Protein AF-A0A4T0J9M1-F1 (afdb_monomer_lite)

Structure (mmCIF, N/CA/C/O backbone):
data_AF-A0A4T0J9M1-F1
#
_entry.id   AF-A0A4T0J9M1-F1
#
loop_
_atom_site.group_PDB
_atom_site.id
_atom_site.type_symbol
_atom_site.label_atom_id
_atom_site.label_alt_id
_atom_site.label_comp_id
_atom_site.label_asym_id
_atom_site.label_entity_id
_atom_site.label_seq_id
_atom_site.pdbx_PDB_ins_code
_atom_site.Cartn_x
_atom_site.Cartn_y
_atom_site.Cartn_z
_atom_site.occupancy
_atom_site.B_iso_or_equiv
_atom_site.auth_seq_id
_atom_site.auth_comp_id
_atom_site.auth_asym_id
_atom_site.auth_atom_id
_atom_site.pdbx_PDB_model_num
ATOM 1 N N . MET A 1 1 ? -14.932 -12.174 -35.934 1.00 91.06 1 MET A N 1
ATOM 2 C CA . MET A 1 1 ? -14.111 -11.379 -34.983 1.00 91.06 1 MET A CA 1
ATOM 3 C C . MET A 1 1 ? -13.053 -10.595 -35.754 1.00 91.06 1 MET A C 1
ATOM 5 O O . MET A 1 1 ? -12.493 -11.152 -36.687 1.00 91.06 1 MET A O 1
ATOM 9 N N . PHE A 1 2 ? -12.762 -9.340 -35.395 1.00 94.94 2 PHE A N 1
ATOM 10 C CA . PHE A 1 2 ? -11.687 -8.546 -36.011 1.00 94.94 2 PHE A CA 1
ATOM 11 C C . PHE A 1 2 ? -10.565 -8.279 -34.999 1.00 94.94 2 PHE A C 1
ATOM 13 O O . PHE A 1 2 ? -10.802 -7.610 -33.996 1.00 94.94 2 PHE A O 1
ATOM 20 N N . ILE A 1 3 ? -9.358 -8.788 -35.247 1.00 95.25 3 ILE A N 1
ATOM 21 C CA . ILE A 1 3 ? -8.186 -8.604 -34.378 1.00 95.25 3 ILE A CA 1
ATOM 22 C C . ILE A 1 3 ? -7.215 -7.611 -35.021 1.00 95.25 3 ILE A C 1
ATOM 24 O O . ILE A 1 3 ? -6.750 -7.816 -36.137 1.00 95.25 3 ILE A O 1
ATOM 28 N N . ALA A 1 4 ? -6.854 -6.551 -34.309 1.00 93.56 4 ALA A N 1
ATOM 29 C CA . ALA A 1 4 ? -5.764 -5.667 -34.697 1.00 93.56 4 ALA A CA 1
ATOM 30 C C . ALA A 1 4 ? -4.542 -5.938 -33.815 1.00 93.56 4 ALA A C 1
ATOM 32 O O . ALA A 1 4 ? -4.623 -5.809 -32.597 1.00 93.56 4 ALA A O 1
ATOM 33 N N . LEU A 1 5 ? -3.420 -6.313 -34.426 1.00 93.44 5 LEU A N 1
ATOM 34 C CA . LEU A 1 5 ? -2.163 -6.601 -33.740 1.00 93.44 5 LEU A CA 1
ATOM 35 C C . LEU A 1 5 ? -1.244 -5.379 -33.788 1.00 93.44 5 LEU A C 1
ATOM 37 O O . LEU A 1 5 ? -1.016 -4.812 -34.861 1.00 93.44 5 LEU A O 1
ATOM 41 N N . VAL A 1 6 ? -0.678 -5.004 -32.642 1.00 89.81 6 VAL A N 1
ATOM 42 C CA . VAL A 1 6 ? 0.314 -3.926 -32.532 1.00 89.81 6 VAL A CA 1
ATOM 43 C C . VAL A 1 6 ? 1.514 -4.425 -31.740 1.00 89.81 6 VAL A C 1
ATOM 45 O O . VAL A 1 6 ? 1.366 -5.000 -30.667 1.00 89.81 6 VAL A O 1
ATOM 48 N N . SER A 1 7 ? 2.711 -4.237 -32.288 1.00 89.06 7 SER A N 1
ATOM 49 C CA . SER A 1 7 ? 3.962 -4.660 -31.665 1.00 89.06 7 SER A CA 1
ATOM 50 C C . SER A 1 7 ? 5.155 -3.927 -32.265 1.00 89.06 7 SER A C 1
ATOM 52 O O . SER A 1 7 ? 5.129 -3.520 -33.431 1.00 89.06 7 SER A O 1
ATOM 54 N N . LEU A 1 8 ? 6.230 -3.858 -31.483 1.00 84.62 8 LEU A N 1
ATOM 55 C CA . LEU A 1 8 ? 7.567 -3.505 -31.958 1.00 84.62 8 LEU A CA 1
ATOM 56 C C . LEU A 1 8 ? 8.360 -4.726 -32.449 1.00 84.62 8 LEU A C 1
ATOM 58 O O . LEU A 1 8 ? 9.337 -4.557 -33.178 1.00 84.62 8 LEU A O 1
ATOM 62 N N . ASP A 1 9 ? 7.938 -5.942 -32.090 1.00 88.75 9 ASP A N 1
ATOM 63 C CA . ASP A 1 9 ? 8.544 -7.186 -32.548 1.00 88.75 9 ASP A CA 1
ATOM 64 C C . ASP A 1 9 ? 7.755 -7.794 -33.715 1.00 88.75 9 ASP A C 1
ATOM 66 O O . ASP A 1 9 ? 6.706 -8.424 -33.560 1.00 88.75 9 ASP A O 1
ATOM 70 N N . LYS A 1 10 ? 8.305 -7.663 -34.918 1.00 86.62 10 LYS A N 1
ATOM 71 C CA . LYS A 1 10 ? 7.690 -8.217 -36.128 1.00 86.62 10 LYS A CA 1
ATOM 72 C C . LYS A 1 10 ? 7.734 -9.746 -36.207 1.00 86.62 10 LYS A C 1
ATOM 74 O O . LYS A 1 10 ? 6.868 -10.302 -36.878 1.00 86.62 10 LYS A O 1
ATOM 79 N N . ASN A 1 11 ? 8.672 -10.419 -35.538 1.00 89.56 11 ASN A N 1
ATOM 80 C CA . ASN A 1 11 ? 8.694 -11.883 -35.483 1.00 89.56 11 ASN A CA 1
ATOM 81 C C . ASN A 1 11 ? 7.492 -12.376 -34.678 1.00 89.56 11 ASN A C 1
ATOM 83 O O . ASN A 1 11 ? 6.708 -13.176 -35.177 1.00 89.56 11 ASN A O 1
ATOM 87 N N . THR A 1 12 ? 7.271 -11.795 -33.498 1.00 91.25 12 THR A N 1
ATOM 88 C CA . THR A 1 12 ? 6.100 -12.075 -32.654 1.00 91.25 12 THR A CA 1
ATOM 89 C C . THR A 1 12 ? 4.778 -11.795 -33.384 1.00 91.25 12 THR A C 1
ATOM 91 O O . THR A 1 12 ? 3.839 -12.595 -33.322 1.00 91.25 12 THR A O 1
ATOM 94 N N . VAL A 1 13 ? 4.699 -10.701 -34.151 1.00 92.00 13 VAL A N 1
ATOM 95 C CA . VAL A 1 13 ? 3.540 -10.415 -35.020 1.00 92.00 13 VAL A CA 1
ATOM 96 C C . VAL A 1 13 ? 3.348 -11.502 -36.073 1.00 92.00 13 VAL A C 1
ATOM 98 O O . VAL A 1 13 ? 2.228 -11.971 -36.270 1.00 92.00 13 VAL A O 1
ATOM 101 N N . GLN A 1 14 ? 4.421 -11.914 -36.748 1.00 91.75 14 GLN A N 1
ATOM 102 C CA . GLN A 1 14 ? 4.361 -12.937 -37.786 1.00 91.75 14 GLN A CA 1
ATOM 103 C C . GLN A 1 14 ? 3.925 -14.297 -37.226 1.00 91.75 14 GLN A C 1
ATOM 105 O O . GLN A 1 14 ? 3.047 -14.926 -37.815 1.00 91.75 14 GLN A O 1
ATOM 110 N N . TRP A 1 15 ? 4.472 -14.714 -36.082 1.00 94.25 15 TRP A N 1
ATOM 111 C CA . TRP A 1 15 ? 4.070 -15.939 -35.386 1.00 94.25 15 TRP A CA 1
ATOM 112 C C . TRP A 1 15 ? 2.586 -15.901 -35.009 1.00 94.25 15 TRP A C 1
ATOM 114 O O . TRP A 1 15 ? 1.848 -16.850 -35.268 1.00 94.25 15 TRP A O 1
ATOM 124 N N . THR A 1 16 ? 2.103 -14.761 -34.507 1.00 95.38 16 THR A N 1
ATOM 125 C CA . THR A 1 16 ? 0.679 -14.581 -34.176 1.00 95.38 16 THR A CA 1
ATOM 126 C C . THR A 1 16 ? -0.215 -14.651 -35.416 1.00 95.38 16 THR A C 1
ATOM 128 O O . THR A 1 16 ? -1.261 -15.296 -35.385 1.00 95.38 16 THR A O 1
ATOM 131 N N . LEU A 1 17 ? 0.182 -14.022 -36.528 1.00 94.31 17 LEU A N 1
ATOM 132 C CA . LEU A 1 17 ? -0.555 -14.105 -37.795 1.00 94.31 17 LEU A CA 1
ATOM 133 C C . LEU A 1 17 ? -0.624 -15.545 -38.319 1.00 94.31 17 LEU A C 1
ATOM 135 O O . LEU A 1 17 ? -1.683 -15.984 -38.766 1.00 94.31 17 LEU A O 1
ATOM 139 N N . GLN A 1 18 ? 0.487 -16.283 -38.247 1.00 93.50 18 GLN A N 1
ATOM 140 C CA . GLN A 1 18 ? 0.551 -17.684 -38.662 1.00 93.50 18 GLN A CA 1
ATOM 141 C C . GLN A 1 18 ? -0.350 -18.564 -37.796 1.00 93.50 18 GLN A C 1
ATOM 143 O O . GLN A 1 18 ? -1.111 -19.355 -38.347 1.00 93.50 18 GLN A O 1
ATOM 148 N N . TYR A 1 19 ? -0.330 -18.379 -36.476 1.00 95.81 19 TYR A N 1
ATOM 149 C CA . TYR A 1 19 ? -1.232 -19.053 -35.543 1.00 95.81 19 TYR A CA 1
ATOM 150 C C . TYR A 1 19 ? -2.709 -18.769 -35.858 1.00 95.81 19 TYR A C 1
ATOM 152 O O . TYR A 1 19 ? -3.493 -19.695 -36.066 1.00 95.81 19 TYR A O 1
ATOM 160 N N . LEU A 1 20 ? -3.092 -17.492 -35.978 1.00 95.81 20 LEU A N 1
ATOM 161 C CA . LEU A 1 20 ? -4.474 -17.094 -36.266 1.00 95.81 20 LEU A CA 1
ATOM 162 C C . LEU A 1 20 ? -4.959 -17.611 -37.630 1.00 95.81 20 LEU A C 1
ATOM 164 O O . LEU A 1 20 ? -6.119 -17.998 -37.771 1.00 95.81 20 LEU A O 1
ATOM 168 N N . SER A 1 21 ? -4.087 -17.635 -38.637 1.00 92.75 21 SER A N 1
ATOM 169 C CA . SER A 1 21 ? -4.426 -18.135 -39.970 1.00 92.75 21 SER A CA 1
ATOM 170 C C . SER A 1 21 ? -4.533 -19.664 -40.006 1.00 92.75 21 SER A C 1
ATOM 172 O O . SER A 1 21 ? -5.538 -20.182 -40.487 1.00 92.75 21 SER A O 1
ATOM 174 N N . ARG A 1 22 ? -3.534 -20.385 -39.472 1.00 92.50 22 ARG A N 1
ATOM 175 C CA . ARG A 1 22 ? -3.446 -21.856 -39.536 1.00 92.50 22 ARG A CA 1
ATOM 176 C C . ARG A 1 22 ? -4.435 -22.557 -38.610 1.00 92.50 22 ARG A C 1
ATOM 178 O O . ARG A 1 22 ? -5.008 -23.563 -39.009 1.00 92.50 22 ARG A O 1
ATOM 185 N N . GLU A 1 23 ? -4.609 -22.054 -37.388 1.00 94.25 23 GLU A N 1
ATOM 186 C CA . GLU A 1 23 ? -5.429 -22.723 -36.368 1.00 94.25 23 GLU A CA 1
ATOM 187 C C . GLU A 1 23 ? -6.856 -22.161 -36.287 1.00 94.25 23 GLU A C 1
ATOM 189 O O . GLU A 1 23 ? -7.774 -22.890 -35.923 1.00 94.25 23 GLU A O 1
ATOM 194 N N . HIS A 1 24 ? -7.072 -20.893 -36.669 1.00 94.12 24 HIS A N 1
ATOM 195 C CA . HIS A 1 24 ? -8.346 -20.187 -36.430 1.00 94.12 24 HIS A CA 1
ATOM 196 C C . HIS A 1 24 ? -8.985 -19.556 -37.680 1.00 94.12 24 HIS A C 1
ATOM 198 O O . HIS A 1 24 ? -9.993 -18.849 -37.574 1.00 94.12 24 HIS A O 1
ATOM 204 N N . ASN A 1 25 ? -8.438 -19.827 -38.871 1.00 93.25 25 ASN A N 1
ATOM 205 C CA . ASN A 1 25 ? -8.951 -19.372 -40.172 1.00 93.25 25 ASN A CA 1
ATOM 206 C C . ASN A 1 25 ? -9.137 -17.845 -40.287 1.00 93.25 25 ASN A C 1
ATOM 208 O O . ASN A 1 25 ? -10.081 -17.367 -40.922 1.00 93.25 25 ASN A O 1
ATOM 212 N N . PHE A 1 26 ? -8.255 -17.056 -39.669 1.00 95.00 26 PHE A N 1
ATOM 213 C CA . PHE A 1 26 ? -8.274 -15.603 -39.829 1.00 95.00 26 PHE A CA 1
ATOM 214 C C . PHE A 1 26 ? -7.753 -15.180 -41.207 1.00 95.00 26 PHE A C 1
ATOM 216 O O . PHE A 1 26 ? -6.703 -15.633 -41.665 1.00 95.00 26 PHE A O 1
ATOM 223 N N . THR A 1 27 ? -8.469 -14.251 -41.841 1.00 93.56 27 THR A N 1
ATOM 224 C CA . THR A 1 27 ? -8.069 -13.603 -43.095 1.00 93.56 27 THR A CA 1
ATOM 225 C C . THR A 1 27 ? -7.381 -12.275 -42.800 1.00 93.56 27 THR A C 1
ATOM 227 O O . THR A 1 27 ? -7.929 -11.425 -42.095 1.00 93.56 27 THR A O 1
ATOM 230 N N . GLN A 1 28 ? -6.178 -12.082 -43.340 1.00 92.94 28 GLN A N 1
ATOM 231 C CA . GLN A 1 28 ? -5.397 -10.869 -43.110 1.00 92.94 28 GLN A CA 1
ATOM 232 C C . GLN A 1 28 ? -5.844 -9.715 -44.025 1.00 92.94 28 GLN A C 1
ATOM 234 O O . GLN A 1 28 ? -5.947 -9.881 -45.243 1.00 92.94 28 GLN A O 1
ATOM 239 N N . LEU A 1 29 ? -6.063 -8.539 -43.428 1.00 91.75 29 LEU A N 1
ATOM 240 C CA . LEU A 1 29 ? -6.312 -7.267 -44.106 1.00 91.75 29 LEU A CA 1
ATOM 241 C C . LEU A 1 29 ? -5.082 -6.355 -43.982 1.00 91.75 29 LEU A C 1
ATOM 243 O O . LEU A 1 29 ? -4.580 -6.130 -42.875 1.00 91.75 29 LEU A O 1
ATOM 247 N N . GLU A 1 30 ? -4.622 -5.797 -45.101 1.00 87.50 30 GLU A N 1
ATOM 248 C CA . GLU A 1 30 ? -3.402 -4.978 -45.182 1.00 87.50 30 GLU A CA 1
ATOM 249 C C . GLU A 1 30 ? -3.643 -3.649 -45.917 1.00 87.50 30 GLU A C 1
ATOM 251 O O . GLU A 1 30 ? -4.551 -3.533 -46.743 1.00 87.50 30 GLU A O 1
ATOM 256 N N . LEU A 1 31 ? -2.805 -2.644 -45.643 1.00 84.12 31 LEU A N 1
ATOM 257 C CA . LEU A 1 31 ? -2.751 -1.404 -46.425 1.00 84.12 31 LEU A CA 1
ATOM 258 C C . LEU A 1 31 ? -1.731 -1.492 -47.567 1.00 84.12 31 LEU A C 1
ATOM 260 O O . LEU A 1 31 ? -0.605 -1.946 -47.358 1.00 84.12 31 LEU A O 1
ATOM 264 N N . GLU A 1 32 ? -2.093 -0.995 -48.755 1.00 68.56 32 GLU A N 1
ATOM 265 C CA . GLU A 1 32 ? -1.255 -1.080 -49.966 1.00 68.56 32 GLU A CA 1
ATOM 266 C C . GLU A 1 32 ? 0.131 -0.431 -49.822 1.00 68.56 32 GLU A C 1
ATOM 268 O O . GLU A 1 32 ? 1.099 -0.891 -50.428 1.00 68.56 32 GLU A O 1
ATOM 273 N N . SER A 1 33 ? 0.266 0.599 -48.985 1.00 57.97 33 SER A N 1
ATOM 274 C CA . SER A 1 33 ? 1.518 1.340 -48.788 1.00 57.97 33 SER A CA 1
ATOM 275 C C . SER A 1 33 ? 2.606 0.579 -48.011 1.00 57.97 33 SER A C 1
ATOM 277 O O . SER A 1 33 ? 3.711 1.101 -47.866 1.00 57.97 33 SER A O 1
ATOM 279 N N . GLN A 1 34 ? 2.329 -0.633 -47.505 1.00 56.00 34 GLN A N 1
ATOM 280 C CA . GLN A 1 34 ? 3.184 -1.312 -46.519 1.00 56.00 34 GLN A CA 1
ATOM 281 C C . GLN A 1 34 ? 3.882 -2.603 -47.008 1.00 56.00 34 GLN A C 1
ATOM 283 O O . GLN A 1 34 ? 4.758 -3.091 -46.293 1.00 56.00 34 GLN A O 1
ATOM 288 N N . VAL A 1 35 ? 3.573 -3.159 -48.198 1.00 48.84 35 VAL A N 1
ATOM 289 C CA . VAL A 1 35 ? 4.156 -4.443 -48.682 1.00 48.84 35 VAL A CA 1
ATOM 290 C C . VAL A 1 35 ? 4.231 -4.536 -50.231 1.00 48.84 35 VAL A C 1
ATOM 292 O O . VAL A 1 35 ? 3.295 -4.110 -50.911 1.00 48.84 35 VAL A O 1
ATOM 295 N N . PRO A 1 36 ? 5.275 -5.159 -50.834 1.00 50.53 36 PRO A N 1
ATOM 296 C CA . PRO A 1 36 ? 5.316 -5.478 -52.271 1.00 50.53 36 PRO A CA 1
ATOM 297 C C . PRO A 1 36 ? 4.144 -6.362 -52.764 1.00 50.53 36 PRO A C 1
ATOM 299 O O . PRO A 1 36 ? 3.498 -7.080 -51.997 1.00 50.53 36 PRO A O 1
ATOM 302 N N . LYS A 1 37 ? 3.862 -6.331 -54.076 1.00 48.00 37 LYS A N 1
ATOM 303 C CA . LYS A 1 37 ? 2.660 -6.888 -54.751 1.00 48.00 37 LYS A CA 1
ATOM 304 C C . LYS A 1 37 ? 2.394 -8.407 -54.623 1.00 48.00 37 LYS A C 1
ATOM 306 O O . LYS A 1 37 ? 1.376 -8.863 -55.124 1.00 48.00 37 LYS A O 1
ATOM 311 N N . GLU A 1 38 ? 3.235 -9.186 -53.942 1.00 47.19 38 GLU A N 1
ATOM 312 C CA . GLU A 1 38 ? 3.243 -10.660 -54.050 1.00 47.19 38 GLU A CA 1
ATOM 313 C C . GLU A 1 38 ? 2.638 -11.443 -52.858 1.00 47.19 38 GLU A C 1
ATOM 315 O O . GLU A 1 38 ? 2.594 -12.669 -52.902 1.00 47.19 38 GLU A O 1
ATOM 320 N N . ARG A 1 39 ? 2.136 -10.790 -51.795 1.00 51.97 39 ARG A N 1
ATOM 321 C CA . ARG A 1 39 ? 1.487 -11.474 -50.646 1.00 51.97 39 ARG A CA 1
ATOM 322 C C . ARG A 1 39 ? -0.049 -11.443 -50.721 1.00 51.97 39 ARG A C 1
ATOM 324 O O . ARG A 1 39 ? -0.624 -10.384 -50.974 1.00 51.97 39 ARG A O 1
ATOM 331 N N . GLY A 1 40 ? -0.685 -12.599 -50.495 1.00 54.25 40 GLY A N 1
ATOM 332 C CA . GLY A 1 40 ? -2.107 -12.904 -50.742 1.00 54.25 40 GLY A CA 1
ATOM 333 C C . GLY A 1 40 ? -3.127 -12.484 -49.670 1.00 54.25 40 GLY A C 1
ATOM 334 O O . GLY A 1 40 ? -4.030 -13.261 -49.375 1.00 54.25 40 GLY A O 1
ATOM 335 N N . GLY A 1 41 ? -2.997 -11.288 -49.087 1.00 64.81 41 GLY A N 1
ATOM 336 C CA . GLY A 1 41 ? -4.019 -10.678 -48.217 1.00 64.81 41 GLY A CA 1
ATOM 337 C C . GLY A 1 41 ? -4.959 -9.737 -48.981 1.00 64.81 41 GLY A C 1
ATOM 338 O O . GLY A 1 41 ? -4.648 -9.317 -50.099 1.00 64.81 41 GLY A O 1
ATOM 339 N N . GLN A 1 42 ? -6.098 -9.375 -48.382 1.00 80.19 42 GLN A N 1
ATOM 340 C CA . GLN A 1 42 ? -6.990 -8.371 -48.967 1.00 80.19 42 GLN A CA 1
ATOM 341 C C . GLN A 1 42 ? -6.479 -6.963 -48.655 1.00 80.19 42 GLN A C 1
ATOM 343 O O . GLN A 1 42 ? -6.186 -6.638 -47.502 1.00 80.19 42 GLN A O 1
ATOM 348 N N . ARG A 1 43 ? -6.343 -6.144 -49.700 1.00 83.50 43 ARG A N 1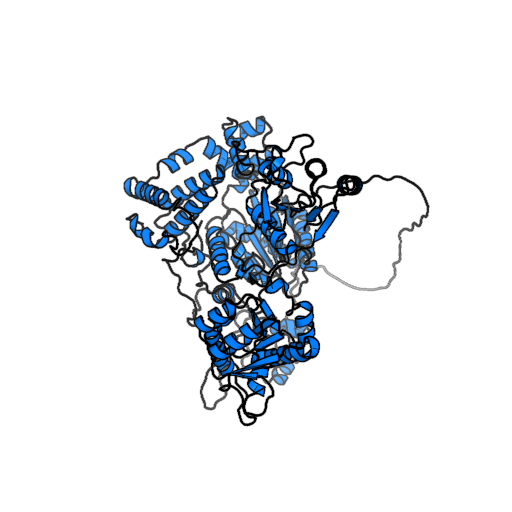
ATOM 349 C CA . ARG A 1 43 ? -5.624 -4.868 -49.658 1.00 83.50 43 ARG A CA 1
ATOM 350 C C . ARG A 1 43 ? -6.575 -3.682 -49.738 1.00 83.50 43 ARG A C 1
ATOM 352 O O . ARG A 1 43 ? -7.588 -3.752 -50.432 1.00 83.50 43 ARG A O 1
ATOM 359 N N . PHE A 1 44 ? -6.223 -2.610 -49.037 1.00 87.31 44 PHE A N 1
ATOM 360 C CA . PHE A 1 44 ? -6.982 -1.361 -48.998 1.00 87.31 44 PHE A CA 1
ATOM 361 C C . PHE A 1 44 ? -6.043 -0.157 -49.112 1.00 87.31 44 PHE A C 1
ATOM 363 O O . PHE A 1 44 ? -4.923 -0.190 -48.597 1.00 87.31 44 PHE A O 1
ATOM 370 N N . ASP A 1 45 ? -6.510 0.929 -49.723 1.00 85.12 45 ASP A N 1
ATOM 371 C CA . ASP A 1 45 ? -5.718 2.159 -49.862 1.00 85.12 45 ASP A CA 1
ATOM 372 C C . ASP A 1 45 ? -5.713 2.971 -48.564 1.00 85.12 45 ASP A C 1
ATOM 374 O O . ASP A 1 45 ? -4.765 3.695 -48.258 1.00 85.12 45 ASP A O 1
ATOM 378 N N . THR A 1 46 ? -6.796 2.864 -47.788 1.00 86.88 46 THR A N 1
ATOM 379 C CA . THR A 1 46 ? -7.013 3.660 -46.576 1.00 86.88 46 THR A CA 1
ATOM 380 C C . THR A 1 46 ? -7.566 2.820 -45.429 1.00 86.88 46 THR A C 1
ATOM 382 O O . THR A 1 46 ? -8.316 1.861 -45.631 1.00 86.88 46 THR A O 1
ATOM 385 N N . HIS A 1 47 ? -7.273 3.234 -44.190 1.00 88.00 47 HIS A N 1
ATOM 386 C CA . HIS A 1 47 ? -7.885 2.659 -42.985 1.00 88.00 47 HIS A CA 1
ATOM 387 C C . HIS A 1 47 ? -9.418 2.729 -43.006 1.00 88.00 47 HIS A C 1
ATOM 389 O O . HIS A 1 47 ? -10.073 1.847 -42.459 1.00 88.00 47 HIS A O 1
ATOM 395 N N . THR A 1 48 ? -9.990 3.745 -43.664 1.00 88.56 48 THR A N 1
ATOM 396 C CA . THR A 1 48 ? -11.447 3.920 -43.796 1.00 88.56 48 THR A CA 1
ATOM 397 C C . THR A 1 48 ? -12.069 2.801 -44.631 1.00 88.56 48 THR A C 1
ATOM 399 O O . THR A 1 48 ? -12.987 2.130 -44.166 1.00 88.56 48 THR A O 1
ATOM 402 N N . GLN A 1 49 ? -11.519 2.519 -45.814 1.00 90.50 49 GLN A N 1
ATOM 403 C CA . GLN A 1 49 ? -11.989 1.408 -46.651 1.00 90.50 49 GLN A CA 1
ATOM 404 C C . GLN A 1 49 ? -11.842 0.057 -45.935 1.00 90.50 49 GLN A C 1
ATOM 406 O O . GLN A 1 49 ? -12.730 -0.791 -46.011 1.00 90.50 49 GLN A O 1
ATOM 411 N N . MET A 1 50 ? -10.744 -0.134 -45.193 1.00 92.06 50 MET A N 1
ATOM 412 C CA . MET A 1 50 ? -10.515 -1.357 -44.423 1.00 92.06 50 MET A CA 1
ATOM 413 C C . MET A 1 50 ? -11.582 -1.562 -43.340 1.00 92.06 50 MET A C 1
ATOM 415 O O . MET A 1 50 ? -12.125 -2.661 -43.222 1.00 92.06 50 MET A O 1
ATOM 419 N N . ILE A 1 51 ? -11.903 -0.534 -42.543 1.00 91.44 51 ILE A N 1
ATOM 420 C CA . ILE A 1 51 ? -12.917 -0.670 -41.487 1.00 91.44 51 ILE A CA 1
ATOM 421 C C . ILE A 1 51 ? -14.333 -0.788 -42.058 1.00 91.44 51 ILE A C 1
ATOM 423 O O . ILE A 1 51 ? -15.168 -1.479 -41.473 1.00 91.44 51 ILE A O 1
ATOM 427 N N . GLU A 1 52 ? -14.619 -0.165 -43.203 1.00 92.88 52 GLU A N 1
ATOM 428 C CA . GLU A 1 52 ? -15.880 -0.349 -43.929 1.00 92.88 52 GLU A CA 1
ATOM 429 C C . GLU A 1 52 ? -16.042 -1.797 -44.390 1.00 92.88 52 GLU A C 1
ATOM 431 O O . GLU A 1 52 ? -17.071 -2.417 -44.110 1.00 92.88 52 GLU A O 1
ATOM 436 N N . TYR A 1 53 ? -14.999 -2.372 -44.990 1.00 93.94 53 TYR A N 1
ATOM 437 C CA . TYR A 1 53 ? -14.976 -3.783 -45.353 1.00 93.94 53 TYR A CA 1
ATOM 438 C C . TYR A 1 53 ? -15.129 -4.687 -44.126 1.00 93.94 53 TYR A C 1
ATOM 440 O O . TYR A 1 53 ? -16.018 -5.535 -44.085 1.00 93.94 53 TYR A O 1
ATOM 448 N N . ALA A 1 54 ? -14.336 -4.470 -43.073 1.00 93.06 54 ALA A N 1
ATOM 449 C CA . ALA A 1 54 ? -14.444 -5.250 -41.841 1.00 93.06 54 ALA A CA 1
ATOM 450 C C . ALA A 1 54 ? -15.845 -5.150 -41.211 1.00 93.06 54 ALA A C 1
ATOM 452 O O . ALA A 1 54 ? -16.337 -6.121 -40.646 1.00 93.06 54 ALA A O 1
ATOM 453 N N . THR A 1 55 ? -16.518 -4.002 -41.349 1.00 94.19 55 THR A N 1
ATOM 454 C CA . THR A 1 55 ? -17.903 -3.810 -40.896 1.00 94.19 55 THR A CA 1
ATOM 455 C C . THR A 1 55 ? -18.900 -4.593 -41.750 1.00 94.19 55 THR A C 1
ATOM 457 O O . THR A 1 55 ? -19.824 -5.180 -41.196 1.00 94.19 55 THR A O 1
ATOM 460 N N . GLN A 1 56 ? -18.726 -4.651 -43.072 1.00 94.69 56 GLN A N 1
ATOM 461 C CA . GLN A 1 56 ? -19.567 -5.473 -43.956 1.00 94.69 56 GLN A CA 1
ATOM 462 C C . GLN A 1 56 ? -19.354 -6.976 -43.716 1.00 94.69 56 GLN A C 1
ATOM 464 O O . GLN A 1 56 ? -20.295 -7.761 -43.809 1.00 94.69 56 GLN A O 1
ATOM 469 N N . HIS A 1 57 ? -18.139 -7.359 -43.325 1.00 93.44 57 HIS A N 1
ATOM 470 C CA . HIS A 1 57 ? -17.713 -8.740 -43.103 1.00 93.44 57 HIS A CA 1
ATOM 471 C C . HIS A 1 57 ? -17.527 -9.082 -41.615 1.00 93.44 57 HIS A C 1
ATOM 473 O O . HIS A 1 57 ? -16.753 -9.974 -41.277 1.00 93.44 57 HIS A O 1
ATOM 479 N N . TRP A 1 58 ? -18.251 -8.414 -40.710 1.00 92.19 58 TRP A N 1
ATOM 480 C CA . TRP A 1 58 ? -18.047 -8.506 -39.253 1.00 92.19 58 TRP A CA 1
ATOM 481 C C . TRP A 1 58 ? -18.181 -9.925 -38.666 1.00 92.19 58 TRP A C 1
ATOM 483 O O . TRP A 1 58 ? -17.621 -10.219 -37.607 1.00 92.19 58 TRP A O 1
ATOM 493 N N . GLN A 1 59 ? -18.912 -10.808 -39.353 1.00 89.88 59 GLN A N 1
ATOM 494 C CA . GLN A 1 59 ? -19.082 -12.220 -38.986 1.00 89.88 59 GLN A CA 1
ATOM 495 C C . GLN A 1 59 ? -17.871 -13.093 -39.349 1.00 89.88 59 GLN A C 1
ATOM 497 O O . GLN A 1 59 ? -17.764 -14.213 -38.864 1.00 89.88 59 GLN A O 1
ATOM 502 N N . SER A 1 60 ? -16.962 -12.599 -40.191 1.00 92.69 60 SER A N 1
ATOM 503 C CA . SER A 1 60 ? -15.744 -13.314 -40.582 1.00 92.69 60 SER A CA 1
ATOM 504 C C . SER A 1 60 ? -14.631 -13.123 -39.546 1.00 92.69 60 SER A C 1
ATOM 506 O O . SER A 1 60 ? -14.640 -12.164 -38.766 1.00 92.69 60 SER A O 1
ATOM 508 N N . ASN A 1 61 ? -13.655 -14.032 -39.540 1.00 94.88 61 ASN A N 1
ATOM 509 C CA . ASN A 1 61 ? -12.428 -13.899 -38.755 1.00 94.88 61 ASN A CA 1
ATOM 510 C C . ASN A 1 61 ? -11.404 -13.096 -39.554 1.00 94.88 61 ASN A C 1
ATOM 512 O O . ASN A 1 61 ? -10.913 -13.544 -40.587 1.00 94.88 61 ASN A O 1
ATOM 516 N N . LEU A 1 62 ? -11.120 -11.885 -39.091 1.00 95.31 62 LEU A N 1
ATOM 517 C CA . LEU A 1 62 ? -10.314 -10.892 -39.790 1.00 95.31 62 LEU A CA 1
ATOM 518 C C . LEU A 1 62 ? -9.178 -10.426 -38.878 1.00 95.31 62 LEU A C 1
ATOM 520 O O . LEU A 1 62 ? -9.393 -10.226 -37.683 1.00 95.31 62 LEU A O 1
ATOM 524 N N . VAL A 1 63 ? -7.975 -10.249 -39.419 1.00 95.38 63 VAL A N 1
ATOM 525 C CA . VAL A 1 63 ? -6.815 -9.756 -38.661 1.00 95.38 63 VAL A CA 1
ATOM 526 C C . VAL A 1 63 ? -6.083 -8.660 -39.425 1.00 95.38 63 VAL A C 1
ATOM 528 O O . VAL A 1 63 ? -5.975 -8.725 -40.644 1.00 95.38 63 VAL A O 1
ATOM 531 N N . THR A 1 64 ? -5.556 -7.650 -38.738 1.00 92.69 64 THR A N 1
ATOM 532 C CA . THR A 1 64 ? -4.686 -6.639 -39.351 1.00 92.69 64 THR A CA 1
ATOM 533 C C . THR A 1 64 ? -3.484 -6.314 -38.473 1.00 92.69 64 THR A C 1
ATOM 535 O O . THR A 1 64 ? -3.543 -6.415 -37.251 1.00 92.69 64 THR A O 1
ATOM 538 N N . THR A 1 65 ? -2.401 -5.874 -39.105 1.00 90.56 65 THR A N 1
ATOM 539 C CA . THR A 1 65 ? -1.212 -5.298 -38.456 1.00 90.56 65 THR A CA 1
ATOM 540 C C . THR A 1 65 ? -1.031 -3.821 -38.812 1.00 90.56 65 THR A C 1
ATOM 542 O O . THR A 1 65 ? -0.104 -3.170 -38.334 1.00 90.56 65 THR A O 1
ATOM 545 N N . SER A 1 66 ? -1.911 -3.253 -39.643 1.00 85.25 66 SER A N 1
ATOM 546 C CA . SER A 1 66 ? -1.741 -1.924 -40.246 1.00 85.25 66 SER A CA 1
ATOM 547 C C . SER A 1 66 ? -2.118 -0.753 -39.326 1.00 85.25 66 SER A C 1
ATOM 549 O O . SER A 1 66 ? -2.101 0.398 -39.763 1.00 85.25 66 SER A O 1
ATOM 551 N N . LEU A 1 67 ? -2.423 -1.013 -38.049 1.00 81.25 67 LEU A N 1
ATOM 552 C CA . LEU A 1 67 ? -2.692 0.031 -37.045 1.00 81.25 67 LEU A CA 1
ATOM 553 C C . LEU A 1 67 ? -1.431 0.518 -36.306 1.00 81.25 67 LEU A C 1
ATOM 555 O O . LEU A 1 67 ? -1.511 1.382 -35.439 1.00 81.25 67 LEU A O 1
ATOM 559 N N . HIS A 1 68 ? -0.248 0.005 -36.651 1.00 69.94 68 HIS A N 1
ATOM 560 C CA . HIS A 1 68 ? 1.017 0.385 -36.007 1.00 69.94 68 HIS A CA 1
ATOM 561 C C . HIS A 1 68 ? 1.498 1.815 -36.336 1.00 69.94 68 HIS A C 1
ATOM 563 O O . HIS A 1 68 ? 2.418 2.309 -35.689 1.00 69.94 68 HIS A O 1
ATOM 569 N N . SER A 1 69 ? 0.934 2.454 -37.366 1.00 64.62 69 SER A N 1
ATOM 570 C CA . SER A 1 69 ? 1.366 3.756 -37.908 1.00 64.62 69 SER A CA 1
ATOM 571 C C . SER A 1 69 ? 0.225 4.773 -38.059 1.00 64.62 69 SER A C 1
ATOM 573 O O . SER A 1 69 ? 0.415 5.823 -38.671 1.00 64.62 69 SER A O 1
ATOM 575 N N . CYS A 1 70 ? -0.960 4.480 -37.514 1.00 70.25 70 CYS A N 1
ATOM 576 C CA . CYS A 1 70 ? -2.124 5.361 -37.598 1.00 70.25 70 CYS A CA 1
ATOM 577 C C . CYS A 1 70 ? -2.247 6.288 -36.382 1.00 70.25 70 CYS A C 1
ATOM 579 O O . CYS A 1 70 ? -1.654 6.048 -35.329 1.00 70.25 70 CYS A O 1
ATOM 581 N N . THR A 1 71 ? -3.037 7.353 -36.514 1.00 73.62 71 THR A N 1
ATOM 582 C CA . THR A 1 71 ? -3.275 8.285 -35.407 1.00 73.62 71 THR A CA 1
ATOM 583 C C . THR A 1 71 ? -4.190 7.661 -34.352 1.00 73.62 71 THR A C 1
ATOM 585 O O . THR A 1 71 ? -4.953 6.733 -34.627 1.00 73.62 71 THR A O 1
ATOM 588 N N . CYS A 1 72 ? -4.193 8.214 -33.138 1.00 73.88 72 CYS A N 1
ATOM 589 C CA . CYS A 1 72 ? -5.106 7.785 -32.072 1.00 73.88 72 CYS A CA 1
ATOM 590 C C . CYS A 1 72 ? -6.587 7.849 -32.483 1.00 73.88 72 CYS A C 1
ATOM 592 O O . CYS A 1 72 ? -7.376 7.005 -32.065 1.00 73.88 72 CYS A O 1
ATOM 594 N N . SER A 1 73 ? -6.949 8.824 -33.324 1.00 78.06 73 SER A N 1
ATOM 595 C CA . SER A 1 73 ? -8.306 8.976 -33.859 1.00 78.06 73 SER A CA 1
ATOM 596 C C . SER A 1 73 ? -8.689 7.830 -34.801 1.00 78.06 73 SER A C 1
ATOM 598 O O . SER A 1 73 ? -9.846 7.399 -34.828 1.00 78.06 73 SER A O 1
ATOM 600 N N . ASP A 1 74 ? -7.723 7.309 -35.558 1.00 80.00 74 ASP A N 1
ATOM 601 C CA . ASP A 1 74 ? -7.950 6.176 -36.452 1.00 80.00 74 ASP A CA 1
ATOM 602 C C . ASP A 1 74 ? -8.200 4.913 -35.629 1.00 80.00 74 ASP A C 1
ATOM 604 O O . ASP A 1 74 ? -9.227 4.266 -35.816 1.00 80.00 74 ASP A O 1
ATOM 608 N N . VAL A 1 75 ? -7.346 4.623 -34.637 1.00 86.56 75 VAL A N 1
ATOM 609 C CA . VAL A 1 75 ? -7.521 3.486 -33.710 1.00 86.56 75 VAL A CA 1
ATOM 610 C C . VAL A 1 75 ? -8.895 3.532 -33.033 1.00 86.56 75 VAL A C 1
ATOM 612 O O . VAL A 1 75 ? -9.609 2.529 -33.009 1.00 86.56 75 VAL A O 1
ATOM 615 N N . ASP A 1 76 ? -9.314 4.706 -32.550 1.00 86.50 76 ASP A N 1
ATOM 616 C CA . ASP A 1 76 ? -10.637 4.913 -31.949 1.00 86.50 76 ASP A CA 1
ATOM 617 C C . ASP A 1 76 ? -11.792 4.549 -32.889 1.00 86.50 76 ASP A C 1
ATOM 619 O O . ASP A 1 76 ? -12.832 4.054 -32.450 1.00 86.50 76 ASP A O 1
ATOM 623 N N . THR A 1 77 ? -11.626 4.767 -34.191 1.00 88.88 77 THR A N 1
ATOM 624 C CA . THR A 1 77 ? -12.647 4.431 -35.188 1.00 88.88 77 THR A CA 1
ATOM 625 C C . THR A 1 77 ? -12.844 2.918 -35.292 1.00 88.88 77 THR A C 1
ATOM 627 O O . THR A 1 77 ? -13.988 2.457 -35.354 1.00 88.88 77 THR A O 1
ATOM 630 N N . PHE A 1 78 ? -11.759 2.140 -35.221 1.00 90.81 78 PHE A N 1
ATOM 631 C CA . PHE A 1 78 ? -11.823 0.677 -35.157 1.00 90.81 78 PHE A CA 1
ATOM 632 C C . PHE A 1 78 ? -12.415 0.199 -33.827 1.00 90.81 78 PHE A C 1
ATOM 634 O O . PHE A 1 78 ? -13.302 -0.657 -33.832 1.00 90.81 78 PHE A O 1
ATOM 641 N N . LEU A 1 79 ? -11.981 0.770 -32.697 1.00 90.56 79 LEU A N 1
ATOM 642 C CA . LEU A 1 79 ? -12.415 0.363 -31.352 1.00 90.56 79 LEU A CA 1
ATOM 643 C C . LEU A 1 79 ? -13.893 0.660 -31.057 1.00 90.56 79 LEU A C 1
ATOM 645 O O . LEU A 1 79 ? -14.503 -0.011 -30.229 1.00 90.56 79 LEU A O 1
ATOM 649 N N . ARG A 1 80 ? -14.513 1.616 -31.761 1.00 90.06 80 ARG A N 1
ATOM 650 C CA . ARG A 1 80 ? -15.972 1.839 -31.699 1.00 90.06 80 ARG A CA 1
ATOM 651 C C . ARG A 1 80 ? -16.785 0.659 -32.231 1.00 90.06 80 ARG A C 1
ATOM 653 O O . ARG A 1 80 ? -17.993 0.610 -31.996 1.00 90.06 80 ARG A O 1
ATOM 660 N N . ARG A 1 81 ? -16.184 -0.249 -33.005 1.00 92.75 81 ARG A N 1
ATOM 661 C CA . ARG A 1 81 ? -16.875 -1.428 -33.528 1.00 92.75 81 ARG A CA 1
ATOM 662 C C . ARG A 1 81 ? -16.840 -2.548 -32.482 1.00 92.75 81 ARG A C 1
ATOM 664 O O . ARG A 1 81 ? -15.758 -2.963 -32.081 1.00 92.75 81 ARG A O 1
ATOM 671 N N . PRO A 1 82 ? -17.996 -3.101 -32.077 1.00 91.00 82 PRO A N 1
ATOM 672 C CA . PRO A 1 82 ? -18.071 -4.086 -30.992 1.00 91.00 82 PRO A CA 1
ATOM 673 C C . PRO A 1 82 ? -17.455 -5.448 -31.345 1.00 91.00 82 PRO A C 1
ATOM 675 O O . PRO A 1 82 ? -17.381 -6.320 -30.489 1.00 91.00 82 PRO A O 1
ATOM 678 N N . PHE A 1 83 ? -17.052 -5.654 -32.601 1.00 92.50 83 PHE A N 1
ATOM 679 C CA . PHE A 1 83 ? -16.381 -6.864 -33.071 1.00 92.50 83 PHE A CA 1
ATOM 680 C C . PHE A 1 83 ? -14.848 -6.719 -33.142 1.00 92.50 83 PHE A C 1
ATOM 682 O O . PHE A 1 83 ? -14.181 -7.677 -33.536 1.00 92.50 83 PHE A O 1
ATOM 689 N N . THR A 1 84 ? -14.304 -5.549 -32.784 1.00 93.44 84 THR A N 1
ATOM 690 C CA . THR A 1 84 ? -12.868 -5.237 -32.818 1.00 93.44 84 THR A CA 1
ATOM 691 C C . THR A 1 84 ? -12.191 -5.545 -31.484 1.00 93.44 84 THR A C 1
ATOM 693 O O . THR A 1 84 ? -12.614 -5.052 -30.438 1.00 93.44 84 THR A O 1
ATOM 696 N N . LEU A 1 85 ? -11.074 -6.267 -31.546 1.00 93.81 85 LEU A N 1
ATOM 697 C CA . LEU A 1 85 ? -10.132 -6.471 -30.452 1.00 93.81 85 LEU A CA 1
ATOM 698 C C . LEU A 1 85 ? -8.743 -5.961 -30.863 1.00 93.81 85 LEU A C 1
ATOM 700 O O . LEU A 1 85 ? -8.149 -6.472 -31.807 1.00 93.81 85 LEU A O 1
ATOM 704 N N . LEU A 1 86 ? -8.215 -4.970 -30.154 1.00 93.25 86 LEU A N 1
ATOM 705 C CA . LEU A 1 86 ? -6.841 -4.491 -30.266 1.00 93.25 86 LEU A CA 1
ATOM 706 C C . LEU A 1 86 ? -5.964 -5.248 -29.269 1.00 93.25 86 LEU A C 1
ATOM 708 O O . LEU A 1 86 ? -6.198 -5.204 -28.058 1.00 93.25 86 LEU A O 1
ATOM 712 N N . VAL A 1 87 ? -4.953 -5.931 -29.796 1.00 93.75 87 VAL A N 1
ATOM 713 C CA . VAL A 1 87 ? -4.024 -6.766 -29.039 1.00 93.75 87 VAL A CA 1
ATOM 714 C C . VAL A 1 87 ? -2.619 -6.197 -29.181 1.00 93.75 87 VAL A C 1
ATOM 716 O O . VAL A 1 87 ? -2.099 -6.089 -30.295 1.00 93.75 87 VAL A O 1
ATOM 719 N N . ALA A 1 88 ? -1.999 -5.845 -28.057 1.00 92.62 88 ALA A N 1
ATOM 720 C CA . ALA A 1 88 ? -0.585 -5.514 -28.016 1.00 92.62 88 ALA A CA 1
ATOM 721 C C . ALA A 1 88 ? 0.228 -6.787 -27.775 1.00 92.62 88 ALA A C 1
ATOM 723 O O . ALA A 1 88 ? -0.025 -7.532 -26.826 1.00 92.62 88 ALA A O 1
ATOM 724 N N . LEU A 1 89 ? 1.204 -7.032 -28.642 1.00 91.69 89 LEU A N 1
ATOM 725 C CA . LEU A 1 89 ? 2.168 -8.111 -28.482 1.00 91.69 89 LEU A CA 1
ATOM 726 C C . LEU A 1 89 ? 3.471 -7.484 -27.993 1.00 91.69 89 LEU A C 1
ATOM 728 O O . LEU A 1 89 ? 4.160 -6.794 -28.746 1.00 91.69 89 LEU A O 1
ATOM 732 N N . GLU A 1 90 ? 3.788 -7.675 -26.723 1.00 86.75 90 GLU A N 1
ATOM 733 C CA . GLU A 1 90 ? 5.029 -7.202 -26.119 1.00 86.75 90 GLU A CA 1
ATOM 734 C C . GLU A 1 90 ? 6.100 -8.287 -26.216 1.00 86.75 90 GLU A C 1
ATOM 736 O O . GLU A 1 90 ? 5.800 -9.468 -26.371 1.00 86.75 90 GLU A O 1
ATOM 741 N N . SER A 1 91 ? 7.374 -7.914 -26.177 1.00 85.00 91 SER A N 1
ATOM 742 C CA . SER A 1 91 ? 8.477 -8.876 -26.265 1.00 85.00 91 SER A CA 1
ATOM 743 C C . SER A 1 91 ? 9.677 -8.377 -25.478 1.00 85.00 91 SER A C 1
ATOM 745 O O . SER A 1 91 ? 9.806 -7.175 -25.233 1.00 85.00 91 SER A O 1
ATOM 747 N N . SER A 1 92 ? 10.567 -9.288 -25.083 1.00 81.69 92 SER A N 1
ATOM 748 C CA . SER A 1 92 ? 11.841 -8.892 -24.481 1.00 81.69 92 SER A CA 1
ATOM 749 C C . SER A 1 92 ? 12.622 -7.958 -25.418 1.00 81.69 92 SER A C 1
ATOM 751 O O . SER A 1 92 ? 12.560 -8.062 -26.646 1.00 81.69 92 SER A O 1
ATOM 753 N N . ILE A 1 93 ? 13.386 -7.035 -24.833 1.00 79.56 93 ILE A N 1
ATOM 754 C CA . ILE A 1 93 ? 14.223 -6.088 -25.583 1.00 79.56 93 ILE A CA 1
ATOM 755 C C . ILE A 1 93 ? 15.198 -6.836 -26.511 1.00 79.56 93 ILE A C 1
ATOM 757 O O . ILE A 1 93 ? 15.469 -6.399 -27.631 1.00 79.56 93 ILE A O 1
ATOM 761 N N . GLU A 1 94 ? 15.682 -7.994 -26.068 1.00 82.38 94 GLU A N 1
ATOM 762 C CA . GLU A 1 94 ? 16.556 -8.873 -26.838 1.00 82.38 94 GLU A CA 1
ATOM 763 C C . GLU A 1 94 ? 15.854 -9.479 -28.062 1.00 82.38 94 GLU A C 1
ATOM 765 O O . GLU A 1 94 ? 16.398 -9.409 -29.167 1.00 82.38 94 GLU A O 1
ATOM 770 N N . ASN A 1 95 ? 14.618 -9.968 -27.910 1.00 81.94 95 ASN A N 1
ATOM 771 C CA . ASN A 1 95 ? 13.810 -10.464 -29.027 1.00 81.94 95 ASN A CA 1
ATOM 772 C C . ASN A 1 95 ? 13.530 -9.361 -30.053 1.00 81.94 95 ASN A C 1
ATOM 774 O O . ASN A 1 95 ? 13.708 -9.571 -31.255 1.00 81.94 95 ASN A O 1
ATOM 778 N N . ILE A 1 96 ? 13.203 -8.151 -29.587 1.00 86.00 96 ILE A N 1
ATOM 779 C CA . ILE A 1 96 ? 12.990 -6.983 -30.453 1.00 86.00 96 ILE A CA 1
ATOM 780 C C . ILE A 1 96 ? 14.275 -6.638 -31.218 1.00 86.00 96 ILE A C 1
ATOM 782 O O . ILE A 1 96 ? 14.234 -6.399 -32.427 1.00 86.00 96 ILE A O 1
ATOM 786 N N . LYS A 1 97 ? 15.437 -6.661 -30.553 1.00 85.00 97 LYS A N 1
ATOM 787 C CA . LYS A 1 97 ? 16.737 -6.426 -31.199 1.00 85.00 97 LYS A CA 1
ATOM 788 C C . LYS A 1 97 ? 17.057 -7.493 -32.246 1.00 85.00 97 LYS A C 1
ATOM 790 O O . LYS A 1 97 ? 17.510 -7.150 -33.341 1.00 85.00 97 LYS A O 1
ATOM 795 N N . LYS A 1 98 ? 16.825 -8.769 -31.933 1.00 84.25 98 LYS A N 1
ATOM 796 C CA . LYS A 1 98 ? 17.055 -9.914 -32.831 1.00 84.25 98 LYS A CA 1
ATOM 797 C C . LYS A 1 98 ? 16.175 -9.805 -34.078 1.00 84.25 98 LYS A C 1
ATOM 799 O O . LYS A 1 98 ? 16.685 -9.857 -35.195 1.00 84.25 98 LYS A O 1
ATOM 804 N N . SER A 1 99 ? 14.888 -9.539 -33.874 1.00 85.06 99 SER A N 1
ATOM 805 C CA . SER A 1 99 ? 13.879 -9.298 -34.909 1.00 85.06 99 SER A CA 1
ATOM 806 C C . SER A 1 99 ? 14.241 -8.124 -35.821 1.00 85.06 99 SER A C 1
ATOM 808 O O . SER A 1 99 ? 14.229 -8.259 -37.046 1.00 85.06 99 SER A O 1
ATOM 810 N N . LEU A 1 100 ? 14.658 -6.990 -35.246 1.00 84.38 100 LEU A N 1
ATOM 811 C CA . LEU A 1 100 ? 15.120 -5.830 -36.010 1.00 84.38 100 LEU A CA 1
ATOM 812 C C . LEU A 1 100 ? 16.375 -6.153 -36.831 1.00 84.38 100 LEU A C 1
ATOM 814 O O . LEU A 1 100 ? 16.453 -5.801 -38.005 1.00 84.38 100 LEU A O 1
ATOM 818 N N . THR A 1 101 ? 17.345 -6.839 -36.226 1.00 83.06 101 THR A N 1
ATOM 819 C CA . THR A 1 101 ? 18.620 -7.172 -36.879 1.00 83.06 101 THR A CA 1
ATOM 820 C C . THR A 1 101 ? 18.412 -8.104 -38.074 1.00 83.06 101 THR A C 1
ATOM 822 O O . THR A 1 101 ? 19.028 -7.898 -39.113 1.00 83.06 101 THR A O 1
ATOM 825 N N . GLN A 1 102 ? 17.498 -9.075 -37.968 1.00 82.69 102 GLN A N 1
ATOM 826 C CA . GLN A 1 102 ? 17.147 -9.997 -39.059 1.00 82.69 102 GLN A CA 1
ATOM 827 C C . GLN A 1 102 ? 16.499 -9.309 -40.271 1.00 82.69 102 GLN A C 1
ATOM 829 O O . GLN A 1 102 ? 16.518 -9.856 -41.370 1.00 82.69 102 GLN A O 1
ATOM 834 N N . GLN A 1 103 ? 15.915 -8.125 -40.084 1.00 77.50 103 GLN A N 1
ATOM 835 C CA . GLN A 1 103 ? 15.253 -7.372 -41.154 1.00 77.50 103 GLN A CA 1
ATOM 836 C C . GLN A 1 103 ? 16.155 -6.353 -41.836 1.00 77.50 103 GLN A C 1
ATOM 838 O O . GLN A 1 103 ? 15.791 -5.817 -42.885 1.00 77.50 103 GLN A O 1
ATOM 843 N N . LEU A 1 104 ? 17.298 -6.039 -41.232 1.00 80.00 104 LEU A N 1
ATOM 844 C CA . LEU A 1 104 ? 18.267 -5.149 -41.843 1.0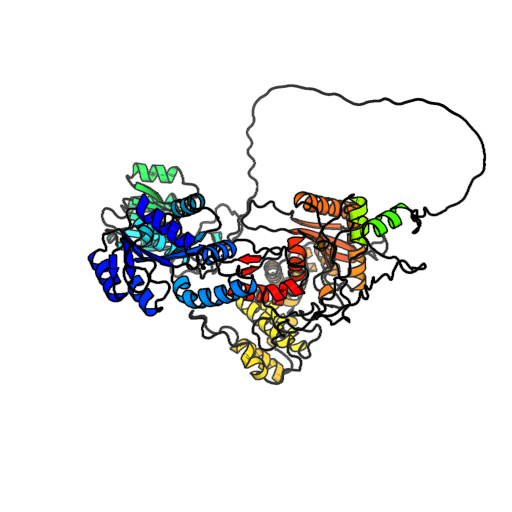0 80.00 104 LEU A CA 1
ATOM 845 C C . LEU A 1 104 ? 18.996 -5.884 -42.976 1.00 80.00 104 LEU A C 1
ATOM 847 O O . LEU A 1 104 ? 19.225 -7.091 -42.881 1.00 80.00 104 LEU A O 1
ATOM 851 N N . PRO A 1 105 ? 19.384 -5.181 -44.057 1.00 81.62 105 PRO A N 1
ATOM 852 C CA . PRO A 1 105 ? 20.182 -5.781 -45.118 1.00 81.62 105 PRO A CA 1
ATOM 853 C C . PRO A 1 105 ? 21.442 -6.456 -44.547 1.00 81.62 105 PRO A C 1
ATOM 855 O O . PRO A 1 105 ? 22.059 -5.870 -43.654 1.00 81.62 105 PRO A O 1
ATOM 858 N N . PRO A 1 106 ? 21.892 -7.608 -45.082 1.00 73.44 106 PRO A N 1
ATOM 859 C CA . PRO A 1 106 ? 23.061 -8.336 -44.567 1.00 73.44 106 PRO A CA 1
ATOM 860 C C . PRO A 1 106 ? 24.360 -7.516 -44.525 1.00 73.44 106 PRO A C 1
ATOM 862 O O . PRO A 1 106 ? 25.279 -7.839 -43.782 1.00 73.44 106 PRO A O 1
ATOM 865 N N . SER A 1 107 ? 24.443 -6.452 -45.328 1.00 73.19 107 SER A N 1
ATOM 866 C CA . SER A 1 107 ? 25.562 -5.506 -45.374 1.00 73.19 107 SER A CA 1
ATOM 867 C C . SER A 1 107 ? 25.539 -4.451 -44.257 1.00 73.19 107 SER A C 1
ATOM 869 O O . SER A 1 107 ? 26.439 -3.616 -44.191 1.00 73.19 107 SER A O 1
ATOM 871 N N . THR A 1 108 ? 24.503 -4.434 -43.414 1.00 73.19 108 THR A N 1
ATOM 872 C CA . THR A 1 108 ? 24.352 -3.475 -42.312 1.00 73.19 108 THR A CA 1
ATOM 873 C C . THR A 1 108 ? 25.161 -3.957 -41.108 1.00 73.19 108 THR A C 1
ATOM 875 O O . THR A 1 108 ? 24.955 -5.091 -40.673 1.00 73.19 108 THR A O 1
ATOM 878 N N . PRO A 1 109 ? 26.069 -3.143 -40.540 1.00 69.25 109 PRO A N 1
ATOM 879 C CA . PRO A 1 109 ? 26.773 -3.524 -39.321 1.00 69.25 109 PRO A CA 1
ATOM 880 C C . PRO A 1 109 ? 25.772 -3.781 -38.188 1.00 69.25 109 PRO A C 1
ATOM 882 O O . PRO A 1 109 ? 24.757 -3.089 -38.078 1.00 69.25 109 PRO A O 1
ATOM 885 N N . ALA A 1 110 ? 26.058 -4.787 -37.355 1.00 64.69 110 ALA A N 1
ATOM 886 C CA . ALA A 1 110 ? 25.214 -5.135 -36.216 1.00 64.69 110 ALA A CA 1
ATOM 887 C C . ALA A 1 110 ? 24.968 -3.893 -35.344 1.00 64.69 110 ALA A C 1
ATOM 889 O O . ALA A 1 110 ? 25.918 -3.188 -34.998 1.00 64.69 110 ALA A O 1
ATOM 890 N N . LEU A 1 111 ? 23.703 -3.619 -34.995 1.00 68.56 111 LEU A N 1
ATOM 891 C CA . LEU A 1 111 ? 23.389 -2.472 -34.146 1.00 68.56 111 LEU A CA 1
ATOM 892 C C . LEU A 1 111 ? 24.081 -2.624 -32.789 1.00 68.56 111 LEU A C 1
ATOM 894 O O . LEU A 1 111 ? 23.807 -3.563 -32.026 1.00 68.56 111 LEU A O 1
ATOM 898 N N . ASP A 1 112 ? 24.923 -1.644 -32.464 1.00 78.94 112 ASP A N 1
ATOM 899 C CA . ASP A 1 112 ? 25.397 -1.469 -31.102 1.00 78.94 112 ASP A CA 1
ATOM 900 C C . ASP A 1 112 ? 24.205 -1.224 -30.155 1.00 78.94 112 ASP A C 1
ATOM 902 O O . ASP A 1 112 ? 23.104 -0.832 -30.565 1.00 78.94 112 ASP A O 1
ATOM 906 N N . LEU A 1 113 ? 24.400 -1.523 -28.868 1.00 71.38 113 LEU A N 1
ATOM 907 C CA . LEU A 1 113 ? 23.325 -1.440 -27.880 1.00 71.38 113 LEU A CA 1
ATOM 908 C C . LEU A 1 113 ? 22.749 -0.019 -27.779 1.00 71.38 113 LEU A C 1
ATOM 910 O O . LEU A 1 113 ? 21.538 0.139 -27.667 1.00 71.38 113 LEU A O 1
ATOM 914 N N . ALA A 1 114 ? 23.584 1.015 -27.879 1.00 71.69 114 ALA A N 1
ATOM 915 C CA . ALA A 1 114 ? 23.150 2.401 -27.740 1.00 71.69 114 ALA A CA 1
ATOM 916 C C . ALA A 1 114 ? 22.305 2.870 -28.939 1.00 71.69 114 ALA A C 1
ATOM 918 O O . ALA A 1 114 ? 21.315 3.580 -28.768 1.00 71.69 114 ALA A O 1
ATOM 919 N N . ALA A 1 115 ? 22.665 2.469 -30.157 1.00 73.88 115 ALA A N 1
ATOM 920 C CA . ALA A 1 115 ? 21.922 2.730 -31.381 1.00 73.88 115 ALA A CA 1
ATOM 921 C C . ALA A 1 115 ? 20.574 2.013 -31.367 1.00 73.88 115 ALA A C 1
ATOM 923 O O . ALA A 1 115 ? 19.559 2.615 -31.721 1.00 73.88 115 ALA A O 1
ATOM 924 N N . PHE A 1 116 ? 20.555 0.764 -30.901 1.00 81.50 116 PHE A N 1
ATOM 925 C CA . PHE A 1 116 ? 19.320 0.007 -30.756 1.00 81.50 116 PHE A CA 1
ATOM 926 C C . PHE A 1 116 ? 18.389 0.638 -29.711 1.00 81.50 116 PHE A C 1
ATOM 928 O O . PHE A 1 116 ? 17.218 0.843 -30.012 1.00 81.50 116 PHE A O 1
ATOM 935 N N . LEU A 1 117 ? 18.896 1.024 -28.534 1.00 77.75 117 LEU A N 1
ATOM 936 C CA . LEU A 1 117 ? 18.079 1.665 -27.495 1.00 77.75 117 LEU A CA 1
ATOM 937 C C . LEU A 1 117 ? 17.502 3.012 -27.960 1.00 77.75 117 LEU A C 1
ATOM 939 O O . LEU A 1 117 ? 16.327 3.280 -27.731 1.00 77.75 117 LEU A O 1
ATOM 943 N N . ARG A 1 118 ? 18.272 3.824 -28.701 1.00 78.56 118 ARG A N 1
ATOM 944 C CA . ARG A 1 118 ? 17.757 5.068 -29.309 1.00 78.56 118 ARG A CA 1
ATOM 945 C C . ARG A 1 118 ? 16.640 4.809 -30.320 1.00 78.56 118 ARG A C 1
ATOM 947 O O . ARG A 1 118 ? 15.657 5.549 -30.347 1.00 78.56 118 ARG A O 1
ATOM 954 N N . TRP A 1 119 ? 16.793 3.784 -31.160 1.00 84.44 119 TRP A N 1
ATOM 955 C CA . TRP A 1 119 ? 15.742 3.372 -32.091 1.00 84.44 119 TRP A CA 1
ATOM 956 C C . TRP A 1 119 ? 14.501 2.874 -31.338 1.00 84.44 119 TRP A C 1
ATOM 958 O O . TRP A 1 119 ? 13.392 3.304 -31.652 1.00 84.44 119 TRP A O 1
ATOM 968 N N . PHE A 1 120 ? 14.693 2.029 -30.320 1.00 79.19 120 PHE A N 1
ATOM 969 C CA . PHE A 1 120 ? 13.626 1.446 -29.511 1.00 79.19 120 PHE A CA 1
ATOM 970 C C . PHE A 1 120 ? 12.808 2.527 -28.803 1.00 79.19 120 PHE A C 1
ATOM 972 O O . PHE A 1 120 ? 11.588 2.544 -28.940 1.00 79.19 120 PHE A O 1
ATOM 979 N N . ASP A 1 121 ? 13.461 3.485 -28.139 1.00 75.12 121 ASP A N 1
ATOM 980 C CA . ASP A 1 121 ? 12.789 4.612 -27.485 1.00 75.12 121 ASP A CA 1
ATOM 981 C C . ASP A 1 121 ? 11.950 5.431 -28.471 1.00 75.12 121 ASP A C 1
ATOM 983 O O . ASP A 1 121 ? 10.823 5.828 -28.162 1.00 75.12 121 ASP A O 1
ATOM 987 N N . GLY A 1 122 ? 12.483 5.686 -29.670 1.00 78.06 122 GLY A N 1
ATOM 988 C CA . GLY A 1 122 ? 11.764 6.391 -30.728 1.00 78.06 122 GLY A CA 1
ATOM 989 C C . GLY A 1 122 ? 10.535 5.617 -31.210 1.00 78.06 122 GLY A C 1
ATOM 990 O O . GLY A 1 122 ? 9.439 6.178 -31.281 1.00 78.06 122 GLY A O 1
ATOM 991 N N . ALA A 1 123 ? 10.702 4.325 -31.493 1.00 78.19 123 ALA A N 1
ATOM 992 C CA . ALA A 1 123 ? 9.635 3.454 -31.976 1.00 78.19 123 ALA A CA 1
ATOM 993 C C . ALA A 1 123 ? 8.540 3.238 -30.916 1.00 78.19 123 ALA A C 1
ATOM 995 O O . ALA A 1 123 ? 7.352 3.341 -31.223 1.00 78.19 123 ALA A O 1
ATOM 996 N N . TYR A 1 124 ? 8.925 3.034 -29.653 1.00 77.88 124 TYR A N 1
ATOM 997 C CA . TYR A 1 124 ? 7.996 2.897 -28.534 1.00 77.88 124 TYR A CA 1
ATOM 998 C C . TYR A 1 124 ? 7.213 4.186 -28.289 1.00 77.88 124 TYR A C 1
ATOM 1000 O O . TYR A 1 124 ? 5.992 4.145 -28.159 1.00 77.88 124 TYR A O 1
ATOM 1008 N N . ARG A 1 125 ? 7.869 5.358 -28.300 1.00 75.75 125 ARG A N 1
ATOM 1009 C CA . ARG A 1 125 ? 7.172 6.653 -28.180 1.00 75.75 125 ARG A CA 1
ATOM 1010 C C . ARG A 1 125 ? 6.154 6.870 -29.296 1.00 75.75 125 ARG A C 1
ATOM 1012 O O . ARG A 1 125 ? 5.083 7.395 -29.014 1.00 75.75 125 ARG A O 1
ATOM 1019 N N . ALA A 1 126 ? 6.469 6.457 -30.524 1.00 74.88 126 ALA A N 1
ATOM 1020 C CA . ALA A 1 126 ? 5.562 6.585 -31.662 1.00 74.88 126 ALA A CA 1
ATOM 1021 C C . ALA A 1 126 ? 4.310 5.697 -31.539 1.00 74.88 126 ALA A C 1
ATOM 1023 O O . ALA A 1 126 ? 3.250 6.079 -32.023 1.00 74.88 126 ALA A O 1
ATOM 1024 N N . GLN A 1 127 ? 4.417 4.537 -30.881 1.00 75.31 127 GLN A N 1
ATOM 1025 C CA . GLN A 1 127 ? 3.308 3.585 -30.723 1.00 75.31 127 GLN A CA 1
ATOM 1026 C C . GLN A 1 127 ? 2.636 3.618 -29.345 1.00 75.31 127 GLN A C 1
ATOM 1028 O O . GLN A 1 127 ? 1.613 2.960 -29.157 1.00 75.31 127 GLN A O 1
ATOM 1033 N N . ARG A 1 128 ? 3.179 4.376 -28.385 1.00 80.69 128 ARG A N 1
ATOM 1034 C CA . ARG A 1 128 ? 2.750 4.403 -26.978 1.00 80.69 128 ARG A CA 1
ATOM 1035 C C . ARG A 1 128 ? 1.243 4.560 -26.816 1.00 80.69 128 ARG A C 1
ATOM 1037 O O . ARG A 1 128 ? 0.635 3.835 -26.032 1.00 80.69 128 ARG A O 1
ATOM 1044 N N . ASP A 1 129 ? 0.650 5.501 -27.539 1.00 79.12 129 ASP A N 1
ATOM 1045 C CA . ASP A 1 129 ? -0.772 5.791 -27.393 1.00 79.12 129 ASP A CA 1
ATOM 1046 C C . ASP A 1 129 ? -1.629 4.635 -27.924 1.00 79.12 129 ASP A C 1
ATOM 1048 O O . ASP A 1 129 ? -2.592 4.240 -27.270 1.00 79.12 129 ASP A O 1
ATOM 1052 N N . THR A 1 130 ? -1.250 4.032 -29.054 1.00 79.75 130 THR A N 1
ATOM 1053 C CA . THR A 1 130 ? -1.919 2.844 -29.603 1.00 79.75 130 THR A CA 1
ATOM 1054 C C . THR A 1 130 ? -1.772 1.642 -28.672 1.00 79.75 130 THR A C 1
ATOM 1056 O O . THR A 1 130 ? -2.766 0.980 -28.383 1.00 79.75 130 THR A O 1
ATOM 1059 N N . LEU A 1 131 ? -0.569 1.394 -28.143 1.00 81.50 131 LEU A N 1
ATOM 1060 C CA . LEU A 1 131 ? -0.311 0.324 -27.173 1.00 81.50 131 LEU A CA 1
ATOM 1061 C C . LEU A 1 131 ? -1.159 0.503 -25.905 1.00 81.50 131 LEU A C 1
ATOM 1063 O O . LEU A 1 131 ? -1.793 -0.441 -25.451 1.00 81.50 131 LEU A O 1
ATOM 1067 N N . SER A 1 132 ? -1.274 1.732 -25.388 1.00 80.31 132 SER A N 1
ATOM 1068 C CA . SER A 1 132 ? -2.083 2.030 -24.194 1.00 80.31 132 SER A CA 1
ATOM 1069 C C . SER A 1 132 ? -3.591 1.791 -24.363 1.00 80.31 132 SER A C 1
ATOM 1071 O O . SER A 1 132 ? -4.323 1.748 -23.376 1.00 80.31 132 SER A O 1
ATOM 1073 N N . ARG A 1 133 ? -4.063 1.654 -25.608 1.00 84.06 133 ARG A N 1
ATOM 1074 C CA . ARG A 1 133 ? -5.471 1.424 -25.957 1.00 84.06 133 ARG A CA 1
ATOM 1075 C C . ARG A 1 133 ? -5.795 -0.053 -26.179 1.00 84.06 133 ARG A C 1
ATOM 1077 O O . ARG A 1 133 ? -6.963 -0.373 -26.401 1.00 84.06 133 ARG A O 1
ATOM 1084 N N . ALA A 1 134 ? -4.795 -0.935 -26.169 1.00 88.44 134 ALA A N 1
ATOM 1085 C CA . ALA A 1 134 ? -5.004 -2.362 -26.363 1.00 88.44 134 ALA A CA 1
ATOM 1086 C C . ALA A 1 134 ? -5.891 -2.938 -25.251 1.00 88.44 134 ALA A C 1
ATOM 1088 O O . ALA A 1 134 ? -5.705 -2.649 -24.070 1.00 88.44 134 ALA A O 1
ATOM 1089 N N . GLN A 1 135 ? -6.871 -3.759 -25.630 1.00 89.38 135 GLN A N 1
ATOM 1090 C CA . GLN A 1 135 ? -7.749 -4.439 -24.671 1.00 89.38 135 GLN A CA 1
ATOM 1091 C C . GLN A 1 135 ? -7.146 -5.756 -24.168 1.00 89.38 135 GLN A C 1
ATOM 1093 O O . GLN A 1 135 ? -7.670 -6.354 -23.228 1.00 89.38 135 GLN A O 1
ATOM 1098 N N . LEU A 1 136 ? -6.068 -6.223 -24.803 1.00 89.38 136 LEU A N 1
ATOM 1099 C CA . LEU A 1 136 ? -5.323 -7.414 -24.419 1.00 89.38 136 LEU A CA 1
ATOM 1100 C C . LEU A 1 136 ? -3.829 -7.189 -24.672 1.00 89.38 136 LEU A C 1
ATOM 1102 O O . LEU A 1 136 ? -3.447 -6.831 -25.784 1.00 89.38 136 LEU A O 1
ATOM 1106 N N . ASN A 1 137 ? -3.002 -7.442 -23.659 1.00 89.56 137 ASN A N 1
ATOM 1107 C CA . ASN A 1 137 ? -1.544 -7.429 -23.770 1.00 89.56 137 ASN A CA 1
ATOM 1108 C C . ASN A 1 137 ? -1.036 -8.866 -23.627 1.00 89.56 137 ASN A C 1
ATOM 1110 O O . ASN A 1 137 ? -1.393 -9.544 -22.663 1.00 89.56 137 ASN A O 1
ATOM 1114 N N . ILE A 1 138 ? -0.231 -9.331 -24.579 1.00 88.94 138 ILE A N 1
ATOM 1115 C CA . ILE A 1 138 ? 0.392 -10.659 -24.555 1.00 88.94 138 ILE A CA 1
ATOM 1116 C C . ILE A 1 138 ? 1.901 -10.461 -24.603 1.00 88.94 138 ILE A C 1
ATOM 1118 O O . ILE A 1 138 ? 2.411 -9.837 -25.531 1.00 88.94 138 ILE A O 1
ATOM 1122 N N . TYR A 1 139 ? 2.612 -10.986 -23.608 1.00 89.19 139 TYR A N 1
ATOM 1123 C CA . TYR A 1 139 ? 4.063 -10.872 -23.518 1.00 89.19 139 TYR A CA 1
ATOM 1124 C C . TYR A 1 139 ? 4.757 -12.098 -24.119 1.00 89.19 139 TYR A C 1
ATOM 1126 O O . TYR A 1 139 ? 4.469 -13.231 -23.738 1.00 89.19 139 TYR A O 1
ATOM 1134 N N . ASN A 1 140 ? 5.706 -11.867 -25.023 1.00 87.69 140 ASN A N 1
ATOM 1135 C CA . ASN A 1 140 ? 6.602 -12.881 -25.557 1.00 87.69 140 ASN A CA 1
ATOM 1136 C C . ASN A 1 140 ? 7.971 -12.843 -24.854 1.00 87.69 140 ASN A C 1
ATOM 1138 O O . ASN A 1 140 ? 8.854 -12.049 -25.204 1.00 87.69 140 ASN A O 1
ATOM 1142 N N . GLY A 1 141 ? 8.156 -13.747 -23.893 1.00 83.88 141 GLY A N 1
ATOM 1143 C CA . GLY A 1 141 ? 9.449 -14.021 -23.260 1.00 83.88 141 GLY A CA 1
ATOM 1144 C C . GLY A 1 141 ? 10.250 -15.143 -23.927 1.00 83.88 141 GLY A C 1
ATOM 1145 O O . GLY A 1 141 ? 11.322 -15.487 -23.438 1.00 83.88 141 GLY A O 1
ATOM 1146 N N . HIS A 1 142 ? 9.744 -15.737 -25.009 1.00 87.56 142 HIS A N 1
ATOM 1147 C CA . HIS A 1 142 ? 10.311 -16.935 -25.620 1.00 87.56 142 HIS A CA 1
ATOM 1148 C C . HIS A 1 142 ? 11.041 -16.620 -26.927 1.00 87.56 142 HIS A C 1
ATOM 1150 O O . HIS A 1 142 ? 10.704 -15.691 -27.658 1.00 87.56 142 HIS A O 1
ATOM 1156 N N . GLU A 1 143 ? 12.058 -17.419 -27.242 1.00 84.00 143 GLU A N 1
ATOM 1157 C CA . GLU A 1 143 ? 12.859 -17.246 -28.460 1.00 84.00 143 GLU A CA 1
ATOM 1158 C C . GLU A 1 143 ? 12.330 -18.018 -29.679 1.00 84.00 143 GLU A C 1
ATOM 1160 O O . GLU A 1 143 ? 12.846 -17.837 -30.784 1.00 84.00 143 GLU A O 1
ATOM 1165 N N . THR A 1 144 ? 11.339 -18.897 -29.492 1.00 88.69 144 THR A N 1
ATOM 1166 C CA . THR A 1 144 ? 10.837 -19.819 -30.525 1.00 88.69 144 THR A CA 1
ATOM 1167 C C . THR A 1 144 ? 9.343 -19.623 -30.788 1.00 88.69 144 THR A C 1
ATOM 1169 O O . THR A 1 144 ? 8.594 -19.267 -29.879 1.00 88.69 144 THR A O 1
ATOM 1172 N N . GLU A 1 145 ? 8.921 -19.880 -32.034 1.00 91.56 145 GLU A N 1
ATOM 1173 C CA . GLU A 1 145 ? 7.514 -19.802 -32.467 1.00 91.56 145 GLU A CA 1
ATOM 1174 C C . GLU A 1 145 ? 6.633 -20.744 -31.640 1.00 91.56 145 GLU A C 1
ATOM 1176 O O . GLU A 1 145 ? 5.647 -20.289 -31.072 1.00 91.56 145 GLU A O 1
ATOM 1181 N N . ASP A 1 146 ? 7.020 -22.017 -31.499 1.00 92.50 146 ASP A N 1
ATOM 1182 C CA . ASP A 1 146 ? 6.217 -23.033 -30.801 1.00 92.50 146 ASP A CA 1
ATOM 1183 C C . ASP A 1 146 ? 5.922 -22.647 -29.344 1.00 92.50 146 ASP A C 1
ATOM 1185 O O . ASP A 1 146 ? 4.770 -22.678 -28.914 1.00 92.50 146 ASP A O 1
ATOM 1189 N N . ALA A 1 147 ? 6.943 -22.197 -28.604 1.00 91.88 147 ALA A N 1
ATOM 1190 C CA . ALA A 1 147 ? 6.774 -21.780 -27.214 1.00 91.88 147 ALA A CA 1
ATOM 1191 C C . ALA A 1 147 ? 5.866 -20.547 -27.087 1.00 91.88 147 ALA A C 1
ATOM 1193 O O . ALA A 1 147 ? 5.065 -20.454 -26.160 1.00 91.88 147 ALA A O 1
ATOM 1194 N N . PHE A 1 148 ? 5.955 -19.599 -28.026 1.00 93.31 148 PHE A N 1
ATOM 1195 C CA . PHE A 1 148 ? 5.067 -18.440 -28.021 1.00 93.31 148 PHE A CA 1
ATOM 1196 C C . PHE A 1 148 ? 3.634 -18.791 -28.456 1.00 93.31 148 PHE A C 1
ATOM 1198 O O . PHE A 1 148 ? 2.671 -18.222 -27.942 1.00 93.31 148 PHE A O 1
ATOM 1205 N N . VAL A 1 149 ? 3.458 -19.755 -29.360 1.00 93.31 149 VAL A N 1
ATOM 1206 C CA . VAL A 1 149 ? 2.134 -20.262 -29.743 1.00 93.31 149 VAL A CA 1
ATOM 1207 C C . VAL A 1 149 ? 1.415 -20.895 -28.549 1.00 93.31 149 VAL A C 1
ATOM 1209 O O . VAL A 1 149 ? 0.211 -20.688 -28.397 1.00 93.31 149 VAL A O 1
ATOM 1212 N N . ASP A 1 150 ? 2.125 -21.582 -27.654 1.00 91.62 150 ASP A N 1
ATOM 1213 C CA . ASP A 1 150 ? 1.526 -22.096 -26.416 1.00 91.62 150 ASP A CA 1
ATOM 1214 C C . ASP A 1 150 ? 1.007 -20.967 -25.510 1.00 91.62 150 ASP A C 1
ATOM 1216 O O . ASP A 1 150 ? -0.111 -21.064 -24.995 1.00 91.62 150 ASP A O 1
ATOM 1220 N N . VAL A 1 151 ? 1.726 -19.840 -25.426 1.00 90.50 151 VAL A N 1
ATOM 1221 C CA . VAL A 1 151 ? 1.240 -18.624 -24.745 1.00 90.50 151 VAL A CA 1
ATOM 1222 C C . VAL A 1 151 ? -0.039 -18.094 -25.404 1.00 90.50 151 VAL A C 1
ATOM 1224 O O . VAL A 1 151 ? -0.978 -17.708 -24.709 1.00 90.50 151 VAL A O 1
ATOM 1227 N N . LEU A 1 152 ? -0.130 -18.098 -26.740 1.00 92.38 152 LEU A N 1
ATOM 1228 C CA . LEU A 1 152 ? -1.340 -17.669 -27.460 1.00 92.38 152 LEU A CA 1
ATOM 1229 C C . LEU A 1 152 ? -2.541 -18.597 -27.210 1.00 92.38 152 LEU A C 1
ATOM 1231 O O . LEU A 1 152 ? -3.678 -18.114 -27.125 1.00 92.38 152 LEU A O 1
ATOM 1235 N N . ARG A 1 153 ? -2.302 -19.910 -27.086 1.00 92.31 153 ARG A N 1
ATOM 1236 C CA . ARG A 1 153 ? -3.330 -20.908 -26.746 1.00 92.31 153 ARG A CA 1
ATOM 1237 C C . ARG A 1 153 ? -3.829 -20.717 -25.319 1.00 92.31 153 ARG A C 1
ATOM 1239 O O . ARG A 1 153 ? -5.040 -20.654 -25.111 1.00 92.31 153 ARG A O 1
ATOM 1246 N N . GLU A 1 154 ? -2.922 -20.551 -24.360 1.00 88.25 154 GLU A N 1
ATOM 1247 C CA . GLU A 1 154 ? -3.266 -20.295 -22.958 1.00 88.25 154 GLU A CA 1
ATOM 1248 C C . GLU A 1 154 ? -4.019 -18.967 -22.796 1.00 88.25 154 GLU A C 1
ATOM 1250 O O . GLU A 1 154 ? -5.073 -18.905 -22.154 1.00 88.25 154 GLU A O 1
ATOM 1255 N N . ALA A 1 155 ? -3.537 -17.912 -23.460 1.00 85.81 155 ALA A N 1
ATOM 1256 C CA . ALA A 1 155 ? -4.189 -16.611 -23.474 1.00 85.81 155 ALA A CA 1
ATOM 1257 C C . ALA A 1 155 ? -5.563 -16.643 -24.160 1.00 85.81 155 ALA A C 1
ATOM 1259 O O . ALA A 1 155 ? -6.359 -15.729 -23.946 1.00 85.81 155 ALA A O 1
ATOM 1260 N N . ASN A 1 156 ? -5.868 -17.657 -24.975 1.00 89.62 156 ASN A N 1
ATOM 1261 C CA . ASN A 1 156 ? -7.108 -17.781 -25.739 1.00 89.62 156 ASN A CA 1
ATOM 1262 C C . ASN A 1 156 ? -7.502 -16.454 -26.419 1.00 89.62 156 ASN A C 1
ATOM 1264 O O . ASN A 1 156 ? -8.546 -15.854 -26.138 1.00 89.62 156 ASN A O 1
ATOM 1268 N N . ILE A 1 157 ? -6.607 -15.945 -27.271 1.00 89.44 157 ILE A N 1
ATOM 1269 C CA . ILE A 1 157 ? -6.760 -14.653 -27.966 1.00 89.44 157 ILE A CA 1
ATOM 1270 C C . ILE A 1 157 ? -8.051 -14.569 -28.807 1.00 89.44 157 ILE A C 1
ATOM 1272 O O . ILE A 1 157 ? -8.565 -13.476 -29.032 1.00 89.44 157 ILE A O 1
ATOM 1276 N N . VAL A 1 158 ? -8.598 -15.715 -29.224 1.00 91.06 158 VAL A N 1
ATOM 1277 C CA . VAL A 1 158 ? -9.816 -15.838 -30.044 1.00 91.06 158 VAL A CA 1
ATOM 1278 C C . VAL A 1 158 ? -11.115 -15.916 -29.231 1.00 91.06 158 VAL A C 1
ATOM 1280 O O . VAL A 1 158 ? -12.184 -16.122 -29.800 1.00 91.06 158 VAL A O 1
ATOM 1283 N N . ASP A 1 159 ? -11.053 -15.762 -27.906 1.00 89.12 159 ASP A N 1
ATOM 1284 C CA . ASP A 1 159 ? -12.238 -15.809 -27.048 1.00 89.12 159 ASP A CA 1
ATOM 1285 C C . ASP A 1 159 ? -13.210 -14.658 -27.356 1.00 89.12 159 ASP A C 1
ATOM 1287 O O . ASP A 1 159 ? -12.961 -13.493 -27.026 1.00 89.12 159 ASP A O 1
ATOM 1291 N N . GLU A 1 160 ? -14.363 -14.984 -27.943 1.00 85.62 160 GLU A N 1
ATOM 1292 C CA . GLU A 1 160 ? -15.405 -14.008 -28.270 1.00 85.62 160 GLU A CA 1
ATOM 1293 C C . GLU A 1 160 ? -15.966 -13.292 -27.030 1.00 85.62 160 GLU A C 1
ATOM 1295 O O . GLU A 1 160 ? -16.440 -12.156 -27.137 1.00 85.62 160 GLU A O 1
ATOM 1300 N N . GLN A 1 161 ? -15.849 -13.882 -25.832 1.00 84.75 161 GLN A N 1
ATOM 1301 C CA . GLN A 1 161 ? -16.277 -13.233 -24.589 1.00 84.75 161 GLN A CA 1
ATOM 1302 C C . GLN A 1 161 ? -15.468 -11.964 -24.281 1.00 84.75 161 GLN A C 1
ATOM 1304 O O . GLN A 1 161 ? -15.935 -11.093 -23.541 1.00 84.75 161 GLN A O 1
ATOM 1309 N N . ARG A 1 162 ? -14.282 -11.808 -24.892 1.00 83.81 162 ARG A N 1
ATOM 1310 C CA . ARG A 1 162 ? -13.435 -10.612 -24.764 1.00 83.81 162 ARG A CA 1
ATOM 1311 C C . ARG A 1 162 ? -14.066 -9.388 -25.411 1.00 83.81 162 ARG A C 1
ATOM 1313 O O . ARG A 1 162 ? -14.001 -8.309 -24.824 1.00 83.81 162 ARG A O 1
ATOM 1320 N N . ILE A 1 163 ? -14.710 -9.559 -26.566 1.00 87.00 163 ILE A N 1
ATOM 1321 C CA . ILE A 1 163 ? -15.399 -8.483 -27.294 1.00 87.00 163 ILE A CA 1
ATOM 1322 C C . ILE A 1 163 ? -16.865 -8.352 -26.874 1.00 87.00 163 ILE A C 1
ATOM 1324 O O . ILE A 1 163 ? -17.411 -7.249 -26.848 1.00 87.00 163 ILE A O 1
ATOM 1328 N N . ARG A 1 164 ? -17.502 -9.462 -26.483 1.00 86.50 164 ARG A N 1
ATOM 1329 C CA . ARG A 1 164 ? -18.897 -9.479 -26.049 1.00 86.50 164 ARG A CA 1
ATOM 1330 C C . ARG A 1 164 ? -19.097 -10.492 -24.919 1.00 86.50 164 ARG A C 1
ATOM 1332 O O . ARG A 1 164 ? -19.209 -11.682 -25.204 1.00 86.50 164 ARG A O 1
ATOM 1339 N N . PRO A 1 165 ? -19.192 -10.048 -23.653 1.00 88.06 165 PRO A N 1
ATOM 1340 C CA . PRO A 1 165 ? -19.365 -10.966 -22.534 1.00 88.06 165 PRO A CA 1
ATOM 1341 C C . PRO A 1 165 ? -20.658 -11.777 -22.676 1.00 88.06 165 PRO A C 1
ATOM 1343 O O . PRO A 1 165 ? -21.664 -11.293 -23.209 1.00 88.06 165 PRO A O 1
ATOM 1346 N N . SER A 1 166 ? -20.633 -13.014 -22.174 1.00 89.81 166 SER A N 1
ATOM 1347 C CA . SER A 1 166 ? -21.847 -13.819 -22.026 1.00 89.81 166 SER A CA 1
ATOM 1348 C C . SER A 1 166 ? -22.801 -13.168 -21.015 1.00 89.81 166 SER A C 1
ATOM 1350 O O . SER A 1 166 ? -22.398 -12.303 -20.237 1.00 89.81 166 SER A O 1
ATOM 1352 N N . TRP A 1 167 ? -24.069 -13.588 -20.993 1.00 92.44 167 TRP A N 1
ATOM 1353 C CA . TRP A 1 167 ? -25.020 -13.084 -19.995 1.00 92.44 167 TRP A CA 1
ATOM 1354 C C . TRP A 1 167 ? -24.567 -13.379 -18.569 1.00 92.44 167 TRP A C 1
ATOM 1356 O O . TRP A 1 167 ? -24.623 -12.483 -17.732 1.00 92.44 167 TRP A O 1
ATOM 1366 N N . ASP A 1 168 ? -24.061 -14.587 -18.318 1.00 91.25 168 ASP A N 1
ATOM 1367 C CA . ASP A 1 168 ? -23.534 -14.947 -17.005 1.00 91.25 168 ASP A CA 1
ATOM 1368 C C . ASP A 1 168 ? -22.342 -14.055 -16.639 1.00 91.25 168 ASP A C 1
ATOM 1370 O O . ASP A 1 168 ? -22.323 -13.484 -15.555 1.00 91.25 168 ASP A O 1
ATOM 1374 N N . THR A 1 169 ? -21.394 -13.850 -17.563 1.00 88.62 169 THR A N 1
ATOM 1375 C CA . THR A 1 169 ? -20.243 -12.955 -17.350 1.00 88.62 169 THR A CA 1
ATOM 1376 C C . THR A 1 169 ? -20.703 -11.533 -17.024 1.00 88.62 169 THR A C 1
ATOM 1378 O O . THR A 1 169 ? -20.250 -10.951 -16.046 1.00 88.62 169 THR A O 1
ATOM 1381 N N . TYR A 1 170 ? -21.642 -10.988 -17.801 1.00 92.19 170 TYR A N 1
ATOM 1382 C CA . TYR A 1 170 ? -22.166 -9.636 -17.618 1.00 92.19 170 TYR A CA 1
ATOM 1383 C C . TYR A 1 170 ? -22.882 -9.453 -16.272 1.00 92.19 170 TYR A C 1
ATOM 1385 O O . TYR A 1 170 ? -22.637 -8.475 -15.566 1.00 92.19 170 TYR A O 1
ATOM 1393 N N . PHE A 1 171 ? -23.762 -10.382 -15.891 1.00 95.25 171 PHE A N 1
ATOM 1394 C CA . PHE A 1 171 ? -24.503 -10.268 -14.635 1.00 95.25 171 PHE A CA 1
ATOM 1395 C C . PHE A 1 171 ? -23.648 -10.580 -13.407 1.00 95.25 171 PHE A C 1
ATOM 1397 O O . PHE A 1 171 ? -23.867 -9.969 -12.362 1.00 95.25 171 PHE A O 1
ATOM 1404 N N . MET A 1 172 ? -22.649 -11.456 -13.531 1.00 92.38 172 MET A N 1
ATOM 1405 C CA . MET A 1 172 ? -21.656 -11.660 -12.479 1.00 92.38 172 MET A CA 1
ATOM 1406 C C . MET A 1 172 ? -20.749 -10.431 -12.308 1.00 92.38 172 MET A C 1
ATOM 1408 O O . MET A 1 172 ? -20.541 -10.015 -11.174 1.00 92.38 172 MET A O 1
ATOM 1412 N N . GLU A 1 173 ? -20.303 -9.776 -13.391 1.00 91.31 173 GLU A N 1
ATOM 1413 C CA . GLU A 1 173 ? -19.584 -8.488 -13.310 1.00 91.31 173 GLU A CA 1
ATOM 1414 C C . GLU A 1 173 ? -20.439 -7.408 -12.618 1.00 91.31 173 GLU A C 1
ATOM 1416 O O . GLU A 1 173 ? -19.936 -6.635 -11.802 1.00 91.31 173 GLU A O 1
ATOM 1421 N N . LEU A 1 174 ? -21.751 -7.370 -12.886 1.00 94.69 174 LEU A N 1
ATOM 1422 C CA . LEU A 1 174 ? -22.677 -6.475 -12.182 1.00 94.69 174 LEU A CA 1
ATOM 1423 C C . LEU A 1 174 ? -22.844 -6.835 -10.699 1.00 94.69 174 LEU A C 1
ATOM 1425 O O . LEU A 1 174 ? -22.966 -5.931 -9.872 1.00 94.69 174 LEU A O 1
ATOM 1429 N N . ALA A 1 175 ? -22.857 -8.123 -10.351 1.00 94.38 175 ALA A N 1
ATOM 1430 C CA . ALA A 1 175 ? -22.908 -8.575 -8.962 1.00 94.38 175 ALA A CA 1
ATOM 1431 C C . ALA A 1 175 ? -21.626 -8.199 -8.207 1.00 94.38 175 ALA A C 1
ATOM 1433 O O . ALA A 1 175 ? -21.710 -7.663 -7.100 1.00 94.38 175 ALA A O 1
ATOM 1434 N N . ASP A 1 176 ? -20.460 -8.366 -8.829 1.00 91.88 176 ASP A N 1
ATOM 1435 C CA . ASP A 1 176 ? -19.180 -7.926 -8.272 1.00 91.88 176 ASP A CA 1
ATOM 1436 C C . ASP A 1 176 ? -19.154 -6.397 -8.101 1.00 91.88 176 ASP A C 1
ATOM 1438 O O . ASP A 1 176 ? -18.782 -5.898 -7.037 1.00 91.88 176 ASP A O 1
ATOM 1442 N N . LEU A 1 177 ? -19.647 -5.627 -9.078 1.00 93.69 177 LEU A N 1
ATOM 1443 C CA . LEU A 1 177 ? -19.787 -4.171 -8.955 1.00 93.69 177 LEU A CA 1
ATOM 1444 C C . LEU A 1 177 ? -20.736 -3.776 -7.811 1.00 93.69 177 LEU A C 1
ATOM 1446 O O . LEU A 1 177 ? -20.438 -2.859 -7.046 1.00 93.69 177 LEU A O 1
ATOM 1450 N N . ALA A 1 178 ? -21.867 -4.471 -7.655 1.00 94.75 178 ALA A N 1
ATOM 1451 C CA . ALA A 1 178 ? -22.784 -4.244 -6.541 1.00 94.75 178 ALA A CA 1
ATOM 1452 C C . ALA A 1 178 ? -22.115 -4.547 -5.191 1.00 94.75 178 ALA A C 1
ATOM 1454 O O . ALA A 1 178 ? -22.306 -3.794 -4.235 1.00 94.75 178 ALA A O 1
ATOM 1455 N N . SER A 1 179 ? -21.278 -5.587 -5.118 1.00 94.69 179 SER A N 1
ATOM 1456 C CA . SER A 1 179 ? -20.557 -5.964 -3.896 1.00 94.69 179 SER A CA 1
ATOM 1457 C C . SER A 1 179 ? -19.624 -4.857 -3.383 1.00 94.69 179 SER A C 1
ATOM 1459 O O . SER A 1 179 ? -19.467 -4.707 -2.172 1.00 94.69 179 SER A O 1
ATOM 1461 N N . GLN A 1 180 ? -19.088 -4.010 -4.275 1.00 93.50 180 GLN A N 1
ATOM 1462 C CA . GLN A 1 180 ? -18.261 -2.849 -3.908 1.00 93.50 180 GLN A CA 1
ATOM 1463 C C . GLN A 1 180 ? -19.032 -1.789 -3.103 1.00 93.50 180 GLN A C 1
ATOM 1465 O O . GLN A 1 180 ? -18.421 -0.932 -2.469 1.00 93.50 180 GLN A O 1
ATOM 1470 N N . ARG A 1 181 ? -20.373 -1.832 -3.099 1.00 93.25 181 ARG A N 1
ATOM 1471 C CA . ARG A 1 181 ? -21.217 -0.980 -2.242 1.00 93.25 181 ARG A CA 1
ATOM 1472 C C . ARG A 1 181 ? -21.497 -1.574 -0.861 1.00 93.25 181 ARG A C 1
ATOM 1474 O O . ARG A 1 181 ? -22.143 -0.907 -0.051 1.00 93.25 181 ARG A O 1
ATOM 1481 N N . SER A 1 182 ? -21.055 -2.803 -0.598 1.00 92.12 182 SER A N 1
ATOM 1482 C CA . SER A 1 182 ? -21.221 -3.446 0.702 1.00 92.12 182 SER A CA 1
ATOM 1483 C C . SER A 1 182 ? -20.607 -2.598 1.812 1.00 92.12 182 SER A C 1
ATOM 1485 O O . SER A 1 182 ? -19.492 -2.096 1.689 1.00 92.12 182 SER A O 1
ATOM 1487 N N . ASN A 1 183 ? -21.341 -2.457 2.912 1.00 88.38 183 ASN A N 1
ATOM 1488 C CA . ASN A 1 183 ? -20.850 -1.786 4.115 1.00 88.38 183 ASN A CA 1
ATOM 1489 C C . ASN A 1 183 ? -20.600 -2.764 5.270 1.00 88.38 183 ASN A C 1
ATOM 1491 O O . ASN A 1 183 ? -20.290 -2.327 6.378 1.00 88.38 183 ASN A O 1
ATOM 1495 N N . CYS A 1 184 ? -20.761 -4.070 5.029 1.00 88.81 184 CYS A N 1
ATOM 1496 C CA . CYS A 1 184 ? -20.496 -5.108 6.014 1.00 88.81 184 CYS A CA 1
ATOM 1497 C C . CYS A 1 184 ? -18.989 -5.244 6.257 1.00 88.81 184 CYS A C 1
ATOM 1499 O O . CYS A 1 184 ? -18.207 -5.350 5.319 1.00 88.81 184 CYS A O 1
ATOM 1501 N N . MET A 1 185 ? -18.592 -5.327 7.527 1.00 87.12 185 MET A N 1
ATOM 1502 C CA . MET A 1 185 ? -17.180 -5.425 7.926 1.00 87.12 185 MET A CA 1
ATOM 1503 C C . MET A 1 185 ? -16.590 -6.836 7.807 1.00 87.12 185 MET A C 1
ATOM 1505 O O . MET A 1 185 ? -15.423 -7.029 8.117 1.00 87.12 185 MET A O 1
ATOM 1509 N N . LYS A 1 186 ? -17.399 -7.836 7.431 1.00 83.88 186 LYS A N 1
ATOM 1510 C CA . LYS A 1 186 ? -16.981 -9.247 7.4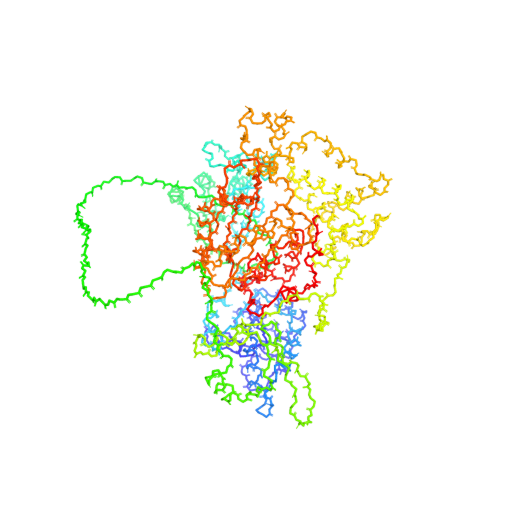19 1.00 83.88 186 LYS A CA 1
ATOM 1511 C C . LYS A 1 186 ? -16.899 -9.878 6.036 1.00 83.88 186 LYS A C 1
ATOM 1513 O O . LYS A 1 186 ? -16.176 -10.848 5.894 1.00 83.88 186 LYS A O 1
ATOM 1518 N N . ARG A 1 187 ? -17.710 -9.425 5.076 1.00 84.69 187 ARG A N 1
ATOM 1519 C CA . ARG A 1 187 ? -17.766 -9.982 3.714 1.00 84.69 187 ARG A CA 1
ATOM 1520 C C . ARG A 1 187 ? -18.271 -8.931 2.743 1.00 84.69 187 ARG A C 1
ATOM 1522 O O . ARG A 1 187 ? -19.187 -8.185 3.094 1.00 84.69 187 ARG A O 1
ATOM 1529 N N . ARG A 1 188 ? -17.782 -8.963 1.506 1.00 90.94 188 ARG A N 1
ATOM 1530 C CA . ARG A 1 188 ? -18.277 -8.136 0.396 1.00 90.94 188 ARG A CA 1
ATOM 1531 C C . ARG A 1 188 ? -19.089 -8.978 -0.572 1.00 90.94 188 ARG A C 1
ATOM 1533 O O . ARG A 1 188 ? -18.548 -9.612 -1.472 1.00 90.94 188 ARG A O 1
ATOM 1540 N N . VAL A 1 189 ? -20.399 -8.997 -0.359 1.00 93.38 189 VAL A N 1
ATOM 1541 C CA . VAL A 1 189 ? -21.326 -9.800 -1.156 1.00 93.38 189 VAL A CA 1
ATOM 1542 C C . VAL A 1 189 ? -22.208 -8.880 -1.984 1.00 93.38 189 VAL A C 1
ATOM 1544 O O . VAL A 1 189 ? -22.742 -7.890 -1.475 1.00 93.38 189 VAL A O 1
ATOM 1547 N N . GLY A 1 190 ? -22.361 -9.215 -3.259 1.00 96.06 190 GLY A N 1
ATOM 1548 C CA . GLY A 1 190 ? -23.254 -8.539 -4.190 1.00 96.06 190 GLY A CA 1
ATOM 1549 C C . GLY A 1 190 ? -24.112 -9.550 -4.932 1.00 96.06 190 GLY A C 1
ATOM 1550 O O . GLY A 1 190 ? -23.657 -10.650 -5.242 1.00 96.06 190 GLY A O 1
ATOM 1551 N N . ALA A 1 191 ? -25.358 -9.172 -5.201 1.00 97.12 191 ALA A N 1
ATOM 1552 C CA . ALA A 1 191 ? -26.330 -10.000 -5.891 1.00 97.12 191 ALA A CA 1
ATOM 1553 C C . ALA A 1 191 ? -27.112 -9.190 -6.931 1.00 97.12 191 ALA A C 1
ATOM 1555 O O . ALA A 1 191 ? -27.425 -8.015 -6.729 1.00 97.12 191 ALA A O 1
ATOM 1556 N N . VAL A 1 192 ? -27.464 -9.829 -8.040 1.00 97.81 192 VAL A N 1
ATOM 1557 C CA . VAL A 1 192 ? -28.270 -9.254 -9.117 1.00 97.81 192 VAL A CA 1
ATOM 1558 C C . VAL A 1 192 ? -29.377 -10.233 -9.451 1.00 97.81 192 VAL A C 1
ATOM 1560 O O . VAL A 1 192 ? -29.119 -11.365 -9.855 1.00 97.81 192 VAL A O 1
ATOM 1563 N N . LEU A 1 193 ? -30.621 -9.792 -9.298 1.00 97.19 193 LEU A N 1
ATOM 1564 C CA . LEU A 1 193 ? -31.773 -10.549 -9.755 1.00 97.19 193 LEU A CA 1
ATOM 1565 C C . LEU A 1 193 ? -32.107 -10.127 -11.177 1.00 97.19 193 LEU A C 1
ATOM 1567 O O . LEU A 1 193 ? -32.239 -8.936 -11.473 1.00 97.19 193 LEU A O 1
ATOM 1571 N N . THR A 1 194 ? -32.281 -11.109 -12.049 1.00 96.56 194 THR A N 1
ATOM 1572 C CA . THR A 1 194 ? -32.603 -10.879 -13.451 1.00 96.56 194 THR A CA 1
ATOM 1573 C C . THR A 1 194 ? -33.822 -11.668 -13.886 1.00 96.56 194 THR A C 1
ATOM 1575 O O . THR A 1 194 ? -34.129 -12.729 -13.344 1.00 96.56 194 THR A O 1
ATOM 1578 N N . GLN A 1 195 ? -34.487 -11.147 -14.906 1.00 93.12 195 GLN A N 1
ATOM 1579 C CA . GLN A 1 195 ? -35.566 -11.810 -15.618 1.00 93.12 195 GLN A CA 1
ATOM 1580 C C . GLN A 1 195 ? -35.479 -11.397 -17.085 1.00 93.12 195 GLN A C 1
ATOM 1582 O O . GLN A 1 195 ? -35.225 -10.228 -17.377 1.00 93.12 195 GLN A O 1
ATOM 1587 N N . ASP A 1 196 ? -35.612 -12.347 -18.010 1.00 90.62 196 ASP A N 1
ATOM 1588 C CA . ASP A 1 196 ? -35.512 -12.095 -19.456 1.00 90.62 196 ASP A CA 1
ATOM 1589 C C . ASP A 1 196 ? -34.258 -11.299 -19.860 1.00 90.62 196 ASP A C 1
ATOM 1591 O O . ASP A 1 196 ? -34.300 -10.412 -20.717 1.00 90.62 196 ASP A O 1
ATOM 1595 N N . LYS A 1 197 ? -33.121 -11.601 -19.212 1.00 91.75 197 LYS A N 1
ATOM 1596 C CA . LYS A 1 197 ? -31.833 -10.902 -19.395 1.00 91.75 197 LYS A CA 1
ATOM 1597 C C . LYS A 1 197 ? -31.915 -9.396 -19.095 1.00 91.75 197 LYS A C 1
ATOM 1599 O O . LYS A 1 197 ? -31.182 -8.593 -19.673 1.00 91.75 197 LYS A O 1
ATOM 1604 N N . ARG A 1 198 ? -32.791 -9.000 -18.172 1.00 92.12 198 ARG A N 1
ATOM 1605 C CA . ARG A 1 198 ? -32.902 -7.641 -17.631 1.00 92.12 198 ARG A CA 1
ATOM 1606 C C . ARG A 1 198 ? -32.730 -7.669 -16.125 1.00 92.12 198 ARG A C 1
ATOM 1608 O O . ARG A 1 198 ? -33.200 -8.589 -15.466 1.00 92.12 198 ARG A O 1
ATOM 1615 N N . VAL A 1 199 ? -32.086 -6.643 -15.582 1.00 96.19 199 VAL A N 1
ATOM 1616 C CA . VAL A 1 199 ? -31.944 -6.480 -14.133 1.00 96.19 199 VAL A CA 1
ATOM 1617 C C . VAL A 1 199 ? -33.294 -6.080 -13.536 1.00 96.19 199 VAL A C 1
ATOM 1619 O O . VAL A 1 199 ? -33.869 -5.063 -13.921 1.00 96.19 199 VAL A O 1
ATOM 1622 N N . VAL A 1 200 ? -33.789 -6.879 -12.592 1.00 95.44 200 VAL A N 1
ATOM 1623 C CA . VAL A 1 200 ? -34.997 -6.599 -11.798 1.00 95.44 200 VAL A CA 1
ATOM 1624 C C . VAL A 1 200 ? -34.626 -5.788 -10.558 1.00 95.44 200 VAL A C 1
ATOM 1626 O O . VAL A 1 200 ? -35.284 -4.796 -10.223 1.00 95.44 200 VAL A O 1
ATOM 1629 N N . SER A 1 201 ? -33.560 -6.209 -9.881 1.00 96.69 201 SER A N 1
ATOM 1630 C CA . SER A 1 201 ? -33.015 -5.557 -8.695 1.00 96.69 201 SER A CA 1
ATOM 1631 C C . SER A 1 201 ? -31.548 -5.931 -8.491 1.00 96.69 201 SER A C 1
ATOM 1633 O O . SER A 1 201 ? -31.038 -6.912 -9.036 1.00 96.69 201 SER A O 1
ATOM 1635 N N . THR A 1 202 ? -30.875 -5.131 -7.673 1.00 97.12 202 THR A N 1
ATOM 1636 C CA . THR A 1 202 ? -29.517 -5.382 -7.192 1.00 97.12 202 THR A CA 1
ATOM 1637 C C . THR A 1 202 ? -29.527 -5.358 -5.675 1.00 97.12 202 THR A C 1
ATOM 1639 O O . THR A 1 202 ? -30.249 -4.557 -5.082 1.00 97.12 202 THR A O 1
ATOM 1642 N N . GLY A 1 203 ? -28.691 -6.172 -5.051 1.00 96.38 203 GLY A N 1
ATOM 1643 C CA . GLY A 1 203 ? -28.492 -6.183 -3.614 1.00 96.38 203 GLY A CA 1
ATOM 1644 C C . GLY A 1 203 ? -27.014 -6.239 -3.266 1.00 96.38 203 GLY A C 1
ATOM 1645 O O . GLY A 1 203 ? -26.190 -6.750 -4.019 1.00 96.38 203 GLY A O 1
ATOM 1646 N N . TYR A 1 204 ? -26.683 -5.696 -2.107 1.00 96.19 204 TYR A N 1
ATOM 1647 C CA . TYR A 1 204 ? -25.375 -5.811 -1.477 1.00 96.19 204 TYR A CA 1
ATOM 1648 C C . TYR A 1 204 ? -25.594 -5.944 0.021 1.00 96.19 204 TYR A C 1
ATOM 1650 O O . TYR A 1 204 ? -26.611 -5.477 0.539 1.00 96.19 204 TYR A O 1
ATOM 1658 N N . ASN A 1 205 ? -24.691 -6.612 0.726 1.00 94.06 205 ASN A N 1
ATOM 1659 C CA . ASN A 1 205 ? -24.890 -6.856 2.149 1.00 94.06 205 ASN A CA 1
ATOM 1660 C C . ASN A 1 205 ? -24.585 -5.613 3.011 1.00 94.06 205 ASN A C 1
ATOM 1662 O O . ASN A 1 205 ? -23.668 -4.839 2.728 1.00 94.06 205 ASN A O 1
ATOM 1666 N N . GLY A 1 206 ? -25.364 -5.417 4.078 1.00 93.31 206 GLY A N 1
ATOM 1667 C CA . GLY A 1 206 ? -25.238 -4.255 4.963 1.00 93.31 206 GLY A CA 1
ATOM 1668 C C . GLY A 1 206 ? -26.385 -4.101 5.961 1.00 93.31 206 GLY A C 1
ATOM 1669 O O . GLY A 1 206 ? -27.338 -4.878 5.944 1.00 93.31 206 GLY A O 1
ATOM 1670 N N . THR A 1 207 ? -26.298 -3.120 6.861 1.00 93.06 207 THR A N 1
ATOM 1671 C CA . THR A 1 207 ? -27.363 -2.860 7.851 1.00 93.06 207 THR A CA 1
ATOM 1672 C C . THR A 1 207 ? -28.652 -2.323 7.203 1.00 93.06 207 THR A C 1
ATOM 1674 O O . THR A 1 207 ? -28.600 -1.721 6.127 1.00 93.06 207 THR A O 1
ATOM 1677 N N . PRO A 1 208 ? -29.824 -2.519 7.844 1.00 91.38 208 PRO A N 1
ATOM 1678 C CA . PRO A 1 208 ? -31.107 -2.037 7.344 1.00 91.38 208 PRO A CA 1
ATOM 1679 C C . PRO A 1 208 ? -31.161 -0.525 7.108 1.00 91.38 208 PRO A C 1
ATOM 1681 O O . PRO A 1 208 ? -30.504 0.270 7.785 1.00 91.38 208 PRO A O 1
ATOM 1684 N N . LYS A 1 209 ? -32.031 -0.120 6.177 1.00 88.12 209 LYS A N 1
ATOM 1685 C CA . LYS A 1 209 ? -32.262 1.287 5.832 1.00 88.12 209 LYS A CA 1
ATOM 1686 C C . LYS A 1 209 ? -32.634 2.114 7.068 1.00 88.12 209 LYS A C 1
ATOM 1688 O O . LYS A 1 209 ? -33.527 1.750 7.825 1.00 88.12 209 LYS A O 1
ATOM 1693 N N . GLY A 1 210 ? -31.987 3.271 7.213 1.00 87.56 210 GLY A N 1
ATOM 1694 C CA . GLY A 1 210 ? -32.242 4.217 8.304 1.00 87.56 210 GLY A CA 1
ATOM 1695 C C . GLY A 1 210 ? -31.457 3.935 9.587 1.00 87.56 210 GLY A C 1
ATOM 1696 O O . GLY A 1 210 ? -31.549 4.724 10.523 1.00 87.56 210 GLY A O 1
ATOM 1697 N N . LEU A 1 211 ? -30.668 2.858 9.629 1.00 89.81 211 LEU A N 1
ATOM 1698 C CA . LEU A 1 211 ? -29.725 2.583 10.711 1.00 89.81 211 LEU A CA 1
ATOM 1699 C C . LEU A 1 211 ? -28.304 3.008 10.317 1.00 89.81 211 LEU A C 1
ATOM 1701 O O . LEU A 1 211 ? -28.016 3.270 9.149 1.00 89.81 211 LEU A O 1
ATOM 1705 N N . LEU A 1 212 ? -27.409 3.076 11.306 1.00 89.44 212 LEU A N 1
ATOM 1706 C CA . LEU A 1 212 ? -25.980 3.277 11.059 1.00 89.44 212 LEU A CA 1
ATOM 1707 C C . LEU A 1 212 ? -25.441 2.137 10.188 1.00 89.44 212 LEU A C 1
ATOM 1709 O O . LEU A 1 212 ? -25.810 0.975 10.393 1.00 89.44 212 LEU A O 1
ATOM 1713 N N . ASN A 1 213 ? -24.568 2.453 9.228 1.00 90.31 213 ASN A N 1
ATOM 1714 C CA . ASN A 1 213 ? -23.936 1.424 8.404 1.00 90.31 213 ASN A CA 1
ATOM 1715 C C . ASN A 1 213 ? -23.081 0.505 9.276 1.00 90.31 213 ASN A C 1
ATOM 1717 O O . ASN A 1 213 ? -22.557 0.924 10.310 1.00 90.31 213 ASN A O 1
ATOM 1721 N N . CYS A 1 214 ? -22.882 -0.741 8.849 1.00 88.88 214 CYS A N 1
ATOM 1722 C CA . CYS A 1 214 ? -22.013 -1.654 9.585 1.00 88.88 214 CYS A CA 1
ATOM 1723 C C . CYS A 1 214 ? -20.579 -1.099 9.714 1.00 88.88 214 CYS A C 1
ATOM 1725 O O . CYS A 1 214 ? -20.025 -1.176 10.808 1.00 88.88 214 CYS A O 1
ATOM 1727 N N . ALA A 1 215 ? -20.031 -0.481 8.662 1.00 87.56 215 ALA A N 1
ATOM 1728 C CA . ALA A 1 215 ? -18.732 0.202 8.681 1.00 87.56 215 ALA A CA 1
ATOM 1729 C C . ALA A 1 215 ? -18.660 1.430 9.608 1.00 87.56 215 ALA A C 1
ATOM 1731 O O . ALA A 1 215 ? -17.578 1.801 10.047 1.00 87.56 215 ALA A O 1
ATOM 1732 N N . ASP A 1 216 ? -19.809 2.010 9.964 1.00 89.62 216 ASP A N 1
ATOM 1733 C CA . ASP A 1 216 ? -19.929 3.118 10.922 1.00 89.62 216 ASP A CA 1
ATOM 1734 C C . ASP A 1 216 ? -20.249 2.611 12.350 1.00 89.62 216 ASP A C 1
ATOM 1736 O O . ASP A 1 216 ? -20.712 3.367 13.203 1.00 89.62 216 ASP A O 1
ATOM 1740 N N . GLY A 1 217 ? -20.069 1.310 12.618 1.00 86.06 217 GLY A N 1
ATOM 1741 C CA . GLY A 1 217 ? -20.345 0.691 13.921 1.00 86.06 217 GLY A CA 1
ATOM 1742 C C . GLY A 1 217 ? -21.788 0.209 14.127 1.00 86.06 217 GLY A C 1
ATOM 1743 O O . GLY A 1 217 ? -22.151 -0.195 15.232 1.00 86.06 217 GLY A O 1
ATOM 1744 N N . GLY A 1 218 ? -22.627 0.201 13.086 1.00 86.44 218 GLY A N 1
ATOM 1745 C CA . GLY A 1 218 ? -24.051 -0.149 13.182 1.00 86.44 218 GLY A CA 1
ATOM 1746 C C . GLY A 1 218 ? -24.363 -1.618 13.490 1.00 86.44 218 GLY A C 1
ATOM 1747 O O . GLY A 1 218 ? -25.483 -1.935 13.879 1.00 86.44 218 GLY A O 1
ATOM 1748 N N . CYS A 1 219 ? -23.395 -2.529 13.352 1.00 87.50 219 CYS A N 1
ATOM 1749 C CA . CYS A 1 219 ? -23.570 -3.954 13.650 1.00 87.50 219 CYS A CA 1
ATOM 1750 C C . CYS A 1 219 ? -22.543 -4.424 14.685 1.00 87.50 219 CYS A C 1
ATOM 1752 O O . CYS A 1 219 ? -21.362 -4.567 14.367 1.00 87.50 219 CYS A O 1
ATOM 1754 N N . LYS A 1 220 ? -22.988 -4.717 15.913 1.00 83.31 220 LYS A N 1
ATOM 1755 C CA . LYS A 1 220 ? -22.096 -5.135 17.009 1.00 83.31 220 LYS A CA 1
ATOM 1756 C C . LYS A 1 220 ? -21.330 -6.420 16.686 1.00 83.31 220 LYS A C 1
ATOM 1758 O O . LYS A 1 220 ? -20.124 -6.445 16.877 1.00 83.31 220 LYS A O 1
ATOM 1763 N N . ARG A 1 221 ? -22.001 -7.435 16.121 1.00 84.81 221 ARG A N 1
ATOM 1764 C CA . ARG A 1 221 ? -21.379 -8.715 15.730 1.00 84.81 221 ARG A CA 1
ATOM 1765 C C . ARG A 1 221 ? -20.266 -8.538 14.693 1.00 84.81 221 ARG A C 1
ATOM 1767 O O . ARG A 1 221 ? -19.214 -9.151 14.796 1.00 84.81 221 ARG A O 1
ATOM 1774 N N . CYS A 1 222 ? -20.491 -7.720 13.666 1.00 84.31 222 CYS A N 1
ATOM 1775 C CA . CYS A 1 222 ? -19.487 -7.524 12.617 1.00 84.31 222 CYS A CA 1
ATOM 1776 C C . CYS A 1 222 ? -18.284 -6.703 13.105 1.00 84.31 222 CYS A C 1
ATOM 1778 O O . CYS A 1 222 ? -17.187 -6.895 12.593 1.00 84.31 222 CYS A O 1
ATOM 1780 N N . ASN A 1 223 ? -18.482 -5.824 14.092 1.00 83.31 223 ASN A N 1
ATOM 1781 C CA . ASN A 1 223 ? -17.453 -4.930 14.628 1.00 83.31 223 ASN A CA 1
ATOM 1782 C C . ASN A 1 223 ? -16.744 -5.468 15.890 1.00 83.31 223 ASN A C 1
ATOM 1784 O O . ASN A 1 223 ? -15.839 -4.806 16.395 1.00 83.31 223 ASN A O 1
ATOM 1788 N N . SER A 1 224 ? -17.139 -6.631 16.426 1.00 73.12 224 SER A N 1
ATOM 1789 C CA . SER A 1 224 ? -16.660 -7.114 17.730 1.00 73.12 224 SER A CA 1
ATOM 1790 C C . SER A 1 224 ? -15.310 -7.831 17.716 1.00 73.12 224 SER A C 1
ATOM 1792 O O . SER A 1 224 ? -14.824 -8.132 18.795 1.00 73.12 224 SER A O 1
ATOM 1794 N N . GLY A 1 225 ? -14.689 -8.102 16.560 1.00 59.41 225 GLY A N 1
ATOM 1795 C CA . GLY A 1 225 ? -13.318 -8.650 16.457 1.00 59.41 225 GLY A CA 1
ATOM 1796 C C . GLY A 1 225 ? -13.070 -10.047 17.056 1.00 59.41 225 GLY A C 1
ATOM 1797 O O . GLY A 1 225 ? -12.018 -10.609 16.820 1.00 59.41 225 GLY A O 1
ATOM 1798 N N . VAL A 1 226 ? -14.027 -10.611 17.791 1.00 55.00 226 VAL A N 1
ATOM 1799 C CA . VAL A 1 226 ? -13.962 -11.923 18.449 1.00 55.00 226 VAL A CA 1
ATOM 1800 C C . VAL A 1 226 ? -14.977 -12.858 17.782 1.00 55.00 226 VAL A C 1
ATOM 1802 O O . VAL A 1 226 ? -16.073 -12.400 17.426 1.00 55.00 226 VAL A O 1
ATOM 1805 N N . GLU A 1 227 ? -14.662 -14.153 17.654 1.00 46.31 227 GLU A N 1
ATOM 1806 C CA . GLU A 1 227 ? -15.629 -15.227 17.359 1.00 46.31 227 GLU A CA 1
ATOM 1807 C C . GLU A 1 227 ? -16.624 -15.398 18.524 1.00 46.31 227 GLU A C 1
ATOM 1809 O O . GLU A 1 227 ? -16.666 -16.395 19.237 1.00 46.31 227 GLU A O 1
ATOM 1814 N N . MET A 1 228 ? -17.435 -14.375 18.779 1.00 42.34 228 MET A N 1
ATOM 1815 C CA . MET A 1 228 ? -18.469 -14.445 19.801 1.00 42.34 228 MET A CA 1
ATOM 1816 C C . MET A 1 228 ? -19.617 -15.302 19.282 1.00 42.34 228 MET A C 1
ATOM 1818 O O . MET A 1 228 ? -20.367 -14.901 18.384 1.00 42.34 228 MET A O 1
ATOM 1822 N N . GLY A 1 229 ? -19.784 -16.463 19.909 1.00 48.78 229 GLY A N 1
ATOM 1823 C CA . GLY A 1 229 ? -21.035 -17.203 19.894 1.00 48.78 229 GLY A CA 1
ATOM 1824 C C . GLY A 1 229 ? -22.229 -16.309 20.267 1.00 48.78 229 GLY A C 1
ATOM 1825 O O . GLY A 1 229 ? -22.135 -15.397 21.087 1.00 48.78 229 GLY A O 1
ATOM 1826 N N . PHE A 1 230 ? -23.365 -16.599 19.631 1.00 45.09 230 PHE A N 1
ATOM 1827 C CA . PHE A 1 230 ? -24.724 -16.096 19.892 1.00 45.09 230 PHE A CA 1
ATOM 1828 C C . PHE A 1 230 ? -25.073 -14.616 19.623 1.00 45.09 230 PHE A C 1
ATOM 1830 O O . PHE A 1 230 ? -26.262 -14.299 19.646 1.00 45.09 230 PHE A O 1
ATOM 1837 N N . ALA A 1 231 ? -24.146 -13.708 19.292 1.00 53.31 231 ALA A N 1
ATOM 1838 C CA . ALA A 1 231 ? -24.547 -12.360 18.850 1.00 53.31 231 ALA A CA 1
ATOM 1839 C C . ALA A 1 231 ? -25.108 -12.392 17.410 1.00 53.31 231 ALA A C 1
ATOM 1841 O O . ALA A 1 231 ? -24.404 -12.752 16.465 1.00 53.31 231 ALA A O 1
ATOM 1842 N N . GLU A 1 232 ? -26.375 -12.010 17.215 1.00 70.12 232 GLU A N 1
ATOM 1843 C CA . GLU A 1 232 ? -27.021 -12.018 15.894 1.00 70.12 232 GLU A CA 1
ATOM 1844 C C . GLU A 1 232 ? -26.458 -10.914 14.977 1.00 70.12 232 GLU A C 1
ATOM 1846 O O . GLU A 1 232 ? -26.138 -9.805 15.415 1.00 70.12 232 GLU A O 1
ATOM 1851 N N . CYS A 1 233 ? -26.275 -11.225 13.688 1.00 83.75 233 CYS A N 1
ATOM 1852 C CA . CYS A 1 233 ? -25.814 -10.227 12.723 1.00 83.75 233 CYS A CA 1
ATOM 1853 C C . CYS A 1 233 ? -26.991 -9.332 12.342 1.00 83.75 233 CYS A C 1
ATOM 1855 O O . CYS A 1 233 ? -28.021 -9.844 11.922 1.00 83.75 233 CYS A O 1
ATOM 1857 N N . LEU A 1 234 ? -26.822 -8.010 12.422 1.00 88.50 234 LEU A N 1
ATOM 1858 C CA . LEU A 1 234 ? -27.843 -7.070 11.952 1.00 88.50 234 LEU A CA 1
ATOM 1859 C C . LEU A 1 234 ? -27.818 -6.886 10.425 1.00 88.50 234 LEU A C 1
ATOM 1861 O O . LEU A 1 234 ? -28.755 -6.333 9.859 1.00 88.50 234 LEU A O 1
ATOM 1865 N N . CYS A 1 235 ? -26.735 -7.278 9.751 1.00 90.12 235 CYS A N 1
ATOM 1866 C CA . CYS A 1 235 ? -26.605 -7.059 8.314 1.00 90.12 235 CYS A CA 1
ATOM 1867 C C . CYS A 1 235 ? -27.522 -8.003 7.535 1.00 90.12 235 CYS A C 1
ATOM 1869 O O . CYS A 1 235 ? -27.478 -9.214 7.736 1.00 90.12 235 CYS A O 1
ATOM 1871 N N . LEU A 1 236 ? -28.278 -7.441 6.597 1.00 93.19 236 LEU A N 1
ATOM 1872 C CA . LEU A 1 236 ? -28.971 -8.195 5.563 1.00 93.19 236 LEU A CA 1
ATOM 1873 C C . LEU A 1 236 ? -27.958 -8.652 4.516 1.00 93.19 236 LEU A C 1
ATOM 1875 O O . LEU A 1 236 ? -27.028 -7.916 4.169 1.00 93.19 236 LEU A O 1
ATOM 1879 N N . HIS A 1 237 ? -28.134 -9.869 4.022 1.00 93.62 237 HIS A N 1
ATOM 1880 C CA . HIS A 1 237 ? -27.343 -10.424 2.937 1.00 93.62 237 HIS A CA 1
ATOM 1881 C C . HIS A 1 237 ? -27.714 -9.777 1.595 1.00 93.62 237 HIS A C 1
ATOM 1883 O O . HIS A 1 237 ? -28.778 -9.173 1.434 1.00 93.62 237 HIS A O 1
ATOM 1889 N N . ALA A 1 238 ? -26.823 -9.892 0.610 1.00 96.19 238 ALA A N 1
ATOM 1890 C CA . ALA A 1 238 ? -27.030 -9.271 -0.693 1.00 96.19 238 ALA A CA 1
ATOM 1891 C C . ALA A 1 238 ? -28.248 -9.861 -1.412 1.00 96.19 238 ALA A C 1
ATOM 1893 O O . ALA A 1 238 ? -29.040 -9.124 -1.994 1.00 96.19 238 ALA A O 1
ATOM 1894 N N . GLU A 1 239 ? -28.431 -11.175 -1.312 1.00 95.81 239 GLU A N 1
ATOM 1895 C CA . GLU A 1 239 ? -29.565 -11.912 -1.857 1.00 95.81 239 GLU A CA 1
ATOM 1896 C C . GLU A 1 239 ? -30.874 -11.427 -1.232 1.00 95.81 239 GLU A C 1
ATOM 1898 O O . GLU A 1 239 ? -31.844 -11.173 -1.939 1.00 95.81 239 GLU A O 1
ATOM 1903 N N . GLU A 1 240 ? -30.891 -11.223 0.087 1.00 94.88 240 GLU A N 1
ATOM 1904 C CA . GLU A 1 240 ? -32.063 -10.704 0.795 1.00 94.88 240 GLU A CA 1
ATOM 1905 C C . GLU A 1 240 ? -32.409 -9.294 0.338 1.00 94.88 240 GLU A C 1
ATOM 1907 O O . GLU A 1 240 ? -33.569 -9.022 0.040 1.00 94.88 240 GLU A O 1
ATOM 1912 N N . ASN A 1 241 ? -31.414 -8.413 0.231 1.00 95.19 241 ASN A N 1
ATOM 1913 C CA . ASN A 1 241 ? -31.633 -7.055 -0.252 1.00 95.19 241 ASN A CA 1
ATOM 1914 C C . ASN A 1 241 ? -32.123 -7.046 -1.706 1.00 95.19 241 ASN A C 1
ATOM 1916 O O . ASN A 1 241 ? -33.057 -6.314 -2.021 1.00 95.19 241 ASN A O 1
ATOM 1920 N N . ALA A 1 242 ? -31.581 -7.902 -2.578 1.00 96.56 242 ALA A N 1
ATOM 1921 C CA . ALA A 1 242 ? -32.067 -8.029 -3.951 1.00 96.56 242 ALA A CA 1
ATOM 1922 C C . ALA A 1 242 ? -33.541 -8.479 -3.990 1.00 96.56 242 ALA A C 1
ATOM 1924 O O . ALA A 1 242 ? -34.341 -7.913 -4.740 1.00 96.56 242 ALA A O 1
ATOM 1925 N N . LEU A 1 243 ? -33.921 -9.452 -3.157 1.00 95.50 243 LEU A N 1
ATOM 1926 C CA . LEU A 1 243 ? -35.299 -9.939 -3.046 1.00 95.50 243 LEU A CA 1
ATOM 1927 C C . LEU A 1 243 ? -36.257 -8.888 -2.468 1.00 95.50 243 LEU A C 1
ATOM 1929 O O . LEU A 1 243 ? -37.365 -8.720 -2.981 1.00 95.50 243 LEU A O 1
ATOM 1933 N N . LEU A 1 244 ? -35.843 -8.180 -1.414 1.00 94.31 244 LEU A N 1
ATOM 1934 C CA . LEU A 1 244 ? -36.637 -7.129 -0.770 1.00 94.31 244 LEU A CA 1
ATOM 1935 C C . LEU A 1 244 ? -36.888 -5.963 -1.719 1.00 94.31 244 LEU A C 1
ATOM 1937 O O . LEU A 1 244 ? -38.024 -5.505 -1.825 1.00 94.31 244 LEU A O 1
ATOM 1941 N N . GLU A 1 245 ? -35.853 -5.527 -2.439 1.00 93.06 245 GLU A N 1
ATOM 1942 C CA . GLU A 1 245 ? -35.987 -4.473 -3.436 1.00 93.06 245 GLU A CA 1
ATOM 1943 C C . GLU A 1 245 ? -36.926 -4.917 -4.552 1.00 93.06 245 GLU A C 1
ATOM 1945 O O . GLU A 1 245 ? -37.860 -4.184 -4.867 1.00 93.06 245 GLU A O 1
ATOM 1950 N N . ALA A 1 246 ? -36.746 -6.122 -5.111 1.00 93.44 246 ALA A N 1
ATOM 1951 C CA . ALA A 1 246 ? -37.637 -6.662 -6.140 1.00 93.44 246 ALA A CA 1
ATOM 1952 C C . ALA A 1 246 ? -39.103 -6.658 -5.678 1.00 93.44 246 ALA A C 1
ATOM 1954 O O . ALA A 1 246 ? -39.985 -6.182 -6.399 1.00 93.44 246 ALA A O 1
ATOM 1955 N N . GLY A 1 247 ? -39.358 -7.140 -4.461 1.00 86.75 247 GLY A N 1
ATOM 1956 C CA . GLY A 1 247 ? -40.705 -7.407 -3.978 1.00 86.75 247 GLY A CA 1
ATOM 1957 C C . GLY A 1 247 ? -41.378 -8.539 -4.767 1.00 86.75 247 GLY A C 1
ATOM 1958 O O . GLY A 1 247 ? -41.020 -8.854 -5.901 1.00 86.75 247 GLY A O 1
ATOM 1959 N N . ARG A 1 248 ? -42.399 -9.170 -4.179 1.00 74.44 248 ARG A N 1
ATOM 1960 C CA . ARG A 1 248 ? -43.007 -10.386 -4.754 1.00 74.44 248 ARG A CA 1
ATOM 1961 C C . ARG A 1 248 ? -43.599 -10.183 -6.156 1.00 74.44 248 ARG A C 1
ATOM 1963 O O . ARG A 1 248 ? -43.552 -11.093 -6.968 1.00 74.44 248 ARG A O 1
ATOM 1970 N N . GLY A 1 249 ? -44.150 -9.003 -6.445 1.00 77.38 249 GLY A N 1
ATOM 1971 C CA . GLY A 1 249 ? -44.852 -8.735 -7.706 1.00 77.38 249 GLY A CA 1
ATOM 1972 C C . GLY A 1 249 ? -43.955 -8.567 -8.938 1.00 77.38 249 GLY A C 1
ATOM 1973 O O . GLY A 1 249 ? -44.484 -8.533 -10.043 1.00 77.38 249 GLY A O 1
ATOM 1974 N N . ARG A 1 250 ? -42.629 -8.435 -8.771 1.00 83.12 250 ARG A N 1
ATOM 1975 C CA . ARG A 1 250 ? -41.683 -8.209 -9.884 1.00 83.12 250 ARG A CA 1
ATOM 1976 C C . ARG A 1 250 ? -40.819 -9.422 -10.224 1.00 83.12 250 ARG A C 1
ATOM 1978 O O . ARG A 1 250 ? -39.999 -9.326 -11.128 1.00 83.12 250 ARG A O 1
ATOM 1985 N N . ILE A 1 251 ? -40.983 -10.529 -9.502 1.00 88.12 251 ILE A N 1
ATOM 1986 C CA . ILE A 1 251 ? -40.261 -11.778 -9.752 1.00 88.12 251 ILE A CA 1
ATOM 1987 C C . ILE A 1 251 ? -41.182 -12.668 -10.582 1.00 88.12 251 ILE A C 1
ATOM 1989 O O . ILE A 1 251 ? -42.127 -13.250 -10.053 1.00 88.12 251 ILE A O 1
ATOM 1993 N N . GLY A 1 252 ? -40.961 -12.691 -11.894 1.00 80.56 252 GLY A N 1
ATOM 1994 C CA . GLY A 1 252 ? -41.704 -13.548 -12.811 1.00 80.56 252 GLY A CA 1
ATOM 1995 C C . GLY A 1 252 ? -41.097 -14.940 -12.968 1.00 80.56 252 GLY A C 1
ATOM 1996 O O . GLY A 1 252 ? -40.108 -15.299 -12.324 1.00 80.56 252 GLY A O 1
ATOM 1997 N N . GLU A 1 253 ? -41.703 -15.724 -13.857 1.00 81.06 253 GLU A N 1
ATOM 1998 C CA . GLU A 1 253 ? -41.216 -17.053 -14.222 1.00 81.06 253 GLU A CA 1
ATOM 1999 C C . GLU A 1 253 ? -39.791 -16.977 -14.796 1.00 81.06 253 GLU A C 1
ATOM 2001 O O . GLU A 1 253 ? -39.407 -15.999 -15.438 1.00 81.06 253 GLU A O 1
ATOM 2006 N N . CYS A 1 254 ? -38.988 -18.013 -14.539 1.00 86.00 254 CYS A N 1
ATOM 2007 C CA . CYS A 1 254 ? -37.603 -18.120 -15.012 1.00 86.00 254 CYS A CA 1
ATOM 2008 C C . CYS A 1 254 ? -36.634 -17.031 -14.501 1.00 86.00 254 CYS A C 1
ATOM 2010 O O . CYS A 1 254 ? -35.602 -16.778 -15.125 1.00 86.00 254 CYS A O 1
ATOM 2012 N N . ALA A 1 255 ? -36.915 -16.401 -13.355 1.00 94.62 255 ALA A N 1
ATOM 2013 C CA . ALA A 1 255 ? -35.970 -15.476 -12.734 1.00 94.62 255 ALA A CA 1
ATOM 2014 C C . ALA A 1 255 ? -34.652 -16.181 -12.349 1.00 94.62 255 ALA A C 1
ATOM 2016 O O . ALA A 1 255 ? -34.660 -17.331 -11.885 1.00 94.62 255 ALA A O 1
ATOM 2017 N N . VAL A 1 256 ? -33.533 -15.472 -12.527 1.00 96.88 256 VAL A N 1
ATOM 2018 C CA . VAL A 1 256 ? -32.171 -15.945 -12.232 1.00 96.88 256 VAL A CA 1
ATOM 2019 C C . VAL A 1 256 ? -31.479 -14.969 -11.290 1.00 96.88 256 VAL A C 1
ATOM 2021 O O . VAL A 1 256 ? -31.413 -13.771 -11.581 1.00 96.88 256 VAL A O 1
ATOM 2024 N N . LEU A 1 257 ? -30.941 -15.479 -10.183 1.00 97.06 257 LEU A N 1
ATOM 2025 C CA . LEU A 1 257 ? -30.152 -14.709 -9.224 1.00 97.06 257 LEU A CA 1
ATOM 2026 C C . LEU A 1 257 ? -28.658 -14.973 -9.430 1.00 97.06 257 LEU A C 1
ATOM 2028 O O . LEU A 1 257 ? -28.202 -16.105 -9.301 1.00 97.06 257 LEU A O 1
ATOM 2032 N N . TYR A 1 258 ? -27.897 -13.921 -9.692 1.00 97.00 258 TYR A N 1
ATOM 2033 C CA . TYR A 1 258 ? -26.438 -13.946 -9.724 1.00 97.00 258 TYR A CA 1
ATOM 2034 C C . TYR A 1 258 ? -25.917 -13.436 -8.386 1.00 97.00 258 TYR A C 1
ATOM 2036 O O . TYR A 1 258 ? -26.385 -12.400 -7.922 1.00 97.00 258 TYR A O 1
ATOM 2044 N N . CYS A 1 259 ? -24.981 -14.135 -7.754 1.00 93.69 259 CYS A N 1
ATOM 2045 C CA . CYS A 1 259 ? -24.367 -13.711 -6.496 1.00 93.69 259 CYS A CA 1
ATOM 2046 C C . CYS A 1 259 ? -22.891 -14.087 -6.495 1.00 93.69 259 CYS A C 1
ATOM 2048 O O . CYS A 1 259 ? -22.539 -15.186 -6.902 1.00 93.69 259 CYS A O 1
ATOM 2050 N N . ASN A 1 260 ? -22.005 -13.219 -6.021 1.00 90.62 260 ASN A N 1
ATOM 2051 C CA . ASN A 1 260 ? -20.587 -13.577 -5.971 1.00 90.62 260 ASN A CA 1
ATOM 2052 C C . ASN A 1 260 ? -20.307 -14.717 -4.962 1.00 90.62 260 ASN A C 1
ATOM 2054 O O . ASN A 1 260 ? -19.429 -15.543 -5.177 1.00 90.62 260 ASN A O 1
ATOM 2058 N N . THR A 1 261 ? -21.108 -14.886 -3.910 1.00 88.38 261 THR A N 1
ATOM 2059 C CA . THR A 1 261 ? -20.980 -16.032 -2.988 1.00 88.38 261 THR A CA 1
ATOM 2060 C C . THR A 1 261 ? -22.153 -17.000 -3.089 1.00 88.38 261 THR A C 1
ATOM 2062 O O . THR A 1 261 ? -23.276 -16.595 -3.379 1.00 88.38 261 THR A O 1
ATOM 2065 N N . CYS A 1 262 ? -21.922 -18.285 -2.798 1.00 89.31 262 CYS A N 1
ATOM 2066 C CA . CYS A 1 262 ? -23.019 -19.246 -2.659 1.00 89.31 262 CYS A CA 1
ATOM 2067 C C . CYS A 1 262 ? -23.984 -18.796 -1.536 1.00 89.31 262 CYS A C 1
ATOM 2069 O O . CYS A 1 262 ? -23.511 -18.534 -0.423 1.00 89.31 262 CYS A O 1
ATOM 2071 N N . PRO A 1 263 ? -25.312 -18.743 -1.773 1.00 91.12 263 PRO A N 1
ATOM 2072 C CA . PRO A 1 263 ? -26.263 -18.303 -0.756 1.00 91.12 263 PRO A CA 1
ATOM 2073 C C . PRO A 1 263 ? -26.241 -19.176 0.502 1.00 91.12 263 PRO A C 1
ATOM 2075 O O . PRO A 1 263 ? -26.164 -20.405 0.430 1.00 91.12 263 PRO A O 1
ATOM 2078 N N . CYS A 1 264 ? -26.365 -18.550 1.674 1.00 89.69 264 CYS A N 1
ATOM 2079 C CA . CYS A 1 264 ? -26.553 -19.285 2.927 1.00 89.69 264 CYS A CA 1
ATOM 2080 C C . CYS A 1 264 ? -27.943 -19.945 2.979 1.00 89.69 264 CYS A C 1
ATOM 2082 O O . CYS A 1 264 ? -28.855 -19.527 2.262 1.00 89.69 264 CYS A O 1
ATOM 2084 N N . LEU A 1 265 ? -28.144 -20.909 3.885 1.00 89.94 265 LEU A N 1
ATOM 2085 C CA . LEU A 1 265 ? -29.428 -21.606 4.040 1.00 89.94 265 LEU A CA 1
ATOM 2086 C C . LEU A 1 265 ? -30.615 -20.642 4.233 1.00 89.94 265 LEU A C 1
ATOM 2088 O O . LEU A 1 265 ? -31.669 -20.822 3.627 1.00 89.94 265 LEU A O 1
ATOM 2092 N N . GLY A 1 266 ? -30.437 -19.574 5.019 1.00 91.12 266 GLY A N 1
ATOM 2093 C CA . GLY A 1 266 ? -31.480 -18.565 5.243 1.00 91.12 266 GLY A CA 1
ATOM 2094 C C . GLY A 1 266 ? -31.877 -17.802 3.974 1.00 91.12 266 GLY A C 1
ATOM 2095 O O . GLY A 1 266 ? -33.062 -17.561 3.742 1.00 91.12 266 GLY A O 1
ATOM 2096 N N . CYS A 1 267 ? -30.907 -17.468 3.119 1.00 93.69 267 CYS A N 1
ATOM 2097 C CA . CYS A 1 267 ? -31.170 -16.864 1.813 1.00 93.69 267 CYS A CA 1
ATOM 2098 C C . CYS A 1 267 ? -31.790 -17.880 0.852 1.00 93.69 267 CYS A C 1
ATOM 2100 O O . CYS A 1 267 ? -32.737 -17.548 0.148 1.00 93.69 267 CYS A O 1
ATOM 2102 N N . ALA A 1 268 ? -31.313 -19.127 0.862 1.00 94.00 268 ALA A N 1
ATOM 2103 C CA . ALA A 1 268 ? -31.810 -20.196 0.004 1.00 94.00 268 ALA A CA 1
ATOM 2104 C C . ALA A 1 268 ? -33.309 -20.462 0.211 1.00 94.00 268 ALA A C 1
ATOM 2106 O O . ALA A 1 268 ? -34.056 -20.535 -0.763 1.00 94.00 268 ALA A O 1
ATOM 2107 N N . VAL A 1 269 ? -33.779 -20.489 1.465 1.00 94.56 269 VAL A N 1
ATOM 2108 C CA . VAL A 1 269 ? -35.218 -20.598 1.780 1.00 94.56 269 VAL A CA 1
ATOM 2109 C C . VAL A 1 269 ? -36.017 -19.450 1.153 1.00 94.56 269 VAL A C 1
ATOM 2111 O O . VAL A 1 269 ? -37.075 -19.676 0.568 1.00 94.56 269 VAL A O 1
ATOM 2114 N N . LYS A 1 270 ? -35.505 -18.216 1.219 1.00 95.12 270 LYS A N 1
ATOM 2115 C CA . LYS A 1 270 ? -36.171 -17.027 0.658 1.00 95.12 270 LYS A CA 1
ATOM 2116 C C . LYS A 1 270 ? -36.161 -17.025 -0.874 1.00 95.12 270 LYS A C 1
ATOM 2118 O O . LYS A 1 270 ? -37.155 -16.649 -1.492 1.00 95.12 270 LYS A O 1
ATOM 2123 N N . ILE A 1 271 ? -35.072 -17.486 -1.485 1.00 94.81 271 ILE A N 1
ATOM 2124 C CA . ILE A 1 271 ? -34.933 -17.656 -2.938 1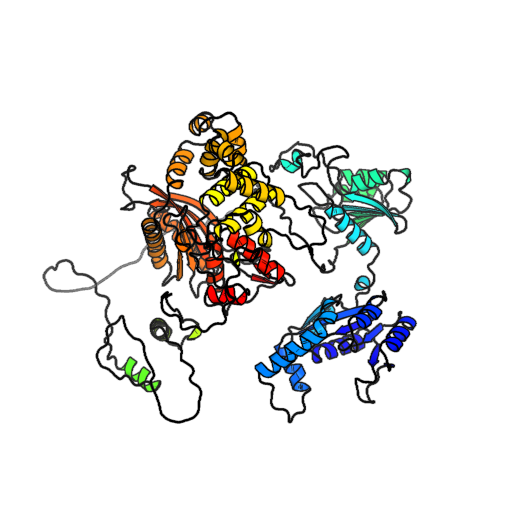.00 94.81 271 ILE A CA 1
ATOM 2125 C C . ILE A 1 271 ? -35.971 -18.660 -3.454 1.00 94.81 271 ILE A C 1
ATOM 2127 O O . ILE A 1 271 ? -36.710 -18.355 -4.387 1.00 94.81 271 ILE A O 1
ATOM 2131 N N . VAL A 1 272 ? -36.097 -19.817 -2.797 1.00 94.19 272 VAL A N 1
ATOM 2132 C CA . VAL A 1 272 ? -37.115 -20.825 -3.139 1.00 94.19 272 VAL A CA 1
ATOM 2133 C C . VAL A 1 272 ? -38.524 -20.245 -2.997 1.00 94.19 272 VAL A C 1
ATOM 2135 O O . VAL A 1 272 ? -39.327 -20.325 -3.923 1.00 94.19 272 VAL A O 1
ATOM 2138 N N . GLN A 1 273 ? -38.815 -19.594 -1.868 1.00 93.19 273 GLN A N 1
ATOM 2139 C CA . GLN A 1 273 ? -40.138 -19.031 -1.584 1.00 93.19 273 GLN A CA 1
ATOM 2140 C C . GLN A 1 273 ? -40.574 -17.948 -2.586 1.00 93.19 273 GLN A C 1
ATOM 2142 O O . GLN A 1 273 ? -41.772 -17.719 -2.773 1.00 93.19 273 GLN A O 1
ATOM 2147 N N . THR A 1 274 ? -39.618 -17.256 -3.207 1.00 91.94 274 THR A N 1
ATOM 2148 C CA . THR A 1 274 ? -39.884 -16.188 -4.181 1.00 91.94 274 THR A CA 1
ATOM 2149 C C . THR A 1 274 ? -40.042 -16.692 -5.615 1.00 91.94 274 THR A C 1
ATOM 2151 O O . THR A 1 274 ? -40.440 -15.907 -6.469 1.00 91.94 274 THR A O 1
ATOM 2154 N N . GLY A 1 275 ? -39.816 -17.987 -5.874 1.00 90.94 275 GLY A N 1
ATOM 2155 C CA . GLY A 1 275 ? -40.017 -18.601 -7.190 1.00 90.94 275 GLY A CA 1
ATOM 2156 C C . GLY A 1 275 ? -38.846 -18.423 -8.160 1.00 90.94 275 GLY A C 1
ATOM 2157 O O . GLY A 1 275 ? -39.027 -18.547 -9.369 1.00 90.94 275 GLY A O 1
ATOM 2158 N N . ILE A 1 276 ? -37.644 -18.128 -7.656 1.00 94.94 276 ILE A N 1
ATOM 2159 C CA . ILE A 1 276 ? -36.439 -18.045 -8.488 1.00 94.94 276 ILE A CA 1
ATOM 2160 C C . ILE A 1 276 ? -36.082 -19.436 -9.008 1.00 94.94 276 ILE A C 1
ATOM 2162 O O . ILE A 1 276 ? -35.955 -20.385 -8.241 1.00 94.94 276 ILE A O 1
ATOM 2166 N N . SER A 1 277 ? -35.879 -19.539 -10.319 1.00 94.19 277 SER A N 1
ATOM 2167 C CA . SER A 1 277 ? -35.623 -20.813 -11.002 1.00 94.19 277 SER A CA 1
ATOM 2168 C C . SER A 1 277 ? -34.154 -21.236 -10.986 1.00 94.19 277 SER A C 1
ATOM 2170 O O . SER A 1 277 ? -33.842 -22.425 -11.073 1.00 94.19 277 SER A O 1
ATOM 2172 N N . GLN A 1 278 ? -33.237 -20.270 -10.883 1.00 95.88 278 GLN A N 1
ATOM 2173 C CA . GLN A 1 278 ? -31.808 -20.526 -10.999 1.00 95.88 278 GLN A CA 1
ATOM 2174 C C . GLN A 1 278 ? -30.971 -19.549 -10.172 1.00 95.88 278 GLN A C 1
ATOM 2176 O O . GLN A 1 278 ? -31.272 -18.358 -10.095 1.00 95.88 278 GLN A O 1
ATOM 2181 N N . VAL A 1 279 ? -29.882 -20.060 -9.603 1.00 95.19 279 VAL A N 1
ATOM 2182 C CA . VAL A 1 279 ? -28.854 -19.289 -8.902 1.00 95.19 279 VAL A CA 1
ATOM 2183 C C . VAL A 1 279 ? -27.498 -19.547 -9.555 1.00 95.19 279 VAL A C 1
ATOM 2185 O O . VAL A 1 279 ? -27.121 -20.700 -9.769 1.00 95.19 279 VAL A O 1
ATOM 2188 N N . VAL A 1 280 ? -26.759 -18.482 -9.857 1.00 94.31 280 VAL A N 1
ATOM 2189 C CA . VAL A 1 280 ? -25.409 -18.527 -10.433 1.00 94.31 280 VAL A CA 1
ATOM 2190 C C . VAL A 1 280 ? -24.429 -17.843 -9.481 1.00 94.31 280 VAL A C 1
ATOM 2192 O O . VAL A 1 280 ? -24.721 -16.748 -9.002 1.00 94.31 280 VAL A O 1
ATOM 2195 N N . TYR A 1 281 ? -23.282 -18.469 -9.195 1.00 91.19 281 TYR A N 1
ATOM 2196 C CA . TYR A 1 281 ? -22.279 -17.912 -8.274 1.00 91.19 281 TYR A CA 1
ATOM 2197 C C . TYR A 1 281 ? -20.819 -18.158 -8.682 1.00 91.19 281 TYR A C 1
ATOM 2199 O O . TYR A 1 281 ? -20.563 -19.104 -9.426 1.00 91.19 281 TYR A O 1
ATOM 2207 N N . ASN A 1 282 ? -19.860 -17.336 -8.206 1.00 82.31 282 ASN A N 1
ATOM 2208 C CA . ASN A 1 282 ? -18.433 -17.430 -8.594 1.00 82.31 282 ASN A CA 1
ATOM 2209 C C . ASN A 1 282 ? -17.459 -17.881 -7.481 1.00 82.31 282 ASN A C 1
ATOM 2211 O O . ASN A 1 282 ? -16.554 -18.661 -7.779 1.00 82.31 282 ASN A O 1
ATOM 2215 N N . HIS A 1 283 ? -17.609 -17.470 -6.217 1.00 71.62 283 HIS A N 1
ATOM 2216 C CA . HIS A 1 283 ? -16.668 -17.825 -5.150 1.00 71.62 283 HIS A CA 1
ATOM 2217 C C . HIS A 1 283 ? -17.017 -19.166 -4.496 1.00 71.62 283 HIS A C 1
ATOM 2219 O O . HIS A 1 283 ? -18.115 -19.370 -3.972 1.00 71.62 283 HIS A O 1
ATOM 2225 N N . GLY A 1 284 ? -16.043 -20.079 -4.496 1.00 52.19 284 GLY A N 1
ATOM 2226 C CA . GLY A 1 284 ? -16.118 -21.376 -3.829 1.00 52.19 284 GLY A CA 1
ATOM 2227 C C . GLY A 1 284 ? -15.752 -21.275 -2.350 1.00 52.19 284 GLY A C 1
ATOM 2228 O O . GLY A 1 284 ? -14.684 -21.721 -1.955 1.00 52.19 284 GLY A O 1
ATOM 2229 N N . TYR A 1 285 ? -16.621 -20.692 -1.525 1.00 48.81 285 TYR A N 1
ATOM 2230 C CA . TYR A 1 285 ? -16.554 -20.897 -0.074 1.00 48.81 285 TYR A CA 1
ATOM 2231 C C . TYR A 1 285 ? -17.584 -21.958 0.320 1.00 48.81 285 TYR A C 1
ATOM 2233 O O . TYR A 1 285 ? -18.653 -21.997 -0.287 1.00 48.81 285 TYR A O 1
ATOM 2241 N N . ARG A 1 286 ? -17.237 -22.810 1.301 1.00 54.22 286 ARG A N 1
ATOM 2242 C CA . ARG A 1 286 ? -18.031 -23.920 1.878 1.00 54.22 286 ARG A CA 1
ATOM 2243 C C . ARG A 1 286 ? -19.490 -23.944 1.404 1.00 54.22 286 ARG A C 1
ATOM 2245 O O . ARG A 1 286 ? -20.337 -23.247 1.963 1.00 54.22 286 ARG A O 1
ATOM 2252 N N . VAL A 1 287 ? -19.776 -24.747 0.381 1.00 62.19 287 VAL A N 1
ATOM 2253 C CA . VAL A 1 287 ? -21.156 -24.967 -0.050 1.00 62.19 287 VAL A CA 1
ATOM 2254 C C . VAL A 1 287 ? -21.849 -25.774 1.046 1.00 62.19 287 VAL A C 1
ATOM 2256 O O . VAL A 1 287 ? -21.479 -26.917 1.305 1.00 62.19 287 VAL A O 1
ATOM 2259 N N . ASP A 1 288 ? -22.816 -25.163 1.729 1.00 73.44 288 ASP A N 1
ATOM 2260 C CA . ASP A 1 288 ? -23.603 -25.845 2.755 1.00 73.44 288 ASP A CA 1
ATOM 2261 C C . ASP A 1 288 ? -24.435 -26.954 2.096 1.00 73.44 288 ASP A C 1
ATOM 2263 O O . ASP A 1 288 ? -25.284 -26.690 1.237 1.00 73.44 288 ASP A O 1
ATOM 2267 N N . GLN A 1 289 ? -24.198 -28.198 2.513 1.00 83.06 289 GLN A N 1
ATOM 2268 C CA . GLN A 1 289 ? -24.907 -29.378 2.025 1.00 83.06 289 GLN A CA 1
ATOM 2269 C C . GLN A 1 289 ? -26.432 -29.213 2.147 1.00 83.06 289 GLN A C 1
ATOM 2271 O O . GLN A 1 289 ? -27.176 -29.627 1.257 1.00 83.06 289 GLN A O 1
ATOM 2276 N N . LYS A 1 290 ? -26.903 -28.511 3.188 1.00 85.81 290 LYS A N 1
ATOM 2277 C CA . LYS A 1 290 ? -28.333 -28.230 3.385 1.00 85.81 290 LYS A CA 1
ATOM 2278 C C . LYS A 1 290 ? -28.897 -27.278 2.332 1.00 85.81 290 LYS A C 1
ATOM 2280 O O . LYS A 1 290 ? -30.027 -27.466 1.887 1.00 85.81 290 LYS A O 1
ATOM 2285 N N . THR A 1 291 ? -28.128 -26.274 1.905 1.00 88.06 291 THR A N 1
ATOM 2286 C CA . THR A 1 291 ? -28.527 -25.370 0.813 1.00 88.06 291 THR A CA 1
ATOM 2287 C C . THR A 1 291 ? -28.652 -26.132 -0.507 1.00 88.06 291 THR A C 1
ATOM 2289 O O . THR A 1 291 ? -29.622 -25.932 -1.239 1.00 88.06 291 THR A O 1
ATOM 2292 N N . LEU A 1 292 ? -27.704 -27.031 -0.801 1.00 87.62 292 LEU A N 1
ATOM 2293 C CA . LEU A 1 292 ? -27.743 -27.866 -2.007 1.00 87.62 292 LEU A CA 1
ATOM 2294 C C . LEU A 1 292 ? -28.980 -28.760 -2.046 1.00 87.62 292 LEU A C 1
ATOM 2296 O O . LEU A 1 292 ? -29.669 -28.821 -3.064 1.00 87.62 292 LEU A O 1
ATOM 2300 N N . GLU A 1 293 ? -29.262 -29.445 -0.939 1.00 91.56 293 GLU A N 1
ATOM 2301 C CA . GLU A 1 293 ? -30.430 -30.316 -0.810 1.00 91.56 293 GLU A CA 1
ATOM 2302 C C . GLU A 1 293 ? -31.734 -29.530 -0.938 1.00 91.56 293 GLU A C 1
ATOM 2304 O O . GLU A 1 293 ? -32.636 -29.959 -1.657 1.00 91.56 293 GLU A O 1
ATOM 2309 N N . LEU A 1 294 ? -31.817 -28.348 -0.319 1.00 93.62 294 LEU A N 1
ATOM 2310 C CA . LEU A 1 294 ? -32.981 -27.474 -0.428 1.00 93.62 294 LEU A CA 1
ATOM 2311 C C . LEU A 1 294 ? -33.244 -27.049 -1.878 1.00 93.62 294 LEU A C 1
ATOM 2313 O O . LEU A 1 294 ? -34.365 -27.208 -2.359 1.00 93.62 294 LEU A O 1
ATOM 2317 N N . PHE A 1 295 ? -32.231 -26.537 -2.585 1.00 94.56 295 PHE A N 1
ATOM 2318 C CA . PHE A 1 295 ? -32.394 -26.131 -3.983 1.00 94.56 295 PHE A CA 1
ATOM 2319 C C . PHE A 1 295 ? -32.747 -27.313 -4.884 1.00 94.56 295 PHE A C 1
ATOM 2321 O O . PHE A 1 295 ? -33.657 -27.194 -5.703 1.00 94.56 295 PHE A O 1
ATOM 2328 N N . ARG A 1 296 ? -32.108 -28.473 -4.683 1.00 93.38 296 ARG A N 1
ATOM 2329 C CA . ARG A 1 296 ? -32.425 -29.702 -5.422 1.00 93.38 296 ARG A CA 1
ATOM 2330 C C . ARG A 1 296 ? -33.883 -30.118 -5.223 1.00 93.38 296 ARG A C 1
ATOM 2332 O O . ARG A 1 296 ? -34.570 -30.379 -6.205 1.00 93.38 296 ARG A O 1
ATOM 2339 N N . ASN A 1 297 ? -34.360 -30.145 -3.980 1.00 94.19 297 ASN A N 1
ATOM 2340 C CA . ASN A 1 297 ? -35.732 -30.543 -3.652 1.00 94.19 297 ASN A CA 1
ATOM 2341 C C . ASN A 1 297 ? -36.775 -29.534 -4.155 1.00 94.19 297 ASN A C 1
ATOM 2343 O O . ASN A 1 297 ? -37.890 -29.920 -4.492 1.00 94.19 297 ASN A O 1
ATOM 2347 N N . ALA A 1 298 ? -36.412 -28.253 -4.222 1.00 94.00 298 ALA A N 1
ATOM 2348 C CA . ALA A 1 298 ? -37.268 -27.184 -4.728 1.00 94.00 298 ALA A CA 1
ATOM 2349 C C . ALA A 1 298 ? -37.224 -27.012 -6.259 1.00 94.00 298 ALA A C 1
ATOM 2351 O O . ALA A 1 298 ? -37.964 -26.190 -6.794 1.00 94.00 298 ALA A O 1
ATOM 2352 N N . GLY A 1 299 ? -36.357 -27.746 -6.968 1.00 93.38 299 GLY A N 1
ATOM 2353 C CA . GLY A 1 299 ? -36.179 -27.610 -8.417 1.00 93.38 299 GLY A CA 1
ATOM 2354 C C . GLY A 1 299 ? -35.438 -26.339 -8.855 1.00 93.38 299 GLY A C 1
ATOM 2355 O O . GLY A 1 299 ? -35.540 -25.953 -10.017 1.00 93.38 299 GLY A O 1
ATOM 2356 N N . VAL A 1 300 ? -34.690 -25.689 -7.956 1.00 95.44 300 VAL A N 1
ATOM 2357 C CA . VAL A 1 300 ? -33.864 -24.513 -8.275 1.00 95.44 300 VAL A CA 1
ATOM 2358 C C . VAL A 1 300 ? -32.501 -24.973 -8.785 1.00 95.44 300 VAL A C 1
ATOM 2360 O O . VAL A 1 300 ? -31.774 -25.692 -8.098 1.00 95.44 300 VAL A O 1
ATOM 2363 N N . VAL A 1 301 ? -32.120 -24.542 -9.987 1.00 94.56 301 VAL A N 1
ATOM 2364 C CA . VAL A 1 301 ? -30.830 -24.912 -10.584 1.00 94.56 301 VAL A CA 1
ATOM 2365 C C . VAL A 1 301 ? -29.716 -24.070 -9.965 1.00 94.56 301 VAL A C 1
ATOM 2367 O O . VAL A 1 301 ? -29.705 -22.852 -10.117 1.00 94.56 301 VAL A O 1
ATOM 2370 N N . LEU A 1 302 ? -28.740 -24.702 -9.316 1.00 91.88 302 LEU A N 1
ATOM 2371 C CA . LEU A 1 302 ? -27.549 -24.024 -8.801 1.00 91.88 302 LEU A CA 1
ATOM 2372 C C . LEU A 1 302 ? -26.368 -24.231 -9.765 1.00 91.88 302 LEU A C 1
ATOM 2374 O O . LEU A 1 302 ? -25.992 -25.370 -10.037 1.00 91.88 302 LEU A O 1
ATOM 2378 N N . ARG A 1 303 ? -25.777 -23.144 -10.280 1.00 90.75 303 ARG A N 1
ATOM 2379 C CA . ARG A 1 303 ? -24.606 -23.179 -11.176 1.00 90.75 303 ARG A CA 1
ATOM 2380 C C . ARG A 1 303 ? -23.429 -22.407 -10.596 1.00 90.75 303 ARG A C 1
ATOM 2382 O O . ARG A 1 303 ? -23.551 -21.233 -10.260 1.00 90.75 303 ARG A O 1
ATOM 2389 N N . HIS A 1 304 ? -22.266 -23.044 -10.570 1.00 87.00 304 HIS A N 1
ATOM 2390 C CA . HIS A 1 304 ? -20.999 -22.372 -10.302 1.00 87.00 304 HIS A CA 1
ATOM 2391 C C . HIS A 1 304 ? -20.379 -21.907 -11.621 1.00 87.00 304 HIS A C 1
ATOM 2393 O O . HIS A 1 304 ? -20.276 -22.685 -12.566 1.00 87.00 304 HIS A O 1
ATOM 2399 N N . THR A 1 305 ? -20.012 -20.631 -11.710 1.00 78.38 305 THR A N 1
ATOM 2400 C CA . THR A 1 305 ? -19.310 -20.047 -12.858 1.00 78.38 305 THR A CA 1
ATOM 2401 C C . THR A 1 305 ? -18.067 -19.332 -12.337 1.00 78.38 305 THR A C 1
ATOM 2403 O O . THR A 1 305 ? -18.175 -18.195 -11.871 1.00 78.38 305 THR A O 1
ATOM 2406 N N . PRO A 1 306 ? -16.884 -19.971 -12.368 1.00 65.25 306 PRO A N 1
ATOM 2407 C CA . PRO A 1 306 ? -15.652 -19.294 -11.994 1.00 65.25 306 PRO A CA 1
ATOM 2408 C C . PRO A 1 306 ? -15.419 -18.137 -12.970 1.00 65.25 306 PRO A C 1
ATOM 2410 O O . PRO A 1 306 ? -15.312 -18.339 -14.181 1.00 65.25 306 PRO A O 1
ATOM 2413 N N . MET A 1 307 ? -15.366 -16.908 -12.459 1.00 60.56 307 MET A N 1
ATOM 2414 C CA . MET A 1 307 ? -15.036 -15.763 -13.299 1.00 60.56 307 MET A CA 1
ATOM 2415 C C . MET A 1 307 ? -13.555 -15.815 -13.663 1.00 60.56 307 MET A C 1
ATOM 2417 O O . MET A 1 307 ? -12.689 -15.667 -12.802 1.00 60.56 307 MET A O 1
ATOM 2421 N N . LYS A 1 308 ? -13.253 -15.948 -14.958 1.00 51.12 308 LYS A N 1
ATOM 2422 C CA . LYS A 1 308 ? -11.968 -15.494 -15.494 1.00 51.12 308 LYS A CA 1
ATOM 2423 C C . LYS A 1 308 ? -12.004 -13.971 -15.430 1.00 51.12 308 LYS A C 1
ATOM 2425 O O . LYS A 1 308 ? -12.667 -13.348 -16.256 1.00 51.12 308 LYS A O 1
ATOM 2430 N N . ARG A 1 309 ? -11.396 -13.370 -14.402 1.00 41.44 309 ARG A N 1
ATOM 2431 C CA . ARG A 1 309 ? -11.323 -11.905 -14.283 1.00 41.44 309 ARG A CA 1
ATOM 2432 C C . ARG A 1 309 ? -10.815 -11.343 -15.615 1.00 41.44 309 ARG A C 1
ATOM 2434 O O . ARG A 1 309 ? -9.741 -11.733 -16.071 1.00 41.44 309 ARG A O 1
ATOM 2441 N N . ARG A 1 310 ? -11.551 -10.412 -16.233 1.00 36.41 310 ARG A N 1
ATOM 2442 C CA . ARG A 1 310 ? -10.900 -9.439 -17.118 1.00 36.41 310 ARG A CA 1
ATOM 2443 C C . ARG A 1 310 ? -9.841 -8.776 -16.248 1.00 36.41 310 ARG A C 1
ATOM 2445 O O . ARG A 1 310 ? -10.202 -8.257 -15.195 1.00 36.41 310 ARG A O 1
ATOM 2452 N N . ALA A 1 311 ? -8.567 -8.867 -16.634 1.00 27.52 311 ALA A N 1
ATOM 2453 C CA . ALA A 1 311 ? -7.516 -8.085 -15.996 1.00 27.52 311 ALA A CA 1
ATOM 2454 C C . ALA A 1 311 ? -8.043 -6.647 -15.916 1.00 27.52 311 ALA A C 1
ATOM 2456 O O . ALA A 1 311 ? -8.363 -6.074 -16.965 1.00 27.52 311 ALA A O 1
ATOM 2457 N N . PRO A 1 312 ? -8.288 -6.103 -14.716 1.00 25.56 312 PRO A N 1
ATOM 2458 C CA . PRO A 1 312 ? -8.858 -4.781 -14.637 1.00 25.56 312 PRO A CA 1
ATOM 2459 C C . PRO A 1 312 ? -7.844 -3.809 -15.241 1.00 25.56 312 PRO A C 1
ATOM 2461 O O . PRO A 1 312 ? -6.639 -3.920 -15.011 1.00 25.56 312 PRO A O 1
ATOM 2464 N N . SER A 1 313 ? -8.326 -2.826 -15.995 1.00 29.98 313 SER A N 1
ATOM 2465 C CA . SER A 1 313 ? -7.602 -1.568 -16.164 1.00 29.98 313 SER A CA 1
ATOM 2466 C C . SER A 1 313 ? -7.578 -0.883 -14.788 1.00 29.98 313 SER A C 1
ATOM 2468 O O . SER A 1 313 ? -8.426 -0.033 -14.506 1.00 29.98 313 SER A O 1
ATOM 2470 N N . ASP A 1 314 ? -6.737 -1.362 -13.867 1.00 26.55 314 ASP A N 1
ATOM 2471 C CA . ASP A 1 314 ? -6.995 -1.167 -12.441 1.00 26.55 314 ASP A CA 1
ATOM 2472 C C . ASP A 1 314 ? -6.450 0.159 -11.906 1.00 26.55 314 ASP A C 1
ATOM 2474 O O . ASP A 1 314 ? -5.256 0.364 -11.683 1.00 26.55 314 ASP A O 1
ATOM 2478 N N . LYS A 1 315 ? -7.396 1.059 -11.640 1.00 27.75 315 LYS A N 1
ATOM 2479 C CA . LYS A 1 315 ? -7.390 1.913 -10.458 1.00 27.75 315 LYS A CA 1
ATOM 2480 C C . LYS A 1 315 ? -8.222 1.197 -9.383 1.00 27.75 315 LYS A C 1
ATOM 2482 O O . LYS A 1 315 ? -9.438 1.288 -9.487 1.00 27.75 315 LYS A O 1
ATOM 2487 N N . SER A 1 316 ? -7.628 0.607 -8.339 1.00 26.86 316 SER A N 1
ATOM 2488 C CA . SER A 1 316 ? -8.265 0.390 -7.013 1.00 26.86 316 SER A CA 1
ATOM 2489 C C . SER A 1 316 ? -7.295 -0.337 -6.051 1.00 26.86 316 SER A C 1
ATOM 2491 O O . SER A 1 316 ? -6.563 -1.229 -6.447 1.00 26.86 316 SER A O 1
ATOM 2493 N N . THR A 1 317 ? -6.939 0.242 -4.896 1.00 24.34 317 THR A N 1
ATOM 2494 C CA . THR A 1 317 ? -7.448 -0.066 -3.535 1.00 24.34 317 THR A CA 1
ATOM 2495 C C . THR A 1 317 ? -7.424 -1.550 -3.150 1.00 24.34 317 THR A C 1
ATOM 2497 O O . THR A 1 317 ? -8.296 -2.311 -3.545 1.00 24.34 317 THR A O 1
ATOM 2500 N N . THR A 1 318 ? -6.473 -1.929 -2.292 1.00 25.55 318 THR A N 1
ATOM 2501 C CA . THR A 1 318 ? -6.499 -3.187 -1.537 1.00 25.55 318 THR A CA 1
ATOM 2502 C C . THR A 1 318 ? -7.051 -2.915 -0.141 1.00 25.55 318 THR A C 1
ATOM 2504 O O . THR A 1 318 ? -6.391 -2.258 0.667 1.00 25.55 318 THR A O 1
ATOM 2507 N N . ASP A 1 319 ? -8.260 -3.402 0.117 1.00 22.80 319 ASP A N 1
ATOM 2508 C CA . ASP A 1 319 ? -8.755 -3.670 1.462 1.00 22.80 319 ASP A CA 1
ATOM 2509 C C . ASP A 1 319 ? -8.175 -5.013 1.922 1.00 22.80 319 ASP A C 1
ATOM 2511 O O . ASP A 1 319 ? -8.261 -6.007 1.203 1.00 22.80 319 ASP A O 1
ATOM 2515 N N . GLU A 1 320 ? -7.537 -5.014 3.089 1.00 26.58 320 GLU A N 1
ATOM 2516 C CA . GLU A 1 320 ? -7.007 -6.205 3.750 1.00 26.58 320 GLU A CA 1
ATOM 2517 C C . GLU A 1 320 ? -8.130 -6.861 4.570 1.00 26.58 320 GLU A C 1
ATOM 2519 O O . GLU A 1 320 ? -8.653 -6.249 5.503 1.00 26.58 320 GLU A O 1
ATOM 2524 N N . GLU A 1 321 ? -8.500 -8.099 4.232 1.00 26.19 321 GLU A N 1
ATOM 2525 C CA . GLU A 1 321 ? -9.183 -9.006 5.160 1.00 26.19 321 GLU A CA 1
ATOM 2526 C C . GLU A 1 321 ? -8.123 -9.703 6.030 1.00 26.19 321 GLU A C 1
ATOM 2528 O O . GLU A 1 321 ? -7.127 -10.235 5.540 1.00 26.19 321 GLU A O 1
ATOM 2533 N N . CYS A 1 322 ? -8.335 -9.622 7.341 1.00 23.62 322 CYS A N 1
ATOM 2534 C CA . CYS A 1 322 ? -7.661 -10.379 8.383 1.00 23.62 322 CYS A CA 1
ATOM 2535 C C . CYS A 1 322 ? -8.302 -11.769 8.485 1.00 23.62 322 CYS A C 1
ATOM 2537 O O . CYS A 1 322 ? -9.519 -11.843 8.663 1.00 23.62 322 CYS A O 1
ATOM 2539 N N . ASP A 1 323 ? -7.504 -12.833 8.433 1.00 24.91 323 ASP A N 1
ATOM 2540 C CA . ASP A 1 323 ? -7.927 -14.149 8.915 1.00 24.91 323 ASP A CA 1
ATOM 2541 C C . ASP A 1 323 ? -7.061 -14.534 10.118 1.00 24.91 323 ASP A C 1
ATOM 2543 O O . ASP A 1 323 ? -5.839 -14.680 10.023 1.00 24.91 323 ASP A O 1
ATOM 2547 N N . ASP A 1 324 ? -7.752 -14.617 11.254 1.00 23.83 324 ASP A N 1
ATOM 2548 C CA . ASP A 1 324 ? -7.398 -15.380 12.441 1.00 23.83 324 ASP A CA 1
ATOM 2549 C C . ASP A 1 324 ? -7.518 -16.875 12.106 1.00 23.83 324 ASP A C 1
ATOM 2551 O O . ASP A 1 324 ? -8.475 -17.297 11.453 1.00 23.83 324 ASP A O 1
ATOM 2555 N N . SER A 1 325 ? -6.602 -17.704 12.600 1.00 26.66 325 SER A N 1
ATOM 2556 C CA . SER A 1 325 ? -6.849 -19.143 12.698 1.00 26.66 325 SER A CA 1
ATOM 2557 C C . SER A 1 325 ? -6.240 -19.682 13.987 1.00 26.66 325 SER A C 1
ATOM 2559 O O . SER A 1 325 ? -5.048 -19.991 14.036 1.00 26.66 325 SER A O 1
ATOM 2561 N N . ASP A 1 326 ? -7.094 -19.764 15.007 1.00 24.89 326 ASP A N 1
ATOM 2562 C CA . ASP A 1 326 ? -6.920 -20.585 16.200 1.00 24.89 326 ASP A CA 1
ATOM 2563 C C . ASP A 1 326 ? -7.180 -22.071 15.888 1.00 24.89 326 ASP A C 1
ATOM 2565 O O . ASP A 1 326 ? -7.927 -22.446 14.979 1.00 24.89 326 ASP A O 1
ATOM 2569 N N . GLU A 1 327 ? -6.522 -22.900 16.692 1.00 23.78 327 GLU A N 1
ATOM 2570 C CA . GLU A 1 327 ? -6.544 -24.357 16.750 1.00 23.78 327 GLU A CA 1
ATOM 2571 C C . GLU A 1 327 ? -7.956 -24.962 16.851 1.00 23.78 327 GLU A C 1
ATOM 2573 O O . GLU A 1 327 ? -8.800 -24.509 17.623 1.00 23.78 327 GLU A O 1
ATOM 2578 N N . ILE A 1 328 ? -8.179 -26.096 16.175 1.00 23.22 328 ILE A N 1
ATOM 2579 C CA . ILE A 1 328 ? -9.225 -27.049 16.567 1.00 23.22 328 ILE A CA 1
ATOM 2580 C C . ILE A 1 328 ? -8.600 -28.432 16.719 1.00 23.22 328 ILE A C 1
ATOM 2582 O O . ILE A 1 328 ? -8.249 -29.102 15.748 1.00 23.22 328 ILE A O 1
ATOM 2586 N N . ALA A 1 329 ? -8.518 -28.849 17.981 1.00 22.80 329 ALA A N 1
ATOM 2587 C CA . ALA A 1 329 ? -8.312 -30.215 18.418 1.00 22.80 329 ALA A CA 1
ATOM 2588 C C . ALA A 1 329 ? -9.363 -31.158 17.807 1.00 22.80 329 ALA A C 1
ATOM 2590 O O . ALA A 1 329 ? -10.566 -30.892 17.863 1.00 22.80 329 ALA A O 1
ATOM 2591 N N . GLN A 1 330 ? -8.918 -32.301 17.288 1.00 24.41 330 GLN A N 1
ATOM 2592 C CA . GLN A 1 330 ? -9.779 -33.455 17.055 1.00 24.41 330 GLN A CA 1
ATOM 2593 C C . GLN A 1 330 ? -9.258 -34.631 17.877 1.00 24.41 330 GLN A C 1
ATOM 2595 O O . GLN A 1 330 ? -8.266 -35.264 17.532 1.00 24.41 330 GLN A O 1
ATOM 2600 N N . ASN A 1 331 ? -9.965 -34.899 18.976 1.00 22.34 331 ASN A N 1
ATOM 2601 C CA . ASN A 1 331 ? -9.983 -36.197 19.635 1.00 22.34 331 ASN A CA 1
ATOM 2602 C C . ASN A 1 331 ? -10.637 -37.217 18.695 1.00 22.34 331 ASN A C 1
ATOM 2604 O O . ASN A 1 331 ? -11.809 -37.049 18.350 1.00 22.34 331 ASN A O 1
ATOM 2608 N N . GLN A 1 332 ? -9.924 -38.291 18.368 1.00 23.97 332 GLN A N 1
ATOM 2609 C CA . GLN A 1 332 ? -10.517 -39.608 18.136 1.00 23.97 332 GLN A CA 1
ATOM 2610 C C . GLN A 1 332 ? -9.600 -40.664 18.761 1.00 23.97 332 GLN A C 1
ATOM 2612 O O . GLN A 1 332 ? -8.514 -40.936 18.256 1.00 23.97 332 GLN A O 1
ATOM 2617 N N . ASP A 1 333 ? -10.054 -41.229 19.879 1.00 22.59 333 ASP A N 1
ATOM 2618 C CA . ASP A 1 333 ? -9.592 -42.517 20.388 1.00 22.59 333 ASP A CA 1
ATOM 2619 C C . ASP A 1 333 ? -10.064 -43.624 19.427 1.00 22.59 333 ASP A C 1
ATOM 2621 O O . ASP A 1 333 ? -11.249 -43.665 19.092 1.00 22.59 333 ASP A O 1
ATOM 2625 N N . GLN A 1 334 ? -9.171 -44.513 18.980 1.00 22.61 334 GLN A N 1
ATOM 2626 C CA . GLN A 1 334 ? -9.091 -45.902 19.467 1.00 22.61 334 GLN A CA 1
ATOM 2627 C C . GLN A 1 334 ? -8.199 -46.810 18.592 1.00 22.61 334 GLN A C 1
ATOM 2629 O O . GLN A 1 334 ? -8.315 -46.853 17.369 1.00 22.61 334 GLN A O 1
ATOM 2634 N N . ASP A 1 335 ? -7.392 -47.578 19.330 1.00 22.88 335 ASP A N 1
ATOM 2635 C CA . ASP A 1 335 ? -6.920 -48.952 19.109 1.00 22.88 335 ASP A CA 1
ATOM 2636 C C . ASP A 1 335 ? -5.593 -49.228 18.361 1.00 22.88 335 ASP A C 1
ATOM 2638 O O . ASP A 1 335 ? -5.493 -49.267 17.137 1.00 22.88 335 ASP A O 1
ATOM 2642 N N . ASP A 1 336 ? -4.584 -49.503 19.203 1.00 23.11 336 ASP A N 1
ATOM 2643 C CA . ASP A 1 336 ? -3.695 -50.676 19.226 1.00 23.11 336 ASP A CA 1
ATOM 2644 C C . ASP A 1 336 ? -2.997 -51.145 17.933 1.00 23.11 336 ASP A C 1
ATOM 2646 O O . ASP A 1 336 ? -3.575 -51.842 17.103 1.00 23.11 336 ASP A O 1
ATOM 2650 N N . ASN A 1 337 ? -1.662 -51.003 17.887 1.00 23.88 337 ASN A N 1
ATOM 2651 C CA . ASN A 1 337 ? -0.801 -52.160 18.176 1.00 23.88 337 ASN A CA 1
ATOM 2652 C C . ASN A 1 337 ? 0.686 -51.814 18.372 1.00 23.88 337 ASN A C 1
ATOM 2654 O O . ASN A 1 337 ? 1.280 -50.986 17.689 1.00 23.88 337 ASN A O 1
ATOM 2658 N N . SER A 1 338 ? 1.266 -52.559 19.307 1.00 22.48 338 SER A N 1
ATOM 2659 C CA . SER A 1 338 ? 2.670 -52.720 19.687 1.00 22.48 338 SER A CA 1
ATOM 2660 C C . SER A 1 338 ? 3.720 -52.601 18.572 1.00 22.48 338 SER A C 1
ATOM 2662 O O . SER A 1 338 ? 3.582 -53.240 17.531 1.00 22.48 338 SER A O 1
ATOM 2664 N N . SER A 1 339 ? 4.887 -52.018 18.867 1.00 24.48 339 SER A N 1
ATOM 2665 C CA . SER A 1 339 ? 6.084 -52.808 19.228 1.00 24.48 339 SER A CA 1
ATOM 2666 C C . SER A 1 339 ? 7.286 -51.933 19.616 1.00 24.48 339 SER A C 1
ATOM 2668 O O . SER A 1 339 ? 7.582 -50.901 19.026 1.00 24.48 339 SER A O 1
ATOM 2670 N N . GLN A 1 340 ? 7.938 -52.391 20.681 1.00 21.12 340 GLN A N 1
ATOM 2671 C CA . GLN A 1 340 ? 9.139 -51.874 21.324 1.00 21.12 340 GLN A CA 1
ATOM 2672 C C . GLN A 1 340 ? 10.382 -52.015 20.435 1.00 21.12 340 GLN A C 1
ATOM 2674 O O . GLN A 1 340 ? 10.542 -53.045 19.786 1.00 21.12 340 GLN A O 1
ATOM 2679 N N . ALA A 1 341 ? 11.332 -51.084 20.554 1.00 22.56 341 ALA A N 1
ATOM 2680 C CA . ALA A 1 341 ? 12.759 -51.419 20.573 1.00 22.56 341 ALA A CA 1
ATOM 2681 C C . ALA A 1 341 ? 13.578 -50.286 21.216 1.00 22.56 341 ALA A C 1
ATOM 2683 O O . ALA A 1 341 ? 13.790 -49.220 20.649 1.00 22.56 341 ALA A O 1
ATOM 2684 N N . THR A 1 342 ? 14.002 -50.565 22.442 1.00 21.12 342 THR A N 1
ATOM 2685 C CA . THR A 1 342 ? 15.081 -49.949 23.225 1.00 21.12 342 THR A CA 1
ATOM 2686 C C . THR A 1 342 ? 16.463 -50.141 22.585 1.00 21.12 342 THR A C 1
ATOM 2688 O O . THR A 1 342 ? 16.600 -51.041 21.762 1.00 21.12 342 THR A O 1
ATOM 2691 N N . LEU A 1 343 ? 17.462 -49.364 23.047 1.00 23.14 343 LEU A N 1
ATOM 2692 C CA . LEU A 1 343 ? 18.890 -49.691 23.338 1.00 23.14 343 LEU A CA 1
ATOM 2693 C C . LEU A 1 343 ? 19.708 -48.377 23.203 1.00 23.14 343 LEU A C 1
ATOM 2695 O O . LEU A 1 343 ? 19.795 -47.834 22.109 1.00 23.14 343 LEU A O 1
ATOM 2699 N N . SER A 1 344 ? 20.069 -47.635 24.259 1.00 21.33 344 SER A N 1
ATOM 2700 C CA . SER A 1 344 ? 21.081 -47.828 25.326 1.00 21.33 344 SER A CA 1
ATOM 2701 C C . SER A 1 344 ? 22.556 -47.848 24.876 1.00 21.33 344 SER A C 1
ATOM 2703 O O . SER A 1 344 ? 22.993 -48.782 24.214 1.00 21.33 344 SER A O 1
ATOM 2705 N N . GLU A 1 345 ? 23.253 -46.793 25.313 1.00 23.00 345 GLU A N 1
ATOM 2706 C CA . GLU A 1 345 ? 24.667 -46.566 25.678 1.00 23.00 345 GLU A CA 1
ATOM 2707 C C . GLU A 1 345 ? 25.771 -47.620 25.440 1.00 23.00 345 GLU A C 1
ATOM 2709 O O . GLU A 1 345 ? 25.605 -48.810 25.693 1.00 23.00 345 GLU A O 1
ATOM 2714 N N . SER A 1 346 ? 26.968 -47.067 25.178 1.00 22.30 346 SER A N 1
ATOM 2715 C CA . SER A 1 346 ? 28.253 -47.280 25.888 1.00 22.30 346 SER A CA 1
ATOM 2716 C C . SER A 1 346 ? 29.463 -47.743 25.055 1.00 22.30 346 SER A C 1
ATOM 2718 O O . SER A 1 346 ? 29.405 -48.692 24.282 1.00 22.30 346 SER A O 1
ATOM 2720 N N . ASP A 1 347 ? 30.551 -47.003 25.305 1.00 21.48 347 ASP A N 1
ATOM 2721 C CA . ASP A 1 347 ? 31.971 -47.367 25.365 1.00 21.48 347 ASP A CA 1
ATOM 2722 C C . ASP A 1 347 ? 32.736 -47.847 24.122 1.00 21.48 347 ASP A C 1
ATOM 2724 O O . ASP A 1 347 ? 32.385 -48.828 23.479 1.00 21.48 347 ASP A O 1
ATOM 2728 N N . LEU A 1 348 ? 33.881 -47.185 23.866 1.00 24.61 348 LEU A N 1
ATOM 2729 C CA . LEU A 1 348 ? 35.217 -47.813 23.795 1.00 24.61 348 LEU A CA 1
ATOM 2730 C C . LEU A 1 348 ? 36.322 -46.783 23.456 1.00 24.61 348 LEU A C 1
ATOM 2732 O O . LEU A 1 348 ? 36.500 -46.358 22.318 1.00 24.61 348 LEU A O 1
ATOM 2736 N N . ALA A 1 349 ? 37.111 -46.438 24.472 1.00 23.14 349 ALA A N 1
ATOM 2737 C CA . ALA A 1 349 ? 38.571 -46.254 24.403 1.00 23.14 349 ALA A CA 1
ATOM 2738 C C . ALA A 1 349 ? 39.188 -47.451 25.192 1.00 23.14 349 ALA A C 1
ATOM 2740 O O . ALA A 1 349 ? 38.388 -48.143 25.832 1.00 23.14 349 ALA A O 1
ATOM 2741 N N . PRO A 1 350 ? 40.518 -47.737 25.262 1.00 35.56 350 PRO A N 1
ATOM 2742 C CA . PRO A 1 350 ? 41.661 -46.814 25.145 1.00 35.56 350 PRO A CA 1
ATOM 2743 C C . PRO A 1 350 ? 42.986 -47.448 24.604 1.00 35.56 350 PRO A C 1
ATOM 2745 O O . PRO A 1 350 ? 42.969 -48.518 24.002 1.00 35.56 350 PRO A O 1
ATOM 2748 N N . ALA A 1 351 ? 44.113 -46.783 24.933 1.00 23.59 351 ALA A N 1
ATOM 2749 C CA . ALA A 1 351 ? 45.501 -47.272 25.105 1.00 23.59 351 ALA A CA 1
ATOM 2750 C C . ALA A 1 351 ? 46.476 -47.206 23.902 1.00 23.59 351 ALA A C 1
ATOM 2752 O O . ALA A 1 351 ? 46.101 -47.511 22.779 1.00 23.59 351 ALA A O 1
ATOM 2753 N N . GLU A 1 352 ? 47.779 -46.905 24.041 1.00 23.20 352 GLU A N 1
ATOM 2754 C CA . GLU A 1 352 ? 48.629 -46.239 25.059 1.00 23.20 352 GLU A CA 1
ATOM 2755 C C . GLU A 1 352 ? 50.089 -46.184 24.522 1.00 23.20 352 GLU A C 1
ATOM 2757 O O . GLU A 1 352 ? 50.457 -46.992 23.670 1.00 23.20 352 GLU A O 1
ATOM 2762 N N . GLY A 1 353 ? 50.928 -45.303 25.097 1.00 24.67 353 GLY A N 1
ATOM 2763 C CA . GLY A 1 353 ? 52.405 -45.412 25.146 1.00 24.67 353 GLY A CA 1
ATOM 2764 C C . GLY A 1 353 ? 53.189 -44.365 24.328 1.00 24.67 353 GLY A C 1
ATOM 2765 O O . GLY A 1 353 ? 52.934 -44.195 23.145 1.00 24.67 353 GLY A O 1
ATOM 2766 N N . GLY A 1 354 ? 54.185 -43.625 24.834 1.00 23.11 354 GLY A N 1
ATOM 2767 C CA . GLY A 1 354 ? 54.815 -43.539 26.157 1.00 23.11 354 GLY A CA 1
ATOM 2768 C C . GLY A 1 354 ? 56.228 -42.912 26.059 1.00 23.11 354 GLY A C 1
ATOM 2769 O O . GLY A 1 354 ? 57.026 -43.368 25.248 1.00 23.11 354 GLY A O 1
ATOM 2770 N N . GLY A 1 355 ? 56.510 -41.917 26.921 1.00 23.69 355 GLY A N 1
ATOM 2771 C CA . GLY A 1 355 ? 57.834 -41.476 27.431 1.00 23.69 355 GLY A CA 1
ATOM 2772 C C . GLY A 1 355 ? 58.676 -40.487 26.593 1.00 23.69 355 GLY A C 1
ATOM 2773 O O . GLY A 1 355 ? 58.666 -40.531 25.373 1.00 23.69 355 GLY A O 1
ATOM 2774 N N . ASP A 1 356 ? 59.497 -39.589 27.153 1.00 22.50 356 ASP A N 1
ATOM 2775 C CA . ASP A 1 356 ? 59.656 -39.048 28.511 1.00 22.50 356 ASP A CA 1
ATOM 2776 C C . ASP A 1 356 ? 60.584 -37.796 28.438 1.00 22.50 356 ASP A C 1
ATOM 2778 O O . ASP A 1 356 ? 61.358 -37.659 27.490 1.00 22.50 356 ASP A O 1
ATOM 2782 N N . HIS A 1 357 ? 60.537 -36.955 29.481 1.00 25.45 357 HIS A N 1
ATOM 2783 C CA . HIS A 1 357 ? 61.548 -35.989 29.976 1.00 25.45 357 HIS A CA 1
ATOM 2784 C C . HIS A 1 357 ? 61.422 -34.445 29.838 1.00 25.45 357 HIS A C 1
ATOM 2786 O O . HIS A 1 357 ? 61.600 -33.821 28.797 1.00 25.45 357 HIS A O 1
ATOM 2792 N N . SER A 1 358 ? 61.373 -33.868 31.053 1.00 23.88 358 SER A N 1
ATOM 2793 C CA . SER A 1 358 ? 61.971 -32.627 31.584 1.00 23.88 358 SER A CA 1
ATOM 2794 C C . SER A 1 358 ? 61.336 -31.249 31.322 1.00 23.88 358 SER A C 1
ATOM 2796 O O . SER A 1 358 ? 61.524 -30.637 30.282 1.00 23.88 358 SER A O 1
ATOM 2798 N N . GLY A 1 359 ? 60.777 -30.679 32.401 1.00 23.16 359 GLY A N 1
ATOM 2799 C CA . GLY A 1 359 ? 61.388 -29.504 33.039 1.00 23.16 359 GLY A CA 1
ATOM 2800 C C . GLY A 1 359 ? 60.770 -28.114 32.811 1.00 23.16 359 GLY A C 1
ATOM 2801 O O . GLY A 1 359 ? 60.957 -27.496 31.772 1.00 23.16 359 GLY A O 1
ATOM 2802 N N . SER A 1 360 ? 60.259 -27.549 33.913 1.00 22.75 360 SER A N 1
ATOM 2803 C CA . SER A 1 360 ? 60.088 -26.113 34.229 1.00 22.75 360 SER A CA 1
ATOM 2804 C C . SER A 1 360 ? 58.859 -25.370 33.673 1.00 22.75 360 SER A C 1
ATOM 2806 O O . SER A 1 360 ? 58.554 -25.382 32.487 1.00 22.75 360 SER A O 1
ATOM 2808 N N . GLY A 1 361 ? 58.135 -24.714 34.588 1.00 24.69 361 GLY A N 1
ATOM 2809 C CA . GLY A 1 361 ? 56.915 -23.961 34.308 1.00 24.69 361 GLY A CA 1
ATOM 2810 C C . GLY A 1 361 ? 57.158 -22.572 33.721 1.00 24.69 361 GLY A C 1
ATOM 2811 O O . GLY A 1 361 ? 58.182 -21.946 33.988 1.00 24.69 361 GLY A O 1
ATOM 2812 N N . ILE A 1 362 ? 56.173 -22.060 32.973 1.00 23.61 362 ILE A N 1
ATOM 2813 C CA . ILE A 1 362 ? 56.136 -20.672 32.496 1.00 23.61 362 ILE A CA 1
ATOM 2814 C C . ILE A 1 362 ? 54.710 -20.105 32.589 1.00 23.61 362 ILE A C 1
ATOM 2816 O O . ILE A 1 362 ? 53.710 -20.774 32.350 1.00 23.61 362 ILE A O 1
ATOM 2820 N N . LYS A 1 363 ? 54.691 -18.833 32.988 1.00 22.11 363 LYS A N 1
ATOM 2821 C CA . LYS A 1 363 ? 53.590 -17.880 33.131 1.00 22.11 363 LYS A CA 1
ATOM 2822 C C . LYS A 1 363 ? 52.811 -17.642 31.824 1.00 22.11 363 LYS A C 1
ATOM 2824 O O . LYS A 1 363 ? 53.329 -17.845 30.734 1.00 22.11 363 LYS A O 1
ATOM 2829 N N . SER A 1 364 ? 51.598 -17.108 31.991 1.00 27.28 364 SER A N 1
ATOM 2830 C CA . SER A 1 364 ? 50.781 -16.369 31.012 1.00 27.28 364 SER A CA 1
ATOM 2831 C C . SER A 1 364 ? 51.537 -15.860 29.772 1.00 27.28 364 SER A C 1
ATOM 2833 O O . SER A 1 364 ? 52.454 -15.046 29.898 1.00 27.28 364 SER A O 1
ATOM 2835 N N . SER A 1 365 ? 51.105 -16.285 28.578 1.00 21.47 365 SER A N 1
ATOM 2836 C CA . SER A 1 365 ? 51.335 -15.535 27.341 1.00 21.47 365 SER A CA 1
ATOM 2837 C C . SER A 1 365 ? 50.264 -15.813 26.277 1.00 21.47 365 SER A C 1
ATOM 2839 O O . SER A 1 365 ? 49.793 -16.930 26.084 1.00 21.47 365 SER A O 1
ATOM 2841 N N . THR A 1 366 ? 49.878 -14.722 25.629 1.00 21.69 366 THR A N 1
ATOM 2842 C CA . THR A 1 366 ? 48.972 -14.526 24.497 1.00 21.69 366 THR A CA 1
ATOM 2843 C C . THR A 1 366 ? 49.268 -15.449 23.308 1.00 21.69 366 THR A C 1
ATOM 2845 O O . THR A 1 366 ? 50.400 -15.486 22.827 1.00 21.69 366 THR A O 1
ATOM 2848 N N . ILE A 1 367 ? 48.246 -16.114 22.754 1.00 21.98 367 ILE A N 1
ATOM 2849 C CA . ILE A 1 367 ? 48.353 -16.766 21.440 1.00 21.98 367 ILE A CA 1
ATOM 2850 C C . ILE A 1 367 ? 48.337 -15.671 20.365 1.00 21.98 367 ILE A C 1
ATOM 2852 O O . ILE A 1 367 ? 47.322 -15.019 20.129 1.00 21.98 367 ILE A O 1
ATOM 2856 N N . LYS A 1 368 ? 49.498 -15.453 19.739 1.00 20.81 368 LYS A N 1
ATOM 2857 C CA . LYS A 1 368 ? 49.665 -14.663 18.516 1.00 20.81 368 LYS A CA 1
ATOM 2858 C C . LYS A 1 368 ? 49.113 -15.454 17.328 1.00 20.81 368 LYS A C 1
ATOM 2860 O O . LYS A 1 368 ? 49.518 -16.591 17.105 1.00 20.81 368 LYS A O 1
ATOM 2865 N N . THR A 1 369 ? 48.248 -14.832 16.536 1.00 24.06 369 THR A N 1
ATOM 2866 C CA . THR A 1 369 ? 47.938 -15.258 15.165 1.00 24.06 369 THR A CA 1
ATOM 2867 C C . THR A 1 369 ? 49.224 -15.282 14.338 1.00 24.06 369 THR A C 1
ATOM 2869 O O . THR A 1 369 ? 49.949 -14.287 14.296 1.00 24.06 369 THR A O 1
ATOM 2872 N N . ALA A 1 370 ? 49.524 -16.415 13.705 1.00 23.50 370 ALA A N 1
ATOM 2873 C CA . ALA A 1 370 ? 50.689 -16.570 12.845 1.00 23.50 370 ALA A CA 1
ATOM 2874 C C . ALA A 1 370 ? 50.543 -15.708 11.579 1.00 23.50 370 ALA A C 1
ATOM 2876 O O . ALA A 1 370 ? 49.633 -15.901 10.776 1.00 23.50 370 ALA A O 1
ATOM 2877 N N . SER A 1 371 ? 51.452 -14.753 11.414 1.00 25.92 371 SER A N 1
ATOM 2878 C CA . SER A 1 371 ? 51.654 -13.966 10.202 1.00 25.92 371 SER A CA 1
ATOM 2879 C C . SER A 1 371 ? 52.383 -14.810 9.154 1.00 25.92 371 SER A C 1
ATOM 2881 O O . SER A 1 371 ? 53.466 -15.334 9.410 1.00 25.92 371 SER A O 1
ATOM 2883 N N . ILE A 1 372 ? 51.807 -14.935 7.957 1.00 29.22 372 ILE A N 1
ATOM 2884 C CA . ILE A 1 372 ? 52.520 -15.477 6.794 1.00 29.22 372 ILE A CA 1
ATOM 2885 C C . ILE A 1 372 ? 53.520 -14.400 6.332 1.00 29.22 372 ILE A C 1
ATOM 2887 O O . ILE A 1 372 ? 53.105 -13.261 6.115 1.00 29.22 372 ILE A O 1
ATOM 2891 N N . PRO A 1 373 ? 54.822 -14.701 6.178 1.00 30.75 373 PRO A N 1
ATOM 2892 C CA . PRO A 1 373 ? 55.790 -13.718 5.702 1.00 30.75 373 PRO A CA 1
ATOM 2893 C C . PRO A 1 373 ? 55.480 -13.295 4.257 1.00 30.75 373 PRO A C 1
ATOM 2895 O O . PRO A 1 373 ? 55.354 -14.140 3.371 1.00 30.75 373 PRO A O 1
ATOM 2898 N N . LEU A 1 374 ? 55.430 -11.982 4.012 1.00 35.69 374 LEU A N 1
ATOM 2899 C CA . LEU A 1 374 ? 55.117 -11.324 2.729 1.00 35.69 374 LEU A CA 1
ATOM 2900 C C . LEU A 1 374 ? 56.079 -11.639 1.560 1.00 35.69 374 LEU A C 1
ATOM 2902 O O . LEU A 1 374 ? 55.847 -11.190 0.446 1.00 35.69 374 LEU A O 1
ATOM 2906 N N . ASN A 1 375 ? 57.104 -12.467 1.780 1.00 39.88 375 ASN A N 1
ATOM 2907 C CA . ASN A 1 375 ? 58.048 -12.943 0.762 1.00 39.88 375 ASN A CA 1
ATOM 2908 C C . ASN A 1 375 ? 57.898 -14.444 0.450 1.00 39.88 375 ASN A C 1
ATOM 2910 O O . ASN A 1 375 ? 58.871 -15.108 0.089 1.00 39.88 375 ASN A O 1
ATOM 2914 N N . SER A 1 376 ? 56.698 -15.018 0.600 1.00 38.69 376 SER A N 1
ATOM 2915 C CA . SER A 1 376 ? 56.491 -16.419 0.216 1.00 38.69 376 SER A CA 1
ATOM 2916 C C . SER A 1 376 ? 56.648 -16.602 -1.312 1.00 38.69 376 SER A C 1
ATOM 2918 O O . SER A 1 376 ? 56.067 -15.833 -2.087 1.00 38.69 376 SER A O 1
ATOM 2920 N N . PRO A 1 377 ? 57.409 -17.612 -1.780 1.00 40.78 377 PRO A N 1
ATOM 2921 C CA . PRO A 1 377 ? 57.627 -17.860 -3.210 1.00 40.78 377 PRO A CA 1
ATOM 2922 C C . PRO A 1 377 ? 56.329 -18.059 -4.002 1.00 40.78 377 PRO A C 1
ATOM 2924 O O . PRO A 1 377 ? 56.278 -17.736 -5.185 1.00 40.78 377 PRO A O 1
ATOM 2927 N N . SER A 1 378 ? 55.272 -18.540 -3.343 1.00 43.72 378 SER A N 1
ATOM 2928 C CA . SER A 1 378 ? 53.946 -18.767 -3.920 1.00 43.72 378 SER A CA 1
ATOM 2929 C C . SER A 1 378 ? 53.226 -17.472 -4.303 1.00 43.72 378 SER A C 1
ATOM 2931 O O . SER A 1 378 ? 52.566 -17.442 -5.338 1.00 43.72 378 SER A O 1
ATOM 2933 N N . LEU A 1 379 ? 53.383 -16.385 -3.537 1.00 41.09 379 LEU A N 1
ATOM 2934 C CA . LEU A 1 379 ? 52.745 -15.094 -3.837 1.00 41.09 379 LEU A CA 1
ATOM 2935 C C . LEU A 1 379 ? 53.446 -14.374 -4.998 1.00 41.09 379 LEU A C 1
ATOM 2937 O O . LEU A 1 379 ? 52.790 -13.834 -5.888 1.00 41.09 379 LEU A O 1
ATOM 2941 N N . ASN A 1 380 ? 54.779 -14.451 -5.037 1.00 42.53 380 ASN A N 1
ATOM 2942 C CA . ASN A 1 380 ? 55.581 -13.915 -6.138 1.00 42.53 380 ASN A CA 1
ATOM 2943 C C . ASN A 1 380 ? 55.416 -14.733 -7.430 1.00 42.53 380 ASN A C 1
ATOM 2945 O O . ASN A 1 380 ? 55.356 -14.146 -8.510 1.00 42.53 380 ASN A O 1
ATOM 2949 N N . GLN A 1 381 ? 55.278 -16.063 -7.349 1.00 40.84 381 GLN A N 1
ATOM 2950 C CA . GLN A 1 381 ? 54.946 -16.900 -8.512 1.00 40.84 381 GLN A CA 1
ATOM 2951 C C . GLN A 1 381 ? 53.552 -16.584 -9.066 1.00 40.84 381 GLN A C 1
ATOM 2953 O O . GLN A 1 381 ? 53.401 -16.484 -10.284 1.00 40.84 381 GLN A O 1
ATOM 2958 N N . LEU A 1 382 ? 52.561 -16.352 -8.195 1.00 40.69 382 LEU A N 1
ATOM 2959 C CA . LEU A 1 382 ? 51.211 -15.961 -8.606 1.00 40.69 382 LEU A CA 1
ATOM 2960 C C . LEU A 1 382 ? 51.210 -14.574 -9.273 1.00 40.69 382 LEU A C 1
ATOM 2962 O O . LEU A 1 382 ? 50.694 -14.433 -10.380 1.00 40.69 382 LEU A O 1
ATOM 2966 N N . ALA A 1 383 ? 51.864 -13.578 -8.665 1.00 39.88 383 ALA A N 1
ATOM 2967 C CA . ALA A 1 383 ? 51.980 -12.221 -9.211 1.00 39.88 383 ALA A CA 1
ATOM 2968 C C . ALA A 1 383 ? 52.715 -12.184 -10.564 1.00 39.88 383 ALA A C 1
ATOM 2970 O O . ALA A 1 383 ? 52.278 -11.501 -11.491 1.00 39.88 383 ALA A O 1
ATOM 2971 N N . THR A 1 384 ? 53.772 -12.992 -10.715 1.00 39.91 384 THR A N 1
ATOM 2972 C CA . THR A 1 384 ? 54.524 -13.123 -11.975 1.00 39.91 384 THR A CA 1
ATOM 2973 C C . THR A 1 384 ? 53.692 -13.816 -13.059 1.00 39.91 384 THR A C 1
ATOM 2975 O O . THR A 1 384 ? 53.706 -13.381 -14.208 1.00 39.91 384 THR A O 1
ATOM 2978 N N . SER A 1 385 ? 52.912 -14.849 -12.709 1.00 37.69 385 SER A N 1
ATOM 2979 C CA . SER A 1 385 ? 52.008 -15.530 -13.656 1.00 37.69 385 SER A CA 1
ATOM 2980 C C . SER A 1 385 ? 50.851 -14.648 -14.150 1.00 37.69 385 SER A C 1
ATOM 2982 O O . SER A 1 385 ? 50.280 -14.916 -15.204 1.00 37.69 385 SER A O 1
ATOM 2984 N N . LEU A 1 386 ? 50.544 -13.575 -13.412 1.00 35.03 386 LEU A N 1
ATOM 2985 C CA . LEU A 1 386 ? 49.493 -12.597 -13.705 1.00 35.03 386 LEU A CA 1
ATOM 2986 C C . LEU A 1 386 ? 50.025 -11.291 -14.332 1.00 35.03 386 LEU A C 1
ATOM 2988 O O . LEU A 1 386 ? 49.238 -10.387 -14.601 1.00 35.03 386 LEU A O 1
ATOM 2992 N N . GLY A 1 387 ? 51.338 -11.172 -14.574 1.00 30.02 387 GLY A N 1
ATOM 2993 C CA . GLY A 1 387 ? 51.947 -9.990 -15.201 1.00 30.02 387 GLY A CA 1
ATOM 2994 C C . GLY A 1 387 ? 51.999 -8.733 -14.320 1.00 30.02 387 GLY A C 1
ATOM 2995 O O . GLY A 1 387 ? 52.100 -7.627 -14.850 1.00 30.02 387 GLY A O 1
ATOM 2996 N N . LEU A 1 388 ? 51.924 -8.877 -12.993 1.00 33.66 388 LEU A N 1
ATOM 2997 C CA . LEU A 1 388 ? 51.929 -7.761 -12.041 1.00 33.66 388 LEU A CA 1
ATOM 2998 C C . LEU A 1 388 ? 53.346 -7.498 -11.504 1.00 33.66 388 LEU A C 1
ATOM 3000 O O . LEU A 1 388 ? 54.047 -8.423 -11.097 1.00 33.66 388 LEU A O 1
ATOM 3004 N N . LEU A 1 389 ? 53.764 -6.228 -11.486 1.00 30.61 389 LEU A N 1
ATOM 3005 C CA . LEU A 1 389 ? 55.089 -5.787 -11.032 1.00 30.61 389 LEU A CA 1
ATOM 3006 C C . LEU A 1 389 ? 54.979 -5.200 -9.615 1.00 30.61 389 LEU A C 1
ATOM 3008 O O . LEU A 1 389 ? 54.281 -4.210 -9.408 1.00 30.61 389 LEU A O 1
ATOM 3012 N N . ILE A 1 390 ? 55.652 -5.813 -8.638 1.00 38.81 390 ILE A N 1
ATOM 3013 C CA . ILE A 1 390 ? 55.680 -5.352 -7.239 1.00 38.81 390 ILE A CA 1
ATOM 3014 C C . ILE A 1 390 ? 56.873 -4.403 -7.080 1.00 38.81 390 ILE A C 1
ATOM 3016 O O . ILE A 1 390 ? 58.010 -4.825 -7.285 1.00 38.81 390 ILE A O 1
ATOM 3020 N N . THR A 1 391 ? 56.640 -3.126 -6.758 1.00 32.88 391 THR A N 1
ATOM 3021 C CA . THR A 1 391 ? 57.683 -2.086 -6.867 1.00 32.88 391 THR A CA 1
ATOM 3022 C C . THR A 1 391 ? 58.240 -1.515 -5.563 1.00 32.88 391 THR A C 1
ATOM 3024 O O . THR A 1 391 ? 59.168 -0.722 -5.662 1.00 32.88 391 THR A O 1
ATOM 3027 N N . HIS A 1 392 ? 57.805 -1.910 -4.358 1.00 32.16 392 HIS A N 1
ATOM 3028 C CA . HIS A 1 392 ? 58.438 -1.422 -3.116 1.00 32.16 392 HIS A CA 1
ATOM 3029 C C . HIS A 1 392 ? 58.430 -2.431 -1.958 1.00 32.16 392 HIS A C 1
ATOM 3031 O O . HIS A 1 392 ? 57.545 -3.275 -1.856 1.00 32.16 392 HIS A O 1
ATOM 3037 N N . SER A 1 393 ? 59.457 -2.330 -1.104 1.00 35.50 393 SER A N 1
ATOM 3038 C CA . SER A 1 393 ? 59.835 -3.292 -0.060 1.00 35.50 393 SER A CA 1
ATOM 3039 C C . SER A 1 393 ? 59.370 -2.957 1.364 1.00 35.50 393 SER A C 1
ATOM 3041 O O . SER A 1 393 ? 59.726 -3.698 2.270 1.00 35.50 393 SER A O 1
ATOM 3043 N N . ASP A 1 394 ? 58.556 -1.921 1.578 1.00 34.25 394 ASP A N 1
ATOM 3044 C CA . ASP A 1 394 ? 58.012 -1.585 2.903 1.00 34.25 394 ASP A CA 1
ATOM 3045 C C . ASP A 1 394 ? 56.538 -1.168 2.782 1.00 34.25 394 ASP A C 1
ATOM 3047 O O . ASP A 1 394 ? 56.224 -0.182 2.114 1.00 34.25 394 ASP A O 1
ATOM 3051 N N . ILE A 1 395 ? 55.630 -1.934 3.399 1.00 31.00 395 ILE A N 1
ATOM 3052 C CA . ILE A 1 395 ? 54.180 -1.679 3.410 1.00 31.00 395 ILE A CA 1
ATOM 3053 C C . ILE A 1 395 ? 53.632 -1.910 4.827 1.00 31.00 395 ILE A C 1
ATOM 3055 O O . ILE A 1 395 ? 53.799 -2.994 5.389 1.00 31.00 395 ILE A O 1
ATOM 3059 N N . ASP A 1 396 ? 52.957 -0.894 5.372 1.00 28.69 396 ASP A N 1
ATOM 3060 C CA . ASP A 1 396 ? 52.148 -0.949 6.597 1.00 28.69 396 ASP A CA 1
ATOM 3061 C C . ASP A 1 396 ? 50.713 -1.411 6.259 1.00 28.69 396 ASP A C 1
ATOM 3063 O O . ASP A 1 396 ? 50.159 -1.065 5.215 1.00 28.69 396 ASP A O 1
ATOM 3067 N N . VAL A 1 397 ? 50.107 -2.232 7.118 1.00 29.19 397 VAL A N 1
ATOM 3068 C CA . VAL A 1 397 ? 48.979 -3.132 6.778 1.00 29.19 397 VAL A CA 1
ATOM 3069 C C . VAL A 1 397 ? 47.630 -2.401 6.637 1.00 29.19 397 VAL A C 1
ATOM 3071 O O . VAL A 1 397 ? 46.640 -3.011 6.242 1.00 29.19 397 VAL A O 1
ATOM 3074 N N . ASN A 1 398 ? 47.580 -1.093 6.903 1.00 28.44 398 ASN A N 1
ATOM 3075 C CA . ASN A 1 398 ? 46.350 -0.296 6.844 1.00 28.44 398 ASN A CA 1
ATOM 3076 C C . ASN A 1 398 ? 46.243 0.658 5.638 1.00 28.44 398 ASN A C 1
ATOM 3078 O O . ASN A 1 398 ? 45.159 1.186 5.424 1.00 28.44 398 ASN A O 1
ATOM 3082 N N . ASP A 1 399 ? 47.292 0.841 4.824 1.00 30.69 399 ASP A N 1
ATOM 3083 C CA . ASP A 1 399 ? 47.304 1.844 3.740 1.00 30.69 399 ASP A CA 1
ATOM 3084 C C . ASP A 1 399 ? 47.877 1.295 2.419 1.00 30.69 399 ASP A C 1
ATOM 3086 O O . ASP A 1 399 ? 48.965 1.671 1.980 1.00 30.69 399 ASP A O 1
ATOM 3090 N N . VAL A 1 400 ? 47.133 0.424 1.725 1.00 28.39 400 VAL A N 1
ATOM 3091 C CA . VAL A 1 400 ? 47.502 0.005 0.357 1.00 28.39 400 VAL A CA 1
ATOM 3092 C C . VAL A 1 400 ? 46.435 0.410 -0.652 1.00 28.39 400 VAL A C 1
ATOM 3094 O O . VAL A 1 400 ? 45.479 -0.316 -0.911 1.00 28.39 400 VAL A O 1
ATOM 3097 N N . ILE A 1 401 ? 46.661 1.566 -1.279 1.00 26.33 401 ILE A N 1
ATOM 3098 C CA . ILE A 1 401 ? 46.051 1.965 -2.550 1.00 26.33 401 ILE A CA 1
ATOM 3099 C C . ILE A 1 401 ? 47.027 1.561 -3.660 1.00 26.33 401 ILE A C 1
ATOM 3101 O O . ILE A 1 401 ? 48.111 2.133 -3.774 1.00 26.33 401 ILE A O 1
ATOM 3105 N N . VAL A 1 402 ? 46.660 0.597 -4.507 1.00 27.95 402 VAL A N 1
ATOM 3106 C CA . VAL A 1 402 ? 47.447 0.282 -5.710 1.00 27.95 402 VAL A CA 1
ATOM 3107 C C . VAL A 1 402 ? 47.065 1.271 -6.812 1.00 27.95 402 VAL A C 1
ATOM 3109 O O . VAL A 1 402 ? 46.022 1.133 -7.444 1.00 27.95 402 VAL A O 1
ATOM 3112 N N . LYS A 1 403 ? 47.909 2.280 -7.058 1.00 26.31 403 LYS A N 1
ATOM 3113 C CA . LYS A 1 403 ? 47.821 3.117 -8.264 1.00 26.31 403 LYS A CA 1
ATOM 3114 C C . LYS A 1 403 ? 48.564 2.436 -9.411 1.00 26.31 403 LYS A C 1
ATOM 3116 O O . LYS A 1 403 ? 49.777 2.264 -9.339 1.00 26.31 403 LYS A O 1
ATOM 3121 N N . SER A 1 404 ? 47.865 2.097 -10.492 1.00 27.31 404 SER A N 1
ATOM 3122 C CA . SER A 1 404 ? 48.514 1.755 -11.761 1.00 27.31 404 SER A CA 1
ATOM 3123 C C . SER A 1 404 ? 48.765 3.033 -12.571 1.00 27.31 404 SER A C 1
ATOM 3125 O O . SER A 1 404 ? 47.823 3.600 -13.125 1.00 27.31 404 SER A O 1
ATOM 3127 N N . GLU A 1 405 ? 50.015 3.485 -12.679 1.00 27.48 405 GLU A N 1
ATOM 3128 C CA . GLU A 1 405 ? 50.408 4.501 -13.664 1.00 27.48 405 GLU A CA 1
ATOM 3129 C C . GLU A 1 405 ? 51.217 3.882 -14.820 1.00 27.48 405 GLU A C 1
ATOM 3131 O O . GLU A 1 405 ? 52.286 3.315 -14.627 1.00 27.48 405 GLU A O 1
ATOM 3136 N N . CYS A 1 406 ? 50.668 4.071 -16.026 1.00 24.64 406 CYS A N 1
ATOM 3137 C CA . CYS A 1 406 ? 51.301 4.216 -17.345 1.00 24.64 406 CYS A CA 1
ATOM 3138 C C . CYS A 1 406 ? 52.163 3.089 -17.963 1.00 24.64 406 CYS A C 1
ATOM 3140 O O . CYS A 1 406 ? 53.329 2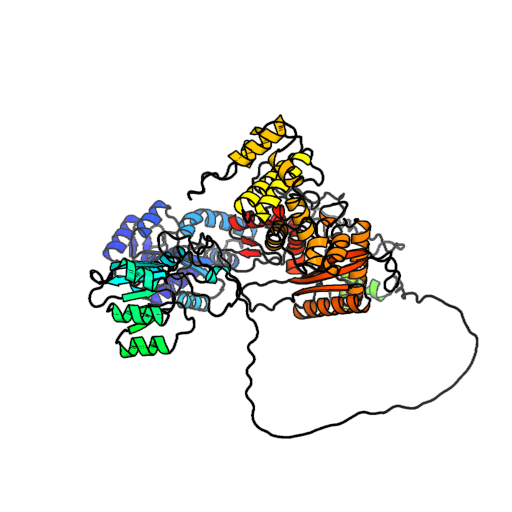.899 -17.632 1.00 24.64 406 CYS A O 1
ATOM 3142 N N . LEU A 1 407 ? 51.662 2.546 -19.085 1.00 24.08 407 LEU A N 1
ATOM 3143 C CA . LEU A 1 407 ? 52.473 2.261 -20.281 1.00 24.08 407 LEU A CA 1
ATOM 3144 C C . LEU A 1 407 ? 52.159 3.306 -21.378 1.00 24.08 407 LEU A C 1
ATOM 3146 O O . LEU A 1 407 ? 51.003 3.722 -21.503 1.00 24.08 407 LEU A O 1
ATOM 3150 N N . PRO A 1 408 ? 53.139 3.754 -22.187 1.00 32.28 408 PRO A N 1
ATOM 3151 C CA . PRO A 1 408 ? 52.940 4.844 -23.138 1.00 32.28 408 PRO A CA 1
ATOM 3152 C C . PRO A 1 408 ? 52.504 4.331 -24.523 1.00 32.28 408 PRO A C 1
ATOM 3154 O O . PRO A 1 408 ? 53.256 3.600 -25.160 1.00 32.28 408 PRO A O 1
ATOM 3157 N N . ASN A 1 409 ? 51.336 4.759 -25.031 1.00 26.62 409 ASN A N 1
ATOM 3158 C CA . ASN A 1 409 ? 51.200 5.460 -26.329 1.00 26.62 409 ASN A CA 1
ATOM 3159 C C . ASN A 1 409 ? 49.741 5.634 -26.825 1.00 26.62 409 ASN A C 1
ATOM 3161 O O . ASN A 1 409 ? 49.076 4.697 -27.242 1.00 26.62 409 ASN A O 1
ATOM 3165 N N . LYS A 1 410 ? 49.320 6.908 -26.843 1.00 33.44 410 LYS A N 1
ATOM 3166 C CA . LYS A 1 410 ? 48.500 7.642 -27.835 1.00 33.44 410 LYS A CA 1
ATOM 3167 C C . LYS A 1 410 ? 47.325 6.917 -28.530 1.00 33.44 410 LYS A C 1
ATOM 3169 O O . LYS A 1 410 ? 47.467 6.468 -29.658 1.00 33.44 410 LYS A O 1
ATOM 3174 N N . HIS A 1 411 ? 46.122 6.998 -27.947 1.00 29.72 411 HIS A N 1
ATOM 3175 C CA . HIS A 1 411 ? 45.037 7.914 -28.374 1.00 29.72 411 HIS A CA 1
ATOM 3176 C C . HIS A 1 411 ? 43.758 7.721 -27.510 1.00 29.72 411 HIS A C 1
ATOM 3178 O O . HIS A 1 411 ? 43.050 6.738 -27.644 1.00 29.72 411 HIS A O 1
ATOM 3184 N N . LYS A 1 412 ? 43.498 8.707 -26.630 1.00 34.84 412 LYS A N 1
ATOM 3185 C CA . LYS A 1 412 ? 42.235 9.142 -25.972 1.00 34.84 412 LYS A CA 1
ATOM 3186 C C . LYS A 1 412 ? 41.132 8.108 -25.625 1.00 34.84 412 LYS A C 1
ATOM 3188 O O . LYS A 1 412 ? 40.254 7.873 -26.441 1.00 34.84 412 LYS A O 1
ATOM 3193 N N . GLN A 1 413 ? 41.041 7.717 -24.349 1.00 29.52 413 GLN A N 1
ATOM 3194 C CA . GLN A 1 413 ? 40.068 8.193 -23.333 1.00 29.52 413 GLN A CA 1
ATOM 3195 C C . GLN A 1 413 ? 40.343 7.449 -22.006 1.00 29.52 413 GLN A C 1
ATOM 3197 O O . GLN A 1 413 ? 40.501 6.234 -21.996 1.00 29.52 413 GLN A O 1
ATOM 3202 N N . GLN A 1 414 ? 40.493 8.193 -20.906 1.00 27.47 414 GLN A N 1
ATOM 3203 C CA . GLN A 1 414 ? 40.807 7.673 -19.570 1.00 27.47 414 GLN A CA 1
ATOM 3204 C C . GLN A 1 414 ? 39.534 7.122 -18.909 1.00 27.47 414 GLN A C 1
ATOM 3206 O O . GLN A 1 414 ? 38.638 7.896 -18.587 1.00 27.47 414 GLN A O 1
ATOM 3211 N N . HIS A 1 415 ? 39.474 5.811 -18.674 1.00 30.14 415 HIS A N 1
ATOM 3212 C CA . HIS A 1 415 ? 38.605 5.226 -17.652 1.00 30.14 415 HIS A CA 1
ATOM 3213 C C . HIS A 1 415 ? 39.442 5.015 -16.386 1.00 30.14 415 HIS A C 1
ATOM 3215 O O . HIS A 1 415 ? 40.495 4.381 -16.441 1.00 30.14 415 HIS A O 1
ATOM 3221 N N . ALA A 1 416 ? 38.990 5.558 -15.255 1.00 28.03 416 ALA A N 1
ATOM 3222 C CA . ALA A 1 416 ? 39.486 5.154 -13.946 1.00 28.03 416 ALA A CA 1
ATOM 3223 C C . ALA A 1 416 ? 39.093 3.683 -13.716 1.00 28.03 416 ALA A C 1
ATOM 3225 O O . ALA A 1 416 ? 37.926 3.320 -13.867 1.00 28.03 416 ALA A O 1
ATOM 3226 N N . HIS A 1 417 ? 40.067 2.824 -13.419 1.00 29.88 417 HIS A N 1
ATOM 3227 C CA . HIS A 1 417 ? 39.828 1.422 -13.071 1.00 29.88 417 HIS A CA 1
ATOM 3228 C C . HIS A 1 417 ? 39.487 1.303 -11.571 1.00 29.88 417 HIS A C 1
ATOM 3230 O O . HIS A 1 417 ? 40.091 2.022 -10.774 1.00 29.88 417 HIS A O 1
ATOM 3236 N N . PRO A 1 418 ? 38.547 0.424 -11.167 1.00 30.52 418 PRO A N 1
ATOM 3237 C CA . PRO A 1 418 ? 38.097 0.323 -9.779 1.00 30.52 418 PRO A CA 1
ATOM 3238 C C . PRO A 1 418 ? 39.163 -0.298 -8.864 1.00 30.52 418 PRO A C 1
ATOM 3240 O O . PRO A 1 418 ? 39.785 -1.307 -9.204 1.00 30.52 418 PRO A O 1
ATOM 3243 N N . SER A 1 419 ? 39.338 0.298 -7.686 1.00 33.00 419 SER A N 1
ATOM 3244 C CA . SER A 1 419 ? 40.136 -0.218 -6.569 1.00 33.00 419 SER A CA 1
ATOM 3245 C C . SER A 1 419 ? 39.569 -1.560 -6.080 1.00 33.00 419 SER A C 1
ATOM 3247 O O . SER A 1 419 ? 38.359 -1.697 -5.918 1.00 33.00 419 SER A O 1
ATOM 3249 N N . VAL A 1 420 ? 40.417 -2.561 -5.826 1.00 37.56 420 VAL A N 1
ATOM 3250 C CA . VAL A 1 420 ? 39.997 -3.911 -5.395 1.00 37.56 420 VAL A CA 1
ATOM 3251 C C . VAL A 1 420 ? 40.364 -4.126 -3.924 1.00 37.56 420 VAL A C 1
ATOM 3253 O O . VAL A 1 420 ? 41.520 -3.951 -3.546 1.00 37.56 420 VAL A O 1
ATOM 3256 N N . CYS A 1 421 ? 39.400 -4.530 -3.090 1.00 37.94 421 CYS A N 1
ATOM 3257 C CA . CYS A 1 421 ? 39.616 -4.794 -1.663 1.00 37.94 421 CYS A CA 1
ATOM 3258 C C . CYS A 1 421 ? 40.477 -6.055 -1.425 1.00 37.94 421 CYS A C 1
ATOM 3260 O O . CYS A 1 421 ? 40.265 -7.089 -2.061 1.00 37.94 421 CYS A O 1
ATOM 3262 N N . HIS A 1 422 ? 41.397 -6.017 -0.448 1.00 41.97 422 HIS A N 1
ATOM 3263 C CA . HIS A 1 422 ? 42.277 -7.143 -0.076 1.00 41.97 422 HIS A CA 1
ATOM 3264 C C . HIS A 1 422 ? 41.522 -8.440 0.301 1.00 41.97 422 HIS A C 1
ATOM 3266 O O . HIS A 1 422 ? 42.078 -9.536 0.206 1.00 41.97 422 HIS A O 1
ATOM 3272 N N . HIS A 1 423 ? 40.244 -8.321 0.685 1.00 43.22 423 HIS A N 1
ATOM 3273 C CA . HIS A 1 423 ? 39.331 -9.434 0.963 1.00 43.22 423 HIS A CA 1
ATOM 3274 C C . HIS A 1 423 ? 39.115 -10.331 -0.264 1.00 43.22 423 HIS A C 1
ATOM 3276 O O . HIS A 1 423 ? 39.146 -11.550 -0.139 1.00 43.22 423 HIS A O 1
ATOM 3282 N N . TRP A 1 424 ? 38.995 -9.747 -1.461 1.00 52.31 424 TRP A N 1
ATOM 3283 C CA . TRP A 1 424 ? 38.812 -10.502 -2.705 1.00 52.31 424 TRP A CA 1
ATOM 3284 C C . TRP A 1 424 ? 39.988 -11.436 -2.995 1.00 52.31 424 TRP A C 1
ATOM 3286 O O . TRP A 1 424 ? 39.798 -12.588 -3.394 1.00 52.31 424 TRP A O 1
ATOM 3296 N N . LEU A 1 425 ? 41.208 -10.937 -2.772 1.00 42.56 425 LEU A N 1
ATOM 3297 C CA . LEU A 1 425 ? 42.436 -11.685 -3.020 1.00 42.56 425 LEU A CA 1
ATOM 3298 C C . LEU A 1 425 ? 42.561 -12.858 -2.039 1.00 42.56 425 LEU A C 1
ATOM 3300 O O . LEU A 1 425 ? 42.905 -13.969 -2.436 1.00 42.56 425 LEU A O 1
ATOM 3304 N N . ARG A 1 426 ? 42.230 -12.617 -0.765 1.00 45.62 426 ARG A N 1
ATOM 3305 C CA . ARG A 1 426 ? 42.255 -13.629 0.296 1.00 45.62 426 ARG A CA 1
ATOM 3306 C C . ARG A 1 426 ? 41.192 -14.706 0.090 1.00 45.62 426 ARG A C 1
ATOM 3308 O O . ARG A 1 426 ? 41.505 -15.885 0.221 1.00 45.62 426 ARG A O 1
ATOM 3315 N N . ASP A 1 427 ? 39.975 -14.323 -0.274 1.00 44.81 427 ASP A N 1
ATOM 3316 C CA . ASP A 1 427 ? 38.857 -15.257 -0.421 1.00 44.81 427 ASP A CA 1
ATOM 3317 C C . ASP A 1 427 ? 38.960 -16.053 -1.729 1.00 44.81 427 ASP A C 1
ATOM 3319 O O . ASP A 1 427 ? 38.657 -17.243 -1.752 1.00 44.81 427 ASP A O 1
ATOM 3323 N N . SER A 1 428 ? 39.498 -15.451 -2.796 1.00 47.62 428 SER A N 1
ATOM 3324 C CA . SER A 1 428 ? 39.857 -16.182 -4.020 1.00 47.62 428 SER A CA 1
ATOM 3325 C C . SER A 1 428 ? 41.003 -17.174 -3.776 1.00 47.62 428 SER A C 1
ATOM 3327 O O . SER A 1 428 ? 40.992 -18.282 -4.316 1.00 47.62 428 SER A O 1
ATOM 3329 N N . ALA A 1 429 ? 41.973 -16.816 -2.924 1.00 42.16 429 ALA A N 1
ATOM 3330 C CA . ALA A 1 429 ? 43.056 -17.712 -2.522 1.00 42.16 429 ALA A CA 1
ATOM 3331 C C . ALA A 1 429 ? 42.560 -18.862 -1.628 1.00 42.16 429 ALA A C 1
ATOM 3333 O O . ALA A 1 429 ? 42.954 -20.007 -1.838 1.00 42.16 429 ALA A O 1
ATOM 3334 N N . ALA A 1 430 ? 41.656 -18.587 -0.683 1.00 43.16 430 ALA A N 1
ATOM 3335 C CA . ALA A 1 430 ? 41.031 -19.605 0.163 1.00 43.16 430 ALA A CA 1
ATOM 3336 C C . ALA A 1 430 ? 40.101 -20.538 -0.633 1.00 43.16 430 ALA A C 1
ATOM 3338 O O . ALA A 1 430 ? 40.044 -21.734 -0.359 1.00 43.16 430 ALA A O 1
ATOM 3339 N N . ALA A 1 431 ? 39.409 -20.014 -1.649 1.00 46.72 431 ALA A N 1
ATOM 3340 C CA . ALA A 1 431 ? 38.529 -20.783 -2.527 1.00 46.72 431 ALA A CA 1
ATOM 3341 C C . ALA A 1 431 ? 39.269 -21.543 -3.645 1.00 46.72 431 ALA A C 1
ATOM 3343 O O . ALA A 1 431 ? 38.632 -22.279 -4.400 1.00 46.72 431 ALA A O 1
ATOM 3344 N N . GLY A 1 432 ? 40.584 -21.341 -3.803 1.00 36.69 432 GLY A N 1
ATOM 3345 C CA . GLY A 1 432 ? 41.385 -21.959 -4.865 1.00 36.69 432 GLY A CA 1
ATOM 3346 C C . GLY A 1 432 ? 40.964 -21.571 -6.291 1.00 36.69 432 GLY A C 1
ATOM 3347 O O . GLY A 1 432 ? 41.346 -22.244 -7.247 1.00 36.69 432 GLY A O 1
ATOM 3348 N N . ARG A 1 433 ? 40.159 -20.513 -6.455 1.00 44.66 433 ARG A N 1
ATOM 3349 C CA . ARG A 1 433 ? 39.655 -20.022 -7.745 1.00 44.66 433 ARG A CA 1
ATOM 3350 C C . ARG A 1 433 ? 39.371 -18.526 -7.682 1.00 44.66 433 ARG A C 1
ATOM 3352 O O . ARG A 1 433 ? 39.020 -18.001 -6.631 1.00 44.66 433 ARG A O 1
ATOM 3359 N N . ILE A 1 434 ? 39.464 -17.853 -8.826 1.00 40.00 434 ILE A N 1
ATOM 3360 C CA . ILE A 1 434 ? 39.172 -16.420 -8.936 1.00 40.00 434 ILE A CA 1
ATOM 3361 C C . ILE A 1 434 ? 37.666 -16.201 -8.763 1.00 40.00 434 ILE A C 1
ATOM 3363 O O . ILE A 1 434 ? 36.867 -16.684 -9.569 1.00 40.00 434 ILE A O 1
ATOM 3367 N N . LEU A 1 435 ? 37.280 -15.481 -7.710 1.00 42.91 435 LEU A N 1
ATOM 3368 C CA . LEU A 1 435 ? 35.888 -15.107 -7.470 1.00 42.91 435 LEU A CA 1
ATOM 3369 C C . LEU A 1 435 ? 35.537 -13.835 -8.272 1.00 42.91 435 LEU A C 1
ATOM 3371 O O . LEU A 1 435 ? 36.422 -13.024 -8.546 1.00 42.91 435 LEU A O 1
ATOM 3375 N N . PRO A 1 436 ? 34.279 -13.625 -8.698 1.00 41.62 436 PRO A N 1
ATOM 3376 C CA . PRO A 1 436 ? 33.910 -12.437 -9.471 1.00 41.62 436 PRO A CA 1
ATOM 3377 C C . PRO A 1 436 ? 34.174 -11.131 -8.705 1.00 41.62 436 PRO A C 1
ATOM 3379 O O . PRO A 1 436 ? 33.624 -10.916 -7.628 1.00 41.62 436 PRO A O 1
ATOM 3382 N N . ILE A 1 437 ? 34.975 -10.228 -9.282 1.00 37.09 437 ILE A N 1
ATOM 3383 C CA . ILE A 1 437 ? 35.429 -8.985 -8.623 1.00 37.09 437 ILE A CA 1
ATOM 3384 C C . ILE A 1 437 ? 34.274 -8.027 -8.278 1.00 37.09 437 ILE A C 1
ATOM 3386 O O . ILE A 1 437 ? 34.340 -7.286 -7.303 1.00 37.09 437 ILE A O 1
ATOM 3390 N N . ALA A 1 438 ? 33.172 -8.108 -9.033 1.00 39.25 438 ALA A N 1
ATOM 3391 C CA . ALA A 1 438 ? 31.957 -7.318 -8.834 1.00 39.25 438 ALA A CA 1
ATOM 3392 C C . ALA A 1 438 ? 31.226 -7.615 -7.507 1.00 39.25 438 ALA A C 1
ATOM 3394 O O . ALA A 1 438 ? 30.338 -6.857 -7.126 1.00 39.25 438 ALA A O 1
ATOM 3395 N N . LEU A 1 439 ? 31.587 -8.708 -6.821 1.00 34.00 439 LEU A N 1
ATOM 3396 C CA . LEU A 1 439 ? 31.013 -9.131 -5.538 1.00 34.00 439 LEU A CA 1
ATOM 3397 C C . LEU A 1 439 ? 31.774 -8.577 -4.319 1.00 34.00 439 LEU A C 1
ATOM 3399 O O . LEU A 1 439 ? 31.338 -8.788 -3.195 1.00 34.00 439 LEU A O 1
ATOM 3403 N N . TYR A 1 440 ? 32.902 -7.888 -4.535 1.00 37.19 440 TYR A N 1
ATOM 3404 C CA . TYR A 1 440 ? 33.841 -7.466 -3.483 1.00 37.19 440 TYR A CA 1
ATOM 3405 C C . TYR A 1 440 ? 34.117 -5.955 -3.474 1.00 37.19 440 TYR A C 1
ATOM 3407 O O . TYR A 1 440 ? 35.078 -5.495 -2.854 1.00 37.19 440 TYR A O 1
ATOM 3415 N N . VAL A 1 441 ? 33.275 -5.177 -4.158 1.00 34.78 441 VAL A N 1
ATOM 3416 C CA . VAL A 1 441 ? 33.307 -3.712 -4.114 1.00 34.78 441 VAL A CA 1
ATOM 3417 C C . VAL A 1 441 ? 32.518 -3.258 -2.887 1.00 34.78 441 VAL A C 1
ATOM 3419 O O . VAL A 1 441 ? 31.291 -3.206 -2.912 1.00 34.78 441 VAL A O 1
ATOM 3422 N N . LEU A 1 442 ? 33.227 -2.960 -1.803 1.00 31.33 442 LEU A N 1
ATOM 3423 C CA . LEU A 1 442 ? 32.730 -2.131 -0.711 1.00 31.33 442 LEU A CA 1
ATOM 3424 C C . LEU A 1 442 ? 33.556 -0.855 -0.753 1.00 31.33 442 LEU A C 1
ATOM 3426 O O . LEU A 1 442 ? 34.770 -0.943 -0.594 1.00 31.33 442 LEU A O 1
ATOM 3430 N N . ASP A 1 443 ? 32.912 0.293 -0.938 1.00 33.00 443 ASP A N 1
ATOM 3431 C CA . ASP A 1 443 ? 33.509 1.535 -0.466 1.00 33.00 443 ASP A CA 1
ATOM 3432 C C . ASP A 1 443 ? 32.795 1.960 0.811 1.00 33.00 443 ASP A C 1
ATOM 3434 O O . ASP A 1 443 ? 31.577 2.166 0.858 1.00 33.00 443 ASP A O 1
ATOM 3438 N N . ASP A 1 444 ? 33.608 2.055 1.859 1.00 29.56 444 ASP A N 1
ATOM 3439 C CA . ASP A 1 444 ? 33.317 2.766 3.086 1.00 29.56 444 ASP A CA 1
ATOM 3440 C C . ASP A 1 444 ? 32.853 4.187 2.744 1.00 29.56 444 ASP A C 1
ATOM 3442 O O . ASP A 1 444 ? 33.519 4.939 2.030 1.00 29.56 444 ASP A O 1
ATOM 3446 N N . TYR A 1 445 ? 31.692 4.577 3.268 1.00 30.95 445 TYR A N 1
ATOM 3447 C CA . TYR A 1 445 ? 31.187 5.937 3.127 1.00 30.95 445 TYR A CA 1
ATOM 3448 C C . TYR A 1 445 ? 32.106 6.914 3.879 1.00 30.95 445 TYR A C 1
ATOM 3450 O O . TYR A 1 445 ? 31.966 7.123 5.085 1.00 30.95 445 TYR A O 1
ATOM 3458 N N . ASN A 1 446 ? 33.042 7.529 3.153 1.00 30.28 446 ASN A N 1
ATOM 3459 C CA . ASN A 1 446 ? 33.753 8.731 3.570 1.00 30.28 446 ASN A CA 1
ATOM 3460 C C . ASN A 1 446 ? 32.981 9.959 3.043 1.00 30.28 446 ASN A C 1
ATOM 3462 O O . ASN A 1 446 ? 32.979 10.196 1.833 1.00 30.28 446 ASN A O 1
ATOM 3466 N N . PRO A 1 447 ? 32.345 10.769 3.909 1.00 31.06 447 PRO A N 1
ATOM 3467 C CA . PRO A 1 447 ? 31.515 11.903 3.492 1.00 31.06 447 PRO A CA 1
ATOM 3468 C C . PRO A 1 447 ? 32.279 13.037 2.778 1.00 31.06 447 PRO A C 1
ATOM 3470 O O . PRO A 1 447 ? 31.647 14.003 2.356 1.00 31.06 447 PRO A O 1
ATOM 3473 N N . ASN A 1 448 ? 33.606 12.936 2.622 1.00 28.75 448 ASN A N 1
ATOM 3474 C CA . ASN A 1 448 ? 34.448 13.983 2.039 1.00 28.75 448 ASN A CA 1
ATOM 3475 C C . ASN A 1 448 ? 35.015 13.684 0.637 1.00 28.75 448 ASN A C 1
ATOM 3477 O O . ASN A 1 448 ? 35.687 14.556 0.091 1.00 28.75 448 ASN A O 1
ATOM 3481 N N . ASN A 1 449 ? 34.746 12.524 0.024 1.00 29.39 449 ASN A N 1
ATOM 3482 C CA . ASN A 1 449 ? 35.177 12.246 -1.357 1.00 29.39 449 ASN A CA 1
ATOM 3483 C C . ASN A 1 449 ? 34.008 12.379 -2.341 1.00 29.39 449 ASN A C 1
ATOM 3485 O O . ASN A 1 449 ? 33.316 11.421 -2.676 1.00 29.39 449 ASN A O 1
ATOM 3489 N N . SER A 1 450 ? 33.785 13.606 -2.804 1.00 36.19 450 SER A N 1
ATOM 3490 C CA . SER A 1 450 ? 32.875 13.931 -3.900 1.00 36.19 450 SER A CA 1
ATOM 3491 C C . SER A 1 450 ? 33.595 13.813 -5.249 1.00 36.19 450 SER A C 1
ATOM 3493 O O . SER A 1 450 ? 34.067 14.820 -5.771 1.00 36.19 450 SER A O 1
ATOM 3495 N N . GLU A 1 451 ? 33.671 12.610 -5.820 1.00 34.62 451 GLU A N 1
ATOM 3496 C CA . GLU A 1 451 ? 34.112 12.412 -7.216 1.00 34.62 451 GLU A CA 1
ATOM 3497 C C . GLU A 1 451 ? 33.189 11.488 -8.044 1.00 34.62 451 GLU A C 1
ATOM 3499 O O . GLU A 1 451 ? 33.600 10.981 -9.080 1.00 34.62 451 GLU A O 1
ATOM 3504 N N . ASP A 1 452 ? 31.908 11.341 -7.671 1.00 38.41 452 ASP A N 1
ATOM 3505 C CA . ASP A 1 452 ? 30.879 10.778 -8.566 1.00 38.41 452 ASP A CA 1
ATOM 3506 C C . ASP A 1 452 ? 30.045 11.899 -9.205 1.00 38.41 452 ASP A C 1
ATOM 3508 O O . ASP A 1 452 ? 29.300 12.627 -8.538 1.00 38.41 452 ASP A O 1
ATOM 3512 N N . GLY A 1 453 ? 30.201 12.054 -10.520 1.00 35.81 453 GLY A N 1
ATOM 3513 C CA . GLY A 1 453 ? 29.577 13.088 -11.342 1.00 35.81 453 GLY A CA 1
ATOM 3514 C C . GLY A 1 453 ? 28.044 13.007 -11.427 1.00 35.81 453 GLY A C 1
ATOM 3515 O O . GLY A 1 453 ? 27.480 12.101 -12.019 1.00 35.81 453 GLY A O 1
ATOM 3516 N N . SER A 1 454 ? 27.385 14.011 -10.848 1.00 42.06 454 SER A N 1
ATOM 3517 C CA . SER A 1 454 ? 26.292 14.837 -11.406 1.00 42.06 454 SER A CA 1
ATOM 3518 C C . SER A 1 454 ? 25.054 14.257 -12.135 1.00 42.06 454 SER A C 1
ATOM 3520 O O . SER A 1 454 ? 24.445 15.027 -12.876 1.00 42.06 454 SER A O 1
ATOM 3522 N N . ASP A 1 455 ? 24.604 13.020 -11.904 1.00 49.53 455 ASP A N 1
ATOM 3523 C CA . ASP A 1 455 ? 23.278 12.544 -12.394 1.00 49.53 455 ASP A CA 1
ATOM 3524 C C . ASP A 1 455 ? 22.169 12.490 -11.315 1.00 49.53 455 ASP A C 1
ATOM 3526 O O . ASP A 1 455 ? 21.028 12.106 -11.590 1.00 49.53 455 ASP A O 1
ATOM 3530 N N . ASP A 1 456 ? 22.454 12.920 -10.081 1.00 59.41 456 ASP A N 1
ATOM 3531 C CA . ASP A 1 456 ? 21.437 12.975 -9.027 1.00 59.41 456 ASP A CA 1
ATOM 3532 C C . ASP A 1 456 ? 20.372 14.036 -9.327 1.00 59.41 456 ASP A C 1
ATOM 3534 O O . ASP A 1 456 ? 20.663 15.223 -9.505 1.00 59.41 456 ASP A O 1
ATOM 3538 N N . LEU A 1 457 ? 19.102 13.625 -9.279 1.00 71.31 457 LEU A N 1
ATOM 3539 C CA . LEU A 1 457 ? 17.992 14.571 -9.268 1.00 71.31 457 LEU A CA 1
ATOM 3540 C C . LEU A 1 457 ? 18.142 15.508 -8.055 1.00 71.31 457 LEU A C 1
ATOM 3542 O O . LEU A 1 457 ? 18.314 15.025 -6.932 1.00 71.31 457 LEU A O 1
ATOM 3546 N N . PRO A 1 458 ? 18.043 16.838 -8.229 1.00 78.94 458 PRO A N 1
ATOM 3547 C CA . PRO A 1 458 ? 18.124 17.752 -7.102 1.00 78.94 458 PRO A CA 1
ATOM 3548 C C . PRO A 1 458 ? 16.881 17.609 -6.206 1.00 78.94 458 PRO A C 1
ATOM 3550 O O . PRO A 1 458 ? 15.768 17.407 -6.715 1.00 78.94 458 PRO A O 1
ATOM 3553 N N . PRO A 1 459 ? 17.018 17.766 -4.875 1.00 85.25 459 PRO A N 1
ATOM 3554 C CA . PRO A 1 459 ? 15.871 17.882 -3.986 1.00 85.25 459 PRO A CA 1
ATOM 3555 C C . PRO A 1 459 ? 14.926 18.993 -4.453 1.00 85.25 459 PRO A C 1
ATOM 3557 O O . PRO A 1 459 ? 15.351 20.082 -4.838 1.00 85.25 459 PRO A O 1
ATOM 3560 N N . ASN A 1 460 ? 13.624 18.730 -4.386 1.00 81.75 460 ASN A N 1
ATOM 3561 C CA . ASN A 1 460 ? 12.591 19.681 -4.763 1.00 81.75 460 ASN A CA 1
ATOM 3562 C C . ASN A 1 460 ? 11.829 20.139 -3.510 1.00 81.75 460 ASN A C 1
ATOM 3564 O O . ASN A 1 460 ? 10.883 19.456 -3.101 1.00 81.75 460 ASN A O 1
ATOM 3568 N N . PRO A 1 461 ? 12.170 21.306 -2.926 1.00 78.38 461 PRO A N 1
ATOM 3569 C CA . PRO A 1 461 ? 11.499 21.815 -1.733 1.00 78.38 461 PRO A CA 1
ATOM 3570 C C . PRO A 1 461 ? 10.009 22.091 -1.969 1.00 78.38 461 PRO A C 1
ATOM 3572 O O . PRO A 1 461 ? 9.232 22.050 -1.025 1.00 78.38 461 PRO A O 1
ATOM 3575 N N . GLN A 1 462 ? 9.576 22.325 -3.212 1.00 73.44 462 GLN A N 1
ATOM 3576 C CA . GLN A 1 462 ? 8.175 22.581 -3.569 1.00 73.44 462 GLN A CA 1
ATOM 3577 C C . GLN A 1 462 ? 7.354 21.300 -3.772 1.00 73.44 462 GLN A C 1
ATOM 3579 O O . GLN A 1 462 ? 6.139 21.364 -3.947 1.00 73.44 462 GLN A O 1
ATOM 3584 N N . SER A 1 463 ? 7.985 20.125 -3.743 1.00 80.00 463 SER A N 1
ATOM 3585 C CA . SER A 1 463 ? 7.283 18.860 -3.941 1.00 80.00 463 SER A CA 1
ATOM 3586 C C . SER A 1 463 ? 6.300 18.571 -2.810 1.00 80.00 463 SER A C 1
ATOM 3588 O O . SER A 1 463 ? 6.614 18.724 -1.628 1.00 80.00 463 SER A O 1
ATOM 3590 N N . LYS A 1 464 ? 5.129 18.034 -3.169 1.00 76.81 464 LYS A N 1
ATOM 3591 C CA . LYS A 1 464 ? 4.140 17.526 -2.206 1.00 76.81 464 LYS A CA 1
ATOM 3592 C C . LYS A 1 464 ? 4.649 16.322 -1.405 1.00 76.81 464 LYS A C 1
ATOM 3594 O O . LYS A 1 464 ? 4.277 16.160 -0.246 1.00 76.81 464 LYS A O 1
ATOM 3599 N N . ASN A 1 465 ? 5.531 15.509 -1.988 1.00 84.56 465 ASN A N 1
ATOM 3600 C CA . ASN A 1 465 ? 6.023 14.278 -1.368 1.00 84.56 465 ASN A CA 1
ATOM 3601 C C . ASN A 1 465 ? 7.252 14.555 -0.495 1.00 84.56 465 ASN A C 1
ATOM 3603 O O . ASN A 1 465 ? 8.217 15.162 -0.959 1.00 84.56 465 ASN A O 1
ATOM 3607 N N . ALA A 1 466 ? 7.243 14.071 0.745 1.00 89.88 466 ALA A N 1
ATOM 3608 C CA . ALA A 1 466 ? 8.343 14.238 1.688 1.00 89.88 466 ALA A CA 1
ATOM 3609 C C . ALA A 1 466 ? 9.675 13.665 1.177 1.00 89.88 466 ALA A C 1
ATOM 3611 O O . ALA A 1 466 ? 10.721 14.263 1.410 1.00 89.88 466 ALA A O 1
ATOM 3612 N N . CYS A 1 467 ? 9.636 12.591 0.386 1.00 91.19 467 CYS A N 1
ATOM 3613 C CA . CYS A 1 467 ? 10.820 11.971 -0.212 1.00 91.19 467 CYS A CA 1
ATOM 3614 C C . CYS A 1 467 ? 11.577 12.848 -1.232 1.00 91.19 467 CYS A C 1
ATOM 3616 O O . CYS A 1 467 ? 12.613 12.437 -1.736 1.00 91.19 467 CYS A O 1
ATOM 3618 N N . PHE A 1 468 ?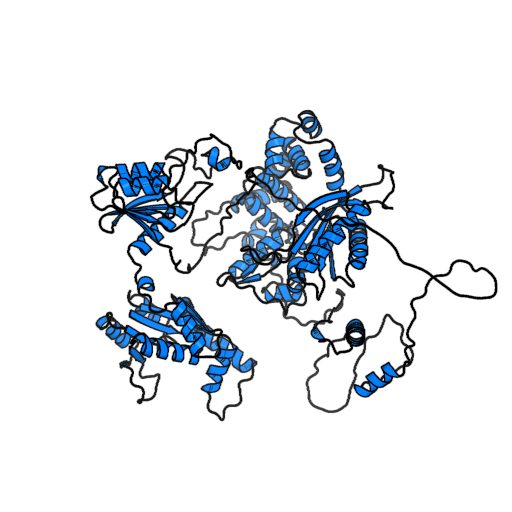 11.080 14.054 -1.531 1.00 89.06 468 PHE A N 1
ATOM 3619 C CA . PHE A 1 468 ? 11.738 15.044 -2.389 1.00 89.06 468 PHE A CA 1
ATOM 3620 C C . PHE A 1 468 ? 12.330 16.232 -1.635 1.00 89.06 468 PHE A C 1
ATOM 3622 O O . PHE A 1 468 ? 13.018 17.044 -2.249 1.00 89.06 468 PHE A O 1
ATOM 3629 N N . ARG A 1 469 ? 12.032 16.388 -0.341 1.00 88.69 469 ARG A N 1
ATOM 3630 C CA . ARG A 1 469 ? 12.427 17.572 0.428 1.00 88.69 469 ARG A CA 1
ATOM 3631 C C . ARG A 1 469 ? 13.450 17.202 1.489 1.00 88.69 469 ARG A C 1
ATOM 3633 O O . ARG A 1 469 ? 13.364 16.148 2.114 1.00 88.69 469 ARG A O 1
ATOM 3640 N N . ILE A 1 470 ? 14.365 18.123 1.743 1.00 92.06 470 ILE A N 1
ATOM 3641 C CA . ILE A 1 470 ? 15.303 18.039 2.859 1.00 92.06 470 ILE A CA 1
ATOM 3642 C C . ILE A 1 470 ? 14.528 18.325 4.151 1.00 92.06 470 ILE A C 1
ATOM 3644 O O . ILE A 1 470 ? 13.891 19.369 4.278 1.00 92.06 470 ILE A O 1
ATOM 3648 N N . HIS A 1 471 ? 14.569 17.393 5.098 1.00 93.69 471 HIS A N 1
ATOM 3649 C CA . HIS A 1 471 ? 13.977 17.530 6.427 1.00 93.69 471 HIS A CA 1
ATOM 3650 C C . HIS A 1 471 ? 15.089 17.419 7.475 1.00 93.69 471 HIS A C 1
ATOM 3652 O O . HIS A 1 471 ? 15.428 16.302 7.884 1.00 93.69 471 HIS A O 1
ATOM 3658 N N . PRO A 1 472 ? 15.688 18.550 7.885 1.00 93.00 472 PRO A N 1
ATOM 3659 C CA . PRO A 1 472 ? 16.780 18.533 8.846 1.00 93.00 472 PRO A CA 1
ATOM 3660 C C . PRO A 1 472 ? 16.294 18.033 10.209 1.00 93.00 472 PRO A C 1
ATOM 3662 O O . PRO A 1 472 ? 15.107 18.116 10.536 1.00 93.00 472 PRO A O 1
ATOM 3665 N N . LEU A 1 473 ? 17.230 17.558 11.033 1.00 92.19 473 LEU A N 1
ATOM 3666 C CA . LEU A 1 473 ? 16.938 17.190 12.419 1.00 92.19 473 LEU A CA 1
ATOM 3667 C C . LEU A 1 473 ? 16.337 18.368 13.203 1.00 92.19 473 LEU A C 1
ATOM 3669 O O . LEU A 1 473 ? 15.335 18.199 13.893 1.00 92.19 473 LEU A O 1
ATOM 3673 N N . ASN A 1 474 ? 16.931 19.556 13.044 1.00 91.50 474 ASN A N 1
ATOM 3674 C CA . ASN A 1 474 ? 16.518 20.788 13.708 1.00 91.50 474 ASN A CA 1
ATOM 3675 C C . ASN A 1 474 ? 15.863 21.736 12.699 1.00 91.50 474 ASN A C 1
ATOM 3677 O O . ASN A 1 474 ? 16.529 22.214 11.778 1.00 91.50 474 ASN A O 1
ATOM 3681 N N . SER A 1 475 ? 14.575 22.038 12.882 1.00 91.56 475 SER A N 1
ATOM 3682 C CA . SER A 1 475 ? 13.855 23.000 12.045 1.00 91.56 475 SER A CA 1
ATOM 3683 C C . SER A 1 475 ? 13.713 24.363 12.733 1.00 91.56 475 SER A C 1
ATOM 3685 O O . SER A 1 475 ? 13.391 24.420 13.922 1.00 91.56 475 SER A O 1
ATOM 3687 N N . PRO A 1 476 ? 13.812 25.490 11.999 1.00 92.31 476 PRO A N 1
ATOM 3688 C CA . PRO A 1 476 ? 13.432 26.807 12.522 1.00 92.31 476 PRO A CA 1
ATOM 3689 C C . PRO A 1 476 ? 11.969 26.886 12.992 1.00 92.31 476 PRO A C 1
ATOM 3691 O O . PRO A 1 476 ? 11.602 27.816 13.712 1.00 92.31 476 PRO A O 1
ATOM 3694 N N . ASN A 1 477 ? 11.134 25.930 12.568 1.00 92.25 477 ASN A N 1
ATOM 3695 C CA . ASN A 1 477 ? 9.698 25.881 12.822 1.00 92.25 477 ASN A CA 1
ATOM 3696 C C . ASN A 1 477 ? 9.296 24.790 13.835 1.00 92.25 477 ASN A C 1
ATOM 3698 O O . ASN A 1 477 ? 8.118 24.438 13.902 1.00 92.25 477 ASN A O 1
ATOM 3702 N N . GLU A 1 478 ? 10.234 24.255 14.629 1.00 92.81 478 GLU A N 1
ATOM 3703 C CA . GLU A 1 478 ? 9.999 23.076 15.485 1.00 92.81 478 GLU A CA 1
ATOM 3704 C C . GLU A 1 478 ? 8.805 23.234 16.445 1.00 92.81 478 GLU A C 1
ATOM 3706 O O . GLU A 1 478 ? 8.034 22.300 16.637 1.00 92.81 478 GLU A O 1
ATOM 3711 N N . HIS A 1 479 ? 8.572 24.431 16.989 1.00 93.75 479 HIS A N 1
ATOM 3712 C CA . HIS A 1 479 ? 7.417 24.693 17.857 1.00 93.75 479 HIS A CA 1
ATOM 3713 C C . HIS A 1 479 ? 6.066 24.530 17.137 1.00 93.75 479 HIS A C 1
ATOM 3715 O O . HIS A 1 479 ? 5.118 23.990 17.710 1.00 93.75 479 HIS A O 1
ATOM 3721 N N . LEU A 1 480 ? 5.972 24.953 15.871 1.00 93.19 480 LEU A N 1
ATOM 3722 C CA . LEU A 1 480 ? 4.776 24.741 15.052 1.00 93.19 480 LEU A CA 1
ATOM 3723 C C . LEU A 1 480 ? 4.628 23.259 14.685 1.00 93.19 480 LEU A C 1
ATOM 3725 O O . LEU A 1 480 ? 3.529 22.713 14.770 1.00 93.19 480 LEU A O 1
ATOM 3729 N N . VAL A 1 481 ? 5.731 22.593 14.327 1.00 93.44 481 VAL A N 1
ATOM 3730 C CA . VAL A 1 481 ? 5.751 21.141 14.080 1.00 93.44 481 VAL A CA 1
ATOM 3731 C C . VAL A 1 481 ? 5.228 20.389 15.308 1.00 93.44 481 VAL A C 1
ATOM 3733 O O . VAL A 1 481 ? 4.342 19.546 15.175 1.00 93.44 481 VAL A O 1
ATOM 3736 N N . HIS A 1 482 ? 5.705 20.734 16.507 1.00 93.31 482 HIS A N 1
ATOM 3737 C CA . HIS A 1 482 ? 5.273 20.135 17.769 1.00 93.31 482 HIS A CA 1
ATOM 3738 C C . HIS A 1 482 ? 3.766 20.311 18.009 1.00 93.31 482 HIS A C 1
ATOM 3740 O O . HIS A 1 482 ? 3.065 19.334 18.275 1.00 93.31 482 HIS A O 1
ATOM 3746 N N . ALA A 1 483 ? 3.238 21.524 17.822 1.00 94.12 483 ALA A N 1
ATOM 3747 C CA . ALA A 1 483 ? 1.809 21.789 17.975 1.00 94.12 483 ALA A CA 1
ATOM 3748 C C . ALA A 1 483 ? 0.950 20.968 16.987 1.00 94.12 483 ALA A C 1
ATOM 3750 O O . ALA A 1 483 ? -0.083 20.412 17.364 1.00 94.12 483 ALA A O 1
ATOM 3751 N N . LEU A 1 484 ? 1.396 20.821 15.732 1.00 93.31 484 LEU A N 1
ATOM 3752 C CA . LEU A 1 484 ? 0.728 19.975 14.734 1.00 93.31 484 LEU A CA 1
ATOM 3753 C C . LEU A 1 484 ? 0.823 18.477 15.075 1.00 93.31 484 LEU A C 1
ATOM 3755 O O . LEU A 1 484 ? -0.122 17.732 14.806 1.00 93.31 484 LEU A O 1
ATOM 3759 N N . ARG A 1 485 ? 1.923 18.024 15.692 1.00 91.50 485 ARG A N 1
ATOM 3760 C CA . ARG A 1 485 ? 2.085 16.635 16.162 1.00 91.50 485 ARG A CA 1
ATOM 3761 C C . ARG A 1 485 ? 1.124 16.290 17.297 1.00 91.50 485 ARG A C 1
ATOM 3763 O O . ARG A 1 485 ? 0.570 15.195 17.269 1.00 91.50 485 ARG A O 1
ATOM 3770 N N . ILE A 1 486 ? 0.872 17.212 18.227 1.00 90.94 486 ILE A N 1
ATOM 3771 C CA . ILE A 1 486 ? -0.130 17.016 19.290 1.00 90.94 486 ILE A CA 1
ATOM 3772 C C . ILE A 1 486 ? -1.521 16.814 18.674 1.00 90.94 486 ILE A C 1
ATOM 3774 O O . ILE A 1 486 ? -2.216 15.851 19.000 1.00 90.94 486 ILE A O 1
ATOM 3778 N N . LEU A 1 487 ? -1.904 17.665 17.712 1.00 92.12 487 LEU A N 1
ATOM 3779 C CA . LEU A 1 487 ? -3.173 17.509 16.991 1.00 92.12 487 LEU A CA 1
ATOM 3780 C C . LEU A 1 487 ? -3.239 16.171 16.247 1.00 92.12 487 LEU A C 1
ATOM 3782 O O . LEU A 1 487 ? -4.249 15.476 16.325 1.00 92.12 487 LEU A O 1
ATOM 3786 N N . LYS A 1 488 ? -2.159 15.772 15.562 1.00 90.50 488 LYS A N 1
ATOM 3787 C CA . LYS A 1 488 ? -2.059 14.452 14.924 1.00 90.50 488 LYS A CA 1
ATOM 3788 C C . LYS A 1 488 ? -2.324 13.331 15.934 1.00 90.50 488 LYS A C 1
ATOM 3790 O O . LYS A 1 488 ? -3.132 12.458 15.636 1.00 90.50 488 LYS A O 1
ATOM 3795 N N . GLN A 1 489 ? -1.637 13.326 17.077 1.00 86.06 489 GLN A N 1
ATOM 3796 C CA . GLN A 1 489 ? -1.756 12.270 18.089 1.00 86.06 489 GLN A CA 1
ATOM 3797 C C . GLN A 1 489 ? -3.185 12.152 18.620 1.00 86.06 489 GLN A C 1
ATOM 3799 O O . GLN A 1 489 ? -3.717 11.047 18.673 1.00 86.06 489 GLN A O 1
ATOM 3804 N N . ASP A 1 490 ? -3.837 13.275 18.921 1.00 86.94 490 ASP A N 1
ATOM 3805 C CA . ASP A 1 490 ? -5.244 13.281 19.331 1.00 86.94 490 ASP A CA 1
ATOM 3806 C C . ASP A 1 490 ? -6.173 12.735 18.234 1.00 86.94 490 ASP A C 1
ATOM 3808 O O . ASP A 1 490 ? -7.076 11.953 18.525 1.00 86.94 490 ASP A O 1
ATOM 3812 N N . ARG A 1 491 ? -5.928 13.062 16.958 1.00 88.88 491 ARG A N 1
ATOM 3813 C CA . ARG A 1 491 ? -6.721 12.503 15.851 1.00 88.88 491 ARG A CA 1
ATOM 3814 C C . ARG A 1 491 ? -6.508 11.008 15.652 1.00 88.88 491 ARG A C 1
ATOM 3816 O O . ARG A 1 491 ? -7.472 10.315 15.350 1.00 88.88 491 ARG A O 1
ATOM 3823 N N . VAL A 1 492 ? -5.293 10.498 15.858 1.00 84.50 492 VAL A N 1
ATOM 3824 C CA . VAL A 1 492 ? -5.041 9.045 15.885 1.00 84.50 492 VAL A CA 1
ATOM 3825 C C . VAL A 1 492 ? -5.820 8.392 17.026 1.00 84.50 492 VAL A C 1
ATOM 3827 O O . VAL A 1 492 ? -6.469 7.376 16.804 1.00 84.50 492 VAL A O 1
ATOM 3830 N N . ALA A 1 493 ? -5.809 8.995 18.217 1.00 80.31 493 ALA A N 1
ATOM 3831 C CA . ALA A 1 493 ? -6.502 8.470 19.392 1.00 80.31 493 ALA A CA 1
ATOM 3832 C C . ALA A 1 493 ? -8.024 8.342 19.181 1.00 80.31 493 ALA A C 1
ATOM 3834 O O . ALA A 1 493 ? -8.647 7.416 19.687 1.00 80.31 493 ALA A O 1
ATOM 3835 N N . ARG A 1 494 ? -8.615 9.252 18.396 1.00 80.69 494 ARG A N 1
ATOM 3836 C CA . ARG A 1 494 ? -10.049 9.271 18.049 1.00 80.69 494 ARG A CA 1
ATOM 3837 C C . ARG A 1 494 ? -10.407 8.450 16.804 1.00 80.69 494 ARG A C 1
ATOM 3839 O O . ARG A 1 494 ? -11.534 8.548 16.333 1.00 80.69 494 ARG A O 1
ATOM 3846 N N . ASP A 1 495 ? -9.450 7.709 16.243 1.00 80.19 495 ASP A N 1
ATOM 3847 C CA . ASP A 1 495 ? -9.571 6.991 14.963 1.00 80.19 495 ASP A CA 1
ATOM 3848 C C . ASP A 1 495 ? -9.945 7.902 13.766 1.00 80.19 495 ASP A C 1
ATOM 3850 O O . ASP A 1 495 ? -10.447 7.468 12.732 1.00 80.19 495 ASP A O 1
ATOM 3854 N N . GLU A 1 496 ? -9.627 9.200 13.847 1.00 84.00 496 GLU A N 1
ATOM 3855 C CA . GLU A 1 496 ? -9.798 10.170 12.759 1.00 84.00 496 GLU A CA 1
ATOM 3856 C C . GLU A 1 496 ? -8.599 10.125 11.788 1.00 84.00 496 GLU A C 1
ATOM 3858 O O . GLU A 1 496 ? -7.849 11.097 11.620 1.00 84.00 496 GLU A O 1
ATOM 3863 N N . ARG A 1 497 ? -8.396 8.976 11.129 1.00 78.25 497 ARG A N 1
ATOM 3864 C CA . ARG A 1 497 ? -7.182 8.668 10.340 1.00 78.25 497 ARG A CA 1
ATOM 3865 C C . ARG A 1 497 ? -6.861 9.697 9.254 1.00 78.25 497 ARG A C 1
ATOM 3867 O O . ARG A 1 497 ? -5.703 10.090 9.100 1.00 78.25 497 ARG A O 1
ATOM 3874 N N . TRP A 1 498 ? -7.870 10.187 8.533 1.00 78.31 498 TRP A N 1
ATOM 3875 C CA . TRP A 1 498 ? -7.692 11.203 7.486 1.00 78.31 498 TRP A CA 1
ATOM 3876 C C . TRP A 1 498 ? -7.187 12.538 8.046 1.00 78.31 498 TRP A C 1
ATOM 3878 O O . TRP A 1 498 ? -6.299 13.164 7.463 1.00 78.31 498 TRP A O 1
ATOM 3888 N N . ASN A 1 499 ? -7.692 12.945 9.213 1.00 83.00 499 ASN A N 1
ATOM 3889 C CA . ASN A 1 499 ? -7.283 14.184 9.869 1.00 83.00 499 ASN A CA 1
ATOM 3890 C C . ASN A 1 499 ? -5.858 14.053 10.420 1.00 83.00 499 ASN A C 1
ATOM 3892 O O . ASN A 1 499 ? -5.028 14.939 10.208 1.00 83.00 499 ASN A O 1
ATOM 3896 N N . ALA A 1 500 ? -5.540 12.920 11.055 1.00 85.94 500 ALA A N 1
ATOM 3897 C CA . ALA A 1 500 ? -4.187 12.609 11.511 1.00 85.94 500 ALA A CA 1
ATOM 3898 C C . ALA A 1 500 ? -3.167 12.627 10.357 1.00 85.94 500 ALA A C 1
ATOM 3900 O O . ALA A 1 500 ? -2.062 13.165 10.492 1.00 85.94 500 ALA A O 1
ATOM 3901 N N . LEU A 1 501 ? -3.545 12.091 9.194 1.00 85.50 501 LEU A N 1
ATOM 3902 C CA . LEU A 1 501 ? -2.710 12.104 7.998 1.00 85.50 501 LEU A CA 1
ATOM 3903 C C . LEU A 1 501 ? -2.448 13.522 7.489 1.00 85.50 501 LEU A C 1
ATOM 3905 O O . LEU A 1 501 ? -1.323 13.850 7.106 1.00 85.50 501 LEU A O 1
ATOM 3909 N N . ALA A 1 502 ? -3.481 14.363 7.501 1.00 84.88 502 ALA A N 1
ATOM 3910 C CA . ALA A 1 502 ? -3.388 15.750 7.077 1.00 84.88 502 ALA A CA 1
ATOM 3911 C C . ALA A 1 502 ? -2.442 16.551 7.993 1.00 84.88 502 ALA A C 1
ATOM 3913 O O . ALA A 1 502 ? -1.563 17.253 7.491 1.00 84.88 502 ALA A O 1
ATOM 3914 N N . TYR A 1 503 ? -2.533 16.372 9.317 1.00 89.38 503 TYR A N 1
ATOM 3915 C CA . TYR A 1 503 ? -1.588 16.974 10.268 1.00 89.38 503 TYR A CA 1
ATOM 3916 C C . TYR A 1 503 ? -0.163 16.429 10.117 1.00 89.38 503 TYR A C 1
ATOM 3918 O O . TYR A 1 503 ? 0.786 17.202 10.197 1.00 89.38 503 TYR A O 1
ATOM 3926 N N . SER A 1 504 ? 0.004 15.134 9.825 1.00 88.81 504 SER A N 1
ATOM 3927 C CA . SER A 1 504 ? 1.329 14.538 9.569 1.00 88.81 504 SER A CA 1
ATOM 3928 C C . SER A 1 504 ? 2.001 15.143 8.333 1.00 88.81 504 SER A C 1
ATOM 3930 O O . SER A 1 504 ? 3.176 15.496 8.378 1.00 88.81 504 SER A O 1
ATOM 3932 N N . ARG A 1 505 ? 1.248 15.322 7.236 1.00 86.88 505 ARG A N 1
ATOM 3933 C CA . ARG A 1 505 ? 1.742 16.002 6.025 1.00 86.88 505 ARG A CA 1
ATOM 3934 C C . ARG A 1 505 ? 2.102 17.458 6.304 1.00 86.88 505 ARG A C 1
ATOM 3936 O O . ARG A 1 505 ? 3.143 17.916 5.848 1.00 86.88 505 ARG A O 1
ATOM 3943 N N . ALA A 1 506 ? 1.261 18.167 7.059 1.00 87.50 506 ALA A N 1
ATOM 3944 C CA . ALA A 1 506 ? 1.511 19.556 7.426 1.00 87.50 506 ALA A CA 1
ATOM 3945 C C . ALA A 1 506 ? 2.775 19.703 8.286 1.00 87.50 506 ALA A C 1
ATOM 3947 O O . ALA A 1 506 ? 3.600 20.562 7.998 1.00 87.50 506 ALA A O 1
ATOM 3948 N N . ALA A 1 507 ? 2.958 18.839 9.289 1.00 90.81 507 ALA A N 1
ATOM 3949 C CA . ALA A 1 507 ? 4.146 18.824 10.139 1.00 90.81 507 ALA A CA 1
ATOM 3950 C C . ALA A 1 507 ? 5.425 18.569 9.324 1.00 90.81 507 ALA A C 1
ATOM 3952 O O . ALA A 1 507 ? 6.365 19.355 9.417 1.00 90.81 507 ALA A O 1
ATOM 3953 N N . ALA A 1 508 ? 5.428 17.548 8.457 1.00 90.56 508 ALA A N 1
ATOM 3954 C CA . ALA A 1 508 ? 6.558 17.266 7.569 1.00 90.56 508 ALA A CA 1
ATOM 3955 C C . ALA A 1 508 ? 6.861 18.444 6.630 1.00 90.56 508 ALA A C 1
ATOM 3957 O O . ALA A 1 508 ? 8.016 18.816 6.440 1.00 90.56 508 ALA A O 1
ATOM 3958 N N . MET A 1 509 ? 5.822 19.069 6.070 1.00 87.12 509 MET A N 1
ATOM 3959 C CA . MET A 1 509 ? 5.975 20.238 5.208 1.00 87.12 509 MET A CA 1
ATOM 3960 C C . MET A 1 509 ? 6.636 21.397 5.957 1.00 87.12 509 MET A C 1
ATOM 3962 O O . MET A 1 509 ? 7.693 21.864 5.546 1.00 87.12 509 MET A O 1
ATOM 3966 N N . VAL A 1 510 ? 6.064 21.800 7.095 1.00 89.06 510 VAL A N 1
ATOM 3967 C CA . VAL A 1 510 ? 6.587 22.875 7.953 1.00 89.06 510 VAL A CA 1
ATOM 3968 C C . VAL A 1 510 ? 8.032 22.600 8.376 1.00 89.06 510 VAL A C 1
ATOM 3970 O O . VAL A 1 510 ? 8.862 23.507 8.348 1.00 89.06 510 VAL A O 1
ATOM 3973 N N . LYS A 1 511 ? 8.353 21.347 8.719 1.00 91.12 511 LYS A N 1
ATOM 3974 C CA . LYS A 1 511 ? 9.698 20.936 9.132 1.00 91.12 511 LYS A CA 1
ATOM 3975 C C . LYS A 1 511 ? 10.745 21.163 8.040 1.00 91.12 511 LYS A C 1
ATOM 3977 O O . LYS A 1 511 ? 11.854 21.585 8.357 1.00 91.12 511 LYS A O 1
ATOM 3982 N N . SER A 1 512 ? 10.378 20.953 6.774 1.00 90.69 512 SER A N 1
ATOM 3983 C CA . SER A 1 512 ? 11.273 21.131 5.620 1.00 90.69 512 SER A CA 1
ATOM 3984 C C . SER A 1 512 ? 11.577 22.587 5.241 1.00 90.69 512 SER A C 1
ATOM 3986 O O . SER A 1 512 ? 12.440 22.822 4.396 1.00 90.69 512 SER A O 1
ATOM 3988 N N . PHE A 1 513 ? 10.908 23.580 5.843 1.00 86.81 513 PHE A N 1
ATOM 3989 C CA . PHE A 1 513 ? 11.202 24.984 5.544 1.00 86.81 513 PHE A CA 1
ATOM 3990 C C . PHE A 1 513 ? 12.562 25.401 6.129 1.00 86.81 513 PHE A C 1
ATOM 3992 O O . PHE A 1 513 ? 12.760 25.298 7.343 1.00 86.81 513 PHE A O 1
ATOM 3999 N N . PRO A 1 514 ? 13.479 25.949 5.307 1.00 84.56 514 PRO A N 1
ATOM 4000 C CA . PRO A 1 514 ? 14.818 26.333 5.758 1.00 84.56 514 PRO A CA 1
ATOM 4001 C C . PRO A 1 514 ? 14.831 27.626 6.589 1.00 84.56 514 PRO A C 1
ATOM 4003 O O . PRO A 1 514 ? 15.850 27.986 7.168 1.00 84.56 514 PRO A O 1
ATOM 4006 N N . HIS A 1 515 ? 13.708 28.342 6.654 1.00 86.75 515 HIS A N 1
ATOM 4007 C CA . HIS A 1 515 ? 13.536 29.571 7.422 1.00 86.75 515 HIS A CA 1
ATOM 4008 C C . HIS A 1 515 ? 12.224 29.534 8.210 1.00 86.75 515 HIS A C 1
ATOM 4010 O O . HIS A 1 515 ? 11.339 28.716 7.949 1.00 86.75 515 HIS A O 1
ATOM 4016 N N . ARG A 1 516 ? 12.091 30.435 9.190 1.00 88.75 516 ARG A N 1
ATOM 4017 C CA . ARG A 1 516 ? 10.835 30.608 9.929 1.00 88.75 516 ARG A CA 1
ATOM 4018 C C . ARG A 1 516 ? 9.729 31.058 8.980 1.00 88.75 516 ARG A C 1
ATOM 4020 O O . ARG A 1 516 ? 9.903 32.056 8.284 1.00 88.75 516 ARG A O 1
ATOM 4027 N N . ILE A 1 517 ? 8.609 30.347 8.995 1.00 87.38 517 ILE A N 1
ATOM 4028 C CA . ILE A 1 517 ? 7.409 30.697 8.232 1.00 87.38 517 ILE A CA 1
ATOM 4029 C C . ILE A 1 517 ? 6.841 31.998 8.801 1.00 87.38 517 ILE A C 1
ATOM 4031 O O . ILE A 1 517 ? 6.731 32.146 10.020 1.00 87.38 517 ILE A O 1
ATOM 4035 N N . ARG A 1 518 ? 6.504 32.950 7.926 1.00 84.38 518 ARG A N 1
ATOM 4036 C CA . ARG A 1 518 ? 5.992 34.274 8.327 1.00 84.38 518 ARG A CA 1
ATOM 4037 C C . ARG A 1 518 ? 4.575 34.523 7.836 1.00 84.38 518 ARG A C 1
ATOM 4039 O O . ARG A 1 518 ? 3.874 35.346 8.413 1.00 84.38 518 ARG A O 1
ATOM 4046 N N . SER A 1 519 ? 4.147 33.811 6.798 1.00 77.94 519 SER A N 1
ATOM 4047 C CA . SER A 1 519 ? 2.806 33.915 6.240 1.00 77.94 519 SER A CA 1
ATOM 4048 C C . SER A 1 519 ? 2.211 32.539 5.967 1.00 77.94 519 SER A C 1
ATOM 4050 O O . SER A 1 519 ? 2.893 31.601 5.559 1.00 77.94 519 SER A O 1
ATOM 4052 N N . LYS A 1 520 ? 0.886 32.429 6.098 1.00 68.44 520 LYS A N 1
ATOM 4053 C CA . LYS A 1 520 ? 0.133 31.243 5.659 1.00 68.44 520 LYS A CA 1
ATOM 4054 C C . LYS A 1 520 ? 0.257 30.982 4.153 1.00 68.44 520 LYS A C 1
ATOM 4056 O O . LYS A 1 520 ? -0.026 29.872 3.692 1.00 68.44 520 LYS A O 1
ATOM 4061 N N . ASP A 1 521 ? 0.627 32.002 3.377 1.00 67.56 521 ASP A N 1
ATOM 4062 C CA . ASP A 1 521 ? 0.824 31.888 1.934 1.00 67.56 521 ASP A CA 1
ATOM 4063 C C . ASP A 1 521 ? 2.190 31.308 1.547 1.00 67.56 521 ASP A C 1
ATOM 4065 O O . ASP A 1 521 ? 2.293 30.741 0.460 1.00 67.56 521 ASP A O 1
ATOM 4069 N N . ASP A 1 522 ? 3.168 31.284 2.462 1.00 65.69 522 ASP A N 1
ATOM 4070 C CA . ASP A 1 522 ? 4.466 30.618 2.248 1.00 65.69 522 ASP A CA 1
ATOM 4071 C C . ASP A 1 522 ? 4.289 29.110 1.970 1.00 65.69 522 ASP A C 1
ATOM 4073 O O . ASP A 1 522 ? 5.114 28.481 1.317 1.00 65.69 522 ASP A O 1
ATOM 4077 N N . ILE A 1 523 ? 3.164 28.534 2.413 1.00 64.50 523 ILE A N 1
ATOM 4078 C CA . ILE A 1 523 ? 2.827 27.103 2.314 1.00 64.50 523 ILE A CA 1
ATOM 4079 C C . ILE A 1 523 ? 1.747 26.842 1.235 1.00 64.50 523 ILE A C 1
ATOM 4081 O O . ILE A 1 523 ? 1.235 25.730 1.088 1.00 64.50 523 ILE A O 1
ATOM 4085 N N . ARG A 1 524 ? 1.348 27.869 0.467 1.00 57.28 524 ARG A N 1
ATOM 4086 C CA . ARG A 1 524 ? 0.194 27.823 -0.455 1.00 57.28 524 ARG A CA 1
ATOM 4087 C C . ARG A 1 524 ? 0.387 26.882 -1.649 1.00 57.28 524 ARG A C 1
ATOM 4089 O O . ARG A 1 524 ? -0.573 26.238 -2.052 1.00 57.28 524 ARG A O 1
ATOM 4096 N N . LEU A 1 525 ? 1.601 26.793 -2.198 1.00 47.97 525 LEU A N 1
ATOM 4097 C CA . LEU A 1 525 ? 1.910 25.994 -3.399 1.00 47.97 525 LEU A CA 1
ATOM 4098 C C . LEU A 1 525 ? 2.128 24.497 -3.113 1.00 47.97 525 LEU A C 1
ATOM 4100 O O . LEU A 1 525 ? 2.161 23.691 -4.034 1.00 47.97 525 LEU A O 1
ATOM 4104 N N . GLN A 1 526 ? 2.274 24.118 -1.843 1.00 52.69 526 GLN A N 1
ATOM 4105 C CA . GLN A 1 526 ? 2.686 22.768 -1.438 1.00 52.69 526 GLN A CA 1
ATOM 4106 C C . GLN A 1 526 ? 1.569 21.954 -0.763 1.00 52.69 526 GLN A C 1
ATOM 4108 O O . GLN A 1 526 ? 1.711 20.744 -0.576 1.00 52.69 526 GLN A O 1
ATOM 4113 N N . LEU A 1 527 ? 0.462 22.606 -0.387 1.00 50.97 527 LEU A N 1
ATOM 4114 C CA . LEU A 1 527 ? -0.734 21.967 0.177 1.00 50.97 527 LEU A CA 1
ATOM 4115 C C . LEU A 1 527 ? -1.875 21.809 -0.843 1.00 50.97 527 LEU A C 1
ATOM 4117 O O . LEU A 1 527 ? -2.840 21.104 -0.545 1.00 50.97 527 LEU A O 1
ATOM 4121 N N . SER A 1 528 ? -1.775 22.430 -2.028 1.00 44.47 528 SER A N 1
ATOM 4122 C CA . SER A 1 528 ? -2.766 22.296 -3.099 1.00 44.47 528 SER A CA 1
ATOM 4123 C C . SER A 1 528 ? -2.730 20.882 -3.685 1.00 44.47 528 SER A C 1
ATOM 4125 O O . SER A 1 528 ? -1.728 20.464 -4.270 1.00 44.47 528 SER A O 1
ATOM 4127 N N . TYR A 1 529 ? -3.822 20.141 -3.509 1.00 46.88 529 TYR A N 1
ATOM 4128 C CA . TYR A 1 529 ? -4.029 18.835 -4.135 1.00 46.88 529 TYR A CA 1
ATOM 4129 C C . TYR A 1 529 ? -4.279 19.003 -5.644 1.00 46.88 529 TYR A C 1
ATOM 4131 O O . TYR A 1 529 ? -4.878 19.990 -6.067 1.00 46.88 529 TYR A O 1
ATOM 4139 N N . ASP A 1 530 ? -3.798 18.048 -6.447 1.00 36.59 530 ASP A N 1
ATOM 4140 C CA . ASP A 1 530 ? -3.974 18.019 -7.905 1.00 36.59 530 ASP A CA 1
ATOM 4141 C C . ASP A 1 530 ? -5.453 18.168 -8.285 1.00 36.59 530 ASP A C 1
ATOM 4143 O O . ASP A 1 530 ? -6.286 17.349 -7.903 1.00 36.59 530 ASP A O 1
ATOM 4147 N N . SER A 1 531 ? -5.768 19.161 -9.114 1.00 33.72 531 SER A N 1
ATOM 4148 C CA . SER A 1 531 ? -7.093 19.354 -9.712 1.00 33.72 531 SER A CA 1
ATOM 4149 C C . SER A 1 531 ? -7.424 18.336 -10.816 1.00 33.72 531 SER A C 1
ATOM 4151 O O . SER A 1 531 ? -8.478 18.439 -11.436 1.00 33.72 531 SER A O 1
ATOM 4153 N N . ASN A 1 532 ? -6.540 17.363 -11.067 1.00 35.25 532 ASN A N 1
ATOM 4154 C CA . ASN A 1 532 ? -6.745 16.267 -12.019 1.00 35.25 532 ASN A CA 1
ATOM 4155 C C . ASN A 1 532 ? -7.218 14.959 -11.360 1.00 35.25 532 ASN A C 1
ATOM 4157 O O . ASN A 1 532 ? -7.437 13.970 -12.061 1.00 35.25 532 ASN A O 1
ATOM 4161 N N . ASP A 1 533 ? -7.425 14.947 -10.040 1.00 33.53 533 ASP A N 1
ATOM 4162 C CA . ASP A 1 533 ? -8.126 13.854 -9.367 1.00 33.53 533 ASP A CA 1
ATOM 4163 C C . ASP A 1 533 ? -9.640 14.054 -9.559 1.00 33.53 533 ASP A C 1
ATOM 4165 O O . ASP A 1 533 ? -10.311 14.790 -8.839 1.00 33.53 533 ASP A O 1
ATOM 4169 N N . THR A 1 534 ? -10.184 13.463 -10.622 1.00 29.16 534 THR A N 1
ATOM 4170 C CA . THR A 1 534 ? -11.592 13.580 -11.054 1.00 29.16 534 THR A CA 1
ATOM 4171 C C . THR A 1 534 ? -12.555 12.734 -10.214 1.00 29.16 534 THR A C 1
ATOM 4173 O O . THR A 1 534 ? -13.589 12.272 -10.692 1.00 29.16 534 THR A O 1
ATOM 4176 N N . VAL A 1 535 ? -12.261 12.561 -8.928 1.00 30.08 535 VAL A N 1
ATOM 4177 C CA . VAL A 1 535 ? -13.174 11.957 -7.957 1.00 30.08 535 VAL A CA 1
ATOM 4178 C C . VAL A 1 535 ? -13.475 13.011 -6.904 1.00 30.08 535 VAL A C 1
ATOM 4180 O O . VAL A 1 535 ? -12.579 13.679 -6.407 1.00 30.08 535 VAL A O 1
ATOM 4183 N N . HIS A 1 536 ? -14.754 13.190 -6.583 1.00 29.41 536 HIS A N 1
ATOM 4184 C CA . HIS A 1 536 ? -15.283 14.130 -5.595 1.00 29.41 536 HIS A CA 1
ATOM 4185 C C . HIS A 1 536 ? -14.713 13.957 -4.164 1.00 29.41 536 HIS A C 1
ATOM 4187 O O . HIS A 1 536 ? -15.456 13.691 -3.221 1.00 29.41 536 HIS A O 1
ATOM 4193 N N . THR A 1 537 ? -13.422 14.192 -3.930 1.00 30.45 537 THR A N 1
ATOM 4194 C CA . THR A 1 537 ? -12.887 14.424 -2.588 1.00 30.45 537 THR A CA 1
ATOM 4195 C C . THR A 1 537 ? -12.893 15.922 -2.341 1.00 30.45 537 THR A C 1
ATOM 4197 O O . THR A 1 537 ? -11.988 16.655 -2.734 1.00 30.45 537 THR A O 1
ATOM 4200 N N . LYS A 1 538 ? -13.960 16.402 -1.696 1.00 34.62 538 LYS A N 1
ATOM 4201 C CA . LYS A 1 538 ? -13.966 17.721 -1.055 1.00 34.62 538 LYS A CA 1
ATOM 4202 C C . LYS A 1 538 ? -12.652 17.911 -0.287 1.00 34.62 538 LYS A C 1
ATOM 4204 O O . LYS A 1 538 ? -12.238 17.016 0.443 1.00 34.62 538 LYS A O 1
ATOM 4209 N N . ASN A 1 539 ? -12.072 19.103 -0.416 1.00 41.06 539 ASN A N 1
ATOM 4210 C CA . ASN A 1 539 ? -10.915 19.646 0.308 1.00 41.06 539 ASN A CA 1
ATOM 4211 C C . ASN A 1 539 ? -11.073 19.613 1.846 1.00 41.06 539 ASN A C 1
ATOM 4213 O O . ASN A 1 539 ? -11.141 20.657 2.504 1.00 41.06 539 ASN A O 1
ATOM 4217 N N . ILE A 1 540 ? -11.169 18.431 2.452 1.00 39.50 540 ILE A N 1
ATOM 4218 C CA . ILE A 1 540 ? -11.299 18.271 3.899 1.00 39.50 540 ILE A CA 1
ATOM 4219 C C . ILE A 1 540 ? -9.886 18.262 4.483 1.00 39.50 540 ILE A C 1
ATOM 4221 O O . ILE A 1 540 ? -9.211 17.243 4.521 1.00 39.50 540 ILE A O 1
ATOM 4225 N N . GLY A 1 541 ? -9.420 19.434 4.913 1.00 57.66 541 GLY A N 1
ATOM 4226 C CA . GLY A 1 541 ? -8.204 19.553 5.721 1.00 57.66 541 GLY A CA 1
ATOM 4227 C C . GLY A 1 541 ? -7.409 20.823 5.465 1.00 57.66 541 GLY A C 1
ATOM 4228 O O . GLY A 1 541 ? -6.999 21.468 6.422 1.00 57.66 541 GLY A O 1
ATOM 4229 N N . GLU A 1 542 ? -7.265 21.247 4.206 1.00 68.56 542 GLU A N 1
ATOM 4230 C CA . GLU A 1 542 ? -6.387 22.370 3.840 1.00 68.56 542 GLU A CA 1
ATOM 4231 C C . GLU A 1 542 ? -6.793 23.674 4.541 1.00 68.56 542 GLU A C 1
ATOM 4233 O O . GLU A 1 542 ? -5.990 24.277 5.246 1.00 68.56 542 GLU A O 1
ATOM 4238 N N . LYS A 1 543 ? -8.067 24.075 4.440 1.00 73.69 543 LYS A N 1
ATOM 4239 C CA . LYS A 1 543 ? -8.566 25.297 5.096 1.00 73.69 543 LYS A CA 1
ATOM 4240 C C . LYS A 1 543 ? -8.386 25.259 6.617 1.00 73.69 543 LYS A C 1
ATOM 4242 O O . LYS A 1 543 ? -8.019 26.269 7.209 1.00 73.69 543 LYS A O 1
ATOM 4247 N N . LYS A 1 544 ? -8.618 24.099 7.245 1.00 80.88 544 LYS A N 1
ATOM 4248 C CA . LYS A 1 544 ? -8.466 23.923 8.699 1.00 80.88 544 LYS A CA 1
ATOM 4249 C C . LYS A 1 544 ? -6.997 23.987 9.116 1.00 80.88 544 LYS A C 1
ATOM 4251 O O . LYS A 1 544 ? -6.681 24.671 10.078 1.00 80.88 544 LYS A O 1
ATOM 4256 N N . ILE A 1 545 ? -6.101 23.329 8.382 1.00 84.56 545 ILE A N 1
ATOM 4257 C CA . ILE A 1 545 ? -4.656 23.363 8.642 1.00 84.56 545 ILE A CA 1
ATOM 4258 C C . ILE A 1 545 ? -4.117 24.780 8.464 1.00 84.56 545 ILE A C 1
ATOM 4260 O O . ILE A 1 545 ? -3.416 25.271 9.342 1.00 84.56 545 ILE A O 1
ATOM 4264 N N . ARG A 1 546 ? -4.498 25.471 7.382 1.00 83.38 546 ARG A N 1
ATOM 4265 C CA . ARG A 1 546 ? -4.101 26.868 7.155 1.00 83.38 546 ARG A CA 1
ATOM 4266 C C . ARG A 1 546 ? -4.579 27.776 8.285 1.00 83.38 546 ARG A C 1
ATOM 4268 O O . ARG A 1 546 ? -3.793 28.588 8.751 1.00 83.38 546 ARG A O 1
ATOM 4275 N N . ALA A 1 547 ? -5.805 27.586 8.776 1.00 86.88 547 ALA A N 1
ATOM 4276 C CA . ALA A 1 547 ? -6.311 28.325 9.931 1.00 86.88 547 ALA A CA 1
ATOM 4277 C C . ALA A 1 547 ? -5.506 28.045 11.215 1.00 86.88 547 ALA A C 1
ATOM 4279 O O . ALA A 1 547 ? -5.239 28.971 11.968 1.00 86.88 547 ALA A O 1
ATOM 4280 N N . LYS A 1 548 ? -5.071 26.799 11.452 1.00 91.12 548 LYS A N 1
ATOM 4281 C CA . LYS A 1 548 ? -4.213 26.451 12.601 1.00 91.12 548 LYS A CA 1
ATOM 4282 C C . LYS A 1 548 ? -2.807 27.040 12.501 1.00 91.12 548 LYS A C 1
ATOM 4284 O O . LYS A 1 548 ? -2.253 27.473 13.504 1.00 91.12 548 LYS A O 1
ATOM 4289 N N . ILE A 1 549 ? -2.237 27.075 11.300 1.00 88.94 549 ILE A N 1
ATOM 4290 C CA . ILE A 1 549 ? -0.940 27.716 11.060 1.00 88.94 549 ILE A CA 1
ATOM 4291 C C . ILE A 1 549 ? -1.069 29.232 11.233 1.00 88.94 549 ILE A C 1
ATOM 4293 O O . ILE A 1 549 ? -0.237 29.836 11.891 1.00 88.94 549 ILE A O 1
ATOM 4297 N N . GLU A 1 550 ? -2.130 29.842 10.709 1.00 89.75 550 GLU A N 1
ATOM 4298 C CA . GLU A 1 550 ? -2.424 31.265 10.902 1.00 89.75 550 GLU A CA 1
ATOM 4299 C C . GLU A 1 550 ? -2.645 31.618 12.380 1.00 89.75 550 GLU A C 1
ATOM 4301 O O . GLU A 1 550 ? -2.097 32.608 12.855 1.00 89.75 550 GLU A O 1
ATOM 4306 N N . GLU A 1 551 ? -3.368 30.782 13.132 1.00 93.50 551 GLU A N 1
ATOM 4307 C CA . GLU A 1 551 ? -3.500 30.904 14.589 1.00 93.50 551 GLU A CA 1
ATOM 4308 C C . GLU A 1 551 ? -2.119 30.925 15.261 1.00 93.50 551 GLU A C 1
ATOM 4310 O O . GLU A 1 551 ? -1.814 31.839 16.026 1.00 93.50 551 GLU A O 1
ATOM 4315 N N . TYR A 1 552 ? -1.250 29.973 14.912 1.00 93.56 552 TYR A N 1
ATOM 4316 C CA . TYR A 1 552 ? 0.106 29.924 15.447 1.00 93.56 552 TYR A CA 1
ATOM 4317 C C . TYR A 1 552 ? 0.936 31.160 15.079 1.00 93.56 552 TYR A C 1
ATOM 4319 O O . TYR A 1 552 ? 1.633 31.698 15.932 1.00 93.56 552 TYR A O 1
ATOM 4327 N N . LEU A 1 553 ? 0.861 31.638 13.835 1.00 90.69 553 LEU A N 1
ATOM 4328 C CA . LEU A 1 553 ? 1.601 32.824 13.394 1.00 90.69 553 LEU A CA 1
ATOM 4329 C C . LEU A 1 553 ? 1.139 34.098 14.119 1.00 90.69 553 LEU A C 1
ATOM 4331 O O . LEU A 1 553 ? 1.965 34.956 14.418 1.00 90.69 553 LEU A O 1
ATOM 4335 N N . ASN A 1 554 ? -0.154 34.205 14.435 1.00 92.50 554 ASN A N 1
ATOM 4336 C CA . ASN A 1 554 ? -0.719 35.368 15.120 1.00 92.50 554 ASN A CA 1
ATOM 4337 C C . ASN A 1 554 ? -0.470 35.355 16.635 1.00 92.50 554 ASN A C 1
ATOM 4339 O O . ASN A 1 554 ? -0.270 36.413 17.229 1.00 92.50 554 ASN A O 1
ATOM 4343 N N . TYR A 1 555 ? -0.514 34.179 17.268 1.00 93.19 555 TYR A N 1
ATOM 4344 C CA . TYR A 1 555 ? -0.531 34.058 18.733 1.00 93.19 555 TYR A CA 1
ATOM 4345 C C . TYR A 1 555 ? 0.670 33.308 19.324 1.00 93.19 555 TYR A C 1
ATOM 4347 O O . TYR A 1 555 ? 0.785 33.213 20.543 1.00 93.19 555 TYR A O 1
ATOM 4355 N N . GLY A 1 556 ? 1.546 32.737 18.493 1.00 91.88 556 GLY A N 1
ATOM 4356 C CA . GLY A 1 556 ? 2.680 31.903 18.912 1.00 91.88 556 GLY A CA 1
ATOM 4357 C C . GLY A 1 556 ? 2.294 30.511 19.426 1.00 91.88 556 GLY A C 1
ATOM 4358 O O . GLY A 1 556 ? 3.160 29.765 19.882 1.00 91.88 556 GLY A O 1
ATOM 4359 N N . ARG A 1 557 ? 1.005 30.154 19.368 1.00 93.69 557 ARG A N 1
ATOM 4360 C CA . ARG A 1 557 ? 0.442 28.920 19.928 1.00 93.69 557 ARG A CA 1
ATOM 4361 C C . ARG A 1 557 ? -0.786 28.462 19.149 1.00 93.69 557 ARG A C 1
ATOM 4363 O O . ARG A 1 557 ? -1.446 29.262 18.493 1.00 93.69 557 ARG A O 1
ATOM 4370 N N . ILE A 1 558 ? -1.104 27.173 19.252 1.00 95.62 558 ILE A N 1
ATOM 4371 C CA . ILE A 1 558 ? -2.374 26.613 18.779 1.00 95.62 558 ILE A CA 1
ATOM 4372 C C . ILE A 1 558 ? -3.188 26.229 20.012 1.00 95.62 558 ILE A C 1
ATOM 4374 O O . ILE A 1 558 ? -2.854 25.263 20.695 1.00 95.62 558 ILE A O 1
ATOM 4378 N N . SER A 1 559 ? -4.274 26.952 20.280 1.00 95.00 559 SER A N 1
ATOM 4379 C CA . SER A 1 559 ? -5.061 26.833 21.518 1.00 95.00 559 SER A CA 1
ATOM 4380 C C . SER A 1 559 ? -5.611 25.421 21.728 1.00 95.00 559 SER A C 1
ATOM 4382 O O . SER A 1 559 ? -5.643 24.911 22.844 1.00 95.00 559 SER A O 1
ATOM 4384 N N . GLU A 1 560 ? -6.015 24.757 20.642 1.00 94.38 560 GLU A N 1
ATOM 4385 C CA . GLU A 1 560 ? -6.469 23.362 20.690 1.00 94.38 560 GLU A CA 1
ATOM 4386 C C . GLU A 1 560 ? -5.338 22.406 21.094 1.00 94.38 560 GLU A C 1
ATOM 4388 O O . GLU A 1 560 ? -5.566 21.517 21.909 1.00 94.38 560 GLU A O 1
ATOM 4393 N N . ALA A 1 561 ? -4.121 22.608 20.576 1.00 94.06 561 ALA A N 1
ATOM 4394 C CA . ALA A 1 561 ? -2.971 21.773 20.916 1.00 94.06 561 ALA A CA 1
ATOM 4395 C C . ALA A 1 561 ? -2.578 21.947 22.391 1.00 94.06 561 ALA A C 1
ATOM 4397 O O . ALA A 1 561 ? -2.371 20.954 23.080 1.00 94.06 561 ALA A O 1
ATOM 4398 N N . GLU A 1 562 ? -2.569 23.180 22.907 1.00 93.81 562 GLU A N 1
ATOM 4399 C CA . GLU A 1 562 ? -2.321 23.444 24.333 1.00 93.81 562 GLU A CA 1
ATOM 4400 C C . GLU A 1 562 ? -3.395 22.826 25.233 1.00 93.81 562 GLU A C 1
ATOM 4402 O O . GLU A 1 562 ? -3.086 22.257 26.279 1.00 93.81 562 GLU A O 1
ATOM 4407 N N . THR A 1 563 ? -4.664 22.907 24.825 1.00 93.69 563 THR A N 1
ATOM 4408 C CA . THR A 1 563 ? -5.778 22.308 25.576 1.00 93.69 563 THR A CA 1
ATOM 4409 C C . THR A 1 563 ? -5.628 20.789 25.652 1.00 93.69 563 THR A C 1
ATOM 4411 O O . THR A 1 563 ? -5.793 20.202 26.721 1.00 93.69 563 THR A O 1
ATOM 4414 N N . ILE A 1 564 ? -5.279 20.151 24.531 1.00 90.44 564 ILE A N 1
ATOM 4415 C CA . ILE A 1 564 ? -5.029 18.708 24.463 1.00 90.44 564 ILE A CA 1
ATOM 4416 C C . ILE A 1 564 ? -3.825 18.340 25.332 1.00 90.44 564 ILE A C 1
ATOM 4418 O O . ILE A 1 564 ? -3.943 17.468 26.185 1.00 90.44 564 ILE A O 1
ATOM 4422 N N . GLN A 1 565 ? -2.695 19.029 25.179 1.00 89.00 565 GLN A N 1
ATOM 4423 C CA . GLN A 1 565 ? -1.464 18.732 25.915 1.00 89.00 565 GLN A CA 1
ATOM 4424 C C . GLN A 1 565 ? -1.639 18.846 27.437 1.00 89.00 565 GLN A C 1
ATOM 4426 O O . GLN A 1 565 ? -1.072 18.059 28.197 1.00 89.00 565 GLN A O 1
ATOM 4431 N N . ASN A 1 566 ? -2.452 19.802 27.891 1.00 89.38 566 ASN A N 1
ATOM 4432 C CA . ASN A 1 566 ? -2.717 20.017 29.310 1.00 89.38 566 ASN A CA 1
ATOM 4433 C C . ASN A 1 566 ? -3.823 19.113 29.882 1.00 89.38 566 ASN A C 1
ATOM 4435 O O . ASN A 1 566 ? -3.978 19.055 31.103 1.00 89.38 566 ASN A O 1
ATOM 4439 N N . SER A 1 567 ? -4.556 18.377 29.041 1.00 86.94 567 SER A N 1
ATOM 4440 C CA . SER A 1 567 ? -5.612 17.461 29.475 1.00 86.94 567 SER A CA 1
ATOM 4441 C C . SER A 1 567 ? -5.046 16.277 30.280 1.00 86.94 567 SER A C 1
ATOM 4443 O O . SER A 1 567 ? -4.171 15.567 29.774 1.00 86.94 567 SER A O 1
ATOM 4445 N N . PRO A 1 568 ? -5.573 15.982 31.487 1.00 84.94 568 PRO A N 1
ATOM 4446 C CA . PRO A 1 568 ? -5.205 14.781 32.243 1.00 84.94 568 PRO A CA 1
ATOM 4447 C C . PRO A 1 568 ? -5.411 13.487 31.446 1.00 84.94 568 PRO A C 1
ATOM 4449 O O . PRO A 1 568 ? -4.543 12.619 31.446 1.00 84.94 568 PRO A O 1
ATOM 4452 N N . SER A 1 569 ? -6.510 13.390 30.689 1.00 81.31 569 SER A N 1
ATOM 4453 C CA . SER A 1 569 ? -6.798 12.227 29.842 1.00 81.31 569 SER A CA 1
ATOM 4454 C C . SER A 1 569 ? -5.762 12.046 28.734 1.00 81.31 569 SER A C 1
ATOM 4456 O O . SER A 1 569 ? -5.401 10.918 28.423 1.00 81.31 569 SER A O 1
ATOM 4458 N N . HIS A 1 570 ? -5.247 13.136 28.155 1.00 83.38 570 HIS A N 1
ATOM 4459 C CA . HIS A 1 570 ? -4.206 13.048 27.129 1.00 83.38 570 HIS A CA 1
ATOM 4460 C C . HIS A 1 570 ? -2.844 12.647 27.715 1.00 83.38 570 HIS A C 1
ATOM 4462 O O . HIS A 1 570 ? -2.118 11.864 27.107 1.00 83.38 570 HIS A O 1
ATOM 4468 N N . LYS A 1 571 ? -2.511 13.128 28.921 1.00 84.88 571 LYS A N 1
ATOM 4469 C CA . LYS A 1 571 ? -1.302 12.702 29.647 1.00 84.88 571 LYS A CA 1
ATOM 4470 C C . LYS A 1 571 ? -1.346 11.210 29.971 1.00 84.88 571 LYS A C 1
ATOM 4472 O O . LYS A 1 571 ? -0.385 10.502 29.687 1.00 84.88 571 LYS A O 1
ATOM 4477 N N . LEU A 1 572 ? -2.482 10.729 30.479 1.00 85.81 572 LEU A N 1
ATOM 4478 C CA . LEU A 1 572 ? -2.697 9.307 30.736 1.00 85.81 572 LEU A CA 1
ATOM 4479 C C . LEU A 1 572 ? -2.668 8.484 29.440 1.00 85.81 572 LEU A C 1
ATOM 4481 O O . LEU A 1 572 ? -2.038 7.436 29.402 1.00 85.81 572 LEU A O 1
ATOM 4485 N N . TYR A 1 573 ? -3.289 8.972 28.363 1.00 87.38 573 TYR A N 1
ATOM 4486 C CA . TYR A 1 573 ? -3.237 8.338 27.043 1.00 87.38 573 TYR A CA 1
ATOM 4487 C C . TYR A 1 573 ? -1.797 8.154 26.537 1.00 87.38 573 TYR A C 1
ATOM 4489 O O . TYR A 1 573 ? -1.452 7.070 26.071 1.00 87.38 573 TYR A O 1
ATOM 4497 N N . ASN A 1 574 ? -0.949 9.182 26.646 1.00 83.56 574 ASN A N 1
ATOM 4498 C CA . ASN A 1 574 ? 0.447 9.094 26.211 1.00 83.56 574 ASN A CA 1
ATOM 4499 C C . ASN A 1 574 ? 1.242 8.092 27.061 1.00 83.56 574 ASN A C 1
ATOM 4501 O O . ASN A 1 574 ? 1.961 7.276 26.494 1.00 83.56 574 ASN A O 1
ATOM 4505 N N . ALA A 1 575 ? 1.042 8.101 28.383 1.00 83.50 575 ALA A N 1
ATOM 4506 C CA . ALA A 1 575 ? 1.655 7.142 29.306 1.00 83.50 575 ALA A CA 1
ATOM 4507 C C . ALA A 1 575 ? 1.136 5.701 29.117 1.00 83.50 575 ALA A C 1
ATOM 4509 O O . ALA A 1 575 ? 1.801 4.735 29.458 1.00 83.50 575 ALA A O 1
ATOM 4510 N N . LEU A 1 576 ? -0.071 5.527 28.574 1.00 86.81 576 LEU A N 1
ATOM 4511 C CA . LEU A 1 576 ? -0.591 4.214 28.196 1.00 86.81 576 LEU A CA 1
ATOM 4512 C C . LEU A 1 576 ? -0.003 3.732 26.870 1.00 86.81 576 LEU A C 1
ATOM 4514 O O . LEU A 1 576 ? 0.257 2.546 26.725 1.00 86.81 576 LEU A O 1
ATOM 4518 N N . CYS A 1 577 ? 0.223 4.631 25.909 1.00 83.31 577 CYS A N 1
ATOM 4519 C CA . CYS A 1 577 ? 0.830 4.282 24.621 1.00 83.31 577 CYS A CA 1
ATOM 4520 C C . CYS A 1 577 ? 2.310 3.880 24.731 1.00 83.31 577 CYS A C 1
ATOM 4522 O O . CYS A 1 577 ? 2.836 3.289 23.789 1.00 83.31 577 CYS A O 1
ATOM 4524 N N . SER A 1 578 ? 2.992 4.225 25.826 1.00 80.25 578 SER A N 1
ATOM 4525 C CA . SER A 1 578 ? 4.358 3.766 26.106 1.00 80.25 578 SER A CA 1
ATOM 4526 C C . SER A 1 578 ? 4.403 2.365 26.716 1.00 80.25 578 SER A C 1
ATOM 4528 O O . SER A 1 578 ? 5.449 1.714 26.681 1.00 80.25 578 SER A O 1
ATOM 4530 N N . ILE A 1 579 ? 3.272 1.865 27.223 1.00 83.56 579 ILE A N 1
ATOM 4531 C CA . ILE A 1 579 ? 3.164 0.506 27.737 1.00 83.56 579 ILE A CA 1
ATOM 4532 C C . ILE A 1 579 ? 3.074 -0.483 26.576 1.00 83.56 579 ILE A C 1
ATOM 4534 O O . ILE A 1 579 ? 2.232 -0.387 25.678 1.00 83.56 579 ILE A O 1
ATOM 4538 N N . GLN A 1 580 ? 3.943 -1.487 26.623 1.00 74.56 580 GLN A N 1
ATOM 4539 C CA . GLN A 1 580 ? 3.985 -2.557 25.639 1.00 74.56 580 GLN A CA 1
ATOM 4540 C C . GLN A 1 580 ? 2.624 -3.272 25.531 1.00 74.56 580 GLN A C 1
ATOM 4542 O O . GLN A 1 580 ? 2.000 -3.615 26.529 1.00 74.56 580 GLN A O 1
ATOM 4547 N N . GLY A 1 581 ? 2.164 -3.523 24.301 1.00 71.75 581 GLY A N 1
ATOM 4548 C CA . GLY A 1 581 ? 0.887 -4.200 24.037 1.00 71.75 581 GLY A CA 1
ATOM 4549 C C . GLY A 1 581 ? -0.345 -3.289 24.114 1.00 71.75 581 GLY A C 1
ATOM 4550 O O . GLY A 1 581 ? -1.438 -3.704 23.724 1.00 71.75 581 GLY A O 1
ATOM 4551 N N . ILE A 1 582 ? -0.187 -2.029 24.533 1.00 82.56 582 ILE A N 1
ATOM 4552 C CA . ILE A 1 582 ? -1.270 -1.044 24.557 1.00 82.56 582 ILE A CA 1
ATOM 4553 C C . ILE A 1 582 ? -1.143 -0.112 23.348 1.00 82.56 582 ILE A C 1
ATOM 4555 O O . ILE A 1 582 ? -0.418 0.877 23.342 1.00 82.56 582 ILE A O 1
ATOM 4559 N N . GLY A 1 583 ? -1.894 -0.428 22.291 1.00 78.81 583 GLY A N 1
ATOM 4560 C CA . GLY A 1 583 ? -2.006 0.443 21.121 1.00 78.81 583 GLY A CA 1
ATOM 4561 C C . GLY A 1 583 ? -2.880 1.688 21.367 1.00 78.81 583 GLY A C 1
ATOM 4562 O O . GLY A 1 583 ? -3.633 1.731 22.345 1.00 78.81 583 GLY A O 1
ATOM 4563 N N . PRO A 1 584 ? -2.881 2.665 20.434 1.00 78.75 584 PRO A N 1
ATOM 4564 C CA . PRO A 1 584 ? -3.653 3.910 20.532 1.00 78.75 584 PRO A CA 1
ATOM 4565 C C . PRO A 1 584 ? -5.125 3.719 20.909 1.00 78.75 584 PRO A C 1
ATOM 4567 O O . PRO A 1 584 ? -5.657 4.440 21.745 1.00 78.75 584 PRO A O 1
ATOM 4570 N N . ARG A 1 585 ? -5.791 2.709 20.340 1.00 80.25 585 ARG A N 1
ATOM 4571 C CA . ARG A 1 585 ? -7.198 2.423 20.641 1.00 80.25 585 ARG A CA 1
ATOM 4572 C C . ARG A 1 585 ? -7.407 2.026 22.104 1.00 80.25 585 ARG A C 1
ATOM 4574 O O . ARG A 1 585 ? -8.231 2.626 22.785 1.00 80.25 585 ARG A O 1
ATOM 4581 N N . ARG A 1 586 ? -6.630 1.057 22.599 1.00 85.38 586 ARG A N 1
ATOM 4582 C CA . ARG A 1 586 ? -6.719 0.590 23.991 1.00 85.38 586 ARG A CA 1
ATOM 4583 C C . ARG A 1 586 ? -6.303 1.690 24.969 1.00 85.38 586 ARG A C 1
ATOM 4585 O O . ARG A 1 586 ? -6.965 1.875 25.983 1.00 85.38 586 ARG A O 1
ATOM 4592 N N . ALA A 1 587 ? -5.266 2.465 24.644 1.00 86.94 587 ALA A N 1
ATOM 4593 C CA . ALA A 1 587 ? -4.871 3.635 25.428 1.00 86.94 587 ALA A CA 1
ATOM 4594 C C . ALA A 1 587 ? -6.002 4.673 25.509 1.00 86.94 587 ALA A C 1
ATOM 4596 O O . ALA A 1 587 ? -6.270 5.223 26.578 1.00 86.94 587 ALA A O 1
ATOM 4597 N N . TYR A 1 588 ? -6.702 4.919 24.398 1.00 84.81 588 TYR A N 1
ATOM 4598 C CA . TYR A 1 588 ? -7.837 5.837 24.360 1.00 84.81 588 TYR A CA 1
ATOM 4599 C C . TYR A 1 588 ? -9.003 5.332 25.214 1.00 84.81 588 TYR A C 1
ATOM 4601 O O . TYR A 1 588 ? -9.502 6.080 26.055 1.00 84.81 588 TYR A O 1
ATOM 4609 N N . GLU A 1 589 ? -9.387 4.062 25.064 1.00 85.56 589 GLU A N 1
ATOM 4610 C CA . GLU A 1 589 ? -10.434 3.411 25.863 1.00 85.56 589 GLU A CA 1
ATOM 4611 C C . GLU A 1 589 ? -10.121 3.502 27.366 1.00 85.56 589 GLU A C 1
ATOM 4613 O O . GLU A 1 589 ? -10.937 4.012 28.137 1.00 85.56 589 GLU A O 1
ATOM 4618 N N . LEU A 1 590 ? -8.907 3.116 27.772 1.00 87.69 590 LEU A N 1
ATOM 4619 C CA . LEU A 1 590 ? -8.459 3.146 29.167 1.00 87.69 590 LEU A CA 1
ATOM 4620 C C . LEU A 1 590 ? -8.402 4.568 29.739 1.00 87.69 590 LEU A C 1
ATOM 4622 O O . LEU A 1 590 ? -8.879 4.792 30.853 1.00 87.69 590 LEU A O 1
ATOM 4626 N N . SER A 1 591 ? -7.922 5.550 28.968 1.00 85.75 591 SER A N 1
ATOM 4627 C CA . SER A 1 591 ? -7.857 6.958 29.401 1.00 85.75 591 SER A CA 1
ATOM 4628 C C . SER A 1 591 ? -9.231 7.593 29.670 1.00 85.75 591 SER A C 1
ATOM 4630 O O . SER A 1 591 ? -9.322 8.652 30.293 1.00 85.75 591 SER A O 1
ATOM 4632 N N . ARG A 1 592 ? -10.313 6.952 29.200 1.00 82.88 592 ARG A N 1
ATOM 4633 C CA . ARG A 1 592 ? -11.704 7.402 29.356 1.00 82.88 592 ARG A CA 1
ATOM 4634 C C . ARG A 1 592 ? -12.506 6.601 30.380 1.00 82.88 592 ARG A C 1
ATOM 4636 O O . ARG A 1 592 ? -13.669 6.922 30.605 1.00 82.88 592 ARG A O 1
ATOM 4643 N N . THR A 1 593 ? -11.892 5.631 31.058 1.00 83.31 593 THR A N 1
ATOM 4644 C CA . THR A 1 593 ? -12.510 4.867 32.165 1.00 83.31 593 THR A CA 1
ATOM 4645 C C . THR A 1 593 ? -12.671 5.677 33.462 1.00 83.31 593 THR A C 1
ATOM 4647 O O . THR A 1 593 ? -13.063 5.137 34.498 1.00 83.31 593 THR A O 1
ATOM 4650 N N . GLY A 1 594 ? -12.327 6.969 33.436 1.00 82.25 594 GLY A N 1
ATOM 4651 C CA . GLY A 1 594 ? -12.318 7.852 34.601 1.00 82.25 594 GLY A CA 1
ATOM 4652 C C . GLY A 1 594 ? -11.079 7.711 35.487 1.00 82.25 594 GLY A C 1
ATOM 4653 O O . GLY A 1 594 ? -11.002 8.408 36.491 1.00 82.25 594 GLY A O 1
ATOM 4654 N N . ALA A 1 595 ? -10.124 6.843 35.131 1.00 84.50 595 ALA A N 1
ATOM 4655 C CA . ALA A 1 595 ? -8.838 6.771 35.815 1.00 84.50 595 ALA A CA 1
ATOM 4656 C C . ALA A 1 595 ? -8.009 8.040 35.570 1.00 84.50 595 ALA A C 1
ATOM 4658 O O . ALA A 1 595 ? -8.017 8.612 34.477 1.00 84.50 595 ALA A O 1
ATOM 4659 N N . SER A 1 596 ? -7.285 8.468 36.598 1.00 84.50 596 SER A N 1
ATOM 4660 C CA . SER A 1 596 ? -6.472 9.688 36.601 1.00 84.50 596 SER A CA 1
ATOM 4661 C C . SER A 1 596 ? -4.967 9.420 36.483 1.00 84.50 596 SER A C 1
ATOM 4663 O O . SER A 1 596 ? -4.200 10.336 36.184 1.00 84.50 596 SER A O 1
ATOM 4665 N N . SER A 1 597 ? -4.536 8.170 36.685 1.00 88.75 597 SER A N 1
ATOM 4666 C CA . SER A 1 597 ? -3.130 7.753 36.659 1.00 88.75 597 SER A CA 1
ATOM 4667 C C . SER A 1 597 ? -2.966 6.290 36.226 1.00 88.75 597 SER A C 1
ATOM 4669 O O . SER A 1 597 ? -3.928 5.521 36.229 1.00 88.75 597 SER A O 1
ATOM 4671 N N . LEU A 1 598 ? -1.734 5.891 35.878 1.00 88.69 598 LEU A N 1
ATOM 4672 C CA . LEU A 1 598 ? -1.400 4.484 35.626 1.00 88.69 598 LEU A CA 1
ATOM 4673 C C . LEU A 1 598 ? -1.564 3.622 36.888 1.00 88.69 598 LEU A C 1
ATOM 4675 O O . LEU A 1 598 ? -2.057 2.506 36.785 1.00 88.69 598 LEU A O 1
ATOM 4679 N N . GLY A 1 599 ? -1.223 4.143 38.073 1.00 88.19 599 GLY A N 1
ATOM 4680 C CA . GLY A 1 599 ? -1.355 3.405 39.337 1.00 88.19 599 GLY A CA 1
ATOM 4681 C C . GLY A 1 599 ? -2.799 2.992 39.629 1.00 88.19 599 GLY A C 1
ATOM 4682 O O . GLY A 1 599 ? -3.063 1.846 39.970 1.00 88.19 599 GLY A O 1
ATOM 4683 N N . GLU A 1 600 ? -3.755 3.879 39.360 1.00 89.06 600 GLU A N 1
ATOM 4684 C CA . GLU A 1 600 ? -5.180 3.564 39.495 1.00 89.06 600 GLU A CA 1
ATOM 4685 C C . GLU A 1 600 ? -5.631 2.467 38.508 1.00 89.06 600 GLU A C 1
ATOM 4687 O O . GLU A 1 600 ? -6.486 1.642 38.824 1.00 89.06 600 GLU A O 1
ATOM 4692 N N . LEU A 1 601 ? -5.045 2.413 37.306 1.00 90.19 601 LEU A N 1
ATOM 4693 C CA . LEU A 1 601 ? -5.312 1.338 36.344 1.00 90.19 601 LEU A CA 1
ATOM 4694 C C . LEU A 1 601 ? -4.670 0.004 36.757 1.00 90.19 601 LEU A C 1
ATOM 4696 O O . LEU A 1 601 ? -5.241 -1.045 36.446 1.00 90.19 601 LEU A O 1
ATOM 4700 N N . VAL A 1 602 ? -3.537 0.038 37.467 1.00 91.75 602 VAL A N 1
ATOM 4701 C CA . VAL A 1 602 ? -2.922 -1.144 38.095 1.00 91.75 602 VAL A CA 1
ATOM 4702 C C . VAL A 1 602 ? -3.828 -1.687 39.201 1.00 91.75 602 VAL A C 1
ATOM 4704 O O . VAL A 1 602 ? -4.147 -2.872 39.197 1.00 91.75 602 VAL A O 1
ATOM 4707 N N . GLU A 1 603 ? -4.323 -0.828 40.096 1.00 90.31 603 GLU A N 1
ATOM 4708 C CA . GLU A 1 603 ? -5.257 -1.216 41.169 1.00 90.31 603 GLU A CA 1
ATOM 4709 C C . GLU A 1 603 ? -6.556 -1.827 40.623 1.00 90.31 603 GLU A C 1
ATOM 4711 O O . GLU A 1 603 ? -7.095 -2.779 41.185 1.00 90.31 603 GLU A O 1
ATOM 4716 N N . ARG A 1 604 ? -7.040 -1.315 39.485 1.00 90.06 604 ARG A N 1
ATOM 4717 C CA . ARG A 1 604 ? -8.212 -1.840 38.766 1.00 90.06 604 ARG A CA 1
ATOM 4718 C C . ARG A 1 604 ? -7.927 -3.129 37.979 1.00 90.06 604 ARG A C 1
ATOM 4720 O O . ARG A 1 604 ? -8.832 -3.627 37.311 1.00 90.06 604 ARG A O 1
ATOM 4727 N N . GLY A 1 605 ? -6.691 -3.631 37.974 1.00 86.62 605 GLY A N 1
ATOM 4728 C CA . GLY A 1 605 ? -6.282 -4.817 37.213 1.00 86.62 605 GLY A CA 1
ATOM 4729 C C . GLY A 1 605 ? -6.353 -4.649 35.691 1.00 86.62 605 GLY A C 1
ATOM 4730 O O . GLY A 1 605 ? -6.419 -5.634 34.962 1.00 86.62 605 GLY A O 1
ATOM 4731 N N . SER A 1 606 ? -6.383 -3.410 35.188 1.00 86.75 606 SER A N 1
ATOM 4732 C CA . SER A 1 606 ? -6.468 -3.122 33.746 1.00 86.75 606 SER A CA 1
ATOM 4733 C C . SER A 1 606 ? -5.111 -3.219 33.035 1.00 86.75 606 SER A C 1
ATOM 4735 O O . SER A 1 606 ? -5.069 -3.447 31.820 1.00 86.75 606 SER A O 1
ATOM 4737 N N . ILE A 1 607 ? -4.027 -3.022 33.794 1.00 89.31 607 ILE A N 1
ATOM 4738 C CA . ILE A 1 607 ? -2.611 -3.120 33.405 1.00 89.31 607 ILE A CA 1
ATOM 4739 C C . ILE A 1 607 ? -1.801 -3.680 34.589 1.00 89.31 607 ILE A C 1
ATOM 4741 O O . ILE A 1 607 ? -2.290 -3.658 35.719 1.00 89.31 607 ILE A O 1
ATOM 4745 N N . THR A 1 608 ? -0.576 -4.161 34.362 1.00 87.69 608 THR A N 1
ATOM 4746 C CA . THR A 1 608 ? 0.280 -4.696 35.438 1.00 87.69 608 THR A CA 1
ATOM 4747 C C . THR A 1 608 ? 1.314 -3.673 35.917 1.00 87.69 608 THR A C 1
ATOM 4749 O O . THR A 1 608 ? 1.718 -2.781 35.170 1.00 87.69 608 THR A O 1
ATOM 4752 N N . GLN A 1 609 ? 1.775 -3.803 37.167 1.00 88.25 609 GLN A N 1
ATOM 4753 C CA . GLN A 1 609 ? 2.856 -2.957 37.689 1.00 88.25 609 GLN A CA 1
ATOM 4754 C C . GLN A 1 609 ? 4.182 -3.205 36.953 1.00 88.25 609 GLN A C 1
ATOM 4756 O O . GLN A 1 609 ? 4.962 -2.275 36.769 1.00 88.25 609 GLN A O 1
ATOM 4761 N N . GLU A 1 610 ? 4.427 -4.439 36.509 1.00 84.12 610 GLU A N 1
ATOM 4762 C CA . GLU A 1 610 ? 5.612 -4.808 35.728 1.00 84.12 610 GLU A CA 1
ATOM 4763 C C . GLU A 1 610 ? 5.648 -4.076 34.382 1.00 84.12 610 GLU A C 1
ATOM 4765 O O . GLU A 1 610 ? 6.680 -3.514 34.015 1.00 84.12 610 GLU A O 1
ATOM 4770 N N . ASP A 1 611 ? 4.509 -4.002 33.690 1.00 82.88 611 ASP A N 1
ATOM 4771 C CA . ASP A 1 611 ? 4.379 -3.279 32.423 1.00 82.88 611 ASP A CA 1
ATOM 4772 C C . ASP A 1 611 ? 4.622 -1.773 32.590 1.00 82.88 611 ASP A C 1
ATOM 4774 O O . ASP A 1 611 ? 5.265 -1.152 31.743 1.00 82.88 611 ASP A O 1
ATOM 4778 N N . VAL A 1 612 ? 4.146 -1.188 33.696 1.00 86.50 612 VAL A N 1
ATOM 4779 C CA . VAL A 1 612 ? 4.383 0.227 34.030 1.00 86.50 612 VAL A CA 1
ATOM 4780 C C . VAL A 1 612 ? 5.865 0.482 34.304 1.00 86.50 612 VAL A C 1
ATOM 4782 O O . VAL A 1 612 ? 6.428 1.435 33.767 1.00 86.50 612 VAL A O 1
ATOM 4785 N N . THR A 1 613 ? 6.515 -0.366 35.105 1.00 86.00 613 THR A N 1
ATOM 4786 C CA . THR A 1 613 ? 7.949 -0.240 35.405 1.00 86.00 613 THR A CA 1
ATOM 4787 C C . THR A 1 613 ? 8.791 -0.384 34.137 1.00 86.00 613 THR A C 1
ATOM 4789 O O . THR A 1 613 ? 9.692 0.416 33.896 1.00 86.00 613 THR A O 1
ATOM 4792 N N . LEU A 1 614 ? 8.475 -1.355 33.275 1.00 83.25 614 LEU A N 1
ATOM 4793 C CA . LEU A 1 614 ? 9.160 -1.507 31.994 1.00 83.25 614 LEU A CA 1
ATOM 4794 C C . LEU A 1 614 ? 8.947 -0.277 31.099 1.00 83.25 614 LEU A C 1
ATOM 4796 O O . LEU A 1 614 ? 9.916 0.238 30.546 1.00 83.25 614 LEU A O 1
ATOM 4800 N N . ALA A 1 615 ? 7.717 0.236 30.995 1.00 83.75 615 ALA A N 1
ATOM 4801 C CA . ALA A 1 615 ? 7.414 1.430 30.204 1.00 83.75 615 ALA A CA 1
ATOM 4802 C C . ALA A 1 615 ? 8.251 2.644 30.637 1.00 83.75 615 ALA A C 1
ATOM 4804 O O . ALA A 1 615 ? 8.790 3.340 29.782 1.00 83.75 615 ALA A O 1
ATOM 4805 N N . GLN A 1 616 ? 8.461 2.843 31.943 1.00 85.50 616 GLN A N 1
ATOM 4806 C CA . GLN A 1 616 ? 9.319 3.918 32.460 1.00 85.50 616 GLN A CA 1
ATOM 4807 C C . GLN A 1 616 ? 10.766 3.819 31.956 1.00 85.50 616 GLN A C 1
ATOM 4809 O O . GLN A 1 616 ? 11.386 4.841 31.673 1.00 85.50 616 GLN A O 1
ATOM 4814 N N . HIS A 1 617 ? 11.307 2.605 31.804 1.00 84.88 617 HIS A N 1
ATOM 4815 C CA . HIS A 1 617 ? 12.645 2.403 31.237 1.00 84.88 617 HIS A CA 1
ATOM 4816 C C . HIS A 1 617 ? 12.657 2.652 29.718 1.00 84.88 617 HIS A C 1
ATOM 4818 O O . HIS A 1 617 ? 13.616 3.219 29.191 1.00 84.88 617 HIS A O 1
ATOM 4824 N N . LEU A 1 618 ? 11.592 2.245 29.018 1.00 84.06 618 LEU A N 1
ATOM 4825 C CA . LEU A 1 618 ? 11.465 2.372 27.562 1.00 84.06 618 LEU A CA 1
ATOM 4826 C C . LEU A 1 618 ? 11.129 3.799 27.090 1.00 84.06 618 LEU A C 1
ATOM 4828 O O . LEU A 1 618 ? 11.375 4.122 25.930 1.00 84.06 618 LEU A O 1
ATOM 4832 N N . GLU A 1 619 ? 10.583 4.652 27.960 1.00 83.50 619 GLU A N 1
ATOM 4833 C CA . GLU A 1 619 ? 10.327 6.075 27.681 1.00 83.50 619 GLU A CA 1
ATOM 4834 C C . GLU A 1 619 ? 11.605 6.924 27.658 1.00 83.50 619 GLU A C 1
ATOM 4836 O O . GLU A 1 619 ? 11.631 7.992 27.039 1.00 83.50 619 GLU A O 1
ATOM 4841 N N . LEU A 1 620 ? 12.668 6.469 28.327 1.00 87.00 620 LEU A N 1
ATOM 4842 C CA . LEU A 1 620 ? 13.942 7.175 28.359 1.00 87.00 620 LEU A CA 1
ATOM 4843 C C . LEU A 1 620 ? 14.612 7.113 26.985 1.00 87.00 620 LEU A C 1
ATOM 4845 O O . LEU A 1 620 ? 14.883 6.025 26.473 1.00 87.00 620 LEU A O 1
ATOM 4849 N N . GLY A 1 621 ? 14.973 8.276 26.440 1.00 88.88 621 GLY A N 1
ATOM 4850 C CA . GLY A 1 621 ? 15.791 8.361 25.233 1.00 88.88 621 GLY A CA 1
ATOM 4851 C C . GLY A 1 621 ? 17.082 7.545 25.364 1.00 88.88 621 GLY A C 1
ATOM 4852 O O . GLY A 1 621 ? 17.706 7.504 26.427 1.00 88.88 621 GLY A O 1
ATOM 4853 N N . ILE A 1 622 ? 17.464 6.863 24.284 1.00 92.44 622 ILE A N 1
ATOM 4854 C CA . ILE A 1 622 ? 18.665 6.026 24.213 1.00 92.44 622 ILE A CA 1
ATOM 4855 C C . ILE A 1 622 ? 19.785 6.843 23.557 1.00 92.44 622 ILE A C 1
ATOM 4857 O O . ILE A 1 622 ? 19.704 7.105 22.350 1.00 92.44 622 ILE A O 1
ATOM 4861 N N . PRO A 1 623 ? 20.832 7.257 24.292 1.00 93.75 623 PRO A N 1
ATOM 4862 C CA . PRO A 1 623 ? 21.940 8.018 23.730 1.00 93.75 623 PRO A CA 1
ATOM 4863 C C . PRO A 1 623 ? 22.672 7.241 22.635 1.00 93.75 623 PRO A C 1
ATOM 4865 O O . PRO A 1 623 ? 22.798 6.019 22.691 1.00 93.75 623 PRO A O 1
ATOM 4868 N N . ARG A 1 624 ? 23.245 7.953 21.657 1.00 93.00 624 ARG A N 1
ATOM 4869 C CA . ARG A 1 624 ? 23.973 7.325 20.534 1.00 93.00 624 ARG A CA 1
ATOM 4870 C C . ARG A 1 624 ? 25.071 6.354 20.974 1.00 93.00 624 ARG A C 1
ATOM 4872 O O . ARG A 1 624 ? 25.256 5.321 20.341 1.00 93.00 624 ARG A O 1
ATOM 4879 N N . THR A 1 625 ? 25.803 6.683 22.036 1.00 90.62 625 THR A N 1
ATOM 4880 C CA . THR A 1 625 ? 26.862 5.821 22.583 1.00 90.62 625 THR A CA 1
ATOM 4881 C C . THR A 1 625 ? 26.304 4.500 23.107 1.00 90.62 625 THR A C 1
ATOM 4883 O O . THR A 1 625 ? 26.909 3.454 22.887 1.00 90.62 625 THR A O 1
ATOM 4886 N N . GLU A 1 626 ? 25.131 4.533 23.739 1.00 91.25 626 GLU A N 1
ATOM 4887 C CA . GLU A 1 626 ? 24.432 3.346 24.228 1.00 91.25 626 GLU A CA 1
ATOM 4888 C C . GLU A 1 626 ? 23.890 2.500 23.068 1.00 91.25 626 GLU A C 1
ATOM 4890 O O . GLU A 1 626 ? 24.095 1.288 23.063 1.00 91.25 626 GLU A O 1
ATOM 4895 N N . VAL A 1 627 ? 23.302 3.131 22.042 1.00 92.50 627 VAL A N 1
ATOM 4896 C CA . VAL A 1 627 ? 22.877 2.443 20.808 1.00 92.50 627 VAL A CA 1
ATOM 4897 C C . VAL A 1 627 ? 24.050 1.689 20.173 1.00 92.50 627 VAL A C 1
ATOM 4899 O O . VAL A 1 627 ? 23.937 0.495 19.900 1.00 92.50 627 VAL A O 1
ATOM 4902 N N . SER A 1 628 ? 25.194 2.361 19.983 1.00 90.31 628 SER A N 1
ATOM 4903 C CA . SER A 1 628 ? 26.403 1.737 19.429 1.00 90.31 628 SER A CA 1
ATOM 4904 C C . SER A 1 628 ? 26.915 0.585 20.300 1.00 90.31 628 SER A C 1
ATOM 4906 O O . SER A 1 628 ? 27.361 -0.426 19.766 1.00 90.31 628 SER A O 1
ATOM 4908 N N . SER A 1 629 ? 26.850 0.724 21.628 1.00 89.94 629 SER A N 1
ATOM 4909 C CA . SER A 1 629 ? 27.282 -0.312 22.576 1.00 89.94 629 SER A CA 1
ATOM 4910 C C . SER A 1 629 ? 26.414 -1.571 22.478 1.00 89.94 629 SER A C 1
ATOM 4912 O O . SER A 1 629 ? 26.929 -2.672 22.287 1.00 89.94 629 SER A O 1
ATOM 4914 N N . ILE A 1 630 ? 25.088 -1.405 22.520 1.00 91.69 630 ILE A N 1
ATOM 4915 C CA . ILE A 1 630 ? 24.122 -2.507 22.405 1.00 91.69 630 ILE A CA 1
ATOM 4916 C C . ILE A 1 630 ? 24.241 -3.192 21.040 1.00 91.69 630 ILE A C 1
ATOM 4918 O O . ILE A 1 630 ? 24.314 -4.419 20.973 1.00 91.69 630 ILE A O 1
ATOM 4922 N N . ALA A 1 631 ? 24.334 -2.417 19.955 1.00 93.12 631 ALA A N 1
ATOM 4923 C CA . ALA A 1 631 ? 24.554 -2.970 18.623 1.00 93.12 631 ALA A CA 1
ATOM 4924 C C . ALA A 1 631 ? 25.894 -3.716 18.524 1.00 93.12 631 ALA A C 1
ATOM 4926 O O . ALA A 1 631 ? 25.963 -4.775 17.902 1.00 93.12 631 ALA A O 1
ATOM 4927 N N . GLY A 1 632 ? 26.943 -3.218 19.187 1.00 92.00 632 GLY A N 1
ATOM 4928 C CA . GLY A 1 632 ? 28.235 -3.892 19.294 1.00 92.00 632 GLY A CA 1
ATOM 4929 C C . GLY A 1 632 ? 28.120 -5.289 19.906 1.00 92.00 632 GLY A C 1
ATOM 4930 O O . GLY A 1 632 ? 28.659 -6.237 19.341 1.00 92.00 632 GLY A O 1
ATOM 4931 N N . VAL A 1 633 ? 27.354 -5.432 20.990 1.00 92.62 633 VAL A N 1
ATOM 4932 C CA . VAL A 1 633 ? 27.129 -6.713 21.688 1.00 92.62 633 VAL A CA 1
ATOM 4933 C C . VAL A 1 633 ? 26.336 -7.693 20.824 1.00 92.62 633 VAL A C 1
ATOM 4935 O O . VAL A 1 633 ? 26.686 -8.874 20.741 1.00 92.62 633 VAL A O 1
ATOM 4938 N N . VAL A 1 634 ? 25.297 -7.211 20.133 1.00 94.00 634 VAL A N 1
ATOM 4939 C CA . VAL A 1 634 ? 24.545 -8.020 19.160 1.00 94.00 634 VAL A CA 1
ATOM 4940 C C . VAL A 1 634 ? 25.475 -8.511 18.050 1.00 94.00 634 VAL A C 1
ATOM 4942 O O . VAL A 1 634 ? 25.491 -9.702 17.744 1.00 94.00 634 VAL A O 1
ATOM 4945 N N . MET A 1 635 ? 26.298 -7.623 17.485 1.00 94.12 635 MET A N 1
ATOM 4946 C CA . MET A 1 635 ? 27.185 -7.963 16.371 1.00 94.12 635 MET A CA 1
ATOM 4947 C C . MET A 1 635 ? 28.383 -8.825 16.776 1.00 94.12 635 MET A C 1
ATOM 4949 O O . MET A 1 635 ? 28.847 -9.630 15.973 1.00 94.12 635 MET A O 1
ATOM 4953 N N . GLU A 1 636 ? 28.901 -8.690 17.995 1.00 93.12 636 GLU A N 1
ATOM 4954 C CA . GLU A 1 636 ? 29.918 -9.592 18.544 1.00 93.12 636 GLU A CA 1
ATOM 4955 C C . GLU A 1 636 ? 29.389 -11.028 18.589 1.00 93.12 636 GLU A C 1
ATOM 4957 O O . GLU A 1 636 ? 30.029 -11.939 18.068 1.00 93.12 636 GLU A O 1
ATOM 4962 N N . ASN A 1 637 ? 28.170 -11.217 19.099 1.00 94.25 637 ASN A N 1
ATOM 4963 C CA . ASN A 1 637 ? 27.524 -12.525 19.137 1.00 94.25 637 ASN A CA 1
ATOM 4964 C C . ASN A 1 637 ? 27.141 -13.033 17.742 1.00 94.25 637 ASN A C 1
ATOM 4966 O O . ASN A 1 637 ? 27.367 -14.206 17.446 1.00 94.25 637 ASN A O 1
ATOM 4970 N N . ALA A 1 638 ? 26.654 -12.162 16.857 1.00 93.06 638 ALA A N 1
ATOM 4971 C CA . ALA A 1 638 ? 26.386 -12.503 15.461 1.00 93.06 638 ALA A CA 1
ATOM 4972 C C . ALA A 1 638 ? 27.635 -13.063 14.761 1.00 93.06 638 ALA A C 1
ATOM 4974 O O . ALA A 1 638 ? 27.558 -14.104 14.113 1.00 93.06 638 ALA A O 1
ATOM 4975 N N . ARG A 1 639 ? 28.802 -12.433 14.957 1.00 92.81 639 ARG A N 1
ATOM 4976 C CA . ARG A 1 639 ? 30.080 -12.861 14.358 1.00 92.81 639 ARG A CA 1
ATOM 4977 C C . ARG A 1 639 ? 30.565 -14.234 14.829 1.00 92.81 639 ARG A C 1
ATOM 4979 O O . ARG A 1 639 ? 31.370 -14.851 14.141 1.00 92.81 639 ARG A O 1
ATOM 4986 N N . THR A 1 640 ? 30.089 -14.721 15.977 1.00 91.62 640 THR A N 1
ATOM 4987 C CA . THR A 1 640 ? 30.399 -16.089 16.438 1.00 91.62 640 THR A CA 1
ATOM 4988 C C . THR A 1 640 ? 29.601 -17.163 15.703 1.00 91.62 640 THR A C 1
ATOM 4990 O O . THR A 1 640 ? 30.035 -18.309 15.641 1.00 91.62 640 THR A O 1
ATOM 4993 N N . LEU A 1 641 ? 28.442 -16.797 15.153 1.00 89.38 641 LEU A N 1
ATOM 4994 C CA . LEU A 1 641 ? 27.526 -17.702 14.455 1.00 89.38 641 LEU A CA 1
ATOM 4995 C C . LEU A 1 641 ? 27.657 -17.598 12.931 1.00 89.38 641 LEU A C 1
ATOM 4997 O O . LEU A 1 641 ? 27.275 -18.516 12.210 1.00 89.38 641 LEU A O 1
ATOM 5001 N N . LEU A 1 642 ? 28.171 -16.467 12.452 1.00 83.88 642 LEU A N 1
ATOM 5002 C CA . LEU A 1 642 ? 28.233 -16.100 11.047 1.00 83.88 642 LEU A CA 1
ATOM 5003 C C . LEU A 1 642 ? 29.556 -15.371 10.780 1.00 83.88 642 LEU A C 1
ATOM 5005 O O . LEU A 1 642 ? 29.788 -14.324 11.388 1.00 83.88 642 LEU A O 1
ATOM 5009 N N . PRO A 1 643 ? 30.444 -15.882 9.910 1.00 78.31 643 PRO A N 1
ATOM 5010 C CA . PRO A 1 643 ? 31.659 -15.159 9.554 1.00 78.31 643 PRO A CA 1
ATOM 5011 C C . PRO A 1 643 ? 31.307 -13.890 8.765 1.00 78.31 643 PRO A C 1
ATOM 5013 O O . PRO A 1 643 ? 30.530 -13.936 7.827 1.00 78.31 643 PRO A O 1
ATOM 5016 N N . HIS A 1 644 ? 31.886 -12.747 9.133 1.00 78.50 644 HIS A N 1
ATOM 5017 C CA . HIS A 1 644 ? 31.793 -11.485 8.374 1.00 78.50 644 HIS A CA 1
ATOM 5018 C C . HIS A 1 644 ? 30.373 -11.010 7.950 1.00 78.50 644 HIS A C 1
ATOM 5020 O O . HIS A 1 644 ? 30.176 -10.654 6.789 1.00 78.50 644 HIS A O 1
ATOM 5026 N N . PRO A 1 645 ? 29.383 -10.922 8.861 1.00 87.38 645 PRO A N 1
ATOM 5027 C CA . PRO A 1 645 ? 28.070 -10.365 8.547 1.00 87.38 645 PRO A CA 1
ATOM 5028 C C . PRO A 1 645 ? 28.155 -8.881 8.165 1.00 87.38 645 PRO A C 1
ATOM 5030 O O . PRO A 1 645 ? 28.807 -8.080 8.848 1.00 87.38 645 PRO A O 1
ATOM 5033 N N . THR A 1 646 ? 27.412 -8.499 7.129 1.00 88.12 646 THR A N 1
ATOM 5034 C CA . THR A 1 646 ? 27.148 -7.098 6.790 1.00 88.12 646 THR A CA 1
ATOM 5035 C C . THR A 1 646 ? 25.998 -6.600 7.658 1.00 88.12 646 THR A C 1
ATOM 5037 O O . THR A 1 646 ? 25.023 -7.316 7.870 1.00 88.12 646 THR A O 1
ATOM 5040 N N . HIS A 1 647 ? 26.092 -5.383 8.192 1.00 92.44 647 HIS A N 1
ATOM 5041 C CA . HIS A 1 647 ? 25.047 -4.842 9.060 1.00 92.44 647 HIS A CA 1
ATOM 5042 C C . HIS A 1 647 ? 24.906 -3.326 8.932 1.00 92.44 647 HIS A C 1
ATOM 5044 O O . HIS A 1 647 ? 25.827 -2.642 8.484 1.00 92.44 647 HIS A O 1
ATOM 5050 N N . ALA A 1 648 ? 23.757 -2.804 9.355 1.00 93.75 648 ALA A N 1
ATOM 5051 C CA . ALA A 1 648 ? 23.490 -1.377 9.465 1.00 93.75 648 ALA A CA 1
ATOM 5052 C C . ALA A 1 648 ? 22.621 -1.084 10.694 1.00 93.75 648 ALA A C 1
ATOM 5054 O O . ALA A 1 648 ? 21.576 -1.704 10.886 1.00 93.75 648 ALA A O 1
ATOM 5055 N N . ILE A 1 649 ? 23.022 -0.096 11.498 1.00 95.25 649 ILE A N 1
ATOM 5056 C CA . ILE A 1 649 ? 22.150 0.478 12.531 1.00 95.25 649 ILE A CA 1
ATOM 5057 C C . ILE A 1 649 ? 21.250 1.503 11.840 1.00 95.25 649 ILE A C 1
ATOM 5059 O O . ILE A 1 649 ? 21.757 2.446 11.229 1.00 95.25 649 ILE A O 1
ATOM 5063 N N . CYS A 1 650 ? 19.936 1.304 11.903 1.00 95.75 650 CYS A N 1
ATOM 5064 C CA . CYS A 1 650 ? 18.938 2.077 11.165 1.00 95.75 650 CYS A CA 1
ATOM 5065 C C . CYS A 1 650 ? 18.186 3.062 12.086 1.00 95.75 650 CYS A C 1
ATOM 5067 O O . CYS A 1 650 ? 18.770 3.637 13.012 1.00 95.75 650 CYS A O 1
ATOM 5069 N N . GLY A 1 651 ? 16.923 3.362 11.776 1.00 94.50 651 GLY A N 1
ATOM 5070 C CA . GLY A 1 651 ? 16.046 4.138 12.643 1.00 94.50 651 GLY A CA 1
ATOM 5071 C C . GLY A 1 651 ? 16.490 5.569 12.931 1.00 94.50 651 GLY A C 1
ATOM 5072 O O . GLY A 1 651 ? 17.123 6.255 12.122 1.00 94.50 651 GLY A O 1
ATOM 5073 N N . GLY A 1 652 ? 16.112 6.052 14.119 1.00 93.19 652 GLY A N 1
ATOM 5074 C CA . GLY A 1 652 ? 16.457 7.397 14.596 1.00 93.19 652 GLY A CA 1
ATOM 5075 C C . GLY A 1 652 ? 17.966 7.635 14.690 1.00 93.19 652 GLY A C 1
ATOM 5076 O O . GLY A 1 652 ? 18.432 8.739 14.395 1.00 93.19 652 GLY A O 1
ATOM 5077 N N . TYR A 1 653 ? 18.728 6.589 15.018 1.00 95.81 653 TYR A N 1
ATOM 5078 C CA . TYR A 1 653 ? 20.182 6.637 15.090 1.00 95.81 653 TYR A CA 1
ATOM 5079 C C . TYR A 1 653 ? 20.801 7.002 13.738 1.00 95.81 653 TYR A C 1
ATOM 5081 O O . TYR A 1 653 ? 21.609 7.935 13.664 1.00 95.81 653 TYR A O 1
ATOM 5089 N N . ARG A 1 654 ? 20.388 6.332 12.655 1.00 95.94 654 ARG A N 1
ATOM 5090 C CA . ARG A 1 654 ? 20.901 6.613 11.306 1.00 95.94 654 ARG A CA 1
ATOM 5091 C C . ARG A 1 654 ? 20.489 7.986 10.784 1.00 95.94 654 ARG A C 1
ATOM 5093 O O . ARG A 1 654 ? 21.243 8.610 10.054 1.00 95.94 654 ARG A O 1
ATOM 5100 N N . ARG A 1 655 ? 19.337 8.508 11.216 1.00 95.88 655 ARG A N 1
ATOM 5101 C CA . ARG A 1 655 ? 18.878 9.873 10.886 1.00 95.88 655 ARG A CA 1
ATOM 5102 C C . ARG A 1 655 ? 19.519 10.979 11.735 1.00 95.88 655 ARG A C 1
ATOM 5104 O O . ARG A 1 655 ? 19.055 12.120 11.704 1.00 95.88 655 ARG A O 1
ATOM 5111 N N . GLY A 1 656 ? 20.552 10.656 12.511 1.00 94.81 656 GLY A N 1
ATOM 5112 C CA . GLY A 1 656 ? 21.343 11.632 13.261 1.00 94.81 656 GLY A CA 1
ATOM 5113 C C . GLY A 1 656 ? 20.731 12.096 14.584 1.00 94.81 656 GLY A C 1
ATOM 5114 O O . GLY A 1 656 ? 21.241 13.050 15.167 1.00 94.81 656 GLY A O 1
ATOM 5115 N N . LYS A 1 657 ? 19.671 11.451 15.098 1.00 94.56 657 LYS A N 1
ATOM 5116 C CA . LYS A 1 657 ? 19.106 11.831 16.403 1.00 94.56 657 LYS A CA 1
ATOM 5117 C C . LYS A 1 657 ? 20.145 11.649 17.518 1.00 94.56 657 LYS A C 1
ATOM 5119 O O . LYS A 1 657 ? 20.912 10.681 17.512 1.00 94.56 657 LYS A O 1
ATOM 5124 N N . SER A 1 658 ? 20.172 12.583 18.469 1.00 93.12 658 SER A N 1
ATOM 5125 C CA . SER A 1 658 ? 21.016 12.499 19.671 1.00 93.12 658 SER A CA 1
ATOM 5126 C C . SER A 1 658 ? 20.567 11.376 20.607 1.00 93.12 658 SER A C 1
ATOM 5128 O O . SER A 1 658 ? 21.398 10.754 21.266 1.00 93.12 658 SER A O 1
ATOM 5130 N N . GLU A 1 659 ? 19.265 11.093 20.610 1.00 93.50 659 GLU A N 1
ATOM 5131 C CA . GLU A 1 659 ? 18.628 10.024 21.368 1.00 93.50 659 GLU A CA 1
ATOM 5132 C C . GLU A 1 659 ? 17.630 9.278 20.470 1.00 93.50 659 GLU A C 1
ATOM 5134 O O . GLU A 1 659 ? 16.929 9.892 19.658 1.00 93.50 659 GLU A O 1
ATOM 5139 N N . SER A 1 660 ? 17.588 7.951 20.585 1.00 92.19 660 SER A N 1
ATOM 5140 C CA . SER A 1 660 ? 16.655 7.076 19.855 1.00 92.19 660 SER A CA 1
ATOM 5141 C C . SER A 1 660 ? 15.607 6.488 20.801 1.00 92.19 660 SER A C 1
ATOM 5143 O O . SER A 1 660 ? 15.826 6.456 22.007 1.00 92.19 660 SER A O 1
ATOM 5145 N N . ASN A 1 661 ? 14.471 6.037 20.267 1.00 89.19 661 ASN A N 1
ATOM 5146 C CA . ASN A 1 661 ? 13.423 5.378 21.065 1.00 89.19 661 ASN A CA 1
ATOM 5147 C C . ASN A 1 661 ? 13.651 3.858 21.174 1.00 89.19 661 ASN A C 1
ATOM 5149 O O . ASN A 1 661 ? 13.153 3.199 22.082 1.00 89.19 661 ASN A O 1
ATOM 5153 N N . ASP A 1 662 ? 14.342 3.306 20.188 1.00 91.62 662 ASP A N 1
ATOM 5154 C CA . ASP A 1 662 ? 14.624 1.899 19.947 1.00 91.62 662 ASP A CA 1
ATOM 5155 C C . ASP A 1 662 ? 15.917 1.781 19.130 1.00 91.62 662 ASP A C 1
ATOM 5157 O O . ASP A 1 662 ? 16.517 2.783 18.714 1.00 91.62 662 ASP A O 1
ATOM 5161 N N . ILE A 1 663 ? 16.386 0.544 18.987 1.00 94.25 663 ILE A N 1
ATOM 5162 C CA . ILE A 1 663 ? 17.641 0.197 18.329 1.00 94.25 663 ILE A CA 1
ATOM 5163 C C . ILE A 1 663 ? 17.321 -0.765 17.188 1.00 94.25 663 ILE A C 1
ATOM 5165 O O . ILE A 1 663 ? 17.099 -1.946 17.427 1.00 94.25 663 ILE A O 1
ATOM 5169 N N . ASP A 1 664 ? 17.313 -0.255 15.959 1.00 95.75 664 ASP A N 1
ATOM 5170 C CA . ASP A 1 664 ? 17.075 -1.047 14.750 1.00 95.75 664 ASP A CA 1
ATOM 5171 C C . ASP A 1 664 ? 18.407 -1.543 14.171 1.00 95.75 664 ASP A C 1
ATOM 5173 O O . ASP A 1 664 ? 19.243 -0.736 13.749 1.00 95.75 664 ASP A O 1
ATOM 5177 N N . ILE A 1 665 ? 18.620 -2.857 14.131 1.00 96.06 665 ILE A N 1
ATOM 5178 C CA . ILE A 1 665 ? 19.843 -3.483 13.615 1.00 96.06 665 ILE A CA 1
ATOM 5179 C C . ILE A 1 665 ? 19.470 -4.392 12.453 1.00 96.06 665 ILE A C 1
ATOM 5181 O O . ILE A 1 665 ? 18.858 -5.438 12.646 1.00 96.06 665 ILE A O 1
ATOM 5185 N N . LEU A 1 666 ? 19.892 -4.017 11.252 1.00 94.25 666 LEU A N 1
ATOM 5186 C CA . LEU A 1 666 ? 19.753 -4.840 10.058 1.00 94.25 666 LEU A CA 1
ATOM 5187 C C . LEU A 1 666 ? 21.028 -5.660 9.845 1.00 94.25 666 LEU A C 1
ATOM 5189 O O . LEU A 1 666 ? 22.121 -5.099 9.908 1.00 94.25 666 LEU A O 1
ATOM 5193 N N . ILE A 1 667 ? 20.899 -6.955 9.568 1.00 93.06 667 ILE A N 1
ATOM 5194 C CA . ILE A 1 667 ? 21.996 -7.905 9.351 1.00 93.06 667 ILE A CA 1
ATOM 5195 C C . ILE A 1 667 ? 21.733 -8.688 8.059 1.00 93.06 667 ILE A C 1
ATOM 5197 O O . ILE A 1 667 ? 20.635 -9.185 7.827 1.00 93.06 667 ILE A O 1
ATOM 5201 N N . THR A 1 668 ? 22.756 -8.845 7.225 1.00 89.44 668 THR A N 1
ATOM 5202 C CA . THR A 1 668 ? 22.721 -9.700 6.036 1.00 89.44 668 THR A CA 1
ATOM 5203 C C . THR A 1 668 ? 24.047 -10.436 5.845 1.00 89.44 668 THR A C 1
ATOM 5205 O O . THR A 1 668 ? 25.060 -10.098 6.465 1.00 89.44 668 THR A O 1
ATOM 5208 N N . HIS A 1 669 ? 24.053 -11.451 4.983 1.00 86.25 669 HIS A N 1
ATOM 5209 C CA . HIS A 1 669 ? 25.261 -12.190 4.639 1.00 86.25 669 HIS A CA 1
ATOM 5210 C C . HIS A 1 669 ? 25.210 -12.771 3.228 1.00 86.25 669 HIS A C 1
ATOM 5212 O O . HIS A 1 669 ? 24.289 -13.506 2.866 1.00 86.25 669 HIS A O 1
ATOM 5218 N N . HIS A 1 670 ? 26.245 -12.485 2.438 1.00 74.25 670 HIS A N 1
ATOM 5219 C CA . HIS A 1 670 ? 26.382 -13.009 1.085 1.00 74.25 670 HIS A CA 1
ATOM 5220 C C . HIS A 1 670 ? 26.686 -14.513 1.116 1.00 74.25 670 HIS A C 1
ATOM 5222 O O . HIS A 1 670 ? 27.698 -14.943 1.658 1.00 74.25 670 HIS A O 1
ATOM 5228 N N . GLY A 1 671 ? 25.809 -15.325 0.522 1.00 70.94 671 GLY A N 1
ATOM 5229 C CA . GLY A 1 671 ? 26.004 -16.775 0.399 1.00 70.94 671 GLY A CA 1
ATOM 5230 C C . GLY A 1 671 ? 25.215 -17.635 1.389 1.00 70.94 671 GLY A C 1
ATOM 5231 O O . GLY A 1 671 ? 25.411 -18.845 1.396 1.00 70.94 671 GLY A O 1
ATOM 5232 N N . TYR A 1 672 ? 24.330 -17.045 2.199 1.00 74.00 672 TYR A N 1
ATOM 5233 C CA . TYR A 1 672 ? 23.370 -17.804 3.009 1.00 74.00 672 TYR A CA 1
ATOM 5234 C C . TYR A 1 672 ? 22.026 -17.929 2.286 1.00 74.00 672 TYR A C 1
ATOM 5236 O O . TYR A 1 672 ? 21.546 -16.978 1.673 1.00 74.00 672 TYR A O 1
ATOM 5244 N N . THR A 1 673 ? 21.420 -19.110 2.381 1.00 77.81 673 THR A N 1
ATOM 5245 C CA . THR A 1 673 ? 20.035 -19.368 1.962 1.00 77.81 673 THR A CA 1
ATOM 5246 C C . THR A 1 673 ? 19.037 -18.772 2.961 1.00 77.81 673 THR A C 1
ATOM 5248 O O . THR A 1 673 ? 19.391 -18.479 4.105 1.00 77.81 673 THR A O 1
ATOM 5251 N N . LEU A 1 674 ? 17.769 -18.631 2.559 1.00 74.12 674 LEU A N 1
ATOM 5252 C CA . LEU A 1 674 ? 16.694 -18.139 3.435 1.00 74.12 674 LEU A CA 1
ATOM 5253 C C . LEU A 1 674 ? 16.558 -18.973 4.717 1.00 74.12 674 LEU A C 1
ATOM 5255 O O . LEU A 1 674 ? 16.485 -18.417 5.814 1.00 74.12 674 LEU A O 1
ATOM 5259 N N . GLN A 1 675 ? 16.625 -20.300 4.597 1.00 80.12 675 GLN A N 1
ATOM 5260 C CA . GLN A 1 675 ? 16.603 -21.206 5.743 1.00 80.12 675 GLN A CA 1
ATOM 5261 C C . GLN A 1 675 ? 17.769 -20.936 6.707 1.00 80.12 675 GLN A C 1
ATOM 5263 O O . GLN A 1 675 ? 17.555 -20.788 7.910 1.00 80.12 675 GLN A O 1
ATOM 5268 N N . GLN A 1 676 ? 18.992 -20.796 6.192 1.00 84.81 676 GLN A N 1
ATOM 5269 C CA . GLN A 1 676 ? 20.167 -20.521 7.027 1.00 84.81 676 GLN A CA 1
ATOM 5270 C C . GLN A 1 676 ? 20.078 -19.157 7.726 1.00 84.81 676 GLN A C 1
ATOM 5272 O O . GLN A 1 676 ? 20.559 -19.008 8.847 1.00 84.81 676 GLN A O 1
ATOM 5277 N N . MET A 1 677 ? 19.443 -18.167 7.095 1.00 85.06 677 MET A N 1
ATOM 5278 C CA . MET A 1 677 ? 19.195 -16.854 7.698 1.00 85.06 677 MET A CA 1
ATOM 5279 C C . MET A 1 677 ? 18.171 -16.926 8.845 1.00 85.06 677 MET A C 1
ATOM 5281 O O . MET A 1 677 ? 18.371 -16.297 9.886 1.00 85.06 677 MET A O 1
ATOM 5285 N N . ASN A 1 678 ? 17.119 -17.741 8.705 1.00 84.19 678 ASN A N 1
ATOM 5286 C CA . ASN A 1 678 ? 16.163 -18.015 9.787 1.00 84.19 678 ASN A CA 1
ATOM 5287 C C . ASN A 1 678 ? 16.812 -18.721 10.974 1.00 84.19 678 ASN A C 1
ATOM 5289 O O . ASN A 1 678 ? 16.648 -18.303 12.124 1.00 84.19 678 ASN A O 1
ATOM 5293 N N . GLU A 1 679 ? 17.570 -19.779 10.691 1.00 88.31 679 GLU A N 1
ATOM 5294 C CA . GLU A 1 679 ? 18.302 -20.535 11.705 1.00 88.31 679 GLU A CA 1
ATOM 5295 C C . GLU A 1 679 ? 19.311 -19.636 12.426 1.00 88.31 679 GLU A C 1
ATOM 5297 O O . GLU A 1 679 ? 19.398 -19.663 13.655 1.00 88.31 679 GLU A O 1
ATOM 5302 N N . PHE A 1 680 ? 20.015 -18.773 11.689 1.00 91.12 680 PHE A N 1
ATOM 5303 C CA . PHE A 1 680 ? 20.916 -17.779 12.261 1.00 91.12 680 PHE A CA 1
ATOM 5304 C C . PHE A 1 680 ? 20.202 -16.848 13.250 1.00 91.12 680 PHE A C 1
ATOM 5306 O O . PHE A 1 680 ? 20.685 -16.696 14.374 1.00 91.12 680 PHE A O 1
ATOM 5313 N N . LEU A 1 681 ? 19.052 -16.263 12.886 1.00 91.69 681 LEU A N 1
ATOM 5314 C CA . LEU A 1 681 ? 18.321 -15.365 13.788 1.00 91.69 681 LEU A CA 1
ATOM 5315 C C . LEU A 1 681 ? 17.864 -16.092 15.059 1.00 91.69 681 LEU A C 1
ATOM 5317 O O . LEU A 1 681 ? 18.024 -15.563 16.158 1.00 91.69 681 LEU A O 1
ATOM 5321 N N . ALA A 1 682 ? 17.350 -17.319 14.931 1.00 90.06 682 ALA A N 1
ATOM 5322 C CA . ALA A 1 682 ? 16.942 -18.128 16.078 1.00 90.06 682 ALA A CA 1
ATOM 5323 C C . ALA A 1 682 ? 18.127 -18.503 16.988 1.00 90.06 682 ALA A C 1
ATOM 5325 O O . ALA A 1 682 ? 18.005 -18.492 18.214 1.00 90.06 682 ALA A O 1
ATOM 5326 N N . ASN A 1 683 ? 19.290 -18.807 16.409 1.00 93.06 683 ASN A N 1
ATOM 5327 C CA . ASN A 1 683 ? 20.514 -19.104 17.157 1.00 93.06 683 ASN A CA 1
ATOM 5328 C C . ASN A 1 683 ? 21.055 -17.864 17.873 1.00 93.06 683 ASN A C 1
ATOM 5330 O O . ASN A 1 683 ? 21.457 -17.950 19.035 1.00 93.06 683 ASN A O 1
ATOM 5334 N N . LEU A 1 684 ? 21.027 -16.708 17.206 1.00 94.19 684 LEU A N 1
ATOM 5335 C CA . LEU A 1 684 ? 21.418 -15.432 17.794 1.00 94.19 684 LEU A CA 1
ATOM 5336 C C . LEU A 1 684 ? 20.492 -15.068 18.957 1.00 94.19 684 LEU A C 1
ATOM 5338 O O . LEU A 1 684 ? 20.980 -14.740 20.033 1.00 94.19 684 LEU A O 1
ATOM 5342 N N . ALA A 1 685 ? 19.175 -15.197 18.775 1.00 92.75 685 ALA A N 1
ATOM 5343 C CA . ALA A 1 685 ? 18.177 -14.950 19.813 1.00 92.75 685 ALA A CA 1
ATOM 5344 C C . ALA A 1 685 ? 18.444 -15.779 21.075 1.00 92.75 685 ALA A C 1
ATOM 5346 O O . ALA A 1 685 ? 18.600 -15.211 22.156 1.00 92.75 685 ALA A O 1
ATOM 5347 N N . ARG A 1 686 ? 18.576 -17.106 20.918 1.00 92.69 686 ARG A N 1
ATOM 5348 C CA . ARG A 1 686 ? 18.868 -18.029 22.025 1.00 92.69 686 ARG A CA 1
ATOM 5349 C C . ARG A 1 686 ? 20.153 -17.656 22.744 1.00 92.69 686 ARG A C 1
ATOM 5351 O O . ARG A 1 686 ? 20.155 -17.521 23.958 1.00 92.69 686 ARG A O 1
ATOM 5358 N N . ARG A 1 687 ? 21.222 -17.377 21.997 1.00 93.38 687 ARG A N 1
ATOM 5359 C CA . ARG A 1 687 ? 22.503 -16.970 22.582 1.00 93.38 687 ARG A CA 1
ATOM 5360 C C . ARG A 1 687 ? 22.385 -15.686 23.407 1.00 93.38 687 ARG A C 1
ATOM 5362 O O . ARG A 1 687 ? 22.930 -15.613 24.505 1.00 93.38 687 ARG A O 1
ATOM 5369 N N . LEU A 1 688 ? 21.677 -14.677 22.898 1.00 92.31 688 LEU A N 1
ATOM 5370 C CA . LEU A 1 688 ? 21.459 -13.429 23.633 1.00 92.31 688 LEU A CA 1
ATOM 5371 C C . LEU A 1 688 ? 20.587 -13.650 24.884 1.00 92.31 688 LEU A C 1
ATOM 5373 O O . LEU A 1 688 ? 20.796 -12.963 25.883 1.00 92.31 688 LEU A O 1
ATOM 5377 N N . GLN A 1 689 ? 19.646 -14.600 24.857 1.00 91.81 689 GLN A N 1
ATOM 5378 C CA . GLN A 1 689 ? 18.847 -14.996 26.027 1.00 91.81 689 GLN A CA 1
ATOM 5379 C C . GLN A 1 689 ? 19.679 -15.755 27.064 1.00 91.81 689 GLN A C 1
ATOM 5381 O O . GLN A 1 689 ? 19.619 -15.417 28.243 1.00 91.81 689 GLN A O 1
ATOM 5386 N N . ASP A 1 690 ? 20.502 -16.715 26.636 1.00 90.00 690 ASP A N 1
ATOM 5387 C CA . ASP A 1 690 ? 21.373 -17.513 27.511 1.00 90.00 690 ASP A CA 1
ATOM 5388 C C . ASP A 1 690 ? 22.385 -16.633 28.262 1.00 90.00 690 ASP A C 1
ATOM 5390 O O . ASP A 1 690 ? 22.738 -16.900 29.408 1.00 90.00 690 ASP A O 1
ATOM 5394 N N . MET A 1 691 ? 22.822 -15.535 27.637 1.00 88.38 691 MET A N 1
ATOM 5395 C CA . MET A 1 691 ? 23.674 -14.519 28.266 1.00 88.38 691 MET A CA 1
ATOM 5396 C C . MET A 1 691 ? 22.924 -13.585 29.231 1.00 88.38 691 MET A C 1
ATOM 5398 O O . MET A 1 691 ? 23.546 -12.727 29.859 1.00 88.38 691 MET A O 1
ATOM 5402 N N . GLY A 1 692 ? 21.595 -13.683 29.310 1.00 85.81 692 GLY A N 1
ATOM 5403 C CA . GLY A 1 692 ? 20.742 -12.740 30.034 1.00 85.81 692 GLY A CA 1
ATOM 5404 C C . GLY A 1 692 ? 20.702 -11.339 29.412 1.00 85.81 692 GLY A C 1
ATOM 5405 O O . GLY A 1 692 ? 20.259 -10.396 30.065 1.00 85.81 692 GLY A O 1
ATOM 5406 N N . PHE A 1 693 ? 21.178 -11.178 28.171 1.00 89.44 693 PHE A N 1
ATOM 5407 C CA . PHE A 1 693 ? 21.172 -9.895 27.471 1.00 89.44 693 PHE A CA 1
ATOM 5408 C C . PHE A 1 693 ? 19.790 -9.574 26.913 1.00 89.44 693 PHE A C 1
ATOM 5410 O O . PHE A 1 693 ? 19.262 -8.497 27.178 1.00 89.44 693 PHE A O 1
ATOM 5417 N N . LEU A 1 694 ? 19.197 -10.513 26.168 1.00 89.44 694 LEU A N 1
ATOM 5418 C CA . LEU A 1 694 ? 17.819 -10.444 25.685 1.00 89.44 694 LEU A CA 1
ATOM 5419 C C . LEU A 1 694 ? 16.892 -10.945 26.797 1.00 89.44 694 LEU A C 1
ATOM 5421 O O . LEU A 1 694 ? 16.728 -12.147 26.986 1.00 89.44 694 LEU A O 1
ATOM 5425 N N . THR A 1 695 ? 16.300 -10.019 27.548 1.00 87.00 695 THR A N 1
ATOM 5426 C CA . THR A 1 695 ? 15.508 -10.329 28.748 1.00 87.00 695 THR A CA 1
ATOM 5427 C C . THR A 1 695 ? 14.051 -10.643 28.443 1.00 87.00 695 THR A C 1
ATOM 5429 O O . THR A 1 695 ? 13.410 -11.375 29.193 1.00 87.00 695 THR A O 1
ATOM 5432 N N . LYS A 1 696 ? 13.516 -10.120 27.335 1.00 84.62 696 LYS A N 1
ATOM 5433 C CA . LYS A 1 696 ? 12.153 -10.413 26.872 1.00 84.62 696 LYS A CA 1
ATOM 5434 C C . LYS A 1 696 ? 12.127 -10.509 25.353 1.00 84.62 696 LYS A C 1
ATOM 5436 O O . LYS A 1 696 ? 12.425 -9.533 24.666 1.00 84.62 696 LYS A O 1
ATOM 5441 N N . LEU A 1 697 ? 11.726 -11.664 24.826 1.00 84.81 697 LEU A N 1
ATOM 5442 C CA . LEU A 1 697 ? 11.398 -11.824 23.410 1.00 84.81 697 LEU A CA 1
ATOM 5443 C C . LEU A 1 697 ? 9.938 -11.409 23.206 1.00 84.81 697 LEU A C 1
ATOM 5445 O O . LEU A 1 697 ? 9.042 -11.994 23.807 1.00 84.81 697 LEU A O 1
ATOM 5449 N N . MET A 1 698 ? 9.693 -10.375 22.401 1.00 79.19 698 MET A N 1
ATOM 5450 C CA . MET A 1 698 ? 8.340 -9.852 22.172 1.00 79.19 698 MET A CA 1
ATOM 5451 C C . MET A 1 698 ? 7.685 -10.499 20.957 1.00 79.19 698 MET A C 1
ATOM 5453 O O . MET A 1 698 ? 6.495 -10.801 20.975 1.00 79.19 698 MET A O 1
ATOM 5457 N N . ARG A 1 699 ? 8.457 -10.670 19.884 1.00 78.44 699 ARG A N 1
ATOM 5458 C CA . ARG A 1 699 ? 8.005 -11.286 18.638 1.00 78.44 699 ARG A CA 1
ATOM 5459 C C . ARG A 1 699 ? 9.211 -11.822 17.890 1.00 78.44 699 ARG A C 1
ATOM 5461 O O . ARG A 1 699 ? 10.232 -11.144 17.820 1.00 78.44 699 ARG A O 1
ATOM 5468 N N . GLN A 1 700 ? 9.061 -12.990 17.283 1.00 80.50 700 GLN A N 1
ATOM 5469 C CA . GLN A 1 700 ? 10.002 -13.496 16.296 1.00 80.50 700 GLN A CA 1
ATOM 5470 C C . GLN A 1 700 ? 9.218 -13.938 15.063 1.00 80.50 700 GLN A C 1
ATOM 5472 O O . GLN A 1 700 ? 8.313 -14.762 15.159 1.00 80.50 700 GLN A O 1
ATOM 5477 N N . LEU A 1 701 ? 9.532 -13.340 13.921 1.00 75.50 701 LEU A N 1
ATOM 5478 C CA . LEU A 1 701 ? 9.006 -13.704 12.613 1.00 75.50 701 LEU A CA 1
ATOM 5479 C C . LEU A 1 701 ? 10.127 -14.339 11.809 1.00 75.50 701 LEU A C 1
ATOM 5481 O O . LEU A 1 701 ? 11.210 -13.763 11.727 1.00 75.50 701 LEU A O 1
ATOM 5485 N N . SER A 1 702 ? 9.849 -15.504 11.234 1.00 73.56 702 SER A N 1
ATOM 5486 C CA . SER A 1 702 ? 10.770 -16.178 10.319 1.00 73.56 702 SER A CA 1
ATOM 5487 C C . SER A 1 702 ? 10.486 -15.758 8.874 1.00 73.56 702 SER A C 1
ATOM 5489 O O . SER A 1 702 ? 9.331 -15.513 8.528 1.00 73.56 702 SER A O 1
ATOM 5491 N N . LEU A 1 703 ? 11.523 -15.731 8.035 1.00 66.81 703 LEU A N 1
ATOM 5492 C CA . LEU A 1 703 ? 11.433 -15.645 6.575 1.00 66.81 703 LEU A CA 1
ATOM 5493 C C . LEU A 1 703 ? 10.547 -16.786 6.075 1.00 66.81 703 LEU A C 1
ATOM 5495 O O . LEU A 1 703 ? 10.811 -17.945 6.400 1.00 66.81 703 LEU A O 1
ATOM 5499 N N . SER A 1 704 ? 9.520 -16.480 5.290 1.00 54.91 704 SER A N 1
ATOM 5500 C CA . SER A 1 704 ? 8.684 -17.498 4.653 1.00 54.91 704 SER A CA 1
ATOM 5501 C C . SER A 1 704 ? 9.171 -17.794 3.235 1.00 54.91 704 SER A C 1
ATOM 5503 O O . SER A 1 704 ? 9.273 -16.873 2.421 1.00 54.91 704 SER A O 1
ATOM 5505 N N . ASP A 1 705 ? 9.368 -19.072 2.907 1.00 43.28 705 ASP A N 1
ATOM 5506 C CA . ASP A 1 705 ? 9.574 -19.537 1.532 1.00 43.28 705 ASP A CA 1
ATOM 5507 C C . ASP A 1 705 ? 8.240 -19.478 0.761 1.00 43.28 705 ASP A C 1
ATOM 5509 O O . ASP A 1 705 ? 7.489 -20.445 0.693 1.00 43.28 705 ASP A O 1
ATOM 5513 N N . GLY A 1 706 ? 7.900 -18.300 0.234 1.00 42.69 706 GLY A N 1
ATOM 5514 C CA . GLY A 1 706 ? 7.123 -18.135 -1.005 1.00 42.69 706 GLY A CA 1
ATOM 5515 C C . GLY A 1 706 ? 5.753 -18.818 -1.177 1.00 42.69 706 GLY A C 1
ATOM 5516 O O . GLY A 1 706 ? 5.299 -18.902 -2.313 1.00 42.69 706 GLY A O 1
ATOM 5517 N N . HIS A 1 707 ? 5.069 -19.274 -0.123 1.00 34.62 707 HIS A N 1
ATOM 5518 C CA . HIS A 1 707 ? 3.708 -19.842 -0.222 1.00 34.62 707 HIS A CA 1
ATOM 5519 C C . HIS A 1 707 ? 2.588 -18.938 0.312 1.00 34.62 707 HIS A C 1
ATOM 5521 O O . HIS A 1 707 ? 1.430 -19.347 0.358 1.00 34.62 707 HIS A O 1
ATOM 5527 N N . SER A 1 708 ? 2.909 -17.694 0.664 1.00 36.47 708 SER A N 1
ATOM 5528 C CA . SER A 1 708 ? 1.916 -16.647 0.905 1.00 36.47 708 SER A CA 1
ATOM 5529 C C . SER A 1 708 ? 2.086 -15.550 -0.144 1.00 36.47 708 SER A C 1
ATOM 5531 O O . SER A 1 708 ? 3.210 -15.295 -0.572 1.00 36.47 708 SER A O 1
ATOM 5533 N N . ASP A 1 709 ? 1.002 -14.873 -0.535 1.00 36.06 709 ASP A N 1
ATOM 5534 C CA . ASP A 1 709 ? 0.972 -13.758 -1.509 1.00 36.06 709 ASP A CA 1
ATOM 5535 C C . ASP A 1 709 ? 1.821 -12.520 -1.101 1.00 36.06 709 ASP A C 1
ATOM 5537 O O . ASP A 1 709 ? 1.692 -11.427 -1.663 1.00 36.06 709 ASP A O 1
ATOM 5541 N N . LYS A 1 710 ? 2.685 -12.660 -0.091 1.00 41.41 710 LYS A N 1
ATOM 5542 C CA . LYS A 1 710 ? 3.633 -11.673 0.418 1.00 41.41 710 LYS A CA 1
ATOM 5543 C C . LYS A 1 710 ? 5.014 -12.340 0.501 1.00 41.41 710 LYS A C 1
ATOM 5545 O O . LYS A 1 710 ? 5.302 -13.056 1.455 1.00 41.41 710 LYS A O 1
ATOM 5550 N N . HIS A 1 711 ? 5.881 -12.115 -0.491 1.00 46.84 711 HIS A N 1
ATOM 5551 C CA . HIS A 1 711 ? 7.296 -12.490 -0.386 1.00 46.84 711 HIS A CA 1
ATOM 5552 C C . HIS A 1 711 ? 8.011 -11.507 0.562 1.00 46.84 711 HIS A C 1
ATOM 5554 O O . HIS A 1 711 ? 8.609 -10.513 0.142 1.00 46.84 711 HIS A O 1
ATOM 5560 N N . ASP A 1 712 ? 7.880 -11.739 1.868 1.00 52.97 712 ASP A N 1
ATOM 5561 C CA . ASP A 1 712 ? 8.625 -11.011 2.894 1.00 52.97 712 ASP A CA 1
ATOM 5562 C C . ASP A 1 712 ? 9.999 -11.683 3.086 1.00 52.97 712 ASP A C 1
ATOM 5564 O O . ASP A 1 712 ? 10.143 -12.668 3.807 1.00 52.97 712 ASP A O 1
ATOM 5568 N N . TYR A 1 713 ? 11.031 -11.138 2.429 1.00 61.03 713 TYR A N 1
ATOM 5569 C CA . TYR A 1 713 ? 12.437 -11.576 2.532 1.00 61.03 713 TYR A CA 1
ATOM 5570 C C . TYR A 1 713 ? 13.167 -11.058 3.787 1.00 61.03 713 TYR A C 1
ATOM 5572 O O . TYR A 1 713 ? 14.399 -10.960 3.783 1.00 61.03 713 TYR A O 1
ATOM 5580 N N . GLN A 1 714 ? 12.432 -10.769 4.869 1.00 67.69 714 GLN A N 1
ATOM 5581 C CA . GLN A 1 714 ? 13.020 -10.433 6.170 1.00 67.69 714 GLN A CA 1
ATOM 5582 C C . GLN A 1 714 ? 12.530 -11.340 7.311 1.00 67.69 714 GLN A C 1
ATOM 5584 O O . GLN A 1 714 ? 11.355 -11.684 7.420 1.00 67.69 714 GLN A O 1
ATOM 5589 N N . SER A 1 715 ? 13.468 -11.680 8.185 1.00 73.50 715 SER A N 1
ATOM 5590 C CA . SER A 1 715 ? 13.265 -12.319 9.480 1.00 73.50 715 SER A CA 1
ATOM 5591 C C . SER A 1 715 ? 13.394 -11.237 10.547 1.00 73.50 715 SER A C 1
ATOM 5593 O O . SER A 1 715 ? 14.336 -10.446 10.500 1.00 73.50 715 SER A O 1
ATOM 5595 N N . THR A 1 716 ? 12.474 -11.152 11.504 1.00 80.50 716 THR A N 1
ATOM 5596 C CA . THR A 1 716 ? 12.452 -10.046 12.477 1.00 80.50 716 THR A CA 1
ATOM 5597 C C . THR A 1 716 ? 12.348 -10.565 13.897 1.00 80.50 716 THR A C 1
ATOM 5599 O O . THR A 1 716 ? 11.417 -11.292 14.233 1.00 80.50 716 THR A O 1
ATOM 5602 N N . LEU A 1 717 ? 13.263 -10.126 14.754 1.00 85.81 717 LEU A N 1
ATOM 5603 C CA . LEU A 1 717 ? 13.203 -10.297 16.195 1.00 85.81 717 LEU A CA 1
ATOM 5604 C C . LEU A 1 717 ? 12.960 -8.941 16.845 1.00 85.81 717 LEU A C 1
ATOM 5606 O O . LEU A 1 717 ? 13.762 -8.026 16.701 1.00 85.81 717 LEU A O 1
ATOM 5610 N N . LEU A 1 718 ? 11.869 -8.840 17.595 1.00 84.19 718 LEU A N 1
ATOM 5611 C CA . LEU A 1 718 ? 11.556 -7.690 18.434 1.00 84.19 718 LEU A CA 1
ATOM 5612 C C . LEU A 1 718 ? 11.778 -8.103 19.889 1.00 84.19 718 LEU A C 1
ATOM 5614 O O . LEU A 1 718 ? 11.164 -9.067 20.364 1.00 84.19 718 LEU A O 1
ATOM 5618 N N . GLY A 1 719 ? 12.647 -7.390 20.600 1.00 84.56 719 GLY A N 1
ATOM 5619 C CA . GLY A 1 719 ? 13.095 -7.778 21.935 1.00 84.56 719 GLY A CA 1
ATOM 5620 C C . GLY A 1 719 ? 13.350 -6.613 22.887 1.00 84.56 719 GLY A C 1
ATOM 5621 O O . GLY A 1 719 ? 13.426 -5.449 22.494 1.00 84.56 719 GLY A O 1
ATOM 5622 N N . VAL A 1 720 ? 13.491 -6.944 24.169 1.00 83.81 720 VAL A N 1
ATOM 5623 C CA . VAL A 1 720 ? 13.973 -6.037 25.217 1.00 83.81 720 VAL A CA 1
ATOM 5624 C C . VAL A 1 720 ? 15.312 -6.547 25.717 1.00 83.81 720 VAL A C 1
ATOM 5626 O O . VAL A 1 720 ? 15.427 -7.716 26.086 1.00 83.81 720 VAL A O 1
ATOM 5629 N N . VAL A 1 721 ? 16.308 -5.666 25.750 1.00 87.44 721 VAL A N 1
ATOM 5630 C CA . VAL A 1 721 ? 17.645 -5.978 26.255 1.00 87.44 721 VAL A CA 1
ATOM 5631 C C . VAL A 1 721 ? 17.951 -5.241 27.546 1.00 87.44 721 VAL A C 1
ATOM 5633 O O . VAL A 1 721 ? 17.513 -4.107 27.754 1.00 87.44 721 VAL A O 1
ATOM 5636 N N . ALA A 1 722 ? 18.733 -5.885 28.404 1.00 82.75 722 ALA A N 1
ATOM 5637 C CA . ALA A 1 722 ? 19.328 -5.257 29.570 1.00 82.75 722 ALA A CA 1
ATOM 5638 C C . ALA A 1 722 ? 20.601 -4.504 29.162 1.00 82.75 722 ALA A C 1
ATOM 5640 O O . ALA A 1 722 ? 21.618 -5.100 28.811 1.00 82.75 722 ALA A O 1
ATOM 5641 N N . SER A 1 723 ? 20.554 -3.179 29.249 1.00 78.31 723 SER A N 1
ATOM 5642 C CA . SER A 1 723 ? 21.722 -2.310 29.167 1.00 78.31 723 SER A CA 1
ATOM 5643 C C . SER A 1 723 ? 22.388 -2.276 30.543 1.00 78.31 723 SER A C 1
ATOM 5645 O O . SER A 1 723 ? 21.841 -1.723 31.501 1.00 78.31 723 SER A O 1
ATOM 5647 N N . SER A 1 724 ? 23.542 -2.934 30.669 1.00 66.69 724 SER A N 1
ATOM 5648 C CA . SER A 1 724 ? 24.360 -2.936 31.886 1.00 66.69 724 SER A CA 1
ATOM 5649 C C . SER A 1 724 ? 25.844 -2.898 31.527 1.00 66.69 724 SER A C 1
ATOM 5651 O O . SER A 1 724 ? 26.246 -3.344 30.453 1.00 66.69 724 SER A O 1
ATOM 5653 N N . SER A 1 725 ? 26.679 -2.391 32.436 1.00 48.59 725 SER A N 1
ATOM 5654 C CA . SER A 1 725 ? 28.136 -2.361 32.255 1.00 48.59 725 SER A CA 1
ATOM 5655 C C . SER A 1 725 ? 28.786 -3.754 32.308 1.00 48.59 725 SER A C 1
ATOM 5657 O O . SER A 1 725 ? 29.931 -3.895 31.877 1.00 48.59 725 SER A O 1
ATOM 5659 N N . LYS A 1 726 ? 28.073 -4.782 32.802 1.00 49.72 726 LYS A N 1
ATOM 5660 C CA . LYS A 1 726 ? 28.478 -6.197 32.817 1.00 49.72 726 LYS A CA 1
ATOM 5661 C C . LYS A 1 726 ? 27.246 -7.110 32.844 1.00 49.72 726 LYS A C 1
ATOM 5663 O O . LYS A 1 726 ? 26.502 -7.120 33.819 1.00 49.72 726 LYS A O 1
ATOM 5668 N N . TYR A 1 727 ? 27.074 -7.921 31.807 1.00 50.62 727 TYR A N 1
ATOM 5669 C CA . TYR A 1 727 ? 26.023 -8.939 31.742 1.00 50.62 727 TYR A CA 1
ATOM 5670 C C . TYR A 1 727 ? 26.232 -9.990 32.846 1.00 50.62 727 TYR A C 1
ATOM 5672 O O . TYR A 1 727 ? 27.337 -10.512 32.994 1.00 50.62 727 TYR A O 1
ATOM 5680 N N . GLY A 1 728 ? 25.198 -10.251 33.655 1.00 43.50 728 GLY A N 1
ATOM 5681 C CA . GLY A 1 728 ? 25.254 -11.181 34.793 1.00 43.50 728 GLY A CA 1
ATOM 5682 C C . GLY A 1 728 ? 25.479 -10.553 36.178 1.00 43.50 728 GLY A C 1
ATOM 5683 O O . GLY A 1 728 ? 25.713 -11.292 37.134 1.00 43.50 728 GLY A O 1
ATOM 5684 N N . THR A 1 729 ? 25.413 -9.223 36.335 1.00 47.88 729 THR A N 1
ATOM 5685 C CA . THR A 1 729 ? 25.396 -8.600 37.674 1.00 47.88 729 THR A CA 1
ATOM 5686 C C . THR A 1 729 ? 23.981 -8.585 38.255 1.00 47.88 729 THR A C 1
ATOM 5688 O O . THR A 1 729 ? 23.004 -8.297 37.570 1.00 47.88 729 THR A O 1
ATOM 5691 N N . THR A 1 730 ? 23.861 -8.894 39.546 1.00 42.69 730 THR A N 1
ATOM 5692 C CA . THR A 1 730 ? 22.588 -8.925 40.289 1.00 42.69 730 THR A CA 1
ATOM 5693 C C . THR A 1 730 ? 22.197 -7.567 40.880 1.00 42.69 730 THR A C 1
ATOM 5695 O O . THR A 1 730 ? 21.281 -7.500 41.696 1.00 42.69 730 THR A O 1
ATOM 5698 N N . ASP A 1 731 ? 22.901 -6.486 40.528 1.00 47.94 731 ASP A N 1
ATOM 5699 C CA . ASP A 1 731 ? 22.641 -5.164 41.098 1.00 47.94 731 ASP A CA 1
ATOM 5700 C C . ASP A 1 731 ? 21.543 -4.450 40.296 1.00 47.94 731 ASP A C 1
ATOM 5702 O O . ASP A 1 731 ? 21.790 -3.767 39.298 1.00 47.94 731 ASP A O 1
ATOM 5706 N N . SER A 1 732 ? 20.295 -4.658 40.721 1.00 52.53 732 SER A N 1
ATOM 5707 C CA . SER A 1 732 ? 19.079 -4.170 40.059 1.00 52.53 732 SER A CA 1
ATOM 5708 C C . SER A 1 732 ? 19.000 -2.643 39.934 1.00 52.53 732 SER A C 1
ATOM 5710 O O . SER A 1 732 ? 18.160 -2.139 39.197 1.00 52.53 732 SER A O 1
ATOM 5712 N N . ALA A 1 733 ? 19.858 -1.893 40.636 1.00 53.00 733 ALA A N 1
ATOM 5713 C CA . ALA A 1 733 ? 19.851 -0.432 40.646 1.00 53.00 733 ALA A CA 1
ATOM 5714 C C . ALA A 1 733 ? 20.533 0.224 39.425 1.00 53.00 733 ALA A C 1
ATOM 5716 O O . ALA A 1 733 ? 20.375 1.429 39.234 1.00 53.00 733 ALA A O 1
ATOM 5717 N N . GLN A 1 734 ? 21.284 -0.523 38.600 1.00 62.03 734 GLN A N 1
ATOM 5718 C CA . GLN A 1 734 ? 22.033 0.034 37.454 1.00 62.03 734 GLN A CA 1
ATOM 5719 C C . GLN A 1 734 ? 21.597 -0.487 36.075 1.00 62.03 734 GLN A C 1
ATOM 5721 O O . GLN A 1 734 ? 22.185 -0.101 35.064 1.00 62.03 734 GLN A O 1
ATOM 5726 N N . VAL A 1 735 ? 20.586 -1.355 36.003 1.00 75.00 735 VAL A N 1
ATOM 5727 C CA . VAL A 1 735 ? 20.149 -1.959 34.736 1.00 75.00 735 VAL A CA 1
ATOM 5728 C C . VAL A 1 735 ? 19.032 -1.129 34.110 1.00 75.00 735 VAL A C 1
ATOM 5730 O O . VAL A 1 735 ? 17.969 -0.950 34.701 1.00 75.00 735 VAL A O 1
ATOM 5733 N N . THR A 1 736 ? 19.253 -0.650 32.884 1.00 84.50 736 THR A N 1
ATOM 5734 C CA . THR A 1 736 ? 18.206 0.002 32.080 1.00 84.50 736 THR A CA 1
ATOM 5735 C C . THR A 1 736 ? 17.732 -0.957 30.994 1.00 84.50 736 THR A C 1
ATOM 5737 O O . THR A 1 736 ? 18.541 -1.664 30.401 1.00 84.50 736 THR A O 1
ATOM 5740 N N . PHE A 1 737 ? 16.431 -1.003 30.711 1.00 88.56 737 PHE A N 1
ATOM 5741 C CA . PHE A 1 737 ? 15.882 -1.886 29.679 1.00 88.56 737 PHE A CA 1
ATOM 5742 C C . PHE A 1 737 ? 15.648 -1.095 28.400 1.00 88.56 737 PHE A C 1
ATOM 5744 O O . PHE A 1 737 ? 15.076 -0.009 28.461 1.00 88.56 737 PHE A O 1
ATOM 5751 N N . ARG A 1 738 ? 16.091 -1.623 27.255 1.00 90.56 738 ARG A N 1
ATOM 5752 C CA . ARG A 1 738 ? 16.007 -0.961 25.943 1.00 90.56 738 ARG A CA 1
ATOM 5753 C C . ARG A 1 738 ? 15.294 -1.848 24.931 1.00 90.56 738 ARG A C 1
ATOM 5755 O O . ARG A 1 738 ? 15.489 -3.061 24.942 1.00 90.56 738 ARG A O 1
ATOM 5762 N N . ARG A 1 739 ? 14.494 -1.256 24.037 1.00 91.12 739 ARG A N 1
ATOM 5763 C CA . ARG A 1 739 ? 13.932 -1.988 22.890 1.00 91.12 739 ARG A CA 1
ATOM 5764 C C . ARG A 1 739 ? 14.986 -2.150 21.802 1.00 91.12 739 ARG A C 1
ATOM 5766 O O . ARG A 1 739 ? 15.669 -1.184 21.461 1.00 91.12 739 ARG A O 1
ATOM 5773 N N . VAL A 1 740 ? 15.081 -3.360 21.264 1.00 93.25 740 VAL A N 1
ATOM 5774 C CA . VAL A 1 740 ? 15.927 -3.691 20.120 1.00 93.25 740 VAL A CA 1
ATOM 5775 C C . VAL A 1 740 ? 15.112 -4.465 19.093 1.00 93.25 740 VAL A C 1
ATOM 5777 O O . VAL A 1 740 ? 14.422 -5.429 19.433 1.00 93.25 740 VAL A O 1
ATOM 5780 N N . ASP A 1 741 ? 15.245 -4.051 17.843 1.00 94.62 741 ASP A N 1
ATOM 5781 C CA . ASP A 1 741 ? 14.665 -4.707 16.686 1.00 94.62 741 ASP A CA 1
ATOM 5782 C C . ASP A 1 741 ? 15.839 -5.233 15.849 1.00 94.62 741 ASP A C 1
ATOM 5784 O O . ASP A 1 741 ? 16.665 -4.466 15.354 1.00 94.62 741 ASP A O 1
ATOM 5788 N N . ILE A 1 742 ? 15.971 -6.558 15.756 1.00 94.50 742 ILE A N 1
ATOM 5789 C CA . ILE A 1 742 ? 17.014 -7.231 14.975 1.00 94.50 742 ILE A CA 1
ATOM 5790 C C . ILE A 1 742 ? 16.358 -7.812 13.731 1.00 94.50 742 ILE A C 1
ATOM 5792 O O . ILE A 1 742 ? 15.462 -8.652 13.818 1.00 94.50 742 ILE A O 1
ATOM 5796 N N . ILE A 1 743 ? 16.821 -7.375 12.569 1.00 91.69 743 ILE A N 1
ATOM 5797 C CA . ILE A 1 743 ? 16.271 -7.743 11.274 1.00 91.69 743 ILE A CA 1
ATOM 5798 C C . ILE A 1 743 ? 17.349 -8.473 10.488 1.00 91.69 743 ILE A C 1
ATOM 5800 O O . ILE A 1 743 ? 18.468 -7.986 10.355 1.00 91.69 743 ILE A O 1
ATOM 5804 N N . VAL A 1 744 ? 17.015 -9.654 9.983 1.00 91.00 744 VAL A N 1
ATOM 5805 C CA . VAL A 1 744 ? 17.900 -10.489 9.173 1.00 91.00 744 VAL A CA 1
ATOM 5806 C C . VAL A 1 744 ? 17.298 -10.611 7.784 1.00 91.00 744 VAL A C 1
ATOM 5808 O O . VAL A 1 744 ? 16.178 -11.100 7.645 1.00 91.00 744 VAL A O 1
ATOM 5811 N N . CYS A 1 745 ? 18.028 -10.170 6.764 1.00 87.44 745 CYS A N 1
ATOM 5812 C CA . CYS A 1 745 ? 17.470 -9.996 5.428 1.00 87.44 745 CYS A CA 1
ATOM 5813 C C . CYS A 1 745 ? 18.314 -10.575 4.303 1.00 87.44 745 CYS A C 1
ATOM 5815 O O . CYS A 1 745 ? 19.527 -10.768 4.435 1.00 87.44 745 CYS A O 1
ATOM 5817 N N . HIS A 1 746 ? 17.666 -10.834 3.168 1.00 84.12 746 HIS A N 1
ATOM 5818 C CA . HIS A 1 746 ? 18.348 -11.340 1.986 1.00 84.12 746 HIS A CA 1
ATOM 5819 C C . HIS A 1 746 ? 19.339 -10.297 1.418 1.00 84.12 746 HIS A C 1
ATOM 5821 O O . HIS A 1 746 ? 19.018 -9.110 1.350 1.00 84.12 746 HIS A O 1
ATOM 5827 N N . PRO A 1 747 ? 20.530 -10.695 0.927 1.00 80.50 747 PRO A N 1
ATOM 5828 C CA . PRO A 1 747 ? 21.508 -9.738 0.395 1.00 80.50 747 PRO A CA 1
ATOM 5829 C C . PRO A 1 747 ? 20.988 -8.851 -0.744 1.00 80.50 747 PRO A C 1
ATOM 5831 O O . PRO A 1 747 ? 21.405 -7.703 -0.872 1.00 80.50 747 PRO A O 1
ATOM 5834 N N . HIS A 1 748 ? 20.059 -9.361 -1.562 1.00 79.50 748 HIS A N 1
ATOM 5835 C CA . HIS A 1 748 ? 19.426 -8.582 -2.637 1.00 79.50 748 HIS A CA 1
ATOM 5836 C C . HIS A 1 748 ? 18.472 -7.489 -2.128 1.00 79.50 748 HIS A C 1
ATOM 5838 O O . HIS A 1 748 ? 18.303 -6.483 -2.816 1.00 79.50 748 HIS A O 1
ATOM 5844 N N . SER A 1 749 ? 17.882 -7.644 -0.937 1.00 84.50 749 SER A N 1
ATOM 5845 C CA . SER A 1 749 ? 16.967 -6.659 -0.344 1.00 84.50 749 SER A CA 1
ATOM 5846 C C . SER A 1 749 ? 17.664 -5.682 0.605 1.00 84.50 749 SER A C 1
ATOM 5848 O O . SER A 1 749 ? 17.074 -4.665 0.964 1.00 84.50 749 SER A O 1
ATOM 5850 N N . PHE A 1 750 ? 18.927 -5.927 0.977 1.00 87.62 750 PHE A N 1
ATOM 5851 C CA . PHE A 1 750 ? 19.625 -5.194 2.040 1.00 87.62 750 PHE A CA 1
ATOM 5852 C C . PHE A 1 750 ? 19.515 -3.667 1.928 1.00 87.62 750 PHE A C 1
ATOM 5854 O O . PHE A 1 750 ? 19.102 -3.012 2.878 1.00 87.62 750 PHE A O 1
ATOM 5861 N N . HIS A 1 751 ? 19.830 -3.069 0.774 1.00 89.25 751 HIS A N 1
ATOM 5862 C CA . HIS A 1 751 ? 19.771 -1.606 0.625 1.00 89.25 751 HIS A CA 1
ATOM 5863 C C . HIS A 1 751 ? 18.348 -1.040 0.661 1.00 89.25 751 HIS A C 1
ATOM 5865 O O . HIS A 1 751 ? 18.153 0.100 1.089 1.00 89.25 751 HIS A O 1
ATOM 5871 N N . LEU A 1 752 ? 17.365 -1.824 0.220 1.00 91.00 752 LEU A N 1
ATOM 5872 C CA . LEU A 1 752 ? 15.959 -1.452 0.290 1.00 91.00 752 LEU A CA 1
ATOM 5873 C C . LEU A 1 752 ? 15.445 -1.517 1.730 1.00 91.00 752 LEU A C 1
ATOM 5875 O O . LEU A 1 752 ? 14.748 -0.608 2.179 1.00 91.00 752 LEU A O 1
ATOM 5879 N N . GLU A 1 753 ? 15.884 -2.513 2.489 1.00 90.94 753 GLU A N 1
ATOM 5880 C CA . GLU A 1 753 ? 15.566 -2.620 3.906 1.00 90.94 753 GLU A CA 1
ATOM 5881 C C . GLU A 1 753 ? 16.282 -1.557 4.737 1.00 90.94 753 GLU A C 1
ATOM 5883 O O . GLU A 1 753 ? 15.659 -0.959 5.612 1.00 90.94 753 GLU A O 1
ATOM 5888 N N . VAL A 1 754 ? 17.536 -1.213 4.416 1.00 93.12 754 VAL A N 1
ATOM 5889 C CA . VAL A 1 754 ? 18.206 -0.049 5.016 1.00 93.12 754 VAL A CA 1
ATOM 5890 C C . VAL A 1 754 ? 17.367 1.206 4.792 1.00 93.12 754 VAL A C 1
ATOM 5892 O O . VAL A 1 754 ? 17.141 1.950 5.743 1.00 93.12 754 VAL A O 1
ATOM 5895 N N . LEU A 1 755 ? 16.873 1.450 3.573 1.00 93.44 755 LEU A N 1
ATOM 5896 C CA . LEU A 1 755 ? 16.008 2.596 3.273 1.00 93.44 755 LEU A CA 1
ATOM 5897 C C . LEU A 1 755 ? 14.726 2.568 4.127 1.00 93.44 755 LEU A C 1
ATOM 5899 O O . LEU A 1 755 ? 14.434 3.546 4.821 1.00 93.44 755 LEU A O 1
ATOM 5903 N N . ALA A 1 756 ? 14.030 1.428 4.148 1.00 92.25 756 ALA A N 1
ATOM 5904 C CA . ALA A 1 756 ? 12.766 1.248 4.857 1.00 92.25 756 ALA A CA 1
ATOM 5905 C C . ALA A 1 756 ? 12.898 1.431 6.378 1.00 92.25 756 ALA A C 1
ATOM 5907 O O . ALA A 1 756 ? 12.154 2.209 6.983 1.00 92.25 756 ALA A O 1
ATOM 5908 N N . TRP A 1 757 ? 13.877 0.763 6.991 1.00 93.62 757 TRP A N 1
ATOM 5909 C CA . TRP A 1 757 ? 14.131 0.802 8.432 1.00 93.62 757 TRP A CA 1
ATOM 5910 C C . TRP A 1 757 ? 14.849 2.084 8.873 1.00 93.62 757 TRP A C 1
ATOM 5912 O O . TRP A 1 757 ? 14.800 2.455 10.044 1.00 93.62 757 TRP A O 1
ATOM 5922 N N . THR A 1 758 ? 15.474 2.836 7.959 1.00 95.25 758 THR A N 1
ATOM 5923 C CA . THR A 1 758 ? 15.964 4.194 8.262 1.00 95.25 758 THR A CA 1
ATOM 5924 C C . THR A 1 758 ? 14.808 5.157 8.499 1.00 95.25 758 THR A C 1
ATOM 5926 O O . THR A 1 758 ? 14.929 6.055 9.333 1.00 95.25 758 THR A O 1
ATOM 5929 N N . GLY A 1 759 ? 13.686 5.005 7.790 1.00 90.88 759 GLY A N 1
ATOM 5930 C CA . GLY A 1 759 ? 12.553 5.923 7.870 1.00 90.88 759 GLY A CA 1
ATOM 5931 C C . GLY A 1 759 ? 12.909 7.366 7.463 1.00 90.88 759 GLY A C 1
ATOM 5932 O O . GLY A 1 759 ? 13.858 7.627 6.728 1.00 90.88 759 GLY A O 1
ATOM 5933 N N . SER A 1 760 ? 12.202 8.390 7.944 1.00 93.56 760 SER A N 1
ATOM 5934 C CA . SER A 1 760 ? 11.070 8.373 8.888 1.00 93.56 760 SER A CA 1
ATOM 5935 C C . SER A 1 760 ? 9.757 7.851 8.275 1.00 93.56 760 SER A C 1
ATOM 5937 O O . SER A 1 760 ? 9.612 7.766 7.060 1.00 93.56 760 SER A O 1
ATOM 5939 N N . VAL A 1 761 ? 8.749 7.565 9.110 1.00 90.88 761 VAL A N 1
ATOM 5940 C CA . VAL A 1 761 ? 7.436 7.025 8.682 1.00 90.88 761 VAL A CA 1
ATOM 5941 C C . VAL A 1 761 ? 6.796 7.837 7.547 1.00 90.88 761 VAL A C 1
ATOM 5943 O O . VAL A 1 761 ? 6.218 7.283 6.614 1.00 90.88 761 VAL A O 1
ATOM 5946 N N . MET A 1 762 ? 6.881 9.167 7.616 1.00 90.75 762 MET A N 1
ATOM 5947 C CA . MET A 1 762 ? 6.292 10.045 6.605 1.00 90.75 762 MET A CA 1
ATOM 5948 C C . MET A 1 762 ? 7.144 10.093 5.324 1.00 90.75 762 MET A C 1
ATOM 5950 O O . MET A 1 762 ? 6.576 10.171 4.236 1.00 90.75 762 MET A O 1
ATOM 5954 N N . TYR A 1 763 ? 8.473 9.971 5.431 1.00 94.19 763 TYR A N 1
ATOM 5955 C CA . TYR A 1 763 ? 9.358 9.810 4.273 1.00 94.19 763 TYR A CA 1
ATOM 5956 C C . TYR A 1 763 ? 8.984 8.548 3.484 1.00 94.19 763 TYR A C 1
ATOM 5958 O O . TYR A 1 763 ? 8.625 8.644 2.312 1.00 94.19 763 TYR A O 1
ATOM 5966 N N . GLU A 1 764 ? 8.941 7.401 4.167 1.00 93.69 764 GLU A N 1
ATOM 5967 C CA . GLU A 1 764 ? 8.584 6.093 3.601 1.00 93.69 764 GLU A CA 1
ATOM 5968 C C . GLU A 1 764 ? 7.194 6.083 2.966 1.00 93.69 764 GLU A C 1
ATOM 5970 O O . GLU A 1 764 ? 6.997 5.608 1.848 1.00 93.69 764 GLU A O 1
ATOM 5975 N N . ARG A 1 765 ? 6.205 6.662 3.651 1.00 90.81 765 ARG A N 1
ATOM 5976 C CA . ARG A 1 765 ? 4.830 6.702 3.146 1.00 90.81 765 ARG A CA 1
ATOM 5977 C C . ARG A 1 765 ? 4.715 7.476 1.834 1.00 90.81 765 ARG A C 1
ATOM 5979 O O . ARG A 1 765 ? 4.026 7.024 0.919 1.00 90.81 765 ARG A O 1
ATOM 5986 N N . ASP A 1 766 ? 5.347 8.645 1.741 1.00 89.44 766 ASP A N 1
ATOM 5987 C CA . ASP A 1 766 ? 5.315 9.441 0.511 1.00 89.44 766 ASP A CA 1
ATOM 5988 C C . ASP A 1 766 ? 6.202 8.841 -0.586 1.00 89.44 766 ASP A C 1
ATOM 5990 O O . ASP A 1 766 ? 5.849 8.953 -1.762 1.00 89.44 766 ASP A O 1
ATOM 5994 N N . LEU A 1 767 ? 7.288 8.159 -0.212 1.00 91.56 767 LEU A N 1
ATOM 5995 C CA . LEU A 1 767 ? 8.131 7.391 -1.123 1.00 91.56 767 LEU A CA 1
ATOM 5996 C C . LEU A 1 767 ? 7.320 6.275 -1.796 1.00 91.56 767 LEU A C 1
ATOM 5998 O O . LEU A 1 767 ? 7.211 6.256 -3.023 1.00 91.56 767 LEU A O 1
ATOM 6002 N N . ARG A 1 768 ? 6.638 5.428 -1.013 1.00 90.44 768 ARG A N 1
ATOM 6003 C CA . ARG A 1 768 ? 5.745 4.368 -1.521 1.00 90.44 768 ARG A CA 1
ATOM 6004 C C . ARG A 1 768 ? 4.612 4.929 -2.380 1.00 90.44 768 ARG A C 1
ATOM 6006 O O . ARG A 1 768 ? 4.328 4.419 -3.460 1.00 90.44 768 ARG A O 1
ATOM 6013 N N . ALA A 1 769 ? 3.990 6.029 -1.950 1.00 83.88 769 ALA A N 1
ATOM 6014 C CA . ALA A 1 769 ? 2.943 6.688 -2.732 1.00 83.88 769 ALA A CA 1
ATOM 6015 C C . ALA A 1 769 ? 3.464 7.265 -4.061 1.00 83.88 769 ALA A C 1
ATOM 6017 O O . ALA A 1 769 ? 2.716 7.367 -5.036 1.00 83.88 769 ALA A O 1
ATOM 6018 N N . PHE A 1 770 ? 4.729 7.683 -4.112 1.00 85.19 770 PHE A N 1
ATOM 6019 C CA . PHE A 1 770 ? 5.355 8.217 -5.314 1.00 85.19 770 PHE A CA 1
ATOM 6020 C C . PHE A 1 770 ? 5.714 7.136 -6.328 1.00 85.19 770 PHE A C 1
ATOM 6022 O O . PHE A 1 770 ? 5.393 7.309 -7.506 1.00 85.19 770 PHE A O 1
ATOM 6029 N N . VAL A 1 771 ? 6.324 6.038 -5.888 1.00 83.31 771 VAL A N 1
ATOM 6030 C CA . VAL A 1 771 ? 6.667 4.912 -6.772 1.00 83.31 771 VAL A CA 1
ATOM 6031 C C . VAL A 1 771 ? 5.414 4.179 -7.257 1.00 83.31 771 VAL A C 1
ATOM 6033 O O . VAL A 1 771 ? 5.345 3.822 -8.430 1.00 83.31 771 VAL A O 1
ATOM 6036 N N . LYS A 1 772 ? 4.346 4.126 -6.442 1.00 81.25 772 LYS A N 1
ATOM 6037 C CA . LYS A 1 772 ? 3.035 3.608 -6.871 1.00 81.25 772 LYS A CA 1
ATOM 6038 C C . LYS A 1 772 ? 2.461 4.344 -8.080 1.00 81.25 772 LYS A C 1
ATOM 6040 O O . LYS A 1 772 ? 1.927 3.720 -8.989 1.00 81.25 772 LYS A O 1
ATOM 6045 N N . ARG A 1 773 ? 2.636 5.668 -8.160 1.00 77.75 773 ARG A N 1
ATOM 6046 C CA . ARG A 1 773 ? 2.234 6.464 -9.341 1.00 77.75 773 ARG A CA 1
ATOM 6047 C C . ARG A 1 773 ? 3.078 6.189 -10.593 1.00 77.75 773 ARG A C 1
ATOM 6049 O O . ARG A 1 773 ? 2.750 6.702 -11.656 1.00 77.75 773 ARG A O 1
ATOM 6056 N N . ARG A 1 774 ? 4.160 5.419 -10.464 1.00 73.81 774 ARG A N 1
ATOM 6057 C CA . ARG A 1 774 ? 4.999 4.910 -11.558 1.00 73.81 774 ARG A CA 1
ATOM 6058 C C . ARG A 1 774 ? 4.810 3.416 -11.784 1.00 73.81 774 ARG A C 1
ATOM 6060 O O . ARG A 1 774 ? 5.689 2.782 -12.352 1.00 73.81 774 ARG A O 1
ATOM 6067 N N . ASN A 1 775 ? 3.677 2.862 -11.361 1.00 76.69 775 ASN A N 1
ATOM 6068 C CA . ASN A 1 775 ? 3.357 1.453 -11.557 1.00 76.69 775 ASN A CA 1
ATOM 6069 C C . ASN A 1 775 ? 4.328 0.512 -10.829 1.00 76.69 775 ASN A C 1
ATOM 6071 O O . ASN A 1 775 ? 4.539 -0.610 -11.278 1.00 76.69 775 ASN A O 1
ATOM 6075 N N . LEU A 1 776 ? 4.910 0.961 -9.712 1.00 79.94 776 LEU A N 1
ATOM 6076 C CA . LEU A 1 776 ? 5.744 0.141 -8.840 1.00 79.94 776 LEU A CA 1
ATOM 6077 C C . LEU A 1 776 ? 5.125 0.044 -7.443 1.00 79.94 776 LEU A C 1
ATOM 6079 O O . LEU A 1 776 ? 4.816 1.062 -6.824 1.00 79.94 776 LEU A O 1
ATOM 6083 N N . LYS A 1 777 ? 5.009 -1.166 -6.908 1.00 84.88 777 LYS A N 1
ATOM 6084 C CA . LYS A 1 777 ? 4.681 -1.425 -5.508 1.00 84.88 777 LYS A CA 1
ATOM 6085 C C . LYS A 1 777 ? 5.971 -1.582 -4.722 1.00 84.88 777 LYS A C 1
ATOM 6087 O O . LYS A 1 777 ? 6.831 -2.366 -5.102 1.00 84.88 777 LYS A O 1
ATOM 6092 N N . LEU A 1 778 ? 6.102 -0.861 -3.618 1.00 85.81 778 LEU A N 1
ATOM 6093 C CA . LEU A 1 778 ? 7.288 -0.931 -2.774 1.00 85.81 778 LEU A CA 1
ATOM 6094 C C . LEU A 1 778 ? 6.934 -1.439 -1.382 1.00 85.81 778 LEU A C 1
ATOM 6096 O O . LEU A 1 778 ? 6.144 -0.809 -0.669 1.00 85.81 778 LEU A O 1
ATOM 6100 N N . ASN A 1 779 ? 7.572 -2.541 -1.005 1.00 83.25 779 ASN A N 1
ATOM 6101 C CA . ASN A 1 779 ? 7.555 -3.097 0.340 1.00 83.25 779 ASN A CA 1
ATOM 6102 C C . ASN A 1 779 ? 8.921 -2.869 1.011 1.00 83.25 779 ASN A C 1
ATOM 6104 O O . ASN A 1 779 ? 9.811 -2.264 0.421 1.00 83.25 779 ASN A O 1
ATOM 6108 N N . ALA A 1 780 ? 9.077 -3.319 2.260 1.00 78.75 780 ALA A N 1
ATOM 6109 C CA . ALA A 1 780 ? 10.353 -3.187 2.966 1.00 78.75 780 ALA A CA 1
ATOM 6110 C C . ALA A 1 780 ? 11.473 -4.002 2.298 1.00 78.75 780 ALA A C 1
ATOM 6112 O O . ALA A 1 780 ? 12.601 -3.537 2.262 1.00 78.75 780 ALA A O 1
ATOM 6113 N N . SER A 1 781 ? 11.142 -5.172 1.747 1.00 82.56 781 SER A N 1
ATOM 6114 C CA . SER A 1 781 ? 12.092 -6.153 1.213 1.00 82.56 781 SER A CA 1
ATOM 6115 C C . SER A 1 781 ? 12.137 -6.240 -0.316 1.00 82.56 781 SER A C 1
ATOM 6117 O O . SER A 1 781 ? 13.109 -6.755 -0.855 1.00 82.56 781 SER A O 1
ATOM 6119 N N . SER A 1 782 ? 11.129 -5.719 -1.028 1.00 84.31 782 SER A N 1
ATOM 6120 C CA . SER A 1 782 ? 11.000 -5.910 -2.482 1.00 84.31 782 SER A CA 1
ATOM 6121 C C . SER A 1 782 ? 10.331 -4.740 -3.195 1.00 84.31 782 SER A C 1
ATOM 6123 O O . SER A 1 782 ? 9.508 -4.012 -2.623 1.00 84.31 782 SER A O 1
ATOM 6125 N N . VAL A 1 783 ? 10.637 -4.614 -4.486 1.00 84.12 783 VAL A N 1
ATOM 6126 C CA . VAL A 1 783 ? 9.934 -3.748 -5.437 1.00 84.12 783 VAL A CA 1
ATOM 6127 C C . VAL A 1 783 ? 9.194 -4.652 -6.416 1.00 84.12 783 VAL A C 1
ATOM 6129 O O . VAL A 1 783 ? 9.805 -5.533 -7.001 1.00 84.12 783 VAL A O 1
ATOM 6132 N N . TYR A 1 784 ? 7.911 -4.412 -6.647 1.00 81.38 784 TYR A N 1
ATOM 6133 C CA . TYR A 1 784 ? 7.127 -5.123 -7.654 1.00 81.38 784 TYR A CA 1
ATOM 6134 C C . TYR A 1 784 ? 6.638 -4.152 -8.706 1.00 81.38 784 TYR A C 1
ATOM 6136 O O . TYR A 1 784 ? 6.390 -2.981 -8.427 1.00 81.38 784 TYR A O 1
ATOM 6144 N N . ASN A 1 785 ? 6.429 -4.641 -9.914 1.00 77.81 785 ASN A N 1
ATOM 6145 C CA . ASN A 1 785 ? 5.642 -3.918 -10.891 1.00 77.81 785 ASN A CA 1
ATOM 6146 C C . ASN A 1 785 ? 4.148 -4.095 -10.554 1.00 77.81 785 ASN A C 1
ATOM 6148 O O . ASN A 1 785 ? 3.652 -5.212 -10.491 1.00 77.81 785 ASN A O 1
ATOM 6152 N N . GLU A 1 786 ? 3.423 -2.994 -10.340 1.00 72.06 786 GLU A N 1
ATOM 6153 C CA . GLU A 1 786 ? 2.018 -2.990 -9.887 1.00 72.06 786 GLU A CA 1
ATOM 6154 C C . GLU A 1 786 ? 1.077 -3.705 -10.877 1.00 72.06 786 GLU A C 1
ATOM 6156 O O . GLU A 1 786 ? 0.036 -4.201 -10.468 1.00 72.06 786 GLU A O 1
ATOM 6161 N N . HIS A 1 787 ? 1.425 -3.769 -12.169 1.00 68.69 787 HIS A N 1
ATOM 6162 C CA . HIS A 1 787 ? 0.570 -4.381 -13.197 1.00 68.69 787 HIS A CA 1
ATOM 6163 C C . HIS A 1 787 ? 0.819 -5.879 -13.338 1.00 68.69 787 HIS A C 1
ATOM 6165 O O . HIS A 1 787 ? -0.118 -6.657 -13.483 1.00 68.69 787 HIS A O 1
ATOM 6171 N N . THR A 1 788 ? 2.090 -6.274 -13.338 1.00 64.69 788 THR A N 1
ATOM 6172 C CA . THR A 1 788 ? 2.483 -7.675 -13.560 1.00 64.69 788 THR A CA 1
ATOM 6173 C C . THR A 1 788 ? 2.578 -8.466 -12.261 1.00 64.69 788 THR A C 1
ATOM 6175 O O . THR A 1 788 ? 2.603 -9.687 -12.299 1.00 64.69 788 THR A O 1
ATOM 6178 N N . ASN A 1 789 ? 2.656 -7.773 -11.120 1.00 72.62 789 ASN A N 1
ATOM 6179 C CA . ASN A 1 789 ? 3.018 -8.320 -9.814 1.00 72.62 789 ASN A CA 1
ATOM 6180 C C . ASN A 1 789 ? 4.376 -9.052 -9.798 1.00 72.62 789 ASN A C 1
ATOM 6182 O O . ASN A 1 789 ? 4.705 -9.710 -8.817 1.00 72.62 789 ASN A O 1
ATOM 6186 N N . ASN A 1 790 ? 5.182 -8.905 -10.856 1.00 73.38 790 ASN A N 1
ATOM 6187 C CA . ASN A 1 790 ? 6.529 -9.451 -10.913 1.00 73.38 790 ASN A CA 1
ATOM 6188 C C . ASN A 1 790 ? 7.459 -8.603 -10.054 1.00 73.38 790 ASN A C 1
ATOM 6190 O O . ASN A 1 790 ? 7.406 -7.366 -10.092 1.00 73.38 790 ASN A O 1
ATOM 6194 N N . GLU A 1 791 ? 8.325 -9.277 -9.305 1.00 78.12 791 GLU A N 1
ATOM 6195 C CA . GLU A 1 791 ? 9.404 -8.620 -8.586 1.00 78.12 791 GLU A CA 1
ATOM 6196 C C . GLU A 1 791 ? 10.383 -7.987 -9.583 1.00 78.12 791 GLU A C 1
ATOM 6198 O O . GLU A 1 791 ? 10.727 -8.553 -10.622 1.00 78.12 791 GLU A O 1
ATOM 6203 N N . VAL A 1 792 ? 10.787 -6.760 -9.284 1.00 76.62 792 VAL A N 1
ATOM 6204 C CA . VAL A 1 792 ? 11.778 -6.019 -10.051 1.00 76.62 792 VAL A CA 1
ATOM 6205 C C . VAL A 1 792 ? 13.153 -6.493 -9.617 1.00 76.62 792 VAL A C 1
ATOM 6207 O O . VAL A 1 792 ? 13.470 -6.474 -8.431 1.00 76.62 792 VAL A O 1
ATOM 6210 N N . ASP A 1 793 ? 13.984 -6.867 -10.585 1.00 75.69 793 ASP A N 1
ATOM 6211 C CA . ASP A 1 793 ? 15.343 -7.305 -10.300 1.00 75.69 793 ASP A CA 1
ATOM 6212 C C . ASP A 1 793 ? 16.193 -6.160 -9.717 1.00 75.69 793 ASP A C 1
ATOM 6214 O O . ASP A 1 793 ? 16.492 -5.168 -10.388 1.00 75.69 793 ASP A O 1
ATOM 6218 N N . LEU A 1 794 ? 16.596 -6.317 -8.454 1.00 72.00 794 LEU A N 1
ATOM 6219 C CA . LEU A 1 794 ? 17.489 -5.401 -7.740 1.00 72.00 794 LEU A CA 1
ATOM 6220 C C . LEU A 1 794 ? 18.944 -5.895 -7.716 1.00 72.00 794 LEU A C 1
ATOM 6222 O O . LEU A 1 794 ? 19.782 -5.295 -7.043 1.00 72.00 794 LEU A O 1
ATOM 6226 N N . SER A 1 795 ? 19.287 -6.954 -8.457 1.00 65.69 795 SER A N 1
ATOM 6227 C CA . SER A 1 795 ? 20.625 -7.563 -8.476 1.00 65.69 795 SER A CA 1
ATOM 6228 C C . SER A 1 795 ? 21.746 -6.608 -8.901 1.00 65.69 795 SER A C 1
ATOM 6230 O O . SER A 1 795 ? 22.912 -6.871 -8.602 1.00 65.69 795 SER A O 1
ATOM 6232 N N . GLY A 1 796 ? 21.425 -5.484 -9.554 1.00 65.56 796 GLY A N 1
ATOM 6233 C CA . GLY A 1 796 ? 22.351 -4.404 -9.926 1.00 65.56 796 GLY A CA 1
ATOM 6234 C C . GLY A 1 796 ? 22.492 -3.276 -8.893 1.00 65.56 796 GLY A C 1
ATOM 6235 O O . GLY A 1 796 ? 23.381 -2.435 -9.020 1.00 65.56 796 GLY A O 1
ATOM 6236 N N . ILE A 1 797 ? 21.654 -3.246 -7.856 1.00 74.19 797 ILE A N 1
ATOM 6237 C CA . ILE A 1 797 ? 21.696 -2.213 -6.818 1.00 74.19 797 ILE A CA 1
ATOM 6238 C C . ILE A 1 797 ? 22.862 -2.496 -5.862 1.00 74.19 797 ILE A C 1
ATOM 6240 O O . ILE A 1 797 ? 23.039 -3.612 -5.377 1.00 74.19 797 ILE A O 1
ATOM 6244 N N . ARG A 1 798 ? 23.704 -1.484 -5.629 1.00 75.75 798 ARG A N 1
ATOM 6245 C CA . ARG A 1 798 ? 24.940 -1.583 -4.816 1.00 75.75 798 ARG A CA 1
ATOM 6246 C C . ARG A 1 798 ? 24.971 -0.615 -3.637 1.00 75.75 798 ARG A C 1
ATOM 6248 O O . ARG A 1 798 ? 25.894 -0.636 -2.834 1.00 75.75 798 ARG A O 1
ATOM 6255 N N . SER A 1 799 ? 24.004 0.291 -3.580 1.00 81.69 799 SER A N 1
ATOM 6256 C CA . SER A 1 799 ? 23.901 1.288 -2.530 1.00 81.69 799 SER A CA 1
ATOM 6257 C C . SER A 1 799 ? 22.478 1.816 -2.453 1.00 81.69 799 SER A C 1
ATOM 6259 O O . SER A 1 799 ? 21.686 1.716 -3.394 1.00 81.69 799 SER A O 1
ATOM 6261 N N . GLU A 1 800 ? 22.168 2.449 -1.332 1.00 86.25 800 GLU A N 1
ATOM 6262 C CA . GLU A 1 800 ? 20.917 3.177 -1.156 1.00 86.25 800 GLU A CA 1
ATOM 6263 C C . GLU A 1 800 ? 20.781 4.354 -2.142 1.00 86.25 800 GLU A C 1
ATOM 6265 O O . GLU A 1 800 ? 19.681 4.663 -2.595 1.00 86.25 800 GLU A O 1
ATOM 6270 N N . ARG A 1 801 ? 21.898 4.991 -2.525 1.00 87.00 801 ARG A N 1
ATOM 6271 C CA . ARG A 1 801 ? 21.913 6.066 -3.530 1.00 87.00 801 ARG A CA 1
ATOM 6272 C C . ARG A 1 801 ? 21.546 5.539 -4.911 1.00 87.00 801 ARG A C 1
ATOM 6274 O O . ARG A 1 801 ? 20.689 6.124 -5.565 1.00 87.00 801 ARG A O 1
ATOM 6281 N N . HIS A 1 802 ? 22.107 4.393 -5.303 1.00 83.00 802 HIS A N 1
ATOM 6282 C CA . HIS A 1 802 ? 21.728 3.708 -6.541 1.00 83.00 802 HIS A CA 1
ATOM 6283 C C . HIS A 1 802 ? 20.256 3.289 -6.529 1.00 83.00 802 HIS A C 1
ATOM 6285 O O . HIS A 1 802 ? 19.576 3.450 -7.538 1.00 83.00 802 HIS A O 1
ATOM 6291 N N . LEU A 1 803 ? 19.742 2.810 -5.391 1.00 85.56 803 LEU A N 1
ATOM 6292 C CA . LEU A 1 803 ? 18.326 2.473 -5.243 1.00 85.56 803 LEU A CA 1
ATOM 6293 C C . LEU A 1 803 ? 17.419 3.696 -5.444 1.00 85.56 803 LEU A C 1
ATOM 6295 O O . LEU A 1 803 ? 16.438 3.622 -6.178 1.00 85.56 803 LEU A O 1
ATOM 6299 N N . LEU A 1 804 ? 17.735 4.833 -4.818 1.00 89.00 804 LEU A N 1
ATOM 6300 C CA . LEU A 1 804 ? 16.940 6.054 -4.979 1.00 89.00 804 LEU A CA 1
ATOM 6301 C C . LEU A 1 804 ? 17.009 6.595 -6.413 1.00 89.00 804 LEU A C 1
ATOM 6303 O O . LEU A 1 804 ? 15.971 6.965 -6.963 1.00 89.00 804 LEU A O 1
ATOM 6307 N N . ALA A 1 805 ? 18.183 6.559 -7.047 1.00 81.38 805 ALA A N 1
ATOM 6308 C CA . ALA A 1 805 ? 18.336 6.916 -8.455 1.00 81.38 805 ALA A CA 1
ATOM 6309 C C . ALA A 1 805 ? 17.495 6.003 -9.368 1.00 81.38 805 ALA A C 1
ATOM 6311 O O . ALA A 1 805 ? 16.754 6.499 -10.219 1.00 81.38 805 ALA A O 1
ATOM 6312 N N . PHE A 1 806 ? 17.525 4.686 -9.126 1.00 82.19 806 PHE A N 1
ATOM 6313 C CA . PHE A 1 806 ? 16.697 3.695 -9.819 1.00 82.19 806 PHE A CA 1
ATOM 6314 C C . PHE A 1 806 ? 15.194 3.984 -9.673 1.00 82.19 806 PHE A C 1
ATOM 6316 O O . PHE A 1 806 ? 14.436 3.898 -10.636 1.00 82.19 806 PHE A O 1
ATOM 6323 N N . LEU A 1 807 ? 14.757 4.412 -8.486 1.00 84.19 807 LEU A N 1
ATOM 6324 C CA . LEU A 1 807 ? 13.370 4.804 -8.214 1.00 84.19 807 LEU A CA 1
ATOM 6325 C C . LEU A 1 807 ? 13.019 6.227 -8.700 1.00 84.19 807 LEU A C 1
ATOM 6327 O O . LEU A 1 807 ? 11.906 6.705 -8.450 1.00 84.19 807 LEU A O 1
ATOM 6331 N N . HIS A 1 808 ? 13.933 6.911 -9.399 1.00 81.69 808 HIS A N 1
ATOM 6332 C CA . HIS A 1 808 ? 13.806 8.303 -9.845 1.00 81.69 808 HIS A CA 1
ATOM 6333 C C . HIS A 1 808 ? 13.507 9.285 -8.701 1.00 81.69 808 HIS A C 1
ATOM 6335 O O . HIS A 1 808 ? 12.633 10.158 -8.806 1.00 81.69 808 HIS A O 1
ATOM 6341 N N . LEU A 1 809 ? 14.226 9.125 -7.594 1.00 85.88 809 LEU A N 1
ATOM 6342 C CA . LEU A 1 809 ? 14.177 9.976 -6.414 1.00 85.88 809 LEU A CA 1
ATOM 6343 C C . LEU A 1 809 ? 15.504 10.723 -6.239 1.00 85.88 809 LEU A C 1
ATOM 6345 O O . LEU A 1 809 ? 16.559 10.176 -6.557 1.00 85.88 809 LEU A O 1
ATOM 6349 N N . PRO A 1 810 ? 15.473 11.961 -5.716 1.00 86.19 810 PRO A N 1
ATOM 6350 C CA . PRO A 1 810 ? 16.695 12.655 -5.347 1.00 86.19 810 PRO A CA 1
ATOM 6351 C C . PRO A 1 810 ? 17.399 11.906 -4.213 1.00 86.19 810 PRO A C 1
ATOM 6353 O O . PRO A 1 810 ? 16.749 11.417 -3.281 1.00 86.19 810 PRO A O 1
ATOM 6356 N N . TRP A 1 811 ? 18.730 11.871 -4.247 1.00 91.44 811 TRP A N 1
ATOM 6357 C CA . TRP A 1 811 ? 19.497 11.441 -3.086 1.00 91.44 811 TRP A CA 1
ATOM 6358 C C . TRP A 1 811 ? 19.289 12.438 -1.941 1.00 91.44 811 TRP A C 1
ATOM 6360 O O . TRP A 1 811 ? 19.606 13.624 -2.047 1.00 91.44 811 TRP A O 1
ATOM 6370 N N . ILE A 1 812 ? 18.744 11.951 -0.828 1.00 91.06 812 ILE A N 1
ATOM 6371 C CA . ILE A 1 812 ? 18.616 12.707 0.417 1.00 91.06 812 ILE A CA 1
ATOM 6372 C C . ILE A 1 812 ? 19.345 11.907 1.486 1.00 91.06 812 ILE A C 1
ATOM 6374 O O . ILE A 1 812 ? 18.959 10.772 1.772 1.00 91.06 812 ILE A O 1
ATOM 6378 N N . ALA A 1 813 ? 20.386 12.495 2.073 1.00 90.94 813 ALA A N 1
ATOM 6379 C CA . ALA A 1 813 ? 21.142 11.862 3.151 1.00 90.94 813 ALA A CA 1
ATOM 6380 C C . ALA A 1 813 ? 20.212 11.476 4.325 1.00 90.94 813 ALA A C 1
ATOM 6382 O O . ALA A 1 813 ? 19.255 12.213 4.590 1.00 90.94 813 ALA A O 1
ATOM 6383 N N . PRO A 1 814 ? 20.449 10.353 5.027 1.00 94.75 814 PRO A N 1
ATOM 6384 C CA . PRO A 1 814 ? 19.594 9.881 6.123 1.00 94.75 814 PRO A CA 1
ATOM 6385 C C . PRO A 1 814 ? 19.275 10.938 7.192 1.00 94.75 814 PRO A C 1
ATOM 6387 O O . PRO A 1 814 ? 18.137 11.035 7.658 1.00 94.75 814 PRO A O 1
ATOM 6390 N N . GLU A 1 815 ? 20.240 11.795 7.525 1.00 95.19 815 GLU A N 1
ATOM 6391 C CA . GLU A 1 815 ? 20.130 12.890 8.500 1.00 95.19 815 GLU A CA 1
ATOM 6392 C C . GLU A 1 815 ? 19.112 13.966 8.085 1.00 95.19 815 GLU A C 1
ATOM 6394 O O . GLU A 1 815 ? 18.611 14.734 8.911 1.00 95.19 815 GLU A O 1
ATOM 6399 N N . ASN A 1 816 ? 18.758 13.989 6.800 1.00 94.81 816 ASN A N 1
ATOM 6400 C CA . ASN A 1 816 ? 17.812 14.914 6.190 1.00 94.81 816 ASN A CA 1
ATOM 6401 C C . ASN A 1 816 ? 16.444 14.272 5.892 1.00 94.81 816 ASN A C 1
ATOM 6403 O O . ASN A 1 816 ? 15.669 14.807 5.096 1.00 94.81 816 ASN A O 1
ATOM 6407 N N . ARG A 1 817 ? 16.119 13.136 6.524 1.00 95.44 817 ARG A N 1
ATOM 6408 C CA . ARG A 1 817 ? 14.834 12.419 6.365 1.00 95.44 817 ARG A CA 1
ATOM 6409 C C . ARG A 1 817 ? 13.952 12.463 7.613 1.00 95.44 817 ARG A C 1
ATOM 6411 O O . ARG A 1 817 ? 13.068 11.619 7.798 1.00 95.44 817 ARG A O 1
ATOM 6418 N N . ASN A 1 818 ? 14.183 13.449 8.478 1.00 94.75 818 ASN A N 1
ATOM 6419 C CA . ASN A 1 818 ? 13.455 13.664 9.727 1.00 94.75 818 ASN A CA 1
ATOM 6420 C C . ASN A 1 818 ? 12.105 14.353 9.465 1.00 94.75 818 ASN A C 1
ATOM 6422 O O . ASN A 1 818 ? 11.883 15.498 9.843 1.00 94.75 818 ASN A O 1
ATOM 6426 N N . CYS A 1 819 ? 11.199 13.668 8.766 1.00 90.12 819 CYS A N 1
ATOM 6427 C CA . CYS A 1 819 ? 9.859 14.169 8.443 1.00 90.12 819 CYS A CA 1
ATOM 6428 C C . CYS A 1 819 ? 8.871 14.048 9.616 1.00 90.12 819 CYS A C 1
ATOM 6430 O O . CYS A 1 819 ? 7.715 14.448 9.472 1.00 90.12 819 CYS A O 1
ATOM 6432 N N . ASP A 1 820 ? 9.301 13.438 10.725 1.00 78.25 820 ASP A N 1
ATOM 6433 C CA . ASP A 1 820 ? 8.507 13.171 11.920 1.00 78.25 820 ASP A CA 1
ATOM 6434 C C . ASP A 1 820 ? 8.439 14.344 12.891 1.00 78.25 820 ASP A C 1
ATOM 6436 O O . ASP A 1 820 ? 9.483 14.949 13.254 1.00 78.25 820 ASP A O 1
#

Radius of gyration: 34.97 Å; chains: 1; bounding box: 107×88×96 Å

Sequence (820 aa):
MFIALVSLDKNTVQWTLQYLSREHNFTQLELESQVPKERGGQRFDTHTQMIEYATQHWQSNLVTTSLHSCTCSDVDTFLRRPFTLLVALESSIENIKKSLTQQLPPSTPALDLAAFLRWFDGAYRAQRDTLSRAQLNIYNGHETEDAFVDVLREANIVDEQRIRPSWDTYFMELADLASQRSNCMKRRVGAVLTQDKRVVSTGYNGTPKGLLNCADGGCKRCNSGVEMGFAECLCLHAEENALLEAGRGRIGECAVLYCNTCPCLGCAVKIVQTGISQVVYNHGYRVDQKTLELFRNAGVVLRHTPMKRRAPSDKSTTDEECDDSDEIAQNQDQDDNSSQATLSESDLAPAEGGGDHSGSGIKSSTIKTASIPLNSPSLNQLATSLGLLITHSDIDVNDVIVKSECLPNKHKQQHAHPSVCHHWLRDSAAAGRILPIALYVLDDYNPNNSEDGSDDLPPNPQSKNACFRIHPLNSPNEHLVHALRILKQDRVARDERWNALAYSRAAAMVKSFPHRIRSKDDIRLQLSYDSNDTVHTKNIGEKKIRAKIEEYLNYGRISEAETIQNSPSHKLYNALCSIQGIGPRRAYELSRTGASSLGELVERGSITQEDVTLAQHLELGIPRTEVSSIAGVVMENARTLLPHPTHAICGGYRRGKSESNDIDILITHHGYTLQQMNEFLANLARRLQDMGFLTKLMRQLSLSDGHSDKHDYQSTLLGVVASSSKYGTTDSAQVTFRRVDIIVCHPHSFHLEVLAWTGSVMYERDLRAFVKRRNLKLNASSVYNEHTNNEVDLSGIRSERHLLAFLHLPWIAPENRNCD

InterPro domains:
  IPR002008 DNA polymerase family X, beta-like [PR00870] (540-557)
  IPR002008 DNA polymerase family X, beta-like [PR00870] (649-668)
  IPR002008 DNA polymerase family X, beta-like [PR00870] (738-746)
  IPR002008 DNA polymerase family X, beta-like [PR00870] (753-760)
  IPR002008 DNA polymerase family X, beta-like [PR00870] (800-817)
  IPR002054 DNA-directed DNA polymerase X [SM00483] (474-818)
  IPR002125 Cytidine and deoxycytidylate deaminase domain [PF00383] (166-281)
  IPR002125 Cytidine and deoxycytidylate deaminase domain [PS51747] (166-302)
  IPR016192 APOBEC/CMP deaminase, zinc-binding [PS00903] (237-271)
  IPR016193 Cytidine deaminase-like [SSF53927] (168-305)
  IPR022312 DNA polymerase family X [PR00869] (581-598)
  IPR022312 DNA polymerase family X [PR00869] (648-662)
  IPR022312 DNA polymerase family X [PR00869] (662-670)
  IPR022312 DNA polymerase family X [PR00869] (739-748)
  IPR022312 DNA polymerase family X [PR00869] (755-768)
  IPR022312 DNA polymerase family X [PR00869] (799-817)
  IPR022312 DNA polymerase family X [PTHR11276] (414-819)
  IPR027421 DNA polymerase lambda lyase domain superfamily [G3DSA:1.10.150.110] (455-567)
  IPR027421 DNA polymerase lambda lyase domain superfamily [SSF47802] (463-566)
  IPR028207 DNA polymerase beta, palm domain [PF14792] (622-745)

pLDDT: mean 74.07, std 23.9, range [20.81, 97.81]

Secondary structure (DSSP, 8-state):
-EEEEE-S-HHHHHHHHHHHHHHH-PEEEEEGGGS-TTS-SEEESSHHHHHHHHHHTTTS-EEE-TTTTS-HHHHHHHHTSTTEEEEEEEE-HHHHHHHHHHHS-TTSPPPPHHHHHHHHHHHHHHHHHHHHT-SEEEEE--SSHHHHHHHHHHHTTT-GGGTS--HHHHHHHHHHHHHTT---SS---EEEEEETTEEEEEEE-BPPTTSPPGGGTT-HHHHS-S--TTPPP-PBPHHHHHHHHH-GGG--TT-EEEEEEPPPHHHHHHHHHHT--EEEEEE-S---HHHHHHHHHHTPEEEE--------------PPPP---------------------------------------------PPPPPPTT-HHHHHHHHHTTPPP--S---TT----------------PPPPP--HHHHHHHHHTTSPPPGGG-------TT---S-S-SPPP-TT-SSGGGS-B-SS-TTHHHHHHHHHHHHHHHHTT-HHHHHHHHHHHHHHHT-SS----GGGGTTTS---TT--S-----SHHHHHHHHHHHHHHSS-HHHHHHHH-HHHHHHHHHHTSTT--HHHHHHHHTTT--SHHHHHHTTSS-HHHHHHHHHHTS-EEHHHHHHHHHHHHHHHHHHSSS-EEEE-HHHHTT-SEESSEEEEEE-TT--HHHHHHHHHHHHHHHHHTT-EEEEEEEEPPP-S-SS----EEEEEEEEEE-SSTT---TTS-EEEEEEEEEE-TTTHHHHHHHHH--HHHHHHHHHHHHTTTEEE-SS-EEETTT-PBP--TT--SHHHHHHHTT-----GGGB---

Foldseek 3Di:
DEEEEEELFVVLVVLVVCLCCVPPVEAEEEEPVPDDPPDPGHYDPDLVVVLVVCVVVVVGRYYYHHCLQDDLVSLVVQVVDLSYAYEYEAEPLVSSLVRVQVPDDPPDPRDDPVNSVVVVVVSCVNRVSVNVPGLYYQYHHDPDSVVSSVSCVVVVPVPSCSSPNDLLLVQLVVQQVQLVPALQLADRKKKFKDDPSDTLFIFTKWADPPFDTVNRVRFCVRPVPDPDPPRDTRIDHGLRRRDVSNDLVNDDAQMEMEMQDDDDPVSLVVCLVSRHQEYEYADDDDDPPNSVVSCVVSNRHYYYDHDPDSQDPDDDDDDDDDDDDDDDDDDDDDDDDDDDDDDDDDDDDDDDDDDDDDDDDDDDDDDDDDDDDPPDPVVVVVCVVVVHDDDDDDDDPPDDDDDDDDDDDDDDDDDDDDTADPVQVVVCVVVVHRDDRVVGDDDDDDVPDPDDDDPFDQQDLLELALLRFFQFPDAQCVLVLLLLQLQLLVCVLVVVNVQNVLSLSLSLSNRRDNHDDQALCVCVSRLDDDPPPPDPDPPPRSVVSSVQVVVCNVPVHRPVSVVLVPDLLNVQLVLQCLFPPRHSHNSSVVSPPPDRHVVVCCVVVVDHPVSSVLSVLLPDFAALVLLVVLLVVLVVLLCVLDPPKDKDFAAPSQLPDRTGSATEMEIEDPPDDLVSLQVSVVSSQVVCVVLQFFVFWPDWAGQDDPPDLDRPQKTKTWTKGWRDPDRPDPPPPGTGIHIYIYMYGYPLQRQLLRVVRNDDPSNVVSLQVLLVVVQWHRDNRFIARNSVRDTDRSVVPDHNCSVCVVSVGGDHRSNRRPSD

Organism: Wallemia ichthyophaga (NCBI:txid245174)